Protein AF-A0A6N3I8Y7-F1 (afdb_monomer)

Structure (mmCIF, N/CA/C/O backbone):
data_AF-A0A6N3I8Y7-F1
#
_entry.id   AF-A0A6N3I8Y7-F1
#
loop_
_atom_site.group_PDB
_atom_site.id
_atom_site.type_symbol
_atom_site.label_atom_id
_atom_site.label_alt_id
_atom_site.label_comp_id
_atom_site.label_asym_id
_atom_site.label_entity_id
_atom_site.label_seq_id
_atom_site.pdbx_PDB_ins_code
_atom_site.Cartn_x
_atom_site.Cartn_y
_atom_site.Cartn_z
_atom_site.occupancy
_atom_site.B_iso_or_equiv
_atom_site.auth_seq_id
_atom_site.auth_comp_id
_atom_site.auth_asym_id
_atom_site.auth_atom_id
_atom_site.pdbx_PDB_model_num
ATOM 1 N N . MET A 1 1 ? -11.869 -23.836 -63.959 1.00 28.59 1 MET A N 1
ATOM 2 C CA . MET A 1 1 ? -12.409 -24.899 -63.086 1.00 28.59 1 MET A CA 1
ATOM 3 C C . MET A 1 1 ? -11.323 -25.244 -62.075 1.00 28.59 1 MET A C 1
ATOM 5 O O . MET A 1 1 ? -10.288 -25.709 -62.543 1.00 28.59 1 MET A O 1
ATOM 9 N N . PRO A 1 2 ? -11.507 -25.031 -60.753 1.00 42.56 2 PRO A N 1
ATOM 10 C CA . PRO A 1 2 ? -12.147 -23.853 -60.128 1.00 42.56 2 PRO A CA 1
ATOM 11 C C . PRO A 1 2 ? -11.300 -22.591 -60.469 1.00 42.56 2 PRO A C 1
ATOM 13 O O . PRO A 1 2 ? -10.787 -22.542 -61.593 1.00 42.56 2 PRO A O 1
ATOM 16 N N . THR A 1 3 ? -11.108 -21.516 -59.688 1.00 41.03 3 THR A N 1
ATOM 17 C CA . THR A 1 3 ? -12.099 -20.653 -58.990 1.00 41.03 3 THR A CA 1
ATOM 18 C C . THR A 1 3 ? -12.546 -20.939 -57.542 1.00 41.03 3 THR A C 1
ATOM 20 O O . THR A 1 3 ? -13.748 -20.979 -57.300 1.00 41.03 3 THR A O 1
ATOM 23 N N . ASP A 1 4 ? -11.609 -21.040 -56.589 1.00 34.28 4 ASP A N 1
ATOM 24 C CA . ASP A 1 4 ? -11.855 -20.728 -55.162 1.00 34.28 4 ASP A CA 1
ATOM 25 C C . ASP A 1 4 ? -11.388 -19.274 -54.913 1.00 34.28 4 ASP A C 1
ATOM 27 O O . ASP A 1 4 ? -10.270 -18.926 -55.289 1.00 34.28 4 ASP A O 1
ATOM 31 N N . ALA A 1 5 ? -12.234 -18.302 -54.550 1.00 33.66 5 ALA A N 1
ATOM 32 C CA . ALA A 1 5 ? -13.096 -18.139 -53.364 1.00 33.66 5 ALA A CA 1
ATOM 33 C C . ALA A 1 5 ? -12.365 -17.358 -52.249 1.00 33.66 5 ALA A C 1
ATOM 35 O O . ALA A 1 5 ? -11.378 -17.818 -51.684 1.00 33.66 5 ALA A O 1
ATOM 36 N N . ALA A 1 6 ? -12.830 -16.133 -51.979 1.00 33.12 6 ALA A N 1
ATOM 37 C CA . ALA A 1 6 ? -12.176 -15.178 -51.080 1.00 33.12 6 ALA A CA 1
ATOM 38 C C . ALA A 1 6 ? -12.722 -15.246 -49.643 1.00 33.12 6 ALA A C 1
ATOM 40 O O . ALA A 1 6 ? -13.896 -15.551 -49.433 1.00 33.12 6 ALA A O 1
ATOM 41 N N . CYS A 1 7 ? -11.886 -14.899 -48.660 1.00 31.22 7 CYS A N 1
ATOM 42 C CA . CYS A 1 7 ? -12.303 -14.800 -47.261 1.00 31.22 7 CYS A CA 1
ATOM 43 C C . CYS A 1 7 ? -13.327 -13.663 -47.048 1.00 31.22 7 CYS A C 1
ATOM 45 O O . CYS A 1 7 ? -13.088 -12.548 -47.523 1.00 31.22 7 CYS A O 1
ATOM 47 N N . PRO A 1 8 ? -14.421 -13.893 -46.297 1.00 36.38 8 PRO A N 1
ATOM 48 C CA . PRO A 1 8 ? -15.307 -12.828 -45.833 1.00 36.38 8 PRO A CA 1
ATOM 49 C C . PRO A 1 8 ? -14.680 -12.036 -44.663 1.00 36.38 8 PRO A C 1
ATOM 51 O O . PRO A 1 8 ? -13.779 -12.545 -43.988 1.00 36.38 8 PRO A O 1
ATOM 54 N N . PRO A 1 9 ? -15.142 -10.800 -44.394 1.00 38.75 9 PRO A N 1
ATOM 55 C CA . PRO A 1 9 ? -14.680 -9.996 -43.262 1.00 38.75 9 PRO A CA 1
ATOM 56 C C . PRO A 1 9 ? -15.291 -10.465 -41.924 1.00 38.75 9 PRO A C 1
ATOM 58 O O . PRO A 1 9 ? -16.373 -11.056 -41.915 1.00 38.75 9 PRO A O 1
ATOM 61 N N . PRO A 1 10 ? -14.649 -10.167 -40.778 1.00 39.28 10 PRO A N 1
ATOM 62 C CA . PRO A 1 10 ? -15.200 -10.472 -39.462 1.00 39.28 10 PRO A CA 1
ATOM 63 C C . PRO A 1 10 ? -16.262 -9.441 -39.045 1.00 39.28 10 PRO A C 1
ATOM 65 O O . PRO A 1 10 ? -15.954 -8.255 -38.965 1.00 39.28 10 PRO A O 1
ATOM 68 N N . ASN A 1 11 ? -17.492 -9.903 -38.779 1.00 37.50 11 ASN A N 1
ATOM 69 C CA . ASN A 1 11 ? -18.385 -9.428 -37.704 1.00 37.50 11 ASN A CA 1
ATOM 70 C C . ASN A 1 11 ? -19.788 -10.055 -37.820 1.00 37.50 11 ASN A C 1
ATOM 72 O O . ASN A 1 11 ? -20.605 -9.627 -38.632 1.00 37.50 11 ASN A O 1
ATOM 76 N N . THR A 1 12 ? -20.112 -11.004 -36.941 1.00 32.91 12 THR A N 1
ATOM 77 C CA . THR A 1 12 ? -21.468 -11.165 -36.380 1.00 32.91 12 THR A CA 1
ATOM 78 C C . THR A 1 12 ? -21.336 -11.845 -35.020 1.00 32.91 12 THR A C 1
ATOM 80 O O . THR A 1 12 ? -20.510 -12.741 -34.855 1.00 32.91 12 THR A O 1
ATOM 83 N N . GLU A 1 13 ? -22.132 -11.422 -34.045 1.00 41.62 13 GLU A N 1
ATOM 84 C CA . GLU A 1 13 ? -22.190 -12.050 -32.727 1.00 41.62 13 GLU A CA 1
ATOM 85 C C . GLU A 1 13 ? -22.844 -13.437 -32.816 1.00 41.62 13 GLU A C 1
ATOM 87 O O . GLU A 1 13 ? -23.936 -13.584 -33.364 1.00 41.62 13 GLU A O 1
ATOM 92 N N . GLN A 1 14 ? -22.221 -14.451 -32.213 1.00 32.88 14 GLN A N 1
ATOM 93 C CA . GLN A 1 14 ? -22.918 -15.667 -31.791 1.00 32.88 14 GLN A CA 1
ATOM 94 C C . GLN A 1 14 ? -22.487 -16.024 -30.371 1.00 32.88 14 GLN A C 1
ATOM 96 O O . GLN A 1 14 ? -21.377 -16.496 -30.131 1.00 32.88 14 GLN A O 1
ATOM 101 N N . GLN A 1 15 ? -23.389 -15.774 -29.422 1.00 37.53 15 GLN A N 1
ATOM 102 C CA . GLN A 1 15 ? -23.249 -16.214 -28.038 1.00 37.53 15 GLN A CA 1
ATOM 103 C C . GLN A 1 15 ? -23.284 -17.747 -28.003 1.00 37.53 15 GLN A C 1
ATOM 105 O O . GLN A 1 15 ? -24.267 -18.353 -28.426 1.00 37.53 15 GLN A O 1
ATOM 110 N N . ASN A 1 16 ? -22.222 -18.372 -27.494 1.00 30.22 16 ASN A N 1
ATOM 111 C CA . ASN A 1 16 ? -22.132 -19.823 -27.348 1.00 30.22 16 ASN A CA 1
ATOM 112 C C . ASN A 1 16 ? -22.036 -20.168 -25.848 1.00 30.22 16 ASN A C 1
ATOM 114 O O . ASN A 1 16 ? -21.001 -19.890 -25.237 1.00 30.22 16 ASN A O 1
ATOM 118 N N . PRO A 1 17 ? -23.103 -20.685 -25.213 1.00 43.34 17 PRO A N 1
ATOM 119 C CA . PRO A 1 17 ? -23.155 -20.810 -23.760 1.00 43.34 17 PRO A CA 1
ATOM 120 C C . PRO A 1 17 ? -22.353 -22.009 -23.228 1.00 43.34 17 PRO A C 1
ATOM 122 O O . PRO A 1 17 ? -22.443 -23.121 -23.741 1.00 43.34 17 PRO A O 1
ATOM 125 N N . ALA A 1 18 ? -21.652 -21.783 -22.113 1.00 43.72 18 ALA A N 1
ATOM 126 C CA . ALA A 1 18 ? -21.165 -22.811 -21.185 1.00 43.72 18 ALA A CA 1
ATOM 127 C C . ALA A 1 18 ? -20.199 -23.890 -21.737 1.00 43.72 18 ALA A C 1
ATOM 129 O O . ALA A 1 18 ? -20.256 -25.049 -21.329 1.00 43.72 18 ALA A O 1
ATOM 130 N N . GLY A 1 19 ? -19.226 -23.498 -22.564 1.00 35.72 19 GLY A N 1
ATOM 131 C CA . GLY A 1 19 ? -17.951 -24.220 -22.661 1.00 35.72 19 GLY A CA 1
ATOM 132 C C . GLY A 1 19 ? -16.899 -23.560 -21.765 1.00 35.72 19 GLY A C 1
ATOM 133 O O . GLY A 1 19 ? -16.567 -22.403 -22.000 1.00 35.72 19 GLY A O 1
ATOM 134 N N . HIS A 1 20 ? -16.355 -24.266 -20.764 1.00 42.16 20 HIS A N 1
ATOM 135 C CA . HIS A 1 20 ? -15.212 -23.766 -19.980 1.00 42.16 20 HIS A CA 1
ATOM 136 C C . HIS A 1 20 ? -13.931 -23.827 -20.828 1.00 42.16 20 HIS A C 1
ATOM 138 O O . HIS A 1 20 ? -13.167 -24.790 -20.771 1.00 42.16 20 HIS A O 1
ATOM 144 N N . CYS A 1 21 ? -13.714 -22.798 -21.646 1.00 47.78 21 CYS A N 1
ATOM 145 C CA . CYS A 1 21 ? -12.404 -22.523 -22.219 1.00 47.78 21 CYS A CA 1
ATOM 146 C C . CYS A 1 21 ? -11.476 -22.019 -21.102 1.00 47.78 21 CYS A C 1
ATOM 148 O O . CYS A 1 21 ? -11.911 -21.251 -20.248 1.00 47.78 21 CYS A O 1
ATOM 150 N N . GLY A 1 22 ? -10.213 -22.456 -21.096 1.00 56.00 22 GLY A N 1
ATOM 151 C CA . GLY A 1 22 ? -9.206 -21.914 -20.177 1.00 56.00 22 GLY A CA 1
ATOM 152 C C . GLY A 1 22 ? -8.891 -20.437 -20.467 1.00 56.00 22 GLY A C 1
ATOM 153 O O . GLY A 1 22 ? -9.265 -19.950 -21.539 1.00 56.00 22 GLY A O 1
ATOM 154 N N . PRO A 1 23 ? -8.187 -19.743 -19.552 1.00 68.00 23 PRO A N 1
ATOM 155 C CA . PRO A 1 23 ? -7.903 -18.311 -19.663 1.00 68.00 23 PRO A CA 1
ATOM 156 C C . PRO A 1 23 ? -7.183 -17.984 -20.978 1.00 68.00 23 PRO A C 1
ATOM 158 O O . PRO A 1 23 ? -6.140 -18.561 -21.302 1.00 68.00 23 PRO A O 1
ATOM 161 N N . VAL A 1 24 ? -7.754 -17.063 -21.759 1.00 81.62 24 VAL A N 1
ATOM 162 C CA . VAL A 1 24 ? -7.279 -16.736 -23.112 1.00 81.62 24 VAL A CA 1
ATOM 163 C C . VAL A 1 24 ? -6.401 -15.487 -23.067 1.00 81.62 24 VAL A C 1
ATOM 165 O O . VAL A 1 24 ? -6.900 -14.370 -23.143 1.00 81.62 24 VAL A O 1
ATOM 168 N N . PHE A 1 25 ? -5.085 -15.685 -22.975 1.00 89.25 25 PHE A N 1
ATOM 169 C CA . PHE A 1 25 ? -4.099 -14.599 -22.989 1.00 89.25 25 PHE A CA 1
ATOM 170 C C . PHE A 1 25 ? -3.528 -14.319 -24.384 1.00 89.25 25 PHE A C 1
ATOM 172 O O . PHE A 1 25 ? -2.977 -15.205 -25.045 1.00 89.25 25 PHE A O 1
ATOM 179 N N . THR A 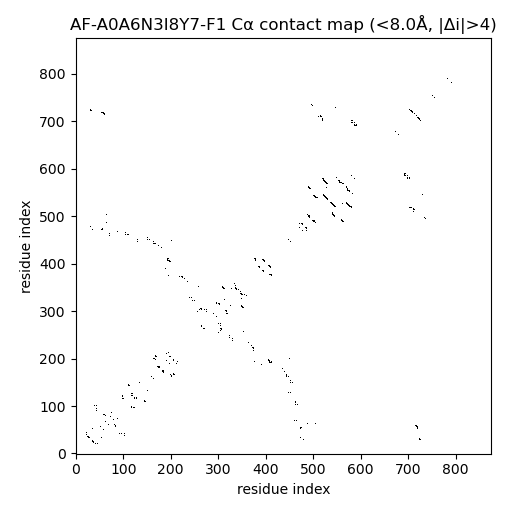1 26 ? -3.570 -13.055 -24.799 1.00 89.69 26 THR A N 1
ATOM 180 C CA . THR A 1 26 ? -2.941 -12.551 -26.022 1.00 89.69 26 THR A CA 1
ATOM 181 C C . THR A 1 26 ? -1.455 -12.292 -25.790 1.00 89.69 26 THR A C 1
ATOM 183 O O . THR A 1 26 ? -1.078 -11.393 -25.038 1.00 89.69 26 THR A O 1
ATOM 186 N N . PHE A 1 27 ? -0.589 -13.016 -26.500 1.00 90.62 27 PHE A N 1
ATOM 187 C CA . PHE A 1 27 ? 0.854 -12.759 -26.504 1.00 90.62 27 PHE A CA 1
ATOM 188 C C . PHE A 1 27 ? 1.298 -12.038 -27.784 1.00 90.62 27 PHE A C 1
ATOM 190 O O . PHE A 1 27 ? 0.934 -12.426 -28.896 1.00 90.62 27 PHE A O 1
ATOM 197 N N . ARG A 1 28 ? 2.148 -11.014 -27.643 1.00 89.88 28 ARG A N 1
ATOM 198 C CA . ARG A 1 28 ? 2.826 -10.320 -28.749 1.00 89.88 28 ARG A CA 1
ATOM 199 C C . ARG A 1 28 ? 4.338 -10.496 -28.631 1.00 89.88 28 ARG A C 1
ATOM 201 O O . ARG A 1 28 ? 4.919 -10.262 -27.575 1.00 89.88 28 ARG A O 1
ATOM 208 N N . ARG A 1 29 ? 5.002 -10.811 -29.746 1.00 89.25 29 ARG A N 1
ATOM 209 C CA . ARG A 1 29 ? 6.467 -10.898 -29.795 1.00 89.25 29 ARG A CA 1
ATOM 210 C C . ARG A 1 29 ? 7.120 -9.511 -29.763 1.00 89.25 29 ARG A C 1
ATOM 212 O O . ARG A 1 29 ? 7.053 -8.775 -30.745 1.00 89.25 29 ARG A O 1
ATOM 219 N N . MET A 1 30 ? 7.796 -9.178 -28.665 1.00 86.25 30 MET A N 1
ATOM 220 C CA . MET A 1 30 ? 8.542 -7.931 -28.457 1.00 86.25 30 MET A CA 1
ATOM 221 C C . MET A 1 30 ? 10.037 -8.224 -28.295 1.00 86.25 30 MET A C 1
ATOM 223 O O . MET A 1 30 ? 10.441 -9.050 -27.482 1.00 86.25 30 MET A O 1
ATOM 227 N N . ALA A 1 31 ? 10.869 -7.599 -29.135 1.00 79.50 31 ALA A N 1
ATOM 228 C CA . ALA A 1 31 ? 12.329 -7.778 -29.232 1.00 79.50 31 ALA A CA 1
ATOM 229 C C . ALA A 1 31 ? 12.887 -9.220 -29.370 1.00 79.50 31 ALA A C 1
ATOM 231 O O . ALA A 1 31 ? 14.096 -9.377 -29.550 1.00 79.50 31 ALA A O 1
ATOM 232 N N . GLY A 1 32 ? 12.037 -10.251 -29.377 1.00 80.44 32 GLY A N 1
ATOM 233 C CA . GLY A 1 32 ? 12.405 -11.670 -29.419 1.00 80.44 32 GLY A CA 1
ATOM 234 C C . GLY A 1 32 ? 11.823 -12.508 -28.273 1.00 80.44 32 GLY A C 1
ATOM 235 O O . GLY A 1 32 ? 11.948 -13.727 -28.323 1.00 80.44 32 GLY A O 1
ATOM 236 N N . LEU A 1 33 ? 11.179 -11.879 -27.284 1.00 84.56 33 LEU A N 1
ATOM 237 C CA . LEU A 1 33 ? 10.366 -12.532 -26.254 1.00 84.56 33 LEU A CA 1
ATOM 238 C C . LEU A 1 33 ? 8.884 -12.461 -26.634 1.00 84.56 33 LEU A C 1
ATOM 240 O O . LEU A 1 33 ? 8.476 -11.511 -27.298 1.00 84.56 33 LEU A O 1
ATOM 244 N N . ASP A 1 34 ? 8.078 -13.416 -26.180 1.00 88.69 34 ASP A N 1
ATOM 245 C CA . ASP A 1 34 ? 6.618 -13.356 -26.293 1.00 88.69 34 ASP A CA 1
ATOM 246 C C . ASP A 1 34 ? 6.040 -12.797 -24.992 1.00 88.69 34 ASP A C 1
ATOM 248 O O . ASP A 1 34 ? 6.274 -13.355 -23.924 1.00 88.69 34 ASP A O 1
ATOM 252 N N . GLN A 1 35 ? 5.340 -11.667 -25.085 1.00 88.00 35 GLN A N 1
ATOM 253 C CA . GLN A 1 35 ? 4.907 -10.858 -23.946 1.00 88.00 35 GLN A CA 1
ATOM 254 C C . GLN A 1 35 ? 3.385 -10.767 -23.878 1.00 88.00 35 GLN A C 1
ATOM 256 O O . GLN A 1 35 ? 2.740 -10.552 -24.906 1.00 88.00 35 GLN A O 1
ATOM 261 N N . ALA A 1 36 ? 2.820 -10.911 -22.679 1.00 89.31 36 ALA A N 1
ATOM 262 C CA . ALA A 1 36 ? 1.379 -10.817 -22.465 1.00 89.31 36 ALA A CA 1
ATOM 263 C C . ALA A 1 36 ? 0.870 -9.378 -22.676 1.00 89.31 36 ALA A C 1
ATOM 265 O O . ALA A 1 36 ? 1.496 -8.405 -22.249 1.00 89.31 36 ALA A O 1
ATOM 266 N N . LEU A 1 37 ? -0.288 -9.245 -23.319 1.00 85.25 37 LEU A N 1
ATOM 267 C CA . LEU A 1 37 ? -1.033 -7.997 -23.454 1.00 85.25 37 LEU A CA 1
ATOM 268 C C . LEU A 1 37 ? -2.372 -8.134 -22.731 1.00 85.25 37 LEU A C 1
ATOM 270 O O . LEU A 1 37 ? -3.081 -9.110 -22.940 1.00 85.25 37 LEU A O 1
ATOM 274 N N . LEU A 1 38 ? -2.749 -7.133 -21.936 1.00 88.81 38 LEU A N 1
ATOM 275 C CA . LEU A 1 38 ? -4.021 -7.120 -21.206 1.00 88.81 38 LEU A CA 1
ATOM 276 C C . LEU A 1 38 ? -5.044 -6.300 -22.006 1.00 88.81 38 LEU A C 1
ATOM 278 O O . LEU A 1 38 ? -5.295 -5.126 -21.726 1.00 88.81 38 LEU A O 1
ATOM 282 N N . SER A 1 39 ? -5.541 -6.903 -23.089 1.00 86.06 39 SER A N 1
ATOM 283 C CA . SER A 1 39 ? -6.266 -6.233 -24.178 1.00 86.06 39 SER A CA 1
ATOM 284 C C . SER A 1 39 ? -7.790 -6.328 -24.084 1.00 86.06 39 SER A C 1
ATOM 286 O O . SER A 1 39 ? -8.480 -5.546 -24.749 1.00 86.06 39 SER A O 1
ATOM 288 N N . THR A 1 40 ? -8.292 -7.275 -23.299 1.00 90.81 40 THR A N 1
ATOM 289 C CA . THR A 1 40 ? -9.699 -7.653 -23.123 1.00 90.81 40 THR A CA 1
ATOM 290 C C . THR A 1 40 ? -10.028 -7.790 -21.636 1.00 90.81 40 THR A C 1
ATOM 292 O O . THR A 1 40 ? -9.129 -7.959 -20.816 1.00 90.81 40 THR A O 1
ATOM 295 N N . ASP A 1 41 ? -11.308 -7.715 -21.265 1.00 91.44 41 ASP A N 1
ATOM 296 C CA . ASP A 1 41 ? -11.711 -7.746 -19.849 1.00 91.44 41 ASP A CA 1
ATOM 297 C C . ASP A 1 41 ? -11.398 -9.092 -19.164 1.00 91.44 41 ASP A C 1
ATOM 299 O O . ASP A 1 41 ? -11.038 -9.114 -17.988 1.00 91.44 41 ASP A O 1
ATOM 303 N N . ALA A 1 42 ? -11.451 -10.202 -19.911 1.00 89.88 42 ALA A N 1
ATOM 304 C CA . ALA A 1 42 ? -11.108 -11.533 -19.408 1.00 89.88 42 ALA A CA 1
ATOM 305 C C . ALA A 1 42 ? -9.626 -11.641 -19.004 1.00 89.88 42 ALA A C 1
ATOM 307 O O . ALA A 1 42 ? -9.320 -12.174 -17.946 1.00 89.88 42 ALA A O 1
ATOM 308 N N . GLU A 1 43 ? -8.704 -11.062 -19.781 1.00 91.62 43 GLU A N 1
ATOM 309 C CA . GLU A 1 43 ? -7.261 -11.072 -19.471 1.00 91.62 43 GLU A CA 1
ATOM 310 C C . GLU A 1 43 ? -6.912 -10.304 -18.184 1.00 91.62 43 GLU A C 1
ATOM 312 O O . GLU A 1 43 ? -5.860 -10.546 -17.595 1.00 91.62 43 GLU A O 1
ATOM 317 N N . TRP A 1 44 ? -7.779 -9.384 -17.744 1.00 92.12 44 TRP A N 1
ATOM 318 C CA . TRP A 1 44 ? -7.658 -8.707 -16.449 1.00 92.12 44 TRP A CA 1
ATOM 319 C C . TRP A 1 44 ? -8.197 -9.578 -15.313 1.00 92.12 44 TRP A C 1
ATOM 321 O O . TRP A 1 44 ? -7.508 -9.763 -14.314 1.00 92.12 44 TRP A O 1
ATOM 331 N N . GLN A 1 45 ? -9.396 -10.141 -15.482 1.00 91.62 45 GLN A N 1
ATOM 332 C CA . GLN A 1 45 ? -10.048 -10.997 -14.481 1.00 91.62 45 GLN A CA 1
ATOM 333 C C . GLN A 1 45 ? -9.260 -12.292 -14.222 1.00 91.62 45 GLN A C 1
ATOM 335 O O . GLN A 1 45 ? -9.139 -12.730 -13.082 1.00 91.62 45 GLN A O 1
ATOM 340 N N . ASP A 1 46 ? -8.666 -12.869 -15.268 1.00 91.81 46 ASP A N 1
ATOM 341 C CA . ASP A 1 46 ? -7.852 -14.079 -15.184 1.00 91.81 46 ASP A CA 1
ATOM 342 C C . ASP A 1 46 ? -6.372 -13.809 -14.869 1.00 91.81 46 ASP A C 1
ATOM 344 O O . ASP A 1 46 ? -5.601 -14.763 -14.805 1.00 91.81 46 ASP A O 1
ATOM 348 N N . LEU A 1 47 ? -5.929 -12.560 -14.651 1.00 92.06 47 LEU A N 1
ATOM 349 C CA . LEU A 1 47 ? -4.499 -12.213 -14.539 1.00 92.06 47 LEU A CA 1
ATOM 350 C C . LEU A 1 47 ? -3.744 -13.047 -13.483 1.00 92.06 47 LEU A C 1
ATOM 352 O O . LEU A 1 47 ? -2.581 -13.393 -13.688 1.00 92.06 47 LEU A O 1
ATOM 356 N N . ARG A 1 48 ? -4.413 -13.444 -12.393 1.00 92.81 48 ARG A N 1
ATOM 357 C CA . ARG A 1 48 ? -3.864 -14.327 -11.344 1.00 92.81 48 ARG A CA 1
ATOM 358 C C . ARG A 1 48 ? -3.535 -15.752 -11.835 1.00 92.81 48 ARG A C 1
ATOM 360 O O . ARG A 1 48 ? -2.773 -16.457 -11.177 1.00 92.81 48 ARG A O 1
ATOM 367 N N . GLN A 1 49 ? -4.062 -16.170 -12.989 1.00 92.06 49 GLN A N 1
ATOM 368 C CA . GLN A 1 49 ? -3.749 -17.435 -13.669 1.00 92.06 49 GLN A CA 1
ATOM 369 C C . GLN A 1 49 ? -2.484 -17.359 -14.556 1.00 92.06 49 GLN A C 1
ATOM 371 O O . GLN A 1 49 ? -1.954 -18.398 -14.954 1.00 92.06 49 GLN A O 1
ATOM 376 N N . LEU A 1 50 ? -1.977 -16.160 -14.877 1.00 91.19 50 LEU A N 1
ATOM 377 C CA . LEU A 1 50 ? -0.753 -15.979 -15.665 1.00 91.19 50 LEU A CA 1
ATOM 378 C C . LEU A 1 50 ? 0.485 -16.220 -14.789 1.00 91.19 50 LEU A C 1
ATOM 380 O O . LEU A 1 50 ? 0.749 -15.437 -13.880 1.00 91.19 50 LEU A O 1
ATOM 384 N N . ASP A 1 51 ? 1.277 -17.260 -15.084 1.00 90.50 51 ASP A N 1
ATOM 385 C CA . ASP A 1 51 ? 2.497 -17.584 -14.322 1.00 90.50 51 ASP A CA 1
ATOM 386 C C . ASP A 1 51 ? 3.426 -16.352 -14.212 1.00 90.50 51 ASP A C 1
ATOM 388 O O . ASP A 1 51 ? 3.940 -15.896 -15.240 1.00 90.50 51 ASP A O 1
ATOM 392 N N . PRO A 1 52 ? 3.708 -15.834 -12.995 1.00 89.56 52 PRO A N 1
ATOM 393 C CA . PRO A 1 52 ? 4.565 -14.665 -12.802 1.00 89.56 52 PRO A CA 1
ATOM 394 C C . PRO A 1 52 ? 5.971 -14.801 -13.401 1.00 89.56 52 PRO A C 1
ATOM 396 O O . PRO A 1 52 ? 6.602 -13.798 -13.711 1.00 89.56 52 PRO A O 1
ATOM 399 N N . LYS A 1 53 ? 6.462 -16.024 -13.654 1.00 88.81 53 LYS A N 1
ATOM 400 C CA . LYS A 1 53 ? 7.740 -16.257 -14.361 1.00 88.81 53 LYS A CA 1
ATOM 401 C C . LYS A 1 53 ? 7.739 -15.757 -15.814 1.00 88.81 53 LYS A C 1
ATOM 403 O O . LYS A 1 53 ? 8.810 -15.603 -16.397 1.00 88.81 53 LYS A O 1
ATOM 408 N N . LEU A 1 54 ? 6.561 -15.539 -16.404 1.00 89.88 54 LEU A N 1
ATOM 409 C CA . LEU A 1 54 ? 6.386 -14.961 -17.740 1.00 89.88 54 LEU A CA 1
ATOM 410 C C . LEU A 1 54 ? 6.378 -13.425 -17.725 1.00 89.88 54 LEU A C 1
ATOM 412 O O . LEU A 1 54 ? 6.482 -12.816 -18.786 1.00 89.88 54 LEU A O 1
ATOM 416 N N . TRP A 1 55 ? 6.256 -12.803 -16.549 1.00 91.75 55 TRP A N 1
ATOM 417 C CA . TRP A 1 55 ? 6.271 -11.350 -16.401 1.00 91.75 55 TRP A CA 1
ATOM 418 C C . TRP A 1 55 ? 7.703 -10.819 -16.523 1.00 91.75 55 TRP A C 1
ATOM 420 O O . TRP A 1 55 ? 8.664 -11.498 -16.155 1.00 91.75 55 TRP A O 1
ATOM 430 N N . MET A 1 56 ? 7.853 -9.581 -16.991 1.00 91.94 56 MET A N 1
ATOM 431 C CA . MET A 1 56 ? 9.146 -8.904 -17.082 1.00 91.94 56 MET A CA 1
ATOM 432 C C . MET A 1 56 ? 9.755 -8.634 -15.704 1.00 91.94 56 MET A C 1
ATOM 434 O O . MET A 1 56 ? 10.926 -8.951 -15.499 1.00 91.94 56 MET A O 1
ATOM 438 N N . ALA A 1 57 ? 8.972 -8.105 -14.761 1.00 93.19 57 ALA A N 1
ATOM 439 C CA . ALA A 1 57 ? 9.396 -7.813 -13.394 1.00 93.19 57 ALA A CA 1
ATOM 440 C C . ALA A 1 57 ? 8.592 -8.597 -12.341 1.00 93.19 57 ALA A C 1
ATOM 442 O O . ALA A 1 57 ? 7.423 -8.920 -12.542 1.00 93.19 57 ALA A O 1
ATOM 443 N N . MET A 1 58 ? 9.231 -8.863 -11.197 1.00 92.75 58 MET A N 1
ATOM 444 C CA . MET A 1 58 ? 8.604 -9.390 -9.974 1.00 92.75 58 MET A CA 1
ATOM 445 C C . MET A 1 58 ? 8.449 -8.326 -8.881 1.00 92.75 58 MET A C 1
ATOM 447 O O . MET A 1 58 ? 7.580 -8.464 -8.017 1.00 92.75 58 MET A O 1
ATOM 451 N N . SER A 1 59 ? 9.272 -7.274 -8.913 1.00 93.56 59 SER A N 1
ATOM 452 C CA . SER A 1 59 ? 9.121 -6.067 -8.095 1.00 93.56 59 SER A CA 1
ATOM 453 C C . SER A 1 59 ? 9.803 -4.852 -8.732 1.00 93.56 59 SER A C 1
ATOM 455 O O . SER A 1 59 ? 10.763 -4.992 -9.500 1.00 93.56 59 SER A O 1
ATOM 457 N N . CYS A 1 60 ? 9.315 -3.659 -8.391 1.00 94.00 60 CYS A N 1
ATOM 458 C CA . CYS A 1 60 ? 9.921 -2.367 -8.717 1.00 94.00 60 CYS A CA 1
ATOM 459 C C . CYS A 1 60 ? 9.955 -1.460 -7.468 1.00 94.00 60 CYS A C 1
ATOM 461 O O . CYS A 1 60 ? 9.122 -1.630 -6.578 1.00 94.00 60 CYS A O 1
ATOM 463 N N . PRO A 1 61 ? 10.909 -0.518 -7.360 1.00 93.88 61 PRO A N 1
ATOM 464 C CA . PRO A 1 61 ? 10.914 0.476 -6.285 1.00 93.88 61 PRO A CA 1
ATOM 465 C C . PRO A 1 61 ? 9.771 1.493 -6.451 1.00 93.88 61 PRO A C 1
ATOM 467 O O . PRO A 1 61 ? 9.355 1.782 -7.572 1.00 93.88 61 PRO A O 1
ATOM 470 N N . THR A 1 62 ? 9.316 2.109 -5.357 1.00 92.00 62 THR A N 1
ATOM 471 C CA . THR A 1 62 ? 8.379 3.255 -5.392 1.00 92.00 62 THR A CA 1
ATOM 472 C C . THR A 1 62 ? 9.045 4.601 -5.692 1.00 92.00 62 THR A C 1
ATOM 474 O O . THR A 1 62 ? 8.369 5.621 -5.815 1.00 92.00 62 THR A O 1
ATOM 477 N N . TYR A 1 63 ? 10.370 4.622 -5.844 1.00 89.00 63 TYR A N 1
ATOM 478 C CA . TYR A 1 63 ? 11.177 5.816 -6.084 1.00 89.00 63 TYR A CA 1
ATOM 479 C C . TYR A 1 63 ? 12.033 5.675 -7.353 1.00 89.00 63 TYR A C 1
ATOM 481 O O . TYR A 1 63 ? 12.227 4.580 -7.878 1.00 89.00 63 TYR A O 1
ATOM 489 N N . GLY A 1 64 ? 12.532 6.799 -7.879 1.00 85.75 64 GLY A N 1
ATOM 490 C CA . GLY A 1 64 ? 13.307 6.821 -9.129 1.00 85.75 64 GLY A CA 1
ATOM 491 C C . GLY A 1 64 ? 12.489 6.511 -10.393 1.00 85.75 64 GLY A C 1
ATOM 492 O O . GLY A 1 64 ? 13.075 6.320 -11.459 1.00 85.75 64 GLY A O 1
ATOM 493 N N . LEU A 1 65 ? 11.155 6.461 -10.276 1.00 91.75 65 LEU A N 1
ATOM 494 C CA . LEU A 1 65 ? 10.214 6.232 -11.371 1.00 91.75 65 LEU A CA 1
ATOM 495 C C . LEU A 1 65 ? 9.526 7.529 -11.809 1.00 91.75 65 LEU A C 1
ATOM 497 O O . LEU A 1 65 ? 9.143 8.372 -11.002 1.00 91.75 65 LEU A O 1
ATOM 501 N N . GLU A 1 66 ? 9.308 7.636 -13.111 1.00 91.75 66 GLU A N 1
ATOM 502 C CA . GLU A 1 66 ? 8.645 8.740 -13.800 1.00 91.75 66 GLU A CA 1
ATOM 503 C C . GLU A 1 66 ? 7.136 8.460 -13.862 1.00 91.75 66 GLU A C 1
ATOM 505 O O . GLU A 1 66 ? 6.574 8.117 -14.905 1.00 91.75 66 GLU A O 1
ATOM 510 N N . PHE A 1 67 ? 6.496 8.503 -12.691 1.00 91.94 67 PHE A N 1
ATOM 511 C CA . PHE A 1 67 ? 5.122 8.049 -12.479 1.00 91.94 67 PHE A CA 1
ATOM 512 C C . PHE A 1 67 ? 4.427 8.829 -11.349 1.00 91.94 67 PHE A C 1
ATOM 514 O O . PHE A 1 67 ? 5.063 9.579 -10.609 1.00 91.94 67 PHE A O 1
ATOM 521 N N . ASP A 1 68 ? 3.112 8.659 -11.197 1.00 90.62 68 ASP A N 1
ATOM 522 C CA . ASP A 1 68 ? 2.354 9.294 -10.116 1.00 90.62 68 ASP A CA 1
ATOM 523 C C . ASP A 1 68 ? 2.698 8.676 -8.750 1.00 90.62 68 ASP A C 1
ATOM 525 O O . ASP A 1 68 ? 2.317 7.545 -8.448 1.00 90.62 68 ASP A O 1
ATOM 529 N N . ALA A 1 69 ? 3.406 9.438 -7.912 1.00 90.69 69 ALA A N 1
ATOM 530 C CA . ALA A 1 69 ? 3.907 8.962 -6.624 1.00 90.69 69 ALA A CA 1
ATOM 531 C C . ALA A 1 69 ? 2.796 8.518 -5.653 1.00 90.69 69 ALA A C 1
ATOM 533 O O . ALA A 1 69 ? 2.981 7.534 -4.946 1.00 90.69 69 ALA A O 1
ATOM 534 N N . GLN A 1 70 ? 1.629 9.177 -5.648 1.00 90.00 70 GLN A N 1
ATOM 535 C CA . GLN A 1 70 ? 0.506 8.761 -4.794 1.00 90.00 70 GLN A CA 1
ATOM 536 C C . GLN A 1 70 ? -0.037 7.388 -5.206 1.00 90.00 70 GLN A C 1
ATOM 538 O O . GLN A 1 70 ? -0.342 6.572 -4.344 1.00 90.00 70 GLN A O 1
ATOM 543 N N . THR A 1 71 ? -0.091 7.095 -6.508 1.00 92.81 71 THR A N 1
ATOM 544 C CA . THR A 1 71 ? -0.450 5.763 -7.015 1.00 92.81 71 THR A CA 1
ATOM 545 C C . THR A 1 71 ? 0.583 4.706 -6.609 1.00 92.81 71 THR A C 1
ATOM 547 O O . THR A 1 71 ? 0.200 3.571 -6.345 1.00 92.81 71 THR A O 1
ATOM 550 N N . LEU A 1 72 ? 1.874 5.057 -6.517 1.00 92.94 72 LEU A N 1
ATOM 551 C CA . LEU A 1 72 ? 2.903 4.132 -6.023 1.00 92.94 72 LEU A CA 1
ATOM 552 C C . LEU A 1 72 ? 2.727 3.849 -4.523 1.00 92.94 72 LEU A C 1
ATOM 554 O O . LEU A 1 72 ? 2.642 2.688 -4.140 1.00 92.94 72 LEU A O 1
ATOM 558 N N . THR A 1 73 ? 2.579 4.887 -3.693 1.00 91.44 73 THR A N 1
ATOM 559 C CA . THR A 1 73 ? 2.303 4.753 -2.247 1.00 91.44 73 THR A CA 1
ATOM 560 C C . THR A 1 73 ? 1.000 3.999 -1.958 1.00 91.44 73 THR A C 1
ATOM 562 O O . THR A 1 73 ? 0.892 3.322 -0.946 1.00 91.44 73 THR A O 1
ATOM 565 N N . LEU A 1 74 ? 0.010 4.082 -2.849 1.00 90.81 74 LEU A N 1
ATOM 566 C CA . LEU A 1 74 ? -1.267 3.371 -2.731 1.00 90.81 74 LEU A CA 1
ATOM 567 C C . LEU A 1 74 ? -1.179 1.870 -3.081 1.00 90.81 74 LEU A C 1
ATOM 569 O O . LEU A 1 74 ? -2.089 1.109 -2.748 1.00 90.81 74 LEU A O 1
ATOM 573 N N . LEU A 1 75 ? -0.113 1.449 -3.767 1.00 92.50 75 LEU A N 1
ATOM 574 C CA . LEU A 1 75 ? 0.149 0.056 -4.149 1.00 92.50 75 LEU A CA 1
ATOM 575 C C . LEU A 1 75 ? 1.214 -0.624 -3.272 1.00 92.50 75 LEU A C 1
ATOM 577 O O . LEU A 1 75 ? 1.256 -1.848 -3.237 1.00 92.50 75 LEU A O 1
ATOM 581 N N . ASP A 1 76 ? 2.047 0.160 -2.588 1.00 92.75 76 ASP A N 1
ATOM 582 C CA . ASP A 1 76 ? 3.056 -0.248 -1.600 1.00 92.75 76 ASP A CA 1
ATOM 583 C C . ASP A 1 76 ? 2.380 -0.481 -0.237 1.00 92.75 76 ASP A C 1
ATOM 585 O O . ASP A 1 76 ? 2.347 0.387 0.639 1.00 92.75 76 ASP A O 1
ATOM 589 N N . ALA A 1 77 ? 1.724 -1.637 -0.107 1.00 85.81 77 ALA A N 1
ATOM 590 C CA . ALA A 1 77 ? 0.738 -1.881 0.945 1.00 85.81 77 ALA A CA 1
ATOM 591 C C . ALA A 1 77 ? 1.364 -2.228 2.307 1.00 85.81 77 ALA A C 1
ATOM 593 O O . ALA A 1 77 ? 0.714 -2.033 3.334 1.00 85.81 77 ALA A O 1
ATOM 594 N N . ASP A 1 78 ? 2.609 -2.719 2.326 1.00 89.50 78 ASP A N 1
ATOM 595 C CA . ASP A 1 78 ? 3.412 -2.869 3.549 1.00 89.50 78 ASP A CA 1
ATOM 596 C C . ASP A 1 78 ? 4.398 -1.708 3.785 1.00 89.50 78 ASP A C 1
ATOM 598 O O . ASP A 1 78 ? 5.067 -1.681 4.819 1.00 89.50 78 ASP A O 1
ATOM 602 N N . SER A 1 79 ? 4.427 -0.711 2.888 1.00 90.25 79 SER A N 1
ATOM 603 C CA . SER A 1 79 ? 5.293 0.475 2.963 1.00 90.25 79 SER A CA 1
ATOM 604 C C . SER A 1 79 ? 6.795 0.145 3.037 1.00 90.25 79 SER A C 1
ATOM 606 O O . SER A 1 79 ? 7.566 0.888 3.652 1.00 90.25 79 SER A O 1
ATOM 608 N N . ASP A 1 80 ? 7.231 -0.954 2.403 1.00 91.38 80 ASP A N 1
ATOM 609 C CA . ASP A 1 80 ? 8.650 -1.345 2.325 1.00 91.38 80 ASP A CA 1
ATOM 610 C C . ASP A 1 80 ? 9.436 -0.592 1.230 1.00 91.38 80 ASP A C 1
ATOM 612 O O . ASP A 1 80 ? 10.669 -0.684 1.166 1.00 91.38 80 ASP A O 1
ATOM 616 N N . GLY A 1 81 ? 8.740 0.179 0.387 1.00 91.94 81 GLY A N 1
ATOM 617 C CA . GLY A 1 81 ? 9.319 0.929 -0.724 1.00 91.94 81 GLY A CA 1
ATOM 618 C C . GLY A 1 81 ? 9.365 0.160 -2.049 1.00 91.94 81 GLY A C 1
ATOM 619 O O . GLY A 1 81 ? 10.037 0.616 -2.985 1.00 91.94 81 GLY A O 1
ATOM 620 N N . ARG A 1 82 ? 8.723 -1.015 -2.156 1.00 93.25 82 ARG A N 1
ATOM 621 C CA . ARG A 1 82 ? 8.781 -1.898 -3.333 1.00 93.25 82 ARG A CA 1
ATOM 622 C C . ARG A 1 82 ? 7.426 -2.523 -3.660 1.00 93.25 82 ARG A C 1
ATOM 624 O O . ARG A 1 82 ? 7.013 -3.503 -3.052 1.00 93.25 82 ARG A O 1
ATOM 631 N N . ILE A 1 83 ? 6.821 -2.091 -4.763 1.00 94.44 83 ILE A N 1
ATOM 632 C CA . ILE A 1 83 ? 5.628 -2.753 -5.305 1.00 94.44 83 ILE A CA 1
ATOM 633 C C . ILE A 1 83 ? 6.029 -4.122 -5.864 1.00 94.44 83 ILE A C 1
ATOM 635 O O . ILE A 1 83 ? 6.879 -4.225 -6.759 1.00 94.44 83 ILE A O 1
ATOM 639 N N . ARG A 1 84 ? 5.404 -5.186 -5.359 1.00 94.25 84 ARG A N 1
ATOM 640 C CA . ARG A 1 84 ? 5.635 -6.576 -5.774 1.00 94.25 84 ARG A CA 1
ATOM 641 C C . ARG A 1 84 ? 4.499 -7.071 -6.671 1.00 94.25 84 ARG A C 1
ATOM 643 O O . ARG A 1 84 ? 3.377 -6.571 -6.638 1.00 94.25 84 ARG A O 1
ATOM 650 N N . ALA A 1 85 ? 4.759 -8.131 -7.439 1.00 93.12 85 ALA A N 1
ATOM 651 C CA . ALA A 1 85 ? 3.766 -8.737 -8.336 1.00 93.12 85 ALA A CA 1
ATOM 652 C C . ALA A 1 85 ? 2.450 -9.129 -7.628 1.00 93.12 85 ALA A C 1
ATOM 654 O O . ALA A 1 85 ? 1.386 -9.083 -8.240 1.00 93.12 85 ALA A O 1
ATOM 655 N N . ARG A 1 86 ? 2.508 -9.475 -6.331 1.00 93.06 86 ARG A N 1
ATOM 656 C CA . ARG A 1 86 ? 1.319 -9.757 -5.515 1.00 93.06 86 ARG A CA 1
ATOM 657 C C . ARG A 1 86 ? 0.417 -8.533 -5.361 1.00 93.06 86 ARG A C 1
ATOM 659 O O . ARG A 1 86 ? -0.778 -8.663 -5.571 1.00 93.06 86 ARG A O 1
ATOM 666 N N . GLU A 1 87 ? 0.959 -7.374 -5.005 1.00 94.25 87 GLU A N 1
ATOM 667 C CA . GLU A 1 87 ? 0.155 -6.170 -4.746 1.00 94.25 87 GLU A CA 1
ATOM 668 C C . GLU A 1 87 ? -0.525 -5.671 -6.024 1.00 94.25 87 GLU A C 1
ATOM 670 O O . GLU A 1 87 ? -1.667 -5.223 -5.994 1.00 94.25 87 GLU A O 1
ATOM 675 N N . ILE A 1 88 ? 0.131 -5.857 -7.172 1.00 94.12 88 ILE A N 1
ATOM 676 C CA . ILE A 1 88 ? -0.454 -5.603 -8.493 1.00 94.12 88 ILE A CA 1
ATOM 677 C C . ILE A 1 88 ? -1.631 -6.552 -8.781 1.00 94.12 88 ILE A C 1
ATOM 679 O O . ILE A 1 88 ? -2.657 -6.097 -9.283 1.00 94.12 88 ILE A O 1
ATOM 683 N N . LEU A 1 89 ? -1.527 -7.843 -8.440 1.00 94.56 89 LEU A N 1
ATOM 684 C CA . LEU A 1 89 ? -2.648 -8.791 -8.549 1.00 94.56 89 LEU A CA 1
ATOM 685 C C . LEU A 1 89 ? -3.787 -8.439 -7.583 1.00 94.56 89 LEU A C 1
ATOM 687 O O . LEU A 1 89 ? -4.941 -8.367 -7.994 1.00 94.56 89 LEU A O 1
ATOM 691 N N . ASP A 1 90 ? -3.463 -8.179 -6.317 1.00 94.81 90 ASP A N 1
ATOM 692 C CA . ASP A 1 90 ? -4.434 -7.850 -5.271 1.00 94.81 90 ASP A CA 1
ATOM 693 C C . ASP A 1 90 ? -5.165 -6.514 -5.607 1.00 94.81 90 ASP A C 1
ATOM 695 O O . ASP A 1 90 ? -6.365 -6.379 -5.358 1.00 94.81 90 ASP A O 1
ATOM 699 N N . ALA A 1 91 ? -4.499 -5.564 -6.285 1.00 94.94 91 ALA A N 1
ATOM 700 C CA . ALA A 1 91 ? -5.103 -4.335 -6.817 1.00 94.94 91 ALA A CA 1
ATOM 701 C C . ALA A 1 91 ? -5.966 -4.542 -8.081 1.00 94.94 91 ALA A C 1
ATOM 703 O O . ALA A 1 91 ? -6.991 -3.872 -8.232 1.00 94.94 91 ALA A O 1
ATOM 704 N N . VAL A 1 92 ? -5.589 -5.457 -8.985 1.00 94.88 92 VAL A N 1
ATOM 705 C CA . VAL A 1 92 ? -6.398 -5.810 -10.171 1.00 94.88 92 VAL A CA 1
ATOM 706 C C . VAL A 1 92 ? -7.671 -6.561 -9.770 1.00 94.88 92 VAL A C 1
ATOM 708 O O . VAL A 1 92 ? -8.742 -6.256 -10.299 1.00 94.88 92 VAL A O 1
ATOM 711 N N . ASP A 1 93 ? -7.599 -7.459 -8.787 1.00 94.25 93 ASP A N 1
ATOM 712 C CA . ASP A 1 93 ? -8.778 -8.149 -8.249 1.00 94.25 93 ASP A CA 1
ATOM 713 C C . ASP A 1 93 ? -9.742 -7.154 -7.573 1.00 94.25 93 ASP A C 1
ATOM 715 O O . ASP A 1 93 ? -10.944 -7.156 -7.858 1.00 94.25 93 ASP A O 1
ATOM 719 N N . TRP A 1 94 ? -9.217 -6.236 -6.745 1.00 95.00 94 TRP A N 1
ATOM 720 C CA . TRP A 1 94 ? -9.991 -5.144 -6.131 1.00 95.00 94 TRP A CA 1
ATOM 721 C C . TRP A 1 94 ? -10.674 -4.253 -7.188 1.00 95.00 94 TRP A C 1
ATOM 723 O O . TRP A 1 94 ? -11.827 -3.849 -6.999 1.00 95.00 94 TRP A O 1
ATOM 733 N N . LEU A 1 95 ? -10.003 -3.990 -8.321 1.00 94.88 95 LEU A N 1
ATOM 734 C CA . LEU A 1 95 ? -10.553 -3.226 -9.446 1.00 94.88 95 LEU A CA 1
ATOM 735 C C . LEU A 1 95 ? -11.710 -3.978 -10.119 1.00 94.88 95 LEU A C 1
ATOM 737 O O . LEU A 1 95 ? -12.776 -3.401 -10.329 1.00 94.88 95 LEU A O 1
ATOM 741 N N . CYS A 1 96 ? -11.533 -5.265 -10.429 1.00 93.31 96 CYS A N 1
ATOM 742 C CA . CYS A 1 96 ? -12.530 -6.071 -11.145 1.00 93.31 96 CYS A CA 1
ATOM 743 C C . CYS A 1 96 ? -13.827 -6.293 -10.339 1.00 93.31 96 CYS A C 1
ATOM 745 O O . CYS A 1 96 ? -14.889 -6.522 -10.921 1.00 93.31 96 CYS A O 1
ATOM 747 N N . GLN A 1 97 ? -13.787 -6.162 -9.009 1.00 93.06 97 GLN A N 1
ATOM 748 C CA . GLN A 1 97 ? -14.987 -6.121 -8.155 1.00 93.06 97 GLN A CA 1
ATOM 749 C C . GLN A 1 97 ? -15.830 -4.847 -8.356 1.00 93.06 97 GLN A C 1
ATOM 751 O O . GLN A 1 97 ? -17.044 -4.878 -8.161 1.00 93.06 97 GLN A O 1
ATOM 756 N N . ARG A 1 98 ? -15.207 -3.729 -8.755 1.00 93.81 98 ARG A N 1
ATOM 757 C CA . ARG A 1 98 ? -15.819 -2.385 -8.838 1.00 93.81 98 ARG A CA 1
ATOM 758 C C . ARG A 1 98 ? -16.079 -1.920 -10.278 1.00 93.81 98 ARG A C 1
ATOM 760 O O . ARG A 1 98 ? -16.981 -1.115 -10.505 1.00 93.81 98 ARG A O 1
ATOM 767 N N . VAL A 1 99 ? -15.316 -2.434 -11.245 1.00 93.88 99 VAL A N 1
ATOM 768 C CA . VAL A 1 99 ? -15.278 -1.986 -12.649 1.00 93.88 99 VAL A CA 1
ATOM 769 C C . VAL A 1 99 ? -15.782 -3.074 -13.601 1.00 93.88 99 VAL A C 1
ATOM 771 O O . VAL A 1 99 ? -15.355 -4.221 -13.512 1.00 93.88 99 VAL A O 1
ATOM 774 N N . SER A 1 100 ? -16.685 -2.718 -14.519 1.00 92.12 100 SER A N 1
ATOM 775 C CA . SER A 1 100 ? -17.320 -3.648 -15.468 1.00 92.12 100 SER A CA 1
ATOM 776 C C . SER A 1 100 ? -16.415 -4.011 -16.649 1.00 92.12 100 SER A C 1
ATOM 778 O O . SER A 1 100 ? -16.351 -5.172 -17.043 1.00 92.12 100 SER A O 1
ATOM 780 N N . HIS A 1 101 ? -15.690 -3.022 -17.179 1.00 91.38 101 HIS A N 1
ATOM 781 C CA . HIS A 1 101 ? -14.839 -3.145 -18.366 1.00 91.38 101 HIS A CA 1
ATOM 782 C C . HIS A 1 101 ? -13.396 -2.685 -18.088 1.00 91.38 101 HIS A C 1
ATOM 784 O O . HIS A 1 101 ? -12.988 -1.618 -18.563 1.00 91.38 101 HIS A O 1
ATOM 790 N N . PRO A 1 102 ? -12.606 -3.442 -17.298 1.00 91.88 102 PRO A N 1
ATOM 791 C CA . PRO A 1 102 ? -11.244 -3.058 -16.918 1.00 91.88 102 PRO A CA 1
ATOM 792 C C . PRO A 1 102 ? -10.300 -2.824 -18.114 1.00 91.88 102 PRO A C 1
ATOM 794 O O . PRO A 1 102 ? -9.383 -2.009 -18.022 1.00 91.88 102 PRO A O 1
ATOM 797 N N . SER A 1 103 ? -10.550 -3.425 -19.283 1.00 91.44 103 SER A N 1
ATOM 798 C CA . SER A 1 103 ? -9.753 -3.171 -20.493 1.00 91.44 103 SER A CA 1
ATOM 799 C C . SER A 1 103 ? -9.855 -1.732 -21.024 1.00 91.44 103 SER A C 1
ATOM 801 O O . SER A 1 103 ? -8.963 -1.288 -21.755 1.00 91.44 103 SER A O 1
ATOM 803 N N . ARG A 1 104 ? -10.878 -0.955 -20.626 1.00 91.31 104 ARG A N 1
ATOM 804 C CA . ARG A 1 104 ? -11.002 0.475 -20.976 1.00 91.31 104 ARG A CA 1
ATOM 805 C C . ARG A 1 104 ? -9.958 1.360 -20.293 1.00 91.31 104 ARG A C 1
ATOM 807 O O . ARG A 1 104 ? -9.669 2.436 -20.810 1.00 91.31 104 ARG A O 1
ATOM 814 N N . LEU A 1 105 ? -9.287 0.898 -19.231 1.00 91.75 105 LEU A N 1
ATOM 815 C CA . LEU A 1 105 ? -8.139 1.616 -18.652 1.00 91.75 105 LEU A CA 1
ATOM 816 C C . LEU A 1 105 ? -6.973 1.764 -19.659 1.00 91.75 105 LEU A C 1
ATOM 818 O O . LEU A 1 105 ? -6.140 2.659 -19.509 1.00 91.75 105 LEU A O 1
ATOM 822 N N . ARG A 1 106 ? -6.952 0.978 -20.752 1.00 90.25 106 ARG A N 1
ATOM 823 C CA . ARG A 1 106 ? -6.059 1.186 -21.913 1.00 90.25 106 ARG A CA 1
ATOM 824 C C . ARG A 1 106 ? -6.173 2.581 -22.528 1.00 90.25 106 ARG A C 1
ATOM 826 O O . ARG A 1 106 ? -5.221 3.051 -23.144 1.00 90.25 106 ARG A O 1
ATOM 833 N N . GLU A 1 107 ? -7.313 3.247 -22.367 1.00 88.75 107 GLU A N 1
ATOM 834 C CA . GLU A 1 107 ? -7.534 4.608 -22.856 1.00 88.75 107 GLU A CA 1
ATOM 835 C C . GLU A 1 107 ? -6.769 5.678 -22.048 1.00 88.75 107 GLU A C 1
ATOM 837 O O . GLU A 1 107 ? -6.722 6.825 -22.488 1.00 88.75 107 GLU A O 1
ATOM 842 N N . ARG A 1 108 ? -6.161 5.328 -20.895 1.00 88.38 108 ARG A N 1
ATOM 843 C CA . ARG A 1 108 ? -5.318 6.215 -20.057 1.00 88.38 108 ARG A CA 1
ATOM 844 C C . ARG A 1 108 ? -5.990 7.565 -19.724 1.00 88.38 108 ARG A C 1
ATOM 846 O O . ARG A 1 108 ? -5.343 8.611 -19.684 1.00 88.38 108 ARG A O 1
ATOM 853 N N . ARG A 1 109 ? -7.314 7.555 -19.520 1.00 88.31 109 ARG A N 1
ATOM 854 C CA . ARG A 1 109 ? -8.121 8.752 -19.224 1.00 88.31 109 ARG A CA 1
ATOM 855 C C . ARG A 1 109 ? -7.947 9.176 -17.762 1.00 88.31 109 ARG A C 1
ATOM 857 O O . ARG A 1 109 ? -8.138 8.370 -16.857 1.00 88.31 109 ARG A O 1
ATOM 864 N N . THR A 1 110 ? -7.680 10.461 -17.530 1.00 85.44 110 THR A N 1
ATOM 865 C CA . THR A 1 110 ? -7.546 11.035 -16.177 1.00 85.44 110 THR A CA 1
ATOM 866 C C . THR A 1 110 ? -8.858 11.052 -15.393 1.00 85.44 110 THR A C 1
ATOM 868 O O . THR A 1 110 ? -8.851 10.810 -14.191 1.00 85.44 110 THR A O 1
ATOM 871 N N . LYS A 1 111 ? -9.987 11.300 -16.070 1.00 90.44 111 LYS A N 1
ATOM 872 C CA . LYS A 1 111 ? -11.326 11.226 -15.474 1.00 90.44 111 LYS A CA 1
ATOM 873 C C . LYS A 1 111 ? -11.886 9.804 -15.516 1.00 90.44 111 LYS A C 1
ATOM 875 O O . LYS A 1 111 ? -11.868 9.175 -16.575 1.00 90.44 111 LYS A O 1
ATOM 880 N N . LEU A 1 112 ? -12.471 9.363 -14.406 1.00 91.75 112 LEU A N 1
ATOM 881 C CA . LEU A 1 112 ? -13.224 8.115 -14.263 1.00 91.75 112 LEU A CA 1
ATOM 882 C C . LEU A 1 112 ? -14.671 8.316 -14.761 1.00 91.75 112 LEU A C 1
ATOM 884 O O . LEU A 1 112 ? -15.401 9.111 -14.163 1.00 91.75 112 LEU A O 1
ATOM 888 N N . PRO A 1 113 ? -15.123 7.642 -15.833 1.00 92.50 113 PRO A N 1
ATOM 889 C CA . PRO A 1 113 ? -16.495 7.767 -16.313 1.00 92.50 113 PRO A CA 1
ATOM 890 C C . PRO A 1 113 ? -17.439 6.837 -15.529 1.00 92.50 113 PRO A C 1
ATOM 892 O O . PRO A 1 113 ? -17.083 5.710 -15.193 1.00 92.50 113 PRO A O 1
ATOM 895 N N . LEU A 1 114 ? -18.660 7.291 -15.230 1.00 91.75 114 LEU A N 1
ATOM 896 C CA . LEU A 1 114 ? -19.601 6.542 -14.378 1.00 91.75 114 LEU A CA 1
ATOM 897 C C . LEU A 1 114 ? -20.204 5.297 -15.059 1.00 91.75 114 LEU A C 1
ATOM 899 O O . LEU A 1 114 ? -20.791 4.459 -14.379 1.00 91.75 114 LEU A O 1
ATOM 903 N N . ASP A 1 115 ? -20.059 5.159 -16.380 1.00 92.12 115 ASP A N 1
ATOM 904 C CA . ASP A 1 115 ? -20.519 3.999 -17.159 1.00 92.12 115 ASP A CA 1
ATOM 905 C C . ASP A 1 115 ? -19.653 2.742 -16.949 1.00 92.12 115 ASP A C 1
ATOM 907 O O . ASP A 1 115 ? -20.087 1.632 -17.256 1.00 92.12 115 ASP A O 1
ATOM 911 N N . ILE A 1 116 ? -18.438 2.904 -16.413 1.00 91.94 116 ILE A N 1
ATOM 912 C CA . ILE A 1 116 ? -17.499 1.809 -16.144 1.00 91.94 116 ILE A CA 1
ATOM 913 C C . ILE A 1 116 ? -17.743 1.124 -14.787 1.00 91.94 116 ILE A C 1
ATOM 915 O O . ILE A 1 116 ? -17.121 0.105 -14.493 1.00 91.94 116 ILE A O 1
ATOM 919 N N . LEU A 1 117 ? -18.612 1.685 -13.940 1.00 93.12 117 LEU A N 1
ATOM 920 C CA . LEU A 1 117 ? -18.867 1.195 -12.585 1.00 93.12 117 LEU A CA 1
ATOM 921 C C . LEU A 1 117 ? -19.897 0.061 -12.587 1.00 93.12 117 LEU A C 1
ATOM 923 O O . LEU A 1 117 ? -20.930 0.134 -13.260 1.00 93.12 117 LEU A O 1
ATOM 927 N N . ARG A 1 118 ? -19.623 -0.994 -11.814 1.00 93.12 118 ARG A N 1
ATOM 928 C CA . ARG A 1 118 ? -20.524 -2.146 -11.679 1.00 93.12 118 ARG A CA 1
ATOM 929 C C . ARG A 1 118 ? -21.805 -1.778 -10.933 1.00 93.12 118 ARG A C 1
ATOM 931 O O . ARG A 1 118 ? -21.809 -0.942 -10.038 1.00 93.12 118 ARG A O 1
ATOM 938 N N . GLN A 1 119 ? -22.898 -2.432 -11.313 1.00 91.19 119 GLN A N 1
ATOM 939 C CA . GLN A 1 119 ? -24.213 -2.335 -10.657 1.00 91.19 119 GLN A CA 1
ATOM 940 C C . GLN A 1 119 ? -24.722 -3.713 -10.194 1.00 91.19 119 GLN A C 1
ATOM 942 O O . GLN A 1 119 ? -25.804 -3.823 -9.627 1.00 91.19 119 GLN A O 1
ATOM 947 N N . ASP A 1 120 ? -23.931 -4.757 -10.441 1.00 91.75 120 ASP A N 1
ATOM 948 C CA . ASP A 1 120 ? -24.171 -6.159 -10.106 1.00 91.75 120 ASP A CA 1
ATOM 949 C C . ASP A 1 120 ? -23.358 -6.637 -8.885 1.00 91.75 120 ASP A C 1
ATOM 951 O O . ASP A 1 120 ? -23.582 -7.741 -8.394 1.00 91.75 120 ASP A O 1
ATOM 955 N N . THR A 1 121 ? -22.451 -5.801 -8.364 1.00 90.25 121 THR A N 1
ATOM 956 C CA . THR A 1 121 ? -21.700 -6.018 -7.116 1.00 90.25 121 THR A CA 1
ATOM 957 C C . THR A 1 121 ? -22.030 -4.940 -6.077 1.00 90.25 121 THR A C 1
ATOM 959 O O . THR A 1 121 ? -22.219 -3.775 -6.450 1.00 90.25 121 THR A O 1
ATOM 962 N N . PRO A 1 122 ? -22.084 -5.270 -4.771 1.00 85.88 122 PRO A N 1
ATOM 963 C CA . PRO A 1 122 ? -22.341 -4.276 -3.727 1.00 85.88 122 PRO A CA 1
ATOM 964 C C . PRO A 1 122 ? -21.230 -3.215 -3.651 1.00 85.88 122 PRO A C 1
ATOM 966 O O . PRO A 1 122 ? -21.522 -2.042 -3.415 1.00 85.88 122 PRO A O 1
ATOM 969 N N . GLU A 1 123 ? -19.977 -3.582 -3.938 1.00 85.94 123 GLU A N 1
ATOM 970 C CA . GLU A 1 123 ? -18.843 -2.655 -4.022 1.00 85.94 123 GLU A CA 1
ATOM 971 C C . GLU A 1 123 ? -19.021 -1.660 -5.178 1.00 85.94 123 GLU A C 1
ATOM 973 O O . GLU A 1 123 ? -18.790 -0.463 -5.008 1.00 85.94 123 GLU A O 1
ATOM 978 N N . GLY A 1 124 ? -19.478 -2.133 -6.345 1.00 87.81 124 GLY A N 1
ATOM 979 C CA . GLY A 1 124 ? -19.763 -1.290 -7.509 1.00 87.81 124 GLY A CA 1
ATOM 980 C C . GLY A 1 124 ? -20.926 -0.324 -7.273 1.00 87.81 124 GLY A C 1
ATOM 981 O O . GLY A 1 124 ? -20.811 0.868 -7.562 1.00 87.81 124 GLY A O 1
ATOM 982 N N . VAL A 1 125 ? -22.019 -0.805 -6.669 1.00 88.12 125 VAL A N 1
ATOM 983 C CA . VAL A 1 125 ? -23.179 0.032 -6.314 1.00 88.12 125 VAL A CA 1
ATOM 984 C C . VAL A 1 125 ? -22.789 1.112 -5.297 1.00 88.12 125 VAL A C 1
ATOM 986 O O . VAL A 1 125 ? -23.160 2.274 -5.477 1.00 88.12 125 VAL A O 1
ATOM 989 N N . SER A 1 126 ? -21.995 0.761 -4.279 1.00 86.12 126 SER A N 1
ATOM 990 C CA . SER A 1 126 ? -21.439 1.712 -3.304 1.00 86.12 126 SER A CA 1
ATOM 991 C C . SER A 1 126 ? -20.560 2.774 -3.983 1.00 86.12 126 SER A C 1
ATOM 993 O O . SER A 1 126 ? -20.778 3.975 -3.812 1.00 86.12 126 SER A O 1
ATOM 995 N N . MET A 1 127 ? -19.636 2.343 -4.847 1.00 88.62 127 MET A N 1
ATOM 996 C CA . MET A 1 127 ? -18.753 3.219 -5.625 1.00 88.62 127 MET A CA 1
ATOM 997 C C . MET A 1 127 ? -19.530 4.209 -6.506 1.00 88.62 127 MET A C 1
ATOM 999 O O . MET A 1 127 ? -19.209 5.395 -6.570 1.00 88.62 127 MET A O 1
ATOM 1003 N N . LEU A 1 128 ? -20.579 3.734 -7.179 1.00 90.06 128 LEU A N 1
ATOM 1004 C CA . LEU A 1 128 ? -21.429 4.540 -8.054 1.00 90.06 128 LEU A CA 1
ATOM 1005 C C . LEU A 1 128 ? -22.303 5.529 -7.268 1.00 90.06 128 LEU A C 1
ATOM 1007 O O . LEU A 1 128 ? -22.537 6.644 -7.744 1.00 90.06 128 LEU A O 1
ATOM 1011 N N . ALA A 1 129 ? -22.742 5.171 -6.058 1.00 86.44 129 ALA A N 1
ATOM 1012 C CA . ALA A 1 129 ? -23.396 6.103 -5.142 1.00 86.44 129 ALA A CA 1
ATOM 1013 C C . ALA A 1 129 ? -22.426 7.201 -4.668 1.00 86.44 129 ALA A C 1
ATOM 1015 O O . ALA A 1 129 ? -22.765 8.385 -4.745 1.00 86.44 129 ALA A O 1
ATOM 1016 N N . ALA A 1 130 ? -21.200 6.834 -4.275 1.00 87.38 130 ALA A N 1
ATOM 1017 C CA . ALA A 1 130 ? -20.159 7.783 -3.881 1.00 87.38 130 ALA A CA 1
ATOM 1018 C C . ALA A 1 130 ? -19.800 8.743 -5.031 1.00 87.38 130 ALA A C 1
ATOM 1020 O O . ALA A 1 130 ? -19.803 9.960 -4.846 1.00 87.38 130 ALA A O 1
ATOM 1021 N N . ALA A 1 131 ? -19.591 8.224 -6.247 1.00 89.19 131 ALA A N 1
ATOM 1022 C CA . ALA A 1 131 ? -19.281 9.024 -7.432 1.00 89.19 131 ALA A CA 1
ATOM 1023 C C . ALA A 1 131 ? -20.377 10.056 -7.753 1.00 89.19 131 ALA A C 1
ATOM 1025 O O . ALA A 1 131 ? -20.074 11.221 -8.018 1.00 89.19 131 ALA A O 1
ATOM 1026 N N . ARG A 1 132 ? -21.658 9.664 -7.679 1.00 89.12 132 ARG A N 1
ATOM 1027 C CA . ARG A 1 132 ? -22.791 10.591 -7.859 1.00 89.12 132 ARG A CA 1
ATOM 1028 C C . ARG A 1 132 ? -22.828 11.665 -6.775 1.00 89.12 132 ARG A C 1
ATOM 1030 O O . ARG A 1 132 ? -22.966 12.841 -7.101 1.00 89.12 132 ARG A O 1
ATOM 1037 N N . LEU A 1 133 ? -22.629 11.285 -5.512 1.00 83.62 133 LEU A N 1
ATOM 1038 C CA . LEU A 1 133 ? -22.598 12.232 -4.399 1.00 83.62 133 LEU A CA 1
ATOM 1039 C C . LEU A 1 133 ? -21.471 13.266 -4.548 1.00 83.62 133 LEU A C 1
ATOM 1041 O O . LEU A 1 133 ? -21.695 14.444 -4.275 1.00 83.62 133 LEU A O 1
ATOM 1045 N N . VAL A 1 134 ? -20.278 12.858 -4.995 1.00 86.19 134 VAL A N 1
ATOM 1046 C CA . VAL A 1 134 ? -19.168 13.787 -5.274 1.00 86.19 134 VAL A CA 1
ATOM 1047 C C . VAL A 1 134 ? -19.559 14.797 -6.354 1.00 86.19 134 VAL A C 1
ATOM 1049 O O . VAL A 1 134 ? -19.317 15.992 -6.186 1.00 86.19 134 VAL A O 1
ATOM 1052 N N . LEU A 1 135 ? -20.209 14.358 -7.434 1.00 87.44 135 LEU A N 1
ATOM 1053 C CA . LEU A 1 135 ? -20.664 15.243 -8.515 1.00 87.44 135 LEU A CA 1
ATOM 1054 C C . LEU A 1 135 ? -21.765 16.214 -8.062 1.00 87.44 135 LEU A C 1
ATOM 1056 O O . LEU A 1 135 ? -21.740 17.385 -8.443 1.00 87.44 135 LEU A O 1
ATOM 1060 N N . ASP A 1 136 ? -22.694 15.758 -7.219 1.00 84.69 136 ASP A N 1
ATOM 1061 C CA . ASP A 1 136 ? -23.747 16.603 -6.650 1.00 84.69 136 ASP A CA 1
ATOM 1062 C C . ASP A 1 136 ? -23.196 17.609 -5.624 1.00 84.69 136 ASP A C 1
ATOM 1064 O O . ASP A 1 136 ? -23.525 18.792 -5.705 1.00 84.69 136 ASP A O 1
ATOM 1068 N N . LYS A 1 137 ? -22.300 17.190 -4.715 1.00 79.94 137 LYS A N 1
ATOM 1069 C CA . LYS A 1 137 ? -21.651 18.087 -3.738 1.00 79.94 137 LYS A CA 1
ATOM 1070 C C . LYS A 1 137 ? -20.690 19.093 -4.382 1.00 79.94 137 LYS A C 1
ATOM 1072 O O . LYS A 1 137 ? -20.590 20.213 -3.891 1.00 79.94 137 LYS A O 1
ATOM 1077 N N . THR A 1 138 ? -19.987 18.719 -5.455 1.00 80.69 138 THR A N 1
ATOM 1078 C CA . THR A 1 138 ? -19.074 19.633 -6.177 1.00 80.69 138 THR A CA 1
ATOM 1079 C C . THR A 1 138 ? -19.778 20.515 -7.213 1.00 80.69 138 THR A C 1
ATOM 1081 O O . THR A 1 138 ? -19.137 21.390 -7.787 1.00 80.69 138 THR A O 1
ATOM 1084 N N . GLY A 1 139 ? -21.085 20.326 -7.445 1.00 77.38 139 GLY A N 1
ATOM 1085 C CA . GLY A 1 139 ? -21.860 21.132 -8.393 1.00 77.38 139 GLY A CA 1
ATOM 1086 C C . GLY A 1 139 ? -21.442 20.942 -9.856 1.00 77.38 139 GLY A C 1
ATOM 1087 O O . GLY A 1 139 ? -21.521 21.884 -10.641 1.00 77.38 139 GLY A O 1
ATOM 1088 N N . ALA A 1 140 ? -20.963 19.750 -10.220 1.00 78.06 140 ALA A N 1
ATOM 1089 C CA . ALA A 1 140 ? -20.356 19.490 -11.523 1.00 78.06 140 ALA A CA 1
ATOM 1090 C C . ALA A 1 140 ? -21.339 19.665 -12.699 1.00 78.06 140 ALA A C 1
ATOM 1092 O O . ALA A 1 140 ? -22.428 19.084 -12.699 1.00 78.06 140 ALA A O 1
ATOM 1093 N N . GLU A 1 141 ? -20.923 20.411 -13.732 1.00 73.31 141 GLU A N 1
ATOM 1094 C CA . GLU A 1 141 ? -21.671 20.554 -14.995 1.00 73.31 141 GLU A CA 1
ATOM 1095 C C . GLU A 1 141 ? -21.726 19.227 -15.775 1.00 73.31 141 GLU A C 1
ATOM 1097 O O . GLU A 1 141 ? -22.778 18.817 -16.263 1.00 73.31 141 GLU A O 1
ATOM 1102 N N . ASP A 1 142 ? -20.591 18.526 -15.850 1.00 76.38 142 ASP A N 1
ATOM 1103 C CA . ASP A 1 142 ? -20.485 17.168 -16.384 1.00 76.38 142 ASP A CA 1
ATOM 1104 C C . ASP A 1 142 ? -20.721 16.149 -15.262 1.00 76.38 142 ASP A C 1
ATOM 1106 O O . ASP A 1 142 ? -19.823 15.862 -14.472 1.00 76.38 142 ASP A O 1
ATOM 1110 N N . LYS A 1 143 ? -21.927 15.572 -15.216 1.00 84.56 143 LYS A N 1
ATOM 1111 C CA . LYS A 1 143 ? -22.281 14.491 -14.279 1.00 84.56 143 LYS A CA 1
ATOM 1112 C C . LYS A 1 143 ? -22.012 13.079 -14.821 1.00 84.56 143 LYS A C 1
ATOM 1114 O O . LYS A 1 143 ? -22.543 12.108 -14.286 1.00 84.56 143 LYS A O 1
ATOM 1119 N N . THR A 1 144 ? -21.216 12.945 -15.885 1.00 88.25 144 THR A N 1
ATOM 1120 C CA . THR A 1 144 ? -20.872 11.645 -16.491 1.00 88.25 144 THR A CA 1
ATOM 1121 C C . THR A 1 144 ? -19.484 11.137 -16.103 1.00 88.25 144 THR A C 1
ATOM 1123 O O . THR A 1 144 ? -19.216 9.945 -16.268 1.00 88.25 144 THR A O 1
ATOM 1126 N N . SER A 1 145 ? -18.611 11.992 -15.553 1.00 90.62 145 SER A N 1
ATOM 1127 C CA . SER A 1 145 ? -17.256 11.603 -15.151 1.00 90.62 145 SER A CA 1
ATOM 1128 C C . SER A 1 145 ? -16.725 12.370 -13.933 1.00 90.62 145 SER A C 1
ATOM 1130 O O . SER A 1 145 ? -16.950 13.571 -13.806 1.00 90.62 145 SER A O 1
ATOM 1132 N N . VAL A 1 146 ? -15.997 11.674 -13.051 1.00 90.81 146 VAL A N 1
ATOM 1133 C CA . VAL A 1 146 ? -15.335 12.226 -11.853 1.00 90.81 146 VAL A CA 1
ATOM 1134 C C . VAL A 1 146 ? -13.841 12.409 -12.117 1.00 90.81 146 VAL A C 1
ATOM 1136 O O . VAL A 1 146 ? -13.176 11.509 -12.631 1.00 90.81 146 VAL A O 1
ATOM 1139 N N . ASP A 1 147 ? -13.305 13.566 -11.734 1.00 90.12 147 ASP A N 1
ATOM 1140 C CA . ASP A 1 147 ? -11.868 13.841 -11.689 1.00 90.12 147 ASP A CA 1
ATOM 1141 C C . ASP A 1 147 ? -11.268 13.650 -10.279 1.00 90.12 147 ASP A C 1
ATOM 1143 O O . ASP A 1 147 ? -11.951 13.791 -9.261 1.00 90.12 147 ASP A O 1
ATOM 1147 N N . ARG A 1 148 ? -9.952 13.401 -10.222 1.00 87.69 148 ARG A N 1
ATOM 1148 C CA . ARG A 1 148 ? -9.161 13.264 -8.985 1.00 87.69 148 ARG A CA 1
ATOM 1149 C C . ARG A 1 148 ? -9.336 14.462 -8.053 1.00 87.69 148 ARG A C 1
ATOM 1151 O O . ARG A 1 148 ? -9.487 14.275 -6.851 1.00 87.69 148 ARG A O 1
ATOM 1158 N N . SER A 1 149 ? -9.364 15.681 -8.599 1.00 87.69 149 SER A N 1
ATOM 1159 C CA . SER A 1 149 ? -9.551 16.902 -7.805 1.00 87.69 149 SER A CA 1
ATOM 1160 C C . SER A 1 149 ? -10.904 16.945 -7.087 1.00 87.69 149 SER A C 1
ATOM 1162 O O . SER A 1 149 ? -10.981 17.430 -5.961 1.00 87.69 149 SER A O 1
ATOM 1164 N N . GLN A 1 150 ? -11.958 16.390 -7.695 1.00 87.50 150 GLN A N 1
ATOM 1165 C CA . GLN A 1 150 ? -13.299 16.336 -7.108 1.00 87.50 150 GLN A CA 1
ATOM 1166 C C . GLN A 1 150 ? -13.384 15.269 -6.012 1.00 87.50 150 GLN A C 1
ATOM 1168 O O . GLN A 1 150 ? -13.947 15.537 -4.951 1.00 87.50 150 GLN A O 1
ATOM 1173 N N . ALA A 1 151 ? -12.798 14.088 -6.243 1.00 85.50 151 ALA A N 1
ATOM 1174 C CA . ALA A 1 151 ? -12.737 13.016 -5.249 1.00 85.50 151 ALA A CA 1
ATOM 1175 C C . ALA A 1 151 ? -11.940 13.448 -4.003 1.00 85.50 151 ALA A C 1
ATOM 1177 O O . ALA A 1 151 ? -12.468 13.394 -2.894 1.00 85.50 151 ALA A O 1
ATOM 1178 N N . ALA A 1 152 ? -10.729 13.985 -4.193 1.00 83.38 152 ALA A N 1
ATOM 1179 C CA . ALA A 1 152 ? -9.878 14.478 -3.110 1.00 83.38 152 ALA A CA 1
ATOM 1180 C C . ALA A 1 152 ? -10.526 15.642 -2.333 1.00 83.38 152 ALA A C 1
ATOM 1182 O O . ALA A 1 152 ? -10.478 15.677 -1.103 1.00 83.38 152 ALA A O 1
ATOM 1183 N N . ALA A 1 153 ? -11.185 16.583 -3.025 1.00 82.69 153 ALA A N 1
ATOM 1184 C CA . ALA A 1 153 ? -11.911 17.674 -2.371 1.00 82.69 153 ALA A CA 1
ATOM 1185 C C . ALA A 1 153 ? -13.107 17.168 -1.549 1.00 82.69 153 ALA A C 1
ATOM 1187 O O . ALA A 1 153 ? -13.350 17.668 -0.451 1.00 82.69 153 ALA A O 1
ATOM 1188 N N . ALA A 1 154 ? -13.837 16.162 -2.041 1.00 80.06 154 ALA A N 1
ATOM 1189 C CA . ALA A 1 154 ? -14.941 15.556 -1.306 1.00 80.06 154 ALA A CA 1
ATOM 1190 C C . ALA A 1 154 ? -14.463 14.756 -0.083 1.00 80.06 154 ALA A C 1
ATOM 1192 O O . ALA A 1 154 ? -15.070 14.885 0.978 1.00 80.06 154 ALA A O 1
ATOM 1193 N N . LEU A 1 155 ? -13.365 13.997 -0.200 1.00 78.19 155 LEU A N 1
ATOM 1194 C CA . LEU A 1 155 ? -12.752 13.283 0.924 1.00 78.19 155 LEU A CA 1
ATOM 1195 C C . LEU A 1 155 ? -12.215 14.263 1.980 1.00 78.19 155 LEU A C 1
ATOM 1197 O O . LEU A 1 155 ? -12.498 14.112 3.165 1.00 78.19 155 LEU A O 1
ATOM 1201 N N . SER A 1 156 ? -11.517 15.322 1.556 1.00 75.69 156 SER A N 1
ATOM 1202 C CA . SER A 1 156 ? -11.010 16.367 2.456 1.00 75.69 156 SER A CA 1
ATOM 1203 C C . SER A 1 156 ? -12.130 17.142 3.157 1.00 75.69 156 SER A C 1
ATOM 1205 O O . SER A 1 156 ? -11.973 17.496 4.323 1.00 75.69 156 SER A O 1
ATOM 1207 N N . ALA A 1 157 ? -13.254 17.398 2.480 1.00 73.00 157 ALA A N 1
ATOM 1208 C CA . ALA A 1 157 ? -14.430 18.011 3.095 1.00 73.00 157 ALA A CA 1
ATOM 1209 C C . ALA A 1 157 ? -15.165 17.055 4.051 1.00 73.00 157 ALA A C 1
ATOM 1211 O O . ALA A 1 157 ? -15.808 17.517 4.992 1.00 73.00 157 ALA A O 1
ATOM 1212 N N . ALA A 1 158 ? -15.082 15.741 3.816 1.00 67.94 158 ALA A N 1
ATOM 1213 C CA . ALA A 1 158 ? -15.754 14.730 4.623 1.00 67.94 158 ALA A CA 1
ATOM 1214 C C . ALA A 1 158 ? -14.953 14.294 5.863 1.00 67.94 158 ALA A C 1
ATOM 1216 O O . ALA A 1 158 ? -15.554 14.043 6.902 1.00 67.94 158 ALA A O 1
ATOM 1217 N N . ALA A 1 159 ? -13.617 14.361 5.820 1.00 62.03 159 ALA A N 1
ATOM 1218 C CA . ALA A 1 159 ? -12.740 14.169 6.982 1.00 62.03 159 ALA A CA 1
ATOM 1219 C C . ALA A 1 159 ? -12.943 15.206 8.115 1.00 62.03 159 ALA A C 1
ATOM 1221 O O . ALA A 1 159 ? -12.346 15.078 9.180 1.00 62.03 159 ALA A O 1
ATOM 1222 N N . GLY A 1 160 ? -13.755 16.246 7.884 1.00 60.62 160 GLY A N 1
ATOM 1223 C CA . GLY A 1 160 ? -14.172 17.233 8.884 1.00 60.62 160 GLY A CA 1
ATOM 1224 C C . GLY A 1 160 ? -15.611 17.071 9.396 1.00 60.62 160 GLY A C 1
ATOM 1225 O O . GLY A 1 160 ? -16.082 17.953 10.114 1.00 60.62 160 GLY A O 1
ATOM 1226 N N . TYR A 1 161 ? -16.338 16.012 9.018 1.00 67.44 161 TYR A N 1
ATOM 1227 C CA . TYR A 1 161 ? -17.673 15.735 9.559 1.00 67.44 161 TYR A CA 1
ATOM 1228 C C . TYR A 1 161 ? -17.607 14.878 10.828 1.00 67.44 161 TYR A C 1
ATOM 1230 O O . TYR A 1 161 ? -16.769 13.996 10.958 1.00 67.44 161 TYR A O 1
ATOM 1238 N N . ALA A 1 162 ? -18.563 15.102 11.734 1.00 68.38 162 ALA A N 1
ATOM 1239 C CA . ALA A 1 162 ? -18.796 14.254 12.905 1.00 68.38 162 ALA A CA 1
ATOM 1240 C C . ALA A 1 162 ? -19.404 12.878 12.556 1.00 68.38 162 ALA A C 1
ATOM 1242 O O . ALA A 1 162 ? -19.420 11.990 13.400 1.00 68.38 162 ALA A O 1
ATOM 1243 N N . PHE A 1 163 ? -19.914 12.711 11.334 1.00 76.94 163 PHE A N 1
ATOM 1244 C CA . PHE A 1 163 ? -20.570 11.493 10.861 1.00 76.94 163 PHE A CA 1
ATOM 1245 C C . PHE A 1 163 ? -19.903 11.033 9.565 1.00 76.94 163 PHE A C 1
ATOM 1247 O O . PHE A 1 163 ? -19.768 11.832 8.630 1.00 76.94 163 PHE A O 1
ATOM 1254 N N . ASN A 1 164 ? -19.460 9.779 9.538 1.00 75.25 164 ASN A N 1
ATOM 1255 C CA . ASN A 1 164 ? -18.562 9.212 8.538 1.00 75.25 164 ASN A CA 1
ATOM 1256 C C . ASN A 1 164 ? -19.129 7.974 7.814 1.00 75.25 164 ASN A C 1
ATOM 1258 O O . ASN A 1 164 ? -18.567 7.611 6.783 1.00 75.25 164 ASN A O 1
ATOM 1262 N N . GLY A 1 165 ? -20.219 7.355 8.290 1.00 74.62 165 GLY A N 1
ATOM 1263 C CA . GLY A 1 165 ? -20.917 6.253 7.614 1.00 74.62 165 GLY A CA 1
ATOM 1264 C C . GLY A 1 165 ? -20.524 4.824 8.014 1.00 74.62 165 GLY A C 1
ATOM 1265 O O . GLY A 1 165 ? -21.052 3.877 7.410 1.00 74.62 165 GLY A O 1
ATOM 1266 N N . ASP A 1 166 ? -19.606 4.626 8.962 1.00 79.88 166 ASP A N 1
ATOM 1267 C CA . ASP A 1 166 ? -19.198 3.296 9.434 1.00 79.88 166 ASP A CA 1
ATOM 1268 C C . ASP A 1 166 ? -20.160 2.680 10.479 1.00 79.88 166 ASP A C 1
ATOM 1270 O O . ASP A 1 166 ? -20.241 1.452 10.575 1.00 79.88 166 ASP A O 1
ATOM 1274 N N . GLY A 1 167 ? -20.979 3.495 11.155 1.00 84.38 167 GLY A N 1
ATOM 1275 C CA . GLY A 1 167 ? -21.920 3.087 12.205 1.00 84.38 167 GLY A CA 1
ATOM 1276 C C . GLY A 1 167 ? -21.348 3.090 13.630 1.00 84.38 167 GLY A C 1
ATOM 1277 O O . GLY A 1 167 ? -22.043 2.668 14.558 1.00 84.38 167 GLY A O 1
ATOM 1278 N N . VAL A 1 168 ? -20.113 3.556 13.817 1.00 89.38 168 VAL A N 1
ATOM 1279 C CA . VAL A 1 168 ? -19.442 3.757 15.104 1.00 89.38 168 VAL A CA 1
ATOM 1280 C C . VAL A 1 168 ? -19.623 5.215 15.526 1.00 89.38 168 VAL A C 1
ATOM 1282 O O . VAL A 1 168 ? -19.324 6.137 14.780 1.00 89.38 168 VAL A O 1
ATOM 1285 N N . VAL A 1 169 ? -20.092 5.456 16.751 1.00 90.81 169 VAL A N 1
ATOM 1286 C CA . VAL A 1 169 ? -20.247 6.817 17.287 1.00 90.81 169 VAL A CA 1
ATOM 1287 C C . VAL A 1 169 ? -19.173 7.070 18.352 1.00 90.81 169 VAL A C 1
ATOM 1289 O O . VAL A 1 169 ? -19.276 6.539 19.467 1.00 90.81 169 VAL A O 1
ATOM 1292 N N . PRO A 1 170 ? -18.127 7.866 18.058 1.00 90.25 170 PRO A N 1
ATOM 1293 C CA . PRO A 1 170 ? -17.160 8.309 19.054 1.00 90.25 170 PRO A CA 1
ATOM 1294 C C . PRO A 1 170 ? -17.713 9.489 19.867 1.00 90.25 170 PRO A C 1
ATOM 1296 O O . PRO A 1 170 ? -18.529 10.288 19.402 1.00 90.25 170 PRO A O 1
ATOM 1299 N N . SER A 1 171 ? -17.229 9.650 21.099 1.00 89.62 171 SER A N 1
ATOM 1300 C CA . SER A 1 171 ? -17.707 10.681 22.042 1.00 89.62 171 SER A CA 1
ATOM 1301 C C . SER A 1 171 ? -17.465 12.127 21.567 1.00 89.62 171 SER A C 1
ATOM 1303 O O . SER A 1 171 ? -18.094 13.064 22.066 1.00 89.62 171 SER A O 1
ATOM 1305 N N . SER A 1 172 ? -16.575 12.316 20.587 1.00 85.81 172 SER A N 1
ATOM 1306 C CA . SER A 1 172 ? -16.292 13.577 19.892 1.00 85.81 172 SER A CA 1
ATOM 1307 C C . SER A 1 172 ? -17.373 14.006 18.894 1.00 85.81 172 SER A C 1
ATOM 1309 O O . SER A 1 172 ? -17.471 15.195 18.604 1.00 85.81 172 SER A O 1
ATOM 1311 N N . SER A 1 173 ? -18.183 13.074 18.386 1.00 85.31 173 SER A N 1
ATOM 1312 C CA . SER A 1 173 ? -19.205 13.339 17.359 1.00 85.31 173 SER A CA 1
ATOM 1313 C C . SER A 1 173 ? -20.560 13.781 17.922 1.00 85.31 173 SER A C 1
ATOM 1315 O O . SER A 1 173 ? -21.483 14.104 17.174 1.00 85.31 173 SER A O 1
ATOM 1317 N N . VAL A 1 174 ? -20.685 13.808 19.249 1.00 84.62 174 VAL A N 1
ATOM 1318 C CA . VAL A 1 174 ? -21.914 14.143 19.972 1.00 84.62 174 VAL A CA 1
ATOM 1319 C C . VAL A 1 174 ? -21.845 15.587 20.476 1.00 84.62 174 VAL A C 1
ATOM 1321 O O . VAL A 1 174 ? -20.991 15.931 21.295 1.00 84.62 174 VAL A O 1
ATOM 1324 N N . ASP A 1 175 ? -22.765 16.438 20.009 1.00 79.88 175 ASP A N 1
ATOM 1325 C CA . ASP A 1 175 ? -22.888 17.839 20.438 1.00 79.88 175 ASP A CA 1
ATOM 1326 C C . ASP A 1 175 ? -23.409 17.902 21.892 1.00 79.88 175 ASP A C 1
ATOM 1328 O O . ASP A 1 175 ? -24.614 17.936 22.151 1.00 79.88 175 ASP A O 1
ATOM 1332 N N . ALA A 1 176 ? -22.496 17.948 22.867 1.00 75.12 176 ALA A N 1
ATOM 1333 C CA . ALA A 1 176 ? -22.793 18.062 24.303 1.00 75.12 176 ALA A CA 1
ATOM 1334 C C . ALA A 1 176 ? -23.266 19.477 24.725 1.00 75.12 176 ALA A C 1
ATOM 1336 O O . ALA A 1 176 ? -22.816 20.034 25.724 1.00 75.12 176 ALA A O 1
ATOM 1337 N N . ARG A 1 177 ? -24.145 20.098 23.926 1.00 74.25 177 ARG A N 1
ATOM 1338 C CA . ARG A 1 177 ? -24.754 21.417 24.202 1.00 74.25 177 ARG A CA 1
ATOM 1339 C C . ARG A 1 177 ? -26.089 21.301 24.928 1.00 74.25 177 ARG A C 1
ATOM 1341 O O . ARG A 1 177 ? -26.421 22.162 25.735 1.00 74.25 177 ARG A O 1
ATOM 1348 N N . ASP A 1 178 ? -26.821 20.232 24.627 1.00 80.81 178 ASP A N 1
ATOM 1349 C CA . ASP A 1 178 ? -28.108 19.891 25.220 1.00 80.81 178 ASP A CA 1
ATOM 1350 C C . ASP A 1 178 ? -27.946 18.663 26.127 1.00 80.81 178 ASP A C 1
ATOM 1352 O O . ASP A 1 178 ? -27.122 17.787 25.853 1.00 80.81 178 ASP A O 1
ATOM 1356 N N . ALA A 1 179 ? -28.770 18.553 27.174 1.00 81.44 179 ALA A N 1
ATOM 1357 C CA . ALA A 1 179 ? -28.676 17.473 28.165 1.00 81.44 179 ALA A CA 1
ATOM 1358 C C . ALA A 1 179 ? -28.753 16.058 27.550 1.00 81.44 179 ALA A C 1
ATOM 1360 O O . ALA A 1 179 ? -28.102 15.137 28.035 1.00 81.44 179 ALA A O 1
ATOM 1361 N N . THR A 1 180 ? -29.493 15.884 26.450 1.00 84.56 180 THR A N 1
ATOM 1362 C CA . THR A 1 180 ? -29.553 14.618 25.701 1.00 84.56 180 THR A CA 1
ATOM 1363 C C . THR A 1 180 ? -28.216 14.272 25.035 1.00 84.56 180 THR A C 1
ATOM 1365 O O . THR A 1 180 ? -27.833 13.107 24.993 1.00 84.56 180 THR A O 1
ATOM 1368 N N . GLY A 1 181 ? -27.486 15.270 24.525 1.00 85.00 181 GLY A N 1
ATOM 1369 C CA . GLY A 1 181 ? -26.152 15.078 23.953 1.00 85.00 181 GLY A CA 1
ATOM 1370 C C . GLY A 1 181 ? -25.119 14.738 25.025 1.00 85.00 181 GLY A C 1
ATOM 1371 O O . GLY A 1 181 ? -24.326 13.820 24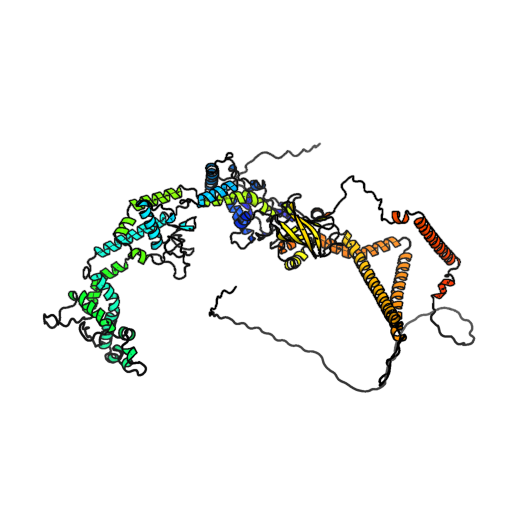.841 1.00 85.00 181 GLY A O 1
ATOM 1372 N N . ASP A 1 182 ? -25.175 15.410 26.175 1.00 88.31 182 ASP A N 1
ATOM 1373 C CA . ASP A 1 182 ? -24.299 15.107 27.312 1.00 88.31 182 ASP A CA 1
ATOM 1374 C C . ASP A 1 182 ? -24.542 13.684 27.859 1.00 88.31 182 ASP A C 1
ATOM 1376 O O . ASP A 1 182 ? -23.599 12.913 28.030 1.00 88.31 182 ASP A O 1
ATOM 1380 N N . ALA A 1 183 ? -25.809 13.268 27.990 1.00 89.88 183 ALA A N 1
ATOM 1381 C CA . ALA A 1 183 ? -26.176 11.903 28.378 1.00 89.88 183 ALA A CA 1
ATOM 1382 C C . ALA A 1 183 ? -25.647 10.834 27.399 1.00 89.88 183 ALA A C 1
ATOM 1384 O O . ALA A 1 183 ? -25.105 9.818 27.837 1.00 89.88 183 ALA A O 1
ATOM 1385 N N . VAL A 1 184 ? -25.738 11.062 26.081 1.00 91.94 184 VAL A N 1
ATOM 1386 C CA . VAL A 1 184 ? -25.182 10.134 25.077 1.00 91.94 184 VAL A CA 1
ATOM 1387 C C . VAL A 1 184 ? -23.646 10.144 25.085 1.00 91.94 184 VAL A C 1
ATOM 1389 O O . VAL A 1 184 ? -23.028 9.084 24.984 1.00 91.94 184 VAL A O 1
ATOM 1392 N N . ARG A 1 185 ? -22.999 11.302 25.273 1.00 92.62 185 ARG A N 1
ATOM 1393 C CA . ARG A 1 185 ? -21.534 11.387 25.412 1.00 92.62 185 ARG A CA 1
ATOM 1394 C C . ARG A 1 185 ? -21.049 10.627 26.653 1.00 92.62 185 ARG A C 1
ATOM 1396 O O . ARG A 1 185 ? -20.077 9.877 26.562 1.00 92.62 185 ARG A O 1
ATOM 1403 N N . HIS A 1 186 ? -21.748 10.760 27.780 1.00 92.12 186 HIS A N 1
ATOM 1404 C CA . HIS A 1 186 ? -21.483 10.007 29.008 1.00 92.12 186 HIS A CA 1
ATOM 1405 C C . HIS A 1 186 ? -21.729 8.497 28.834 1.00 92.12 186 HIS A C 1
ATOM 1407 O O . HIS A 1 186 ? -20.919 7.694 29.301 1.00 92.12 186 HIS A O 1
ATOM 1413 N N . PHE A 1 187 ? -22.772 8.100 28.094 1.00 94.31 187 PHE A N 1
ATOM 1414 C CA . PHE A 1 187 ? -23.025 6.703 27.722 1.00 94.31 187 PHE A CA 1
ATOM 1415 C C . PHE A 1 187 ? -21.872 6.108 26.903 1.00 94.31 187 PHE A C 1
ATOM 1417 O O . PHE A 1 187 ? -21.380 5.035 27.249 1.00 94.31 187 PHE A O 1
ATOM 1424 N N . ILE A 1 188 ? -21.373 6.823 25.888 1.00 93.50 188 ILE A N 1
ATOM 1425 C CA . ILE A 1 188 ? -20.233 6.369 25.073 1.00 93.50 188 ILE A CA 1
ATOM 1426 C C . ILE A 1 188 ? -18.965 6.236 25.926 1.00 93.50 188 ILE A C 1
ATOM 1428 O O . ILE A 1 188 ? -18.335 5.182 25.919 1.00 93.50 188 ILE A O 1
ATOM 1432 N N . VAL A 1 189 ? -18.599 7.263 26.703 1.00 93.75 189 VAL A N 1
ATOM 1433 C CA . VAL A 1 189 ? -17.385 7.235 27.546 1.00 93.75 189 VAL A CA 1
ATOM 1434 C C . VAL A 1 189 ? -17.456 6.136 28.616 1.00 93.75 189 VAL A C 1
ATOM 1436 O O . VAL A 1 189 ? -16.460 5.453 28.874 1.00 93.75 189 VAL A O 1
ATOM 1439 N N . THR A 1 190 ? -18.631 5.905 29.204 1.00 93.50 190 THR A N 1
ATOM 1440 C CA . THR A 1 190 ? -18.825 4.804 30.158 1.00 93.50 190 THR A CA 1
ATOM 1441 C C . THR A 1 190 ? -18.738 3.446 29.456 1.00 93.50 190 THR A C 1
ATOM 1443 O O . THR A 1 190 ? -18.014 2.574 29.924 1.00 93.50 190 THR A O 1
ATOM 1446 N N . GLY A 1 191 ? -19.357 3.271 28.284 1.00 92.88 191 GLY A N 1
ATOM 1447 C CA . GLY A 1 191 ? -19.226 2.038 27.501 1.00 92.88 191 GLY A CA 1
ATOM 1448 C C . GLY A 1 191 ? -17.774 1.721 27.133 1.00 92.88 191 GLY A C 1
ATOM 1449 O O . GLY A 1 191 ? -17.309 0.610 27.391 1.00 92.88 191 GLY A O 1
ATOM 1450 N N . LEU A 1 192 ? -17.012 2.718 26.667 1.00 93.88 192 LEU A N 1
ATOM 1451 C CA . LEU A 1 192 ? -15.578 2.579 26.381 1.00 93.88 192 LEU A CA 1
ATOM 1452 C C . LEU A 1 192 ? -14.773 2.081 27.595 1.00 93.88 192 LEU A C 1
ATOM 1454 O O . LEU A 1 192 ? -13.877 1.254 27.435 1.00 93.88 192 LEU A O 1
ATOM 1458 N N . THR A 1 193 ? -15.102 2.532 28.810 1.00 93.69 193 THR A N 1
ATOM 1459 C CA . THR A 1 193 ? -14.411 2.095 30.041 1.00 93.69 193 THR A CA 1
ATOM 1460 C C . THR A 1 193 ? -14.895 0.760 30.610 1.00 93.69 193 THR A C 1
ATOM 1462 O O . THR A 1 193 ? -14.180 0.177 31.423 1.00 93.69 193 THR A O 1
ATOM 1465 N N . VAL A 1 194 ? -16.052 0.244 30.179 1.00 91.69 194 VAL A N 1
ATOM 1466 C CA . VAL A 1 194 ? -16.668 -0.982 30.725 1.00 91.69 194 VAL A CA 1
ATOM 1467 C C . VAL A 1 194 ? -16.584 -2.175 29.764 1.00 91.69 194 VAL A C 1
ATOM 1469 O O . VAL A 1 194 ? -16.284 -3.286 30.200 1.00 91.69 194 VAL A O 1
ATOM 1472 N N . VAL A 1 195 ? -16.810 -1.969 28.462 1.00 92.31 195 VAL A N 1
ATOM 1473 C CA . VAL A 1 195 ? -16.749 -3.026 27.429 1.00 92.31 195 VAL A CA 1
ATOM 1474 C C . VAL A 1 195 ? -15.647 -2.821 26.385 1.00 92.31 195 VAL A C 1
ATOM 1476 O O . VAL A 1 195 ? -15.349 -3.757 25.642 1.00 92.31 195 VAL A O 1
ATOM 1479 N N . GLY A 1 196 ? -15.003 -1.652 26.345 1.00 92.38 196 GLY A N 1
ATOM 1480 C CA . GLY A 1 196 ? -14.049 -1.286 25.294 1.00 92.38 196 GLY A CA 1
ATOM 1481 C C . GLY A 1 196 ? -14.729 -0.595 24.111 1.00 92.38 196 GLY A C 1
ATOM 1482 O O . GLY A 1 196 ? -15.851 -0.110 24.235 1.00 92.38 196 GLY A O 1
ATOM 1483 N N . GLY A 1 197 ? -14.048 -0.533 22.965 1.00 92.88 197 GLY A N 1
ATOM 1484 C CA . GLY A 1 197 ? -14.504 0.248 21.814 1.00 92.88 197 GLY A CA 1
ATOM 1485 C C . GLY A 1 197 ? -14.124 -0.316 20.448 1.00 92.88 197 GLY A C 1
ATOM 1486 O O . GLY A 1 197 ? -13.120 -1.021 20.280 1.00 92.88 197 GLY A O 1
ATOM 1487 N N . MET A 1 198 ? -14.924 0.071 19.460 1.00 91.25 198 MET A N 1
ATOM 1488 C CA . MET A 1 198 ? -14.597 -0.033 18.041 1.00 91.25 198 MET A CA 1
ATOM 1489 C C . MET A 1 198 ? -13.709 1.147 17.625 1.00 91.25 198 MET A C 1
ATOM 1491 O O . MET A 1 198 ? -13.643 2.165 18.321 1.00 91.25 198 MET A O 1
ATOM 1495 N N . ARG A 1 199 ? -13.008 1.001 16.496 1.00 88.44 199 ARG A N 1
ATOM 1496 C CA . ARG A 1 199 ? -12.228 2.079 15.880 1.00 88.44 199 ARG A CA 1
ATOM 1497 C C . ARG A 1 199 ? -13.027 2.685 14.735 1.00 88.44 199 ARG A C 1
ATOM 1499 O O . ARG A 1 199 ? -13.197 2.032 13.714 1.00 88.44 199 ARG A O 1
ATOM 1506 N N . ASP A 1 200 ? -13.451 3.921 14.952 1.00 85.19 200 ASP A N 1
ATOM 1507 C CA . ASP A 1 200 ? -14.074 4.817 13.979 1.00 85.19 200 ASP A CA 1
ATOM 1508 C C . ASP A 1 200 ? -13.127 5.109 12.792 1.00 85.19 200 ASP A C 1
ATOM 1510 O O . ASP A 1 200 ? -11.899 5.034 12.936 1.00 85.19 200 ASP A O 1
ATOM 1514 N N . ASP A 1 201 ? -13.665 5.471 11.626 1.00 73.81 201 ASP A N 1
ATOM 1515 C CA . ASP A 1 201 ? -12.892 5.755 10.405 1.00 73.81 201 ASP A CA 1
ATOM 1516 C C . ASP A 1 201 ? -11.974 7.005 10.518 1.00 73.81 201 ASP A C 1
ATOM 1518 O O . ASP A 1 201 ? -10.968 7.126 9.810 1.00 73.81 201 ASP A O 1
ATOM 1522 N N . SER A 1 202 ? -12.225 7.910 11.477 1.00 72.62 202 SER A N 1
ATOM 1523 C CA . SER A 1 202 ? -11.276 8.967 11.893 1.00 72.62 202 SER A CA 1
ATOM 1524 C C . SER A 1 202 ? -10.114 8.450 12.759 1.00 72.62 202 SER A C 1
ATOM 1526 O O . SER A 1 202 ? -9.124 9.153 12.971 1.00 72.62 202 SER A O 1
ATOM 1528 N N . GLY A 1 203 ? -10.210 7.213 13.253 1.00 79.56 203 GLY A N 1
ATOM 1529 C CA . GLY A 1 203 ? -9.257 6.556 14.146 1.00 79.56 203 GLY A CA 1
ATOM 1530 C C . GLY A 1 203 ? -9.583 6.659 15.640 1.00 79.56 203 GLY A C 1
ATOM 1531 O O . GLY A 1 203 ? -8.826 6.119 16.448 1.00 79.56 203 GLY A O 1
ATOM 1532 N N . MET A 1 204 ? -10.679 7.324 16.010 1.00 87.00 204 MET A N 1
ATOM 1533 C CA . MET A 1 204 ? -11.106 7.515 17.401 1.00 87.00 204 MET A CA 1
ATOM 1534 C C . MET A 1 204 ? -11.796 6.266 17.996 1.00 87.00 204 MET A C 1
ATOM 1536 O O . MET A 1 204 ? -12.308 5.424 17.254 1.00 87.00 204 MET A O 1
ATOM 1540 N N . PRO A 1 205 ? -11.832 6.115 19.335 1.00 91.19 205 PRO A N 1
ATOM 1541 C CA . PRO A 1 205 ? -12.629 5.083 19.991 1.00 91.19 205 PRO A CA 1
ATOM 1542 C C . PRO A 1 205 ? -14.116 5.469 20.029 1.00 91.19 205 PRO A C 1
ATOM 1544 O O . PRO A 1 205 ? -14.470 6.580 20.432 1.00 91.19 205 PRO A O 1
ATOM 1547 N N . GLY A 1 206 ? -14.994 4.533 19.670 1.00 92.31 206 GLY A N 1
ATOM 1548 C CA . GLY A 1 206 ? -16.447 4.709 19.745 1.00 92.31 206 GLY A CA 1
ATOM 1549 C C . GLY A 1 206 ? -17.208 3.405 19.981 1.00 92.31 206 GLY A C 1
ATOM 1550 O O . GLY A 1 206 ? -16.611 2.335 20.124 1.00 92.31 206 GLY A O 1
ATOM 1551 N N . LEU A 1 207 ? -18.537 3.507 20.035 1.00 94.19 207 LEU A N 1
ATOM 1552 C CA . LEU A 1 207 ? -19.449 2.364 20.150 1.00 94.19 207 LEU A CA 1
ATOM 1553 C C . LEU A 1 207 ? -20.281 2.230 18.874 1.00 94.19 207 LEU A C 1
ATOM 1555 O O . LEU A 1 207 ? -20.796 3.229 18.377 1.00 94.19 207 LEU A O 1
ATOM 1559 N N . ASP A 1 208 ? -20.458 1.006 18.389 1.00 93.62 208 ASP A N 1
ATOM 1560 C CA . ASP A 1 208 ? -21.481 0.671 17.398 1.00 93.62 208 ASP A CA 1
ATOM 1561 C C . ASP A 1 208 ? -22.772 0.190 18.096 1.00 93.62 208 ASP A C 1
ATOM 1563 O O . ASP A 1 208 ? -22.838 0.072 19.326 1.00 93.62 208 ASP A O 1
ATOM 1567 N N . ALA A 1 209 ? -23.806 -0.130 17.316 1.00 92.62 209 ALA A N 1
ATOM 1568 C CA . ALA A 1 209 ? -25.067 -0.644 17.849 1.00 92.62 209 ALA A CA 1
ATOM 1569 C C . ALA A 1 209 ? -24.920 -1.984 18.606 1.00 92.62 209 ALA A C 1
ATOM 1571 O O . ALA A 1 209 ? -25.613 -2.189 19.606 1.00 92.62 209 ALA A O 1
ATOM 1572 N N . ALA A 1 210 ? -24.031 -2.890 18.176 1.00 92.31 210 ALA A N 1
ATOM 1573 C CA . ALA A 1 210 ? -23.863 -4.191 18.827 1.00 92.31 210 ALA A CA 1
ATOM 1574 C C . ALA A 1 210 ? -23.130 -4.068 20.172 1.00 92.31 210 ALA A C 1
ATOM 1576 O O . ALA A 1 210 ? -23.594 -4.607 21.182 1.00 92.31 210 ALA A O 1
ATOM 1577 N N . LEU A 1 211 ? -22.030 -3.310 20.226 1.00 92.75 211 LEU A N 1
ATOM 1578 C CA . LEU A 1 211 ? -21.270 -3.097 21.458 1.00 92.75 211 LEU A CA 1
ATOM 1579 C C . LEU A 1 211 ? -22.047 -2.244 22.476 1.00 92.75 211 LEU A C 1
ATOM 1581 O O . LEU A 1 211 ? -21.971 -2.513 23.675 1.00 92.75 211 LEU A O 1
ATOM 1585 N N . ALA A 1 212 ? -22.862 -1.285 22.020 1.00 93.44 212 ALA A N 1
ATOM 1586 C CA . ALA A 1 212 ? -23.815 -0.569 22.874 1.00 93.44 212 ALA A CA 1
ATOM 1587 C C . ALA A 1 212 ? -24.913 -1.491 23.442 1.00 93.44 212 ALA A C 1
ATOM 1589 O O . ALA A 1 212 ? -25.310 -1.336 24.601 1.00 93.44 212 ALA A O 1
ATOM 1590 N N . GLY A 1 213 ? -25.364 -2.483 22.664 1.00 92.56 213 GLY A N 1
ATOM 1591 C CA . GLY A 1 213 ? -26.245 -3.556 23.131 1.00 92.56 213 GLY A CA 1
ATOM 1592 C C . GLY A 1 213 ? -25.607 -4.365 24.263 1.00 92.56 213 GLY A C 1
ATOM 1593 O O . GLY A 1 213 ? -26.156 -4.418 25.364 1.00 92.56 213 GLY A O 1
ATOM 1594 N N . HIS A 1 214 ? -24.406 -4.906 24.043 1.00 92.38 214 HIS A N 1
ATOM 1595 C CA . HIS A 1 214 ? -23.667 -5.664 25.063 1.00 92.38 214 HIS A CA 1
ATOM 1596 C C . HIS A 1 214 ? -23.322 -4.836 26.313 1.00 92.38 214 HIS A C 1
ATOM 1598 O O . HIS A 1 214 ? -23.355 -5.354 27.431 1.00 92.38 214 HIS A O 1
ATOM 1604 N N . PHE A 1 215 ? -23.039 -3.539 26.160 1.00 94.56 215 PHE A N 1
ATOM 1605 C CA . PHE A 1 215 ? -22.863 -2.627 27.291 1.00 94.56 215 PHE A CA 1
ATOM 1606 C C . PHE A 1 215 ? -24.141 -2.527 28.138 1.00 94.56 215 PHE A C 1
ATOM 1608 O O . PHE A 1 215 ? -24.079 -2.692 29.358 1.00 94.56 215 PHE A O 1
ATOM 1615 N N . ARG A 1 216 ? -25.310 -2.347 27.508 1.00 93.88 216 ARG A N 1
ATOM 1616 C CA . ARG A 1 216 ? -26.613 -2.331 28.198 1.00 93.88 216 ARG A CA 1
ATOM 1617 C C . ARG A 1 216 ? -26.939 -3.665 28.868 1.00 93.88 216 ARG A C 1
ATOM 1619 O O . ARG A 1 216 ? -27.381 -3.655 30.014 1.00 93.88 216 ARG A O 1
ATOM 1626 N N . GLU A 1 217 ? -26.690 -4.799 28.212 1.00 93.44 217 GLU A N 1
ATOM 1627 C CA . GLU A 1 217 ? -26.848 -6.135 28.815 1.00 93.44 217 GLU A CA 1
ATOM 1628 C C . GLU A 1 217 ? -26.016 -6.271 30.100 1.00 93.44 217 GLU A C 1
ATOM 1630 O O . GLU A 1 217 ? -26.520 -6.724 31.132 1.00 93.44 217 GLU A O 1
ATOM 1635 N N . ALA A 1 218 ? -24.762 -5.811 30.073 1.00 92.12 218 ALA A N 1
ATOM 1636 C CA . ALA A 1 218 ? -23.883 -5.847 31.233 1.00 92.12 218 ALA A CA 1
ATOM 1637 C C . ALA A 1 218 ? -24.329 -4.881 32.350 1.00 92.12 218 ALA A C 1
ATOM 1639 O O . ALA A 1 218 ? -24.336 -5.268 33.520 1.00 92.12 218 ALA A O 1
ATOM 1640 N N . LEU A 1 219 ? -24.777 -3.662 32.017 1.00 93.25 219 LEU A N 1
ATOM 1641 C CA . LEU A 1 219 ? -25.373 -2.736 32.990 1.00 93.25 219 LEU A CA 1
ATOM 1642 C C . LEU A 1 219 ? -26.655 -3.309 33.622 1.00 93.25 219 LEU A C 1
ATOM 1644 O O . LEU A 1 219 ? -26.843 -3.196 34.834 1.00 93.25 219 LEU A O 1
ATOM 1648 N N . HIS A 1 220 ? -27.512 -3.980 32.845 1.00 93.75 220 HIS A N 1
ATOM 1649 C CA . HIS A 1 220 ? -28.688 -4.680 33.368 1.00 93.75 220 HIS A CA 1
ATOM 1650 C C . HIS A 1 220 ? -28.301 -5.804 34.338 1.00 93.75 220 HIS A C 1
ATOM 1652 O O . HIS A 1 220 ? -28.889 -5.894 35.418 1.00 93.75 220 HIS A O 1
ATOM 1658 N N . ALA A 1 221 ? -27.290 -6.615 34.008 1.00 91.94 221 ALA A N 1
ATOM 1659 C CA . ALA A 1 221 ? -26.785 -7.662 34.897 1.00 91.94 221 ALA A CA 1
ATOM 1660 C C . ALA A 1 221 ? -26.213 -7.087 36.209 1.00 91.94 221 ALA A C 1
ATOM 1662 O O . ALA A 1 221 ? -26.451 -7.638 37.285 1.00 91.94 221 ALA A O 1
ATOM 1663 N N . VAL A 1 222 ? -25.518 -5.944 36.148 1.00 92.00 222 VAL A N 1
ATOM 1664 C CA . VAL A 1 222 ? -25.042 -5.216 37.339 1.00 92.00 222 VAL A CA 1
ATOM 1665 C C . VAL A 1 222 ? -26.215 -4.701 38.172 1.00 92.00 222 VAL A C 1
ATOM 1667 O O . VAL A 1 222 ? -26.217 -4.893 39.387 1.00 92.00 222 VAL A O 1
ATOM 1670 N N . ARG A 1 223 ? -27.230 -4.090 37.548 1.00 92.94 223 ARG A N 1
ATOM 1671 C CA . ARG A 1 223 ? -28.431 -3.581 38.233 1.00 92.94 223 ARG A CA 1
ATOM 1672 C C . ARG A 1 223 ? -29.182 -4.701 38.953 1.00 92.94 223 ARG A C 1
ATOM 1674 O O . ARG A 1 223 ? -29.519 -4.559 40.127 1.00 92.94 223 ARG A O 1
ATOM 1681 N N . GLU A 1 224 ? -29.389 -5.830 38.276 1.00 91.38 224 GLU A N 1
ATOM 1682 C CA . GLU A 1 224 ? -30.060 -7.004 38.838 1.00 91.38 224 GLU A CA 1
ATOM 1683 C C . GLU A 1 224 ? -29.245 -7.623 39.989 1.00 91.38 224 GLU A C 1
ATOM 1685 O O . GLU A 1 224 ? -29.808 -7.970 41.027 1.00 91.38 224 GLU A O 1
ATOM 1690 N N . TRP A 1 225 ? -27.915 -7.702 39.863 1.00 91.25 225 TRP A N 1
ATOM 1691 C CA . TRP A 1 225 ? -27.027 -8.163 40.936 1.00 91.25 225 TRP A CA 1
ATOM 1692 C C . TRP A 1 225 ? -27.020 -7.214 42.147 1.00 91.25 225 TRP A C 1
ATOM 1694 O O . TRP A 1 225 ? -27.165 -7.669 43.286 1.00 91.25 225 TRP A O 1
ATOM 1704 N N . ARG A 1 226 ? -26.938 -5.892 41.933 1.00 89.50 226 ARG A N 1
ATOM 1705 C CA . ARG A 1 226 ? -27.058 -4.881 43.002 1.00 89.50 226 ARG A CA 1
ATOM 1706 C C . ARG A 1 226 ? -28.405 -4.987 43.715 1.00 89.50 226 ARG A C 1
ATOM 1708 O O . ARG A 1 226 ? -28.446 -4.930 44.943 1.00 89.50 226 ARG A O 1
ATOM 1715 N N . GLN A 1 227 ? -29.497 -5.192 42.975 1.00 87.56 227 GLN A N 1
ATOM 1716 C CA . GLN A 1 227 ? -30.818 -5.408 43.564 1.00 87.56 227 GLN A CA 1
ATOM 1717 C C . GLN A 1 227 ? -30.880 -6.713 44.373 1.00 87.56 227 GLN A C 1
ATOM 1719 O O . GLN A 1 227 ? -31.240 -6.667 45.545 1.00 87.56 227 GLN A O 1
ATOM 1724 N N . LYS A 1 228 ? -30.438 -7.852 43.820 1.00 87.00 228 LYS A N 1
ATOM 1725 C CA . LYS A 1 228 ? -30.343 -9.127 44.559 1.00 87.00 228 LYS A CA 1
ATOM 1726 C C . LYS A 1 228 ? -29.523 -8.984 45.848 1.00 87.00 228 LYS A C 1
ATOM 1728 O O . LYS A 1 228 ? -29.889 -9.562 46.864 1.00 87.00 228 LYS A O 1
ATOM 1733 N N . THR A 1 229 ? -28.460 -8.176 45.832 1.00 85.19 229 THR A N 1
ATOM 1734 C CA . THR A 1 229 ? -27.629 -7.876 47.015 1.00 85.19 229 THR A CA 1
ATOM 1735 C C . THR A 1 229 ? -28.378 -7.068 48.085 1.00 85.19 229 THR A C 1
ATOM 1737 O O . THR A 1 2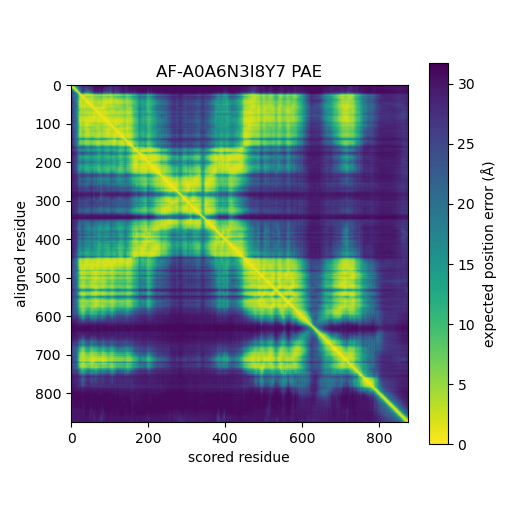29 ? -28.111 -7.247 49.272 1.00 85.19 229 THR A O 1
ATOM 1740 N N . ARG A 1 230 ? -29.313 -6.193 47.688 1.00 81.38 230 ARG A N 1
ATOM 1741 C CA . ARG A 1 230 ? -30.171 -5.408 48.596 1.00 81.38 230 ARG A CA 1
ATOM 1742 C C . ARG A 1 230 ? -31.345 -6.212 49.157 1.00 81.38 230 ARG A C 1
ATOM 1744 O O . ARG A 1 230 ? -31.666 -6.052 50.330 1.00 81.38 230 ARG A O 1
ATOM 1751 N N . ASP A 1 231 ? -31.956 -7.051 48.325 1.00 82.25 231 ASP A N 1
ATOM 1752 C CA . ASP A 1 231 ? -33.175 -7.807 48.646 1.00 82.25 231 ASP A CA 1
ATOM 1753 C C . ASP A 1 231 ? -32.882 -9.134 49.389 1.00 82.25 231 ASP A C 1
ATOM 1755 O O . ASP A 1 231 ? -33.801 -9.807 49.859 1.00 82.25 231 ASP A O 1
ATOM 1759 N N . ALA A 1 232 ? -31.607 -9.527 49.509 1.00 80.25 232 ALA A N 1
ATOM 1760 C CA . ALA A 1 232 ? -31.172 -10.706 50.256 1.00 80.25 232 ALA A CA 1
ATOM 1761 C C . ALA A 1 232 ? -31.289 -10.535 51.785 1.00 80.25 232 ALA A C 1
ATOM 1763 O O . ALA A 1 232 ? -31.064 -9.456 52.330 1.00 80.25 232 ALA A O 1
ATOM 1764 N N . ASP A 1 233 ? -31.549 -11.637 52.498 1.00 78.62 233 ASP A N 1
ATOM 1765 C CA . ASP A 1 233 ? -31.498 -11.670 53.966 1.00 78.62 233 ASP A CA 1
ATOM 1766 C C . ASP A 1 233 ? -30.039 -11.580 54.450 1.00 78.62 233 ASP A C 1
ATOM 1768 O O . ASP A 1 233 ? -29.287 -12.558 54.448 1.00 78.62 233 ASP A O 1
ATOM 1772 N N . LEU A 1 234 ? -29.611 -10.363 54.790 1.00 80.19 234 LEU A N 1
ATOM 1773 C CA . LEU A 1 234 ? -28.238 -10.043 55.174 1.00 80.19 234 LEU A CA 1
ATOM 1774 C C . LEU A 1 234 ? -27.954 -10.498 56.625 1.00 80.19 234 LEU A C 1
ATOM 1776 O O . LEU A 1 234 ? -28.561 -9.948 57.548 1.00 80.19 234 LEU A O 1
ATOM 1780 N N . PRO A 1 235 ? -26.991 -11.416 56.878 1.00 80.56 235 PRO A N 1
ATOM 1781 C CA . PRO A 1 235 ? -26.735 -12.023 58.193 1.00 80.56 235 PRO A CA 1
ATOM 1782 C C . PRO A 1 235 ? -26.651 -11.097 59.416 1.00 80.56 235 PRO A C 1
ATOM 1784 O O . PRO A 1 235 ? -26.995 -11.548 60.515 1.00 80.56 235 PRO A O 1
ATOM 1787 N N . LEU A 1 236 ? -26.191 -9.854 59.226 1.00 82.25 236 LEU A N 1
ATOM 1788 C CA . LEU A 1 236 ? -26.069 -8.778 60.222 1.00 82.25 236 LEU A CA 1
ATOM 1789 C C . LEU A 1 236 ? -26.738 -7.463 59.754 1.00 82.25 236 LEU A C 1
ATOM 1791 O O . LEU A 1 236 ? -26.401 -6.376 60.226 1.00 82.25 236 LEU A O 1
ATOM 1795 N N . GLY A 1 237 ? -27.657 -7.517 58.785 1.00 83.56 237 GLY A N 1
ATOM 1796 C CA . GLY A 1 237 ? -28.236 -6.321 58.171 1.00 83.56 237 GLY A CA 1
ATOM 1797 C C . GLY A 1 237 ? -27.162 -5.441 57.519 1.00 83.56 237 GLY A C 1
ATOM 1798 O O . GLY A 1 237 ? -26.321 -5.938 56.769 1.00 83.56 237 GLY A O 1
ATOM 1799 N N . ARG A 1 238 ? -27.163 -4.137 57.831 1.00 79.31 238 ARG A N 1
ATOM 1800 C CA . ARG A 1 238 ? -26.227 -3.140 57.263 1.00 79.31 238 ARG A CA 1
ATOM 1801 C C . ARG A 1 238 ? -24.750 -3.457 57.527 1.00 79.31 238 ARG A C 1
ATOM 1803 O O . ARG A 1 238 ? -23.915 -3.185 56.671 1.00 79.31 238 ARG A O 1
ATOM 1810 N N . ASP A 1 239 ? -24.443 -4.081 58.660 1.00 84.94 239 ASP A N 1
ATOM 1811 C CA . ASP A 1 239 ? -23.069 -4.368 59.088 1.00 84.94 239 ASP A CA 1
ATOM 1812 C C . ASP A 1 239 ? -22.446 -5.557 58.324 1.00 84.94 239 ASP A C 1
ATOM 1814 O O . ASP A 1 239 ? -21.239 -5.791 58.399 1.00 84.94 239 ASP A O 1
ATOM 1818 N N . THR A 1 240 ? -23.245 -6.295 57.541 1.00 85.31 240 THR A N 1
ATOM 1819 C CA . THR A 1 240 ? -22.837 -7.512 56.814 1.00 85.31 240 THR A CA 1
ATOM 1820 C C . THR A 1 240 ? -21.659 -7.285 55.863 1.00 85.31 240 THR A C 1
ATOM 1822 O O . THR A 1 240 ? -20.786 -8.144 55.779 1.00 85.31 240 THR A O 1
ATOM 1825 N N . ALA A 1 241 ? -21.589 -6.140 55.176 1.00 84.25 241 ALA A N 1
ATOM 1826 C CA . ALA A 1 241 ? -20.497 -5.849 54.242 1.00 84.25 241 ALA A CA 1
ATOM 1827 C C . ALA A 1 241 ? -19.161 -5.565 54.963 1.00 84.25 241 ALA A C 1
ATOM 1829 O O . ALA A 1 241 ? -18.108 -6.039 54.525 1.00 84.25 241 ALA A O 1
ATOM 1830 N N . GLU A 1 242 ? -19.192 -4.856 56.100 1.00 87.25 242 GLU A N 1
ATOM 1831 C CA . GLU A 1 242 ? -18.004 -4.655 56.946 1.00 87.25 242 GLU A CA 1
ATOM 1832 C C . GLU A 1 242 ? -17.565 -5.992 57.563 1.00 87.25 242 GLU A C 1
ATOM 1834 O O . GLU A 1 242 ? -16.393 -6.366 57.491 1.00 87.25 242 GLU A O 1
ATOM 1839 N N . ALA A 1 243 ? -18.525 -6.753 58.094 1.00 88.31 243 ALA A N 1
ATOM 1840 C CA . ALA A 1 243 ? -18.304 -8.063 58.690 1.00 88.31 243 ALA A CA 1
ATOM 1841 C C . ALA A 1 243 ? -17.717 -9.074 57.695 1.00 88.31 243 ALA A C 1
ATOM 1843 O O . ALA A 1 243 ? -16.756 -9.758 58.032 1.00 88.31 243 ALA A O 1
ATOM 1844 N N . TRP A 1 244 ? -18.221 -9.134 56.459 1.00 89.56 244 TRP A N 1
ATOM 1845 C CA . TRP A 1 244 ? -17.673 -9.982 55.396 1.00 89.56 244 TRP A CA 1
ATOM 1846 C C . TRP A 1 244 ? -16.249 -9.574 55.001 1.00 89.56 244 TRP A C 1
ATOM 1848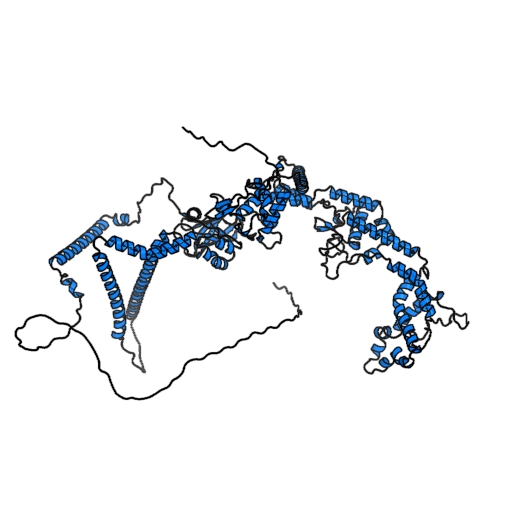 O O . TRP A 1 244 ? -15.369 -10.429 54.905 1.00 89.56 244 TRP A O 1
ATOM 1858 N N . SER A 1 245 ? -15.996 -8.271 54.841 1.00 90.00 245 SER A N 1
ATOM 1859 C CA . SER A 1 245 ? -14.661 -7.739 54.524 1.00 90.00 245 SER A CA 1
ATOM 1860 C C . SER A 1 245 ? -13.637 -8.069 55.616 1.00 90.00 245 SER A C 1
ATOM 1862 O O . SER A 1 245 ? -12.476 -8.366 55.331 1.00 90.00 245 SER A O 1
ATOM 1864 N N . LEU A 1 246 ? -14.074 -8.060 56.877 1.00 91.81 246 LEU A N 1
ATOM 1865 C CA . LEU A 1 246 ? -13.278 -8.498 58.016 1.00 91.81 246 LEU A CA 1
ATOM 1866 C C . LEU A 1 246 ? -13.109 -10.026 58.053 1.00 91.81 246 LEU A C 1
ATOM 1868 O O . LEU A 1 246 ? -12.012 -10.507 58.324 1.00 91.81 246 LEU A O 1
ATOM 1872 N N . MET A 1 247 ? -14.159 -10.791 57.739 1.00 89.56 247 MET A N 1
ATOM 1873 C CA . MET A 1 247 ? -14.133 -12.257 57.716 1.00 89.56 247 MET A CA 1
ATOM 1874 C C . MET A 1 247 ? -13.191 -12.800 56.636 1.00 89.56 247 MET A C 1
ATOM 1876 O O . MET A 1 247 ? -12.486 -13.769 56.889 1.00 89.56 247 MET A O 1
ATOM 1880 N N . GLN A 1 248 ? -13.104 -12.148 55.474 1.00 90.56 248 GLN A N 1
ATOM 1881 C CA . GLN A 1 248 ? -12.125 -12.482 54.431 1.00 90.56 248 GLN A CA 1
ATOM 1882 C C . GLN A 1 248 ? -10.672 -12.268 54.888 1.00 90.56 248 GLN A C 1
ATOM 1884 O O . GLN A 1 248 ? -9.785 -13.027 54.507 1.00 90.56 248 GLN A O 1
ATOM 1889 N N . ARG A 1 249 ? -10.415 -11.264 55.738 1.00 91.00 249 ARG A N 1
ATOM 1890 C CA . ARG A 1 249 ? -9.064 -10.957 56.237 1.00 91.00 249 ARG A CA 1
ATOM 1891 C C . ARG A 1 249 ? -8.660 -11.808 57.444 1.00 91.00 249 ARG A C 1
ATOM 1893 O O . ARG A 1 249 ? -7.525 -12.266 57.519 1.00 91.00 249 ARG A O 1
ATOM 1900 N N . LEU A 1 250 ? -9.576 -11.996 58.394 1.00 92.44 250 LEU A N 1
ATOM 1901 C CA . LEU A 1 250 ? -9.329 -12.690 59.663 1.00 92.44 250 LEU A CA 1
ATOM 1902 C C . LEU A 1 250 ? -9.609 -14.201 59.574 1.00 92.44 250 LEU A C 1
ATOM 1904 O O . LEU A 1 250 ? -9.026 -14.976 60.328 1.00 92.44 250 LEU A O 1
ATOM 1908 N N . GLY A 1 251 ? -10.465 -14.630 58.644 1.00 91.00 251 GLY A N 1
ATOM 1909 C CA . GLY A 1 251 ? -10.902 -16.019 58.483 1.00 91.00 251 GLY A CA 1
ATOM 1910 C C . GLY A 1 251 ? -9.755 -17.020 58.343 1.00 91.00 251 GLY A C 1
ATOM 1911 O O . GLY A 1 251 ? -9.657 -17.900 59.194 1.00 91.00 251 GLY A O 1
ATOM 1912 N N . PRO A 1 252 ? -8.802 -16.831 57.408 1.00 93.12 252 PRO A N 1
ATOM 1913 C CA . PRO A 1 252 ? -7.645 -17.717 57.276 1.00 93.12 252 PRO A CA 1
ATOM 1914 C C . PRO A 1 252 ? -6.806 -17.857 58.558 1.00 93.12 252 PRO A C 1
ATOM 1916 O O . PRO A 1 252 ? -6.165 -18.884 58.762 1.00 93.12 252 PRO A O 1
ATOM 1919 N N . LYS A 1 253 ? -6.822 -16.850 59.447 1.00 92.81 253 LYS A N 1
ATOM 1920 C CA . LYS A 1 253 ? -6.146 -16.888 60.756 1.00 92.81 253 LYS A CA 1
ATOM 1921 C C . LYS A 1 253 ? -6.958 -17.584 61.848 1.00 92.81 253 LYS A C 1
ATOM 1923 O O . LYS A 1 253 ? -6.362 -18.159 62.756 1.00 92.81 253 LYS A O 1
ATOM 1928 N N . LEU A 1 254 ? -8.286 -17.563 61.756 1.00 91.75 254 LEU A N 1
ATOM 1929 C CA . LEU A 1 254 ? -9.177 -18.365 62.597 1.00 91.75 254 LEU A CA 1
ATOM 1930 C C . LEU A 1 254 ? -9.105 -19.845 62.193 1.00 91.75 254 LEU A C 1
ATOM 1932 O O . LEU A 1 254 ? -8.924 -20.706 63.052 1.00 91.75 254 LEU A O 1
ATOM 1936 N N . ASP A 1 255 ? -9.135 -20.133 60.890 1.00 92.75 255 ASP A N 1
ATOM 1937 C CA . ASP A 1 255 ? -8.983 -21.483 60.342 1.00 92.75 255 ASP A CA 1
ATOM 1938 C C . ASP A 1 255 ? -7.605 -22.092 60.691 1.00 92.75 255 ASP A C 1
ATOM 1940 O O . ASP A 1 255 ? -7.544 -23.238 61.141 1.00 92.75 255 ASP A O 1
ATOM 1944 N N . ASP A 1 256 ? -6.511 -21.320 60.575 1.00 92.56 256 ASP A N 1
ATOM 1945 C CA . ASP A 1 256 ? -5.158 -21.698 61.036 1.00 92.56 256 ASP A CA 1
ATOM 1946 C C . ASP A 1 256 ? -5.110 -21.951 62.554 1.00 92.56 256 ASP A C 1
ATOM 1948 O O . ASP A 1 256 ? -4.600 -22.984 62.990 1.00 92.56 256 ASP A O 1
ATOM 1952 N N . TYR A 1 257 ? -5.691 -21.060 63.370 1.00 92.75 257 TYR A N 1
ATOM 1953 C CA . TYR A 1 257 ? -5.743 -21.231 64.827 1.00 92.75 257 TYR A CA 1
ATOM 1954 C C . TYR A 1 257 ? -6.414 -22.553 65.220 1.00 92.75 257 TYR A C 1
ATOM 1956 O O . TYR A 1 257 ? -5.817 -23.365 65.931 1.00 92.75 257 TYR A O 1
ATOM 1964 N N . PHE A 1 258 ? -7.621 -22.815 64.710 1.00 93.38 258 PHE A N 1
ATOM 1965 C CA . PHE A 1 258 ? -8.344 -24.045 65.025 1.00 93.38 258 PHE A CA 1
ATOM 1966 C C . PHE A 1 258 ? -7.651 -25.289 64.442 1.00 93.38 258 PHE A C 1
ATOM 1968 O O . PHE A 1 258 ? -7.516 -26.291 65.145 1.00 93.38 258 PHE A O 1
ATOM 1975 N N . ALA A 1 259 ? -7.087 -25.223 63.229 1.00 92.06 259 ALA A N 1
ATOM 1976 C CA . ALA A 1 259 ? -6.290 -26.318 62.666 1.00 92.06 259 ALA A CA 1
ATOM 1977 C C . ALA A 1 259 ? -5.073 -26.678 63.538 1.00 92.06 259 ALA A C 1
ATOM 1979 O O . ALA A 1 259 ? -4.809 -27.863 63.775 1.00 92.06 259 ALA A O 1
ATOM 1980 N N . ARG A 1 260 ? -4.368 -25.678 64.081 1.00 92.56 260 ARG A N 1
ATOM 1981 C CA . ARG A 1 260 ? -3.272 -25.886 65.039 1.00 92.56 260 ARG A CA 1
ATOM 1982 C C . ARG A 1 260 ? -3.778 -26.437 66.375 1.00 92.56 260 ARG A C 1
ATOM 1984 O O . ARG A 1 260 ? -3.153 -27.350 66.908 1.00 92.56 260 ARG A O 1
ATOM 1991 N N . CYS A 1 261 ? -4.920 -25.979 66.894 1.00 91.19 261 CYS A N 1
ATOM 1992 C CA . CYS A 1 261 ? -5.532 -26.535 68.112 1.00 91.19 261 CYS A CA 1
ATOM 1993 C C . CYS A 1 261 ? -5.968 -28.006 67.944 1.00 91.19 261 CYS A C 1
ATOM 1995 O O . CYS A 1 261 ? -5.782 -28.804 68.869 1.00 91.19 261 CYS A O 1
ATOM 1997 N N . ARG A 1 262 ? -6.461 -28.404 66.759 1.00 92.06 262 ARG A N 1
ATOM 1998 C CA . ARG A 1 262 ? -6.719 -29.815 66.408 1.00 92.06 262 ARG A CA 1
ATOM 1999 C C . ARG A 1 262 ? -5.426 -30.630 66.325 1.00 92.06 262 ARG A C 1
ATOM 2001 O O . ARG A 1 262 ? -5.358 -31.721 66.889 1.00 92.06 262 ARG A O 1
ATOM 2008 N N . MET A 1 263 ? -4.377 -30.098 65.692 1.00 91.25 263 MET A N 1
ATOM 2009 C CA . MET A 1 263 ? -3.069 -30.768 65.622 1.00 91.25 263 MET A CA 1
ATOM 2010 C C . MET A 1 263 ? -2.435 -30.943 67.012 1.00 91.25 263 MET A C 1
ATOM 2012 O O . MET A 1 263 ? -1.911 -32.012 67.313 1.00 91.25 263 MET A O 1
ATOM 2016 N N . ALA A 1 264 ? -2.554 -29.947 67.895 1.00 90.44 264 ALA A N 1
ATOM 2017 C CA . ALA A 1 264 ? -2.093 -30.026 69.281 1.00 90.44 264 ALA A CA 1
ATOM 2018 C C . ALA A 1 264 ? -2.846 -31.088 70.105 1.00 90.44 264 ALA A C 1
ATOM 2020 O O . ALA A 1 264 ? -2.260 -31.683 71.008 1.00 90.44 264 ALA A O 1
ATOM 2021 N N . ALA A 1 265 ? -4.121 -31.350 69.796 1.00 90.00 265 ALA A N 1
ATOM 2022 C CA . ALA A 1 265 ? -4.894 -32.428 70.414 1.00 90.00 265 ALA A CA 1
ATOM 2023 C C . ALA A 1 265 ? -4.521 -33.820 69.867 1.00 90.00 265 ALA A C 1
ATOM 2025 O O . ALA A 1 265 ? -4.486 -34.786 70.627 1.00 90.00 265 ALA A O 1
ATOM 2026 N N . PHE A 1 266 ? -4.215 -33.927 68.570 1.00 92.75 266 PHE A N 1
ATOM 2027 C CA . PHE A 1 266 ? -3.805 -35.181 67.926 1.00 92.75 266 PHE A CA 1
ATOM 2028 C C . PHE A 1 266 ? -2.359 -35.590 68.262 1.00 92.75 266 PHE A C 1
ATOM 2030 O O . PHE A 1 266 ? -2.079 -36.766 68.491 1.00 92.75 266 PHE A O 1
ATOM 2037 N N . ALA A 1 267 ? -1.439 -34.624 68.303 1.00 91.06 267 ALA A N 1
ATOM 2038 C CA . ALA A 1 267 ? -0.010 -34.838 68.509 1.00 91.06 267 ALA A CA 1
ATOM 2039 C C . ALA A 1 267 ? 0.568 -33.814 69.511 1.00 91.06 267 ALA A C 1
ATOM 2041 O O . ALA A 1 267 ? 1.276 -32.889 69.097 1.00 91.06 267 ALA A O 1
ATOM 2042 N N . PRO A 1 268 ? 0.319 -33.963 70.830 1.00 88.06 268 PRO A N 1
ATOM 2043 C CA . PRO A 1 268 ? 0.725 -32.990 71.854 1.00 88.06 268 PRO A CA 1
ATOM 2044 C C . PRO A 1 268 ? 2.219 -32.634 71.856 1.00 88.06 268 PRO A C 1
ATOM 2046 O O . PRO A 1 268 ? 2.586 -31.508 72.183 1.00 88.06 268 PRO A O 1
ATOM 2049 N N . GLN A 1 269 ? 3.087 -33.550 71.417 1.00 88.31 269 GLN A N 1
ATOM 2050 C CA . GLN A 1 269 ? 4.527 -33.324 71.243 1.00 88.31 269 GLN A CA 1
ATOM 2051 C C . GLN A 1 269 ? 4.882 -32.221 70.225 1.00 88.31 269 GLN A C 1
ATOM 2053 O O . GLN A 1 269 ? 6.021 -31.763 70.195 1.00 88.31 269 GLN A O 1
ATOM 2058 N N . THR A 1 270 ? 3.932 -31.779 69.395 1.00 86.00 270 THR A N 1
ATOM 2059 C CA . THR A 1 270 ? 4.130 -30.704 68.407 1.00 86.00 270 THR A CA 1
ATOM 2060 C C . THR A 1 270 ? 3.861 -29.299 68.959 1.00 86.00 270 THR A C 1
ATOM 2062 O O . THR A 1 270 ? 4.173 -28.322 68.283 1.00 86.00 270 THR A O 1
ATOM 2065 N N . LEU A 1 271 ? 3.337 -29.165 70.187 1.00 85.88 271 LEU A N 1
ATOM 2066 C CA . LEU A 1 271 ? 2.840 -27.897 70.752 1.00 85.88 271 LEU A CA 1
ATOM 2067 C C . LEU A 1 271 ? 3.805 -26.708 70.653 1.00 85.88 271 LEU A C 1
ATOM 2069 O O . LEU A 1 271 ? 3.374 -25.599 70.338 1.00 85.88 271 LEU A O 1
ATOM 2073 N N . SER A 1 272 ? 5.094 -26.934 70.905 1.00 84.31 272 SER A N 1
ATOM 2074 C CA . SER A 1 272 ? 6.108 -25.873 70.882 1.00 84.31 272 SER A CA 1
ATOM 2075 C C . SER A 1 272 ? 6.434 -25.412 69.452 1.00 84.31 272 SER A C 1
ATOM 2077 O O . SER A 1 272 ? 6.624 -24.224 69.201 1.00 84.31 272 SER A O 1
ATOM 2079 N N . ALA A 1 273 ? 6.372 -26.327 68.476 1.00 84.69 273 ALA A N 1
ATOM 2080 C CA . ALA A 1 273 ? 6.482 -25.997 67.055 1.00 84.69 273 ALA A CA 1
ATOM 2081 C C . ALA A 1 273 ? 5.209 -25.315 66.517 1.00 84.69 273 ALA A C 1
ATOM 2083 O O . ALA A 1 273 ? 5.310 -24.364 65.752 1.00 84.69 273 ALA A O 1
ATOM 2084 N N . LEU A 1 274 ? 4.016 -25.735 66.961 1.00 85.75 274 LEU A N 1
ATOM 2085 C CA . LEU A 1 274 ? 2.735 -25.115 66.577 1.00 85.75 274 LEU A CA 1
ATOM 2086 C C . LEU A 1 274 ? 2.565 -23.684 67.112 1.00 85.75 274 LEU A C 1
ATOM 2088 O O . LEU A 1 274 ? 1.872 -22.882 66.486 1.00 85.75 274 LEU A O 1
ATOM 2092 N N . ASN A 1 275 ? 3.195 -23.370 68.248 1.00 86.62 275 ASN A N 1
ATOM 2093 C CA . ASN A 1 275 ? 3.319 -22.014 68.791 1.00 86.62 275 ASN A CA 1
ATOM 2094 C C . ASN A 1 275 ? 4.560 -21.259 68.262 1.00 86.62 275 ASN A C 1
ATOM 2096 O O . ASN A 1 275 ? 4.770 -20.110 68.640 1.00 86.62 275 ASN A O 1
ATOM 2100 N N . GLU A 1 276 ? 5.372 -21.887 67.401 1.00 82.88 276 GLU A N 1
ATOM 2101 C CA . GLU A 1 276 ? 6.588 -21.323 66.787 1.00 82.88 276 GLU A CA 1
ATOM 2102 C C . GLU A 1 276 ? 7.653 -20.853 67.814 1.00 82.88 276 GLU A C 1
ATOM 2104 O O . GLU A 1 276 ? 8.512 -20.019 67.526 1.00 82.88 276 GLU A O 1
ATOM 2109 N N . GLU A 1 277 ? 7.644 -21.443 69.017 1.00 75.31 277 GLU A N 1
ATOM 2110 C CA . GLU A 1 277 ? 8.487 -21.060 70.165 1.00 75.31 277 GLU A CA 1
ATOM 2111 C C . GLU A 1 277 ? 9.993 -21.253 69.897 1.00 75.31 277 GLU A C 1
ATOM 2113 O O . GLU A 1 277 ? 10.823 -20.545 70.465 1.00 75.31 277 GLU A O 1
ATOM 2118 N N . ASN A 1 278 ? 10.357 -22.157 68.980 1.00 69.38 278 ASN A N 1
ATOM 2119 C CA . ASN A 1 278 ? 11.748 -22.406 68.584 1.00 69.38 278 ASN A CA 1
ATOM 2120 C C . ASN A 1 278 ? 12.402 -21.210 67.857 1.00 69.38 278 ASN A C 1
ATOM 2122 O O . ASN A 1 278 ? 13.606 -20.990 67.998 1.00 69.38 278 ASN A O 1
ATOM 2126 N N . GLU A 1 279 ? 11.639 -20.407 67.106 1.00 63.62 279 GLU A N 1
ATOM 2127 C CA . GLU A 1 279 ? 12.193 -19.228 66.414 1.00 63.62 279 GLU A CA 1
ATOM 2128 C C . GLU A 1 279 ? 12.460 -18.065 67.380 1.00 63.62 279 GLU A C 1
ATOM 2130 O O . GLU A 1 279 ? 13.408 -17.302 67.192 1.00 63.62 279 GLU A O 1
ATOM 2135 N N . LEU A 1 280 ? 11.677 -17.969 68.461 1.00 60.78 280 LEU A N 1
ATOM 2136 C CA . LEU A 1 280 ? 11.898 -17.020 69.561 1.00 60.78 280 LEU A CA 1
ATOM 2137 C C . LEU A 1 280 ? 13.172 -17.330 70.370 1.00 60.78 280 LEU A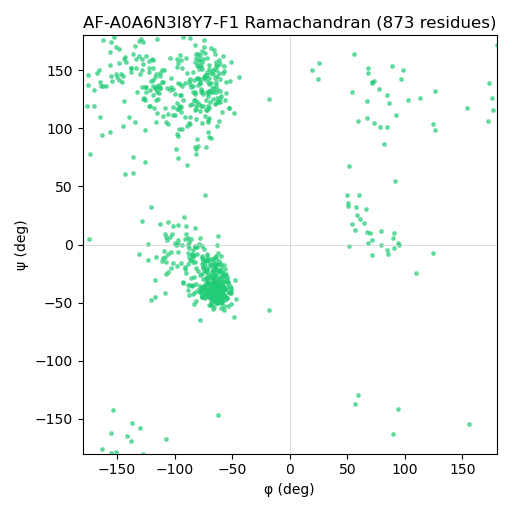 C 1
ATOM 2139 O O . LEU A 1 280 ? 13.671 -16.456 71.075 1.00 60.78 280 LEU A O 1
ATOM 2143 N N . ALA A 1 281 ? 13.707 -18.549 70.256 1.00 56.75 281 ALA A N 1
ATOM 2144 C CA . ALA A 1 281 ? 14.958 -18.983 70.881 1.00 56.75 281 ALA A CA 1
ATOM 2145 C C . ALA A 1 281 ? 16.178 -18.945 69.932 1.00 56.75 281 ALA A C 1
ATOM 2147 O O . ALA A 1 281 ? 17.285 -19.295 70.344 1.00 56.75 281 ALA A O 1
ATOM 2148 N N . SER A 1 282 ? 15.999 -18.551 68.666 1.00 60.38 282 SER A N 1
ATOM 2149 C CA . SER A 1 282 ? 17.067 -18.572 67.656 1.00 60.38 282 SER A CA 1
ATOM 2150 C C . SER A 1 282 ? 17.951 -17.315 67.743 1.00 60.38 282 SER A C 1
ATOM 2152 O O . SER A 1 282 ? 17.427 -16.207 67.628 1.00 60.38 282 SER A O 1
ATOM 2154 N N . PRO A 1 283 ? 19.285 -17.443 67.910 1.00 58.03 283 PRO A N 1
ATOM 2155 C CA . PRO A 1 283 ? 20.169 -16.313 68.230 1.00 58.03 283 PRO A CA 1
ATOM 2156 C C . PRO A 1 283 ? 20.450 -15.359 67.056 1.00 58.03 283 PRO A C 1
ATOM 2158 O O . PRO A 1 283 ? 21.137 -14.359 67.241 1.00 58.03 283 PRO A O 1
ATOM 2161 N N . GLU A 1 284 ? 19.954 -15.672 65.858 1.00 58.09 284 GLU A N 1
ATOM 2162 C CA . GLU A 1 284 ? 20.147 -14.878 64.638 1.00 58.09 284 GLU A CA 1
ATOM 2163 C C . GLU A 1 284 ? 19.072 -13.786 64.465 1.00 58.09 284 GLU A C 1
ATOM 2165 O O . GLU A 1 284 ? 19.285 -12.827 63.728 1.00 58.09 284 GLU A O 1
ATOM 2170 N N . ASN A 1 285 ? 17.943 -13.887 65.179 1.00 60.12 285 ASN A N 1
ATOM 2171 C CA . ASN A 1 285 ? 16.841 -12.926 65.103 1.00 60.12 285 ASN A CA 1
ATOM 2172 C C . ASN A 1 285 ? 17.110 -11.695 65.983 1.00 60.12 285 ASN A C 1
ATOM 2174 O O . ASN A 1 285 ? 17.272 -11.827 67.201 1.00 60.12 285 ASN A O 1
ATOM 2178 N N . THR A 1 286 ? 17.084 -10.480 65.421 1.00 59.88 286 THR A N 1
ATOM 2179 C CA . THR A 1 286 ? 17.190 -9.275 66.258 1.00 59.88 286 THR A CA 1
ATOM 2180 C C . THR A 1 286 ? 15.884 -9.011 67.013 1.00 59.88 286 THR A C 1
ATOM 2182 O O . THR A 1 286 ? 14.779 -9.205 66.499 1.00 59.88 286 THR A O 1
ATOM 2185 N N . ALA A 1 287 ? 15.993 -8.517 68.251 1.00 60.94 287 ALA A N 1
ATOM 2186 C CA . ALA A 1 287 ? 14.826 -8.241 69.094 1.00 60.94 287 ALA A CA 1
ATOM 2187 C C . ALA A 1 287 ? 13.844 -7.231 68.465 1.00 60.94 287 ALA A C 1
ATOM 2189 O O . ALA A 1 287 ? 12.654 -7.271 68.760 1.00 60.94 287 ALA A O 1
ATOM 2190 N N . THR A 1 288 ? 14.322 -6.345 67.587 1.00 60.84 288 THR A N 1
ATOM 2191 C CA . THR A 1 288 ? 13.495 -5.356 66.880 1.00 60.84 288 THR A CA 1
ATOM 2192 C C . THR A 1 288 ? 12.627 -5.997 65.793 1.00 60.84 288 THR A C 1
ATOM 2194 O O . THR A 1 288 ? 11.471 -5.615 65.627 1.00 60.84 288 THR A O 1
ATOM 2197 N N . GLU A 1 289 ? 13.153 -6.987 65.067 1.00 66.75 289 GLU A N 1
ATOM 2198 C CA . GLU A 1 289 ? 12.439 -7.662 63.973 1.00 66.75 289 GLU A CA 1
ATOM 2199 C C . GLU A 1 289 ? 11.352 -8.606 64.502 1.00 66.75 289 GLU A C 1
ATOM 2201 O O . GLU A 1 289 ? 10.252 -8.646 63.947 1.00 66.75 289 GLU A O 1
ATOM 2206 N N . LEU A 1 290 ? 11.603 -9.271 65.638 1.00 65.88 290 LEU A N 1
ATOM 2207 C CA . LEU A 1 290 ? 10.638 -10.145 66.322 1.00 65.88 290 LEU A CA 1
ATOM 2208 C C . LEU A 1 290 ? 9.329 -9.438 66.725 1.00 65.88 290 LEU A C 1
ATOM 2210 O O . LEU A 1 290 ? 8.287 -10.090 66.798 1.00 65.88 290 LEU A O 1
ATOM 2214 N N . PHE A 1 291 ? 9.364 -8.121 66.962 1.00 72.69 291 PHE A N 1
ATOM 2215 C CA . PHE A 1 291 ? 8.184 -7.301 67.278 1.00 72.69 291 PHE A CA 1
ATOM 2216 C C . PHE A 1 291 ? 7.672 -6.468 66.088 1.00 72.69 291 PHE A C 1
ATOM 2218 O O . PHE A 1 291 ? 6.796 -5.619 66.259 1.00 72.69 291 PHE A O 1
ATOM 2225 N N . SER A 1 292 ? 8.194 -6.693 64.879 1.00 81.69 292 SER A N 1
ATOM 2226 C CA . SER A 1 292 ? 7.698 -6.032 63.669 1.00 81.69 292 SER A CA 1
ATOM 2227 C C . SER A 1 292 ? 6.301 -6.534 63.278 1.00 81.69 292 SER A C 1
ATOM 2229 O O . SER A 1 292 ? 5.940 -7.687 63.520 1.00 81.69 292 SER A O 1
ATOM 2231 N N . LEU A 1 293 ? 5.507 -5.672 62.633 1.00 78.75 293 LEU A N 1
ATOM 2232 C CA . LEU A 1 293 ? 4.143 -6.015 62.212 1.00 78.75 293 LEU A CA 1
ATOM 2233 C C . LEU A 1 293 ? 4.094 -7.188 61.222 1.00 78.75 293 LEU A C 1
ATOM 2235 O O . LEU A 1 293 ? 3.153 -7.971 61.289 1.00 78.75 293 LEU A O 1
ATOM 2239 N N . ASP A 1 294 ? 5.097 -7.349 60.353 1.00 81.38 294 ASP A N 1
ATOM 2240 C CA . ASP A 1 294 ? 5.169 -8.484 59.425 1.00 81.38 294 ASP A CA 1
ATOM 2241 C C . ASP A 1 294 ? 5.385 -9.806 60.180 1.00 81.38 294 ASP A C 1
ATOM 2243 O O . ASP A 1 294 ? 4.531 -10.693 60.112 1.00 81.38 294 ASP A O 1
ATOM 2247 N N . HIS A 1 295 ? 6.439 -9.913 61.001 1.00 81.44 295 HIS A N 1
ATOM 2248 C CA . HIS A 1 295 ? 6.685 -11.115 61.810 1.00 81.44 295 HIS A CA 1
ATOM 2249 C C . HIS A 1 295 ? 5.500 -11.443 62.731 1.00 81.44 295 HIS A C 1
ATOM 2251 O O . HIS A 1 295 ? 5.062 -12.595 62.777 1.00 81.44 295 HIS A O 1
ATOM 2257 N N . LEU A 1 296 ? 4.926 -10.443 63.410 1.00 83.31 296 LEU A N 1
ATOM 2258 C CA . LEU A 1 296 ? 3.739 -10.638 64.243 1.00 83.31 296 LEU A CA 1
ATOM 2259 C C . LEU A 1 296 ? 2.518 -11.076 63.419 1.00 83.31 296 LEU A C 1
ATOM 2261 O O . LEU A 1 296 ? 1.791 -11.962 63.862 1.00 83.31 296 LEU A O 1
ATOM 2265 N N . SER A 1 297 ? 2.302 -10.549 62.207 1.00 85.81 297 SER A N 1
ATOM 2266 C CA . SER A 1 297 ? 1.177 -10.973 61.355 1.00 85.81 297 SER A CA 1
ATOM 2267 C C . SER A 1 297 ? 1.247 -12.459 60.980 1.00 85.81 297 SER A C 1
ATOM 2269 O O . SER A 1 297 ? 0.210 -13.126 60.903 1.00 85.81 297 SER A O 1
ATOM 2271 N N . ARG A 1 298 ? 2.464 -13.000 60.812 1.00 84.31 298 ARG A N 1
ATOM 2272 C CA . ARG A 1 298 ? 2.714 -14.398 60.427 1.00 84.31 298 ARG A CA 1
ATOM 2273 C C . ARG A 1 298 ? 2.437 -15.388 61.559 1.00 84.31 298 ARG A C 1
ATOM 2275 O O . ARG A 1 298 ? 1.889 -16.449 61.265 1.00 84.31 298 ARG A O 1
ATOM 2282 N N . ARG A 1 299 ? 2.699 -15.024 62.823 1.00 85.94 299 ARG A N 1
ATOM 2283 C CA . ARG A 1 299 ? 2.429 -15.859 64.018 1.00 85.94 299 ARG A CA 1
ATOM 2284 C C . ARG A 1 299 ? 0.947 -16.275 64.161 1.00 85.94 299 ARG A C 1
ATOM 2286 O O . ARG A 1 299 ? 0.071 -15.634 63.566 1.00 85.94 299 ARG A O 1
ATOM 2293 N N . PRO A 1 300 ? 0.633 -17.310 64.970 1.00 88.69 300 PRO A N 1
ATOM 2294 C CA . PRO A 1 300 ? -0.738 -17.655 65.360 1.00 88.69 300 PRO A CA 1
ATOM 2295 C C . PRO A 1 300 ? -1.554 -16.475 65.912 1.00 88.69 300 PRO A C 1
ATOM 2297 O O . PRO A 1 300 ? -1.003 -15.493 66.413 1.00 88.69 300 PRO A O 1
ATOM 2300 N N . LEU A 1 301 ? -2.885 -16.581 65.843 1.00 90.00 301 LEU A N 1
ATOM 2301 C CA . LEU A 1 301 ? -3.809 -15.526 66.285 1.00 90.00 301 LEU A CA 1
ATOM 2302 C C . LEU A 1 301 ? -3.851 -15.348 67.817 1.00 90.00 301 LEU A C 1
ATOM 2304 O O . LEU A 1 301 ? -4.024 -14.235 68.310 1.00 90.00 301 LEU A O 1
ATOM 2308 N N . ALA A 1 302 ? -3.658 -16.441 68.553 1.00 90.88 302 ALA A N 1
ATOM 2309 C CA . ALA A 1 302 ? -3.456 -16.516 69.999 1.00 90.88 302 ALA A CA 1
ATOM 2310 C C . ALA A 1 302 ? -2.626 -17.779 70.308 1.00 90.88 302 ALA A C 1
ATOM 2312 O O . ALA A 1 302 ? -2.307 -18.545 69.393 1.00 90.88 302 ALA A O 1
ATOM 2313 N N . ARG A 1 303 ? -2.285 -18.034 71.580 1.00 88.94 303 ARG A N 1
ATOM 2314 C CA . ARG A 1 303 ? -1.546 -19.255 71.956 1.00 88.94 303 ARG A CA 1
ATOM 2315 C C . ARG A 1 303 ? -2.367 -20.519 71.652 1.00 88.94 303 ARG A C 1
ATOM 2317 O O . ARG A 1 303 ? -3.552 -20.593 71.982 1.00 88.94 303 ARG A O 1
ATOM 2324 N N . ILE A 1 304 ? -1.721 -21.506 71.036 1.00 90.31 304 ILE A N 1
ATOM 2325 C CA . ILE A 1 304 ? -2.296 -22.805 70.673 1.00 90.31 304 ILE A CA 1
ATOM 2326 C C . ILE A 1 304 ? -2.266 -23.747 71.879 1.00 90.31 304 ILE A C 1
ATOM 2328 O O . ILE A 1 304 ? -1.205 -23.950 72.478 1.00 90.31 304 ILE A O 1
ATOM 2332 N N . ALA A 1 305 ? -3.400 -24.392 72.165 1.00 88.56 305 ALA A N 1
ATOM 2333 C CA . ALA A 1 305 ? -3.494 -25.555 73.044 1.00 88.56 305 ALA A CA 1
ATOM 2334 C C . ALA A 1 305 ? -4.558 -26.546 72.538 1.00 88.56 305 ALA A C 1
ATOM 2336 O O . ALA A 1 305 ? -5.445 -26.190 71.763 1.00 88.56 305 ALA A O 1
ATOM 2337 N N . ALA A 1 306 ? -4.465 -27.805 72.971 1.00 86.94 306 ALA A N 1
ATOM 2338 C CA . ALA A 1 306 ? -5.373 -28.872 72.554 1.00 86.94 306 ALA A CA 1
ATOM 2339 C C . ALA A 1 306 ? -6.840 -28.543 72.894 1.00 86.94 306 ALA A C 1
ATOM 2341 O O . ALA A 1 306 ? -7.201 -28.462 74.067 1.00 86.94 306 ALA A O 1
ATOM 2342 N N . GLY A 1 307 ? -7.680 -28.364 71.869 1.00 77.75 307 GLY A N 1
ATOM 2343 C CA . GLY A 1 307 ? -9.117 -28.092 72.030 1.00 77.75 307 GLY A CA 1
ATOM 2344 C C . GLY A 1 307 ? -9.469 -26.763 72.718 1.00 77.75 307 GLY A C 1
ATOM 2345 O O . GLY A 1 307 ? -10.582 -26.625 73.223 1.00 77.75 307 GLY A O 1
ATOM 2346 N N . GLN A 1 308 ? -8.545 -25.798 72.781 1.00 84.94 308 GLN A N 1
ATOM 2347 C CA . GLN A 1 308 ? -8.800 -24.506 73.424 1.00 84.94 308 GLN A CA 1
ATOM 2348 C C . GLN A 1 308 ? -9.683 -23.595 72.540 1.00 84.94 308 GLN A C 1
ATOM 2350 O O . GLN A 1 308 ? -9.342 -23.379 71.375 1.00 84.94 308 GLN A O 1
ATOM 2355 N N . PRO A 1 309 ? -10.775 -23.009 73.076 1.00 85.38 309 PRO A N 1
ATOM 2356 C CA . PRO A 1 309 ? -11.513 -21.946 72.399 1.00 85.38 309 PRO A CA 1
ATOM 2357 C C . PRO A 1 309 ? -10.735 -20.622 72.446 1.00 85.38 309 PRO A C 1
ATOM 2359 O O . PRO A 1 309 ? -10.052 -20.314 73.427 1.00 85.38 309 PRO A O 1
ATOM 2362 N N . LEU A 1 310 ? -10.865 -19.822 71.391 1.00 87.19 310 LEU A N 1
ATOM 236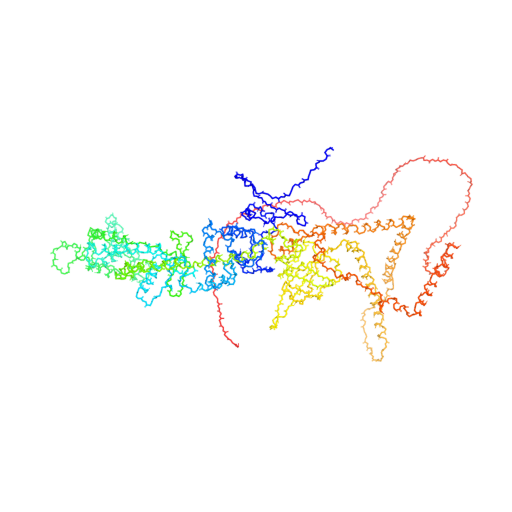3 C CA . LEU A 1 310 ? -10.177 -18.543 71.232 1.00 87.19 310 LEU A CA 1
ATOM 2364 C C . LEU A 1 310 ? -10.822 -17.466 72.113 1.00 87.19 310 LEU A C 1
ATOM 2366 O O . LEU A 1 310 ? -11.981 -17.117 71.902 1.00 87.19 310 LEU A O 1
ATOM 2370 N N . ASP A 1 311 ? -10.071 -16.889 73.050 1.00 86.69 311 ASP A N 1
ATOM 2371 C CA . ASP A 1 311 ? -10.504 -15.692 73.777 1.00 86.69 311 ASP A CA 1
ATOM 2372 C C . ASP A 1 311 ? -10.439 -14.455 72.858 1.00 86.69 311 ASP A C 1
ATOM 2374 O O . ASP A 1 311 ? -9.396 -14.145 72.284 1.00 86.69 311 ASP A O 1
ATOM 2378 N N . LEU A 1 312 ? -11.560 -13.740 72.717 1.00 85.38 312 LEU A N 1
ATOM 2379 C CA . LEU A 1 312 ? -11.658 -12.500 71.937 1.00 85.38 312 LEU A CA 1
ATOM 2380 C C . LEU A 1 312 ? -11.373 -11.241 72.785 1.00 85.38 312 LEU A C 1
ATOM 2382 O O . LEU A 1 312 ? -11.638 -10.120 72.336 1.00 85.38 312 LEU A O 1
ATOM 2386 N N . GLN A 1 313 ? -10.897 -11.394 74.026 1.00 83.00 313 GLN A N 1
ATOM 2387 C CA . GLN A 1 313 ? -10.560 -10.304 74.949 1.00 83.00 313 GLN A CA 1
ATOM 2388 C C . GLN A 1 313 ? -9.075 -10.257 75.326 1.00 83.00 313 GLN A C 1
ATOM 2390 O O . GLN A 1 313 ? -8.503 -9.167 75.320 1.00 83.00 313 GLN A O 1
ATOM 2395 N N . THR A 1 314 ? -8.446 -11.392 75.645 1.00 82.81 314 THR A N 1
ATOM 2396 C CA . THR A 1 314 ? -7.049 -11.463 76.109 1.00 82.81 314 THR A CA 1
ATOM 2397 C C . THR A 1 314 ? -6.233 -12.517 75.350 1.00 82.81 314 THR A C 1
ATOM 2399 O O . THR A 1 314 ? -6.775 -13.379 74.668 1.00 82.81 314 THR A O 1
ATOM 2402 N N . GLY A 1 315 ? -4.898 -12.431 75.413 1.00 83.69 315 GLY A N 1
ATOM 2403 C CA . GLY A 1 315 ? -3.998 -13.408 74.775 1.00 83.69 315 GLY A CA 1
ATOM 2404 C C . GLY A 1 315 ? -3.927 -13.360 73.239 1.00 83.69 315 GLY A C 1
ATOM 2405 O O . GLY A 1 315 ? -3.236 -14.187 72.642 1.00 83.69 315 GLY A O 1
ATOM 2406 N N . VAL A 1 316 ? -4.607 -12.398 72.608 1.00 89.12 316 VAL A N 1
ATOM 2407 C CA . VAL A 1 316 ? -4.608 -12.161 71.157 1.00 89.12 316 VAL A CA 1
ATOM 2408 C C . VAL A 1 316 ? -3.286 -11.533 70.697 1.00 89.12 316 VAL A C 1
ATOM 2410 O O . VAL A 1 316 ? -2.712 -10.674 71.366 1.00 89.12 316 VAL A O 1
ATOM 2413 N N . ASN A 1 317 ? -2.822 -11.942 69.520 1.00 90.62 317 ASN A N 1
ATOM 2414 C CA . ASN A 1 317 ? -1.650 -11.409 68.834 1.00 90.62 317 ASN A CA 1
ATOM 2415 C C . ASN A 1 317 ? -1.806 -9.898 68.509 1.00 90.62 317 ASN A C 1
ATOM 2417 O O . ASN A 1 317 ? -2.767 -9.531 67.823 1.00 90.62 317 ASN A O 1
ATOM 2421 N N . PRO A 1 318 ? -0.862 -9.017 68.917 1.00 88.56 318 PRO A N 1
ATOM 2422 C CA . PRO A 1 318 ? -0.965 -7.567 68.719 1.00 88.56 318 PRO A CA 1
ATOM 2423 C C . PRO A 1 318 ? -1.186 -7.101 67.273 1.00 88.56 318 PRO A C 1
ATOM 2425 O O . PRO A 1 318 ? -1.865 -6.098 67.066 1.00 88.56 318 PRO A O 1
ATOM 2428 N N . ALA A 1 319 ? -0.672 -7.822 66.267 1.00 89.38 319 ALA A N 1
ATOM 2429 C CA . ALA A 1 319 ? -0.890 -7.466 64.858 1.00 89.38 319 ALA A CA 1
ATOM 2430 C C . ALA A 1 319 ? -2.363 -7.601 64.424 1.00 89.38 319 ALA A C 1
ATOM 2432 O O . ALA A 1 319 ? -2.808 -6.903 63.516 1.00 89.38 319 ALA A O 1
ATOM 2433 N N . TRP A 1 320 ? -3.125 -8.466 65.099 1.00 91.19 320 TRP A N 1
ATOM 2434 C CA . TRP A 1 320 ? -4.517 -8.790 64.779 1.00 91.19 320 TRP A CA 1
ATOM 2435 C C . TRP A 1 320 ? -5.519 -8.235 65.802 1.00 91.19 320 TRP A C 1
ATOM 2437 O O . TRP A 1 320 ? -6.726 -8.306 65.579 1.00 91.19 320 TRP A O 1
ATOM 2447 N N . GLU A 1 321 ? -5.053 -7.640 66.905 1.00 89.56 321 GLU A N 1
ATOM 2448 C CA . GLU A 1 321 ? -5.893 -7.213 68.034 1.00 89.56 321 GLU A CA 1
ATOM 2449 C C . GLU A 1 321 ? -7.007 -6.235 67.615 1.00 89.56 321 GLU A C 1
ATOM 2451 O O . GLU A 1 321 ? -8.148 -6.359 68.058 1.00 89.56 321 GLU A O 1
ATOM 2456 N N . LYS A 1 322 ? -6.712 -5.304 66.695 1.00 90.88 322 LYS A N 1
ATOM 2457 C CA . LYS A 1 322 ? -7.701 -4.367 66.128 1.00 90.88 322 LYS A CA 1
ATOM 2458 C C . LYS A 1 322 ? -8.822 -5.092 65.375 1.00 90.88 322 LYS A C 1
ATOM 2460 O O . LYS A 1 322 ? -9.990 -4.737 65.536 1.00 90.88 322 LYS A O 1
ATOM 2465 N N . ASP A 1 323 ? -8.469 -6.095 64.580 1.00 90.31 323 ASP A N 1
ATOM 2466 C CA . ASP A 1 323 ? -9.404 -6.833 63.731 1.00 90.31 323 ASP A CA 1
ATOM 2467 C C . ASP A 1 323 ? -10.211 -7.856 64.544 1.00 90.31 323 ASP A C 1
ATOM 2469 O O . ASP A 1 323 ? -11.418 -7.965 64.350 1.00 90.31 323 ASP A O 1
ATOM 2473 N N . VAL A 1 324 ? -9.617 -8.500 65.554 1.00 89.50 324 VAL A N 1
ATOM 2474 C CA . VAL A 1 324 ? -10.353 -9.332 66.528 1.00 89.50 324 VAL A CA 1
ATOM 2475 C C . VAL A 1 324 ? -11.305 -8.480 67.380 1.00 89.50 324 VAL A C 1
ATOM 2477 O O . VAL A 1 324 ? -12.445 -8.878 67.632 1.00 89.50 324 VAL A O 1
ATOM 2480 N N . ARG A 1 325 ? -10.904 -7.261 67.768 1.00 89.94 325 ARG A N 1
ATOM 2481 C CA . ARG A 1 325 ? -11.778 -6.305 68.473 1.00 89.94 325 ARG A CA 1
ATOM 2482 C C . ARG A 1 325 ? -12.944 -5.837 67.589 1.00 89.94 325 ARG A C 1
ATOM 2484 O O . ARG A 1 325 ? -14.062 -5.701 68.087 1.00 89.94 325 ARG A O 1
ATOM 2491 N N . ALA A 1 326 ? -12.713 -5.632 66.290 1.00 88.69 326 ALA A N 1
ATOM 2492 C CA . ALA A 1 326 ? -13.771 -5.354 65.316 1.00 88.69 326 ALA A CA 1
ATOM 2493 C C . ALA A 1 326 ? -14.692 -6.571 65.104 1.00 88.69 326 ALA A C 1
ATOM 2495 O O . ALA A 1 326 ? -15.910 -6.410 65.049 1.00 88.69 326 ALA A O 1
ATOM 2496 N N . PHE A 1 327 ? -14.138 -7.787 65.086 1.00 89.69 327 PHE A N 1
ATOM 2497 C CA . PHE A 1 327 ? -14.895 -9.034 64.961 1.00 89.69 327 PHE A CA 1
ATOM 2498 C C . PHE A 1 327 ? -15.836 -9.209 66.156 1.00 89.69 327 PHE A C 1
ATOM 2500 O O . PHE A 1 327 ? -17.036 -9.401 65.978 1.00 89.69 327 PHE A O 1
ATOM 2507 N N . ARG A 1 328 ? -15.334 -9.002 67.380 1.00 87.25 328 ARG A N 1
ATOM 2508 C CA . ARG A 1 328 ? -16.141 -9.019 68.609 1.00 87.25 328 ARG A CA 1
ATOM 2509 C C . ARG A 1 328 ? -17.272 -7.978 68.607 1.00 87.25 328 ARG A C 1
ATOM 2511 O O . ARG A 1 328 ? -18.324 -8.242 69.181 1.00 87.25 328 ARG A O 1
ATOM 2518 N N . ARG A 1 329 ? -17.078 -6.813 67.967 1.00 88.50 329 ARG A N 1
ATOM 2519 C CA . ARG A 1 329 ? -18.132 -5.794 67.787 1.00 88.50 329 ARG A CA 1
ATOM 2520 C C . ARG A 1 329 ? -19.209 -6.260 66.805 1.00 88.50 329 ARG A C 1
ATOM 2522 O O . ARG A 1 329 ? -20.386 -6.180 67.132 1.00 88.50 329 ARG A O 1
ATOM 2529 N N . LEU A 1 330 ? -18.806 -6.703 65.615 1.00 86.19 330 LEU A N 1
ATOM 2530 C CA . LEU A 1 330 ? -19.711 -7.000 64.498 1.00 86.19 330 LEU A CA 1
ATOM 2531 C C . LEU A 1 330 ? -20.462 -8.325 64.691 1.00 86.19 330 LEU A C 1
ATOM 2533 O O . LEU A 1 330 ? -21.673 -8.391 64.516 1.00 86.19 330 LEU A O 1
ATOM 2537 N N . PHE A 1 331 ? -19.757 -9.374 65.111 1.00 86.50 331 PHE A N 1
ATOM 2538 C CA . PHE A 1 331 ? -20.302 -10.725 65.271 1.00 86.50 331 PHE A CA 1
ATOM 2539 C C . PHE A 1 331 ? -20.858 -10.985 66.682 1.00 86.50 331 PHE A C 1
ATOM 2541 O O . PHE A 1 331 ? -21.286 -12.098 66.974 1.00 86.50 331 PHE A O 1
ATOM 2548 N N . GLY A 1 332 ? -20.893 -9.979 67.567 1.00 79.62 332 GLY A N 1
ATOM 2549 C CA . GLY A 1 332 ? -21.293 -10.131 68.974 1.00 79.62 332 GLY A CA 1
ATOM 2550 C C . GLY A 1 332 ? -22.713 -10.674 69.198 1.00 79.62 332 GLY A C 1
ATOM 2551 O O . GLY A 1 332 ? -22.974 -11.280 70.232 1.00 79.62 332 GLY A O 1
ATOM 2552 N N . SER A 1 333 ? -23.613 -10.517 68.223 1.00 77.62 333 SER A N 1
ATOM 2553 C CA . SER A 1 333 ? -24.971 -11.088 68.214 1.00 77.62 333 SER A CA 1
ATOM 2554 C C . SER A 1 333 ? -25.046 -12.546 67.729 1.00 77.62 333 SER A C 1
ATOM 2556 O O . SER A 1 333 ? -26.106 -13.163 67.823 1.00 77.62 333 SER A O 1
ATOM 2558 N N . LEU A 1 334 ? -23.945 -13.087 67.196 1.00 77.25 334 LEU A N 1
ATOM 2559 C CA . LEU A 1 334 ? -23.822 -14.447 66.655 1.00 77.25 334 LEU A CA 1
ATOM 2560 C C . LEU A 1 334 ? -22.943 -15.362 67.525 1.00 77.25 334 LEU A C 1
ATOM 2562 O O . LEU A 1 334 ? -22.924 -16.571 67.305 1.00 77.25 334 LEU A O 1
ATOM 2566 N N . LEU A 1 335 ? -22.215 -14.801 68.495 1.00 77.44 335 LEU A N 1
ATOM 2567 C CA . LEU A 1 335 ? -21.390 -15.563 69.432 1.00 77.44 335 LEU A CA 1
ATOM 2568 C C . LEU A 1 335 ? -22.260 -16.298 70.472 1.00 77.44 335 LEU A C 1
ATOM 2570 O O . LEU A 1 335 ? -23.278 -15.757 70.915 1.00 77.44 335 LEU A O 1
ATOM 2574 N N . PRO A 1 336 ? -21.873 -17.515 70.899 1.00 66.56 336 PRO A N 1
ATOM 2575 C CA . PRO A 1 336 ? -22.616 -18.258 71.909 1.00 66.56 336 PRO A CA 1
ATOM 2576 C C . PRO A 1 336 ? -22.563 -17.554 73.280 1.00 66.56 336 PRO A C 1
ATOM 2578 O O . PRO A 1 336 ? -21.543 -16.955 73.630 1.00 66.56 336 PRO A O 1
ATOM 2581 N N . PRO A 1 337 ? -23.627 -17.648 74.101 1.00 62.22 337 PRO A N 1
ATOM 2582 C CA . PRO A 1 337 ? -23.606 -17.114 75.458 1.00 62.22 337 PRO A CA 1
ATOM 2583 C C . PRO A 1 337 ? -22.563 -17.846 76.325 1.00 62.22 337 PRO A C 1
ATOM 2585 O O . PRO A 1 337 ? -22.311 -19.039 76.122 1.00 62.22 337 PRO A O 1
ATOM 2588 N N . PRO A 1 338 ? -21.975 -17.172 77.331 1.00 59.66 338 PRO A N 1
ATOM 2589 C CA . PRO A 1 338 ? -20.946 -17.761 78.182 1.00 59.66 338 PRO A CA 1
ATOM 2590 C C . PRO A 1 338 ? -21.490 -18.986 78.927 1.00 59.66 338 PRO A C 1
ATOM 2592 O O . PRO A 1 338 ? -22.425 -18.885 79.725 1.00 59.66 338 PRO A O 1
ATOM 2595 N N . LYS A 1 339 ? -20.836 -20.141 78.744 1.00 54.59 339 LYS A N 1
ATOM 2596 C CA . LYS A 1 339 ? -21.212 -21.435 79.358 1.00 54.59 339 LYS A CA 1
ATOM 2597 C C . LYS A 1 339 ? -21.213 -21.412 80.908 1.00 54.59 339 LYS A C 1
ATOM 2599 O O . LYS A 1 339 ? -21.737 -22.329 81.529 1.00 54.59 339 LYS A O 1
ATOM 2604 N N . ASN A 1 340 ? -20.703 -20.336 81.523 1.00 51.03 340 ASN A N 1
ATOM 2605 C CA . ASN A 1 340 ? -20.541 -20.147 82.971 1.00 51.03 340 ASN A CA 1
ATOM 2606 C C . ASN A 1 340 ? -21.557 -19.171 83.619 1.00 51.03 340 ASN A C 1
ATOM 2608 O O . ASN A 1 340 ? -21.293 -18.648 84.701 1.00 51.03 340 ASN A O 1
ATOM 2612 N N . GLY A 1 341 ? -22.702 -18.889 82.985 1.00 46.16 341 GLY A N 1
ATOM 2613 C CA . GLY A 1 341 ? -23.903 -18.339 83.651 1.00 46.16 341 GLY A CA 1
ATOM 2614 C C . GLY A 1 341 ? -23.850 -16.903 84.209 1.00 46.16 341 GLY A C 1
ATOM 2615 O O . GLY A 1 341 ? -24.840 -16.444 84.772 1.00 46.16 341 GLY A O 1
ATOM 2616 N N . HIS A 1 342 ? -22.740 -16.178 84.060 1.00 45.69 342 HIS A N 1
ATOM 2617 C CA . HIS A 1 342 ? -22.603 -14.800 84.542 1.00 45.69 342 HIS A CA 1
ATOM 2618 C C . HIS A 1 342 ? -23.116 -13.797 83.498 1.00 45.69 342 HIS A C 1
ATOM 2620 O O . HIS A 1 342 ? -22.439 -13.506 82.513 1.00 45.69 342 HIS A O 1
ATOM 2626 N N . THR A 1 343 ? -24.306 -13.239 83.724 1.00 45.22 343 THR A N 1
ATOM 2627 C CA . THR A 1 343 ? -24.863 -12.146 82.913 1.00 45.22 343 THR A CA 1
ATOM 2628 C C . THR A 1 343 ? -24.274 -10.800 83.347 1.00 45.22 343 THR A C 1
ATOM 2630 O O . THR A 1 343 ? -24.809 -10.138 84.237 1.00 45.22 343 THR A O 1
ATOM 2633 N N . GLY A 1 344 ? -23.167 -10.396 82.724 1.00 47.25 344 GLY A N 1
ATOM 2634 C CA . GLY A 1 344 ? -22.491 -9.116 82.955 1.00 47.25 344 GLY A CA 1
ATOM 2635 C C . GLY A 1 344 ? -21.644 -8.698 81.750 1.00 47.25 344 GLY A C 1
ATOM 2636 O O . GLY A 1 344 ? -21.392 -9.509 80.861 1.00 47.25 344 GLY A O 1
ATOM 2637 N N . ALA A 1 345 ? -21.217 -7.432 81.708 1.00 46.59 345 ALA A N 1
ATOM 2638 C CA . ALA A 1 345 ? -20.485 -6.870 80.565 1.00 46.59 345 ALA A CA 1
ATOM 2639 C C . ALA A 1 345 ? -19.101 -7.515 80.335 1.00 46.59 345 ALA A C 1
ATOM 2641 O O . ALA A 1 345 ? -18.656 -7.604 79.195 1.00 46.59 345 ALA A O 1
ATOM 2642 N N . ASP A 1 346 ? -18.472 -8.024 81.399 1.00 46.50 346 ASP A N 1
ATOM 2643 C CA . ASP A 1 346 ? -17.157 -8.683 81.374 1.00 46.50 346 ASP A CA 1
ATOM 2644 C C . ASP A 1 346 ? -17.247 -10.211 81.177 1.00 46.50 346 ASP A C 1
ATOM 2646 O O . ASP A 1 346 ? -16.359 -10.968 81.568 1.00 46.50 346 ASP A O 1
ATOM 2650 N N . ALA A 1 347 ? -18.340 -10.706 80.586 1.00 52.06 347 ALA A N 1
ATOM 2651 C CA . ALA A 1 347 ? -18.443 -12.107 80.198 1.00 52.06 347 ALA A CA 1
ATOM 2652 C C . ALA A 1 347 ? -17.380 -12.455 79.140 1.00 52.06 347 ALA A C 1
ATOM 2654 O O . ALA A 1 347 ? -17.343 -11.846 78.070 1.00 52.06 347 ALA A O 1
ATOM 2655 N N . ALA A 1 348 ? -16.540 -13.456 79.422 1.00 53.78 348 ALA A N 1
ATOM 2656 C CA . ALA A 1 348 ? -15.502 -13.921 78.504 1.00 53.78 348 ALA A CA 1
ATOM 2657 C C . ALA A 1 348 ? -16.119 -14.486 77.210 1.00 53.78 348 ALA A C 1
ATOM 2659 O O . ALA A 1 348 ? -16.626 -15.611 77.174 1.00 53.78 348 ALA A O 1
ATOM 2660 N N . LEU A 1 349 ? -16.082 -13.679 76.148 1.00 67.75 349 LEU A N 1
ATOM 2661 C CA . LEU A 1 349 ? -16.543 -14.031 74.805 1.00 67.75 349 LEU A CA 1
ATOM 2662 C C . LEU A 1 349 ? -15.474 -14.877 74.109 1.00 67.75 349 LEU A C 1
ATOM 2664 O O . LEU A 1 349 ? -14.634 -14.351 73.380 1.00 67.75 349 LEU A O 1
ATOM 2668 N N . ALA A 1 350 ? -15.509 -16.183 74.366 1.00 76.25 350 ALA A N 1
ATOM 2669 C CA . ALA A 1 350 ? -14.663 -17.161 73.699 1.00 76.25 350 ALA A CA 1
ATOM 2670 C C . ALA A 1 350 ? -15.374 -17.771 72.477 1.00 76.25 350 ALA A C 1
ATOM 2672 O O . ALA A 1 350 ? -16.550 -18.129 72.551 1.00 76.25 350 ALA A O 1
ATOM 2673 N N . LEU A 1 351 ? -14.649 -17.908 71.368 1.00 86.44 351 LEU A N 1
ATOM 2674 C CA . LEU A 1 351 ? -15.100 -18.537 70.128 1.00 86.44 351 LEU A CA 1
ATOM 2675 C C . LEU A 1 351 ? -14.598 -19.988 70.077 1.00 86.44 351 LEU A C 1
ATOM 2677 O O . LEU A 1 351 ? -13.390 -20.223 70.136 1.00 86.44 351 LEU A O 1
ATOM 2681 N N . ASP A 1 352 ? -15.505 -20.957 69.956 1.00 87.19 352 ASP A N 1
ATOM 2682 C CA . ASP A 1 352 ? -15.162 -22.343 69.621 1.00 87.19 352 ASP A CA 1
ATOM 2683 C C . ASP A 1 352 ? -15.288 -22.614 68.109 1.00 87.19 352 ASP A C 1
ATOM 2685 O O . ASP A 1 352 ? -15.858 -21.824 67.352 1.00 87.19 352 ASP A O 1
ATOM 2689 N N . GLU A 1 353 ? -14.679 -23.716 67.661 1.00 87.12 353 GLU A N 1
ATOM 2690 C CA . GLU A 1 353 ? -14.579 -24.094 66.244 1.00 87.12 353 GLU A CA 1
ATOM 2691 C C . GLU A 1 353 ? -15.966 -24.287 65.601 1.00 87.12 353 GLU A C 1
ATOM 2693 O O . GLU A 1 353 ? -16.206 -23.827 64.485 1.00 87.12 353 GLU A O 1
ATOM 2698 N N . ASP A 1 354 ? -16.912 -24.868 66.347 1.00 85.50 354 ASP A N 1
ATOM 2699 C CA . ASP A 1 354 ? -18.301 -25.047 65.914 1.00 85.50 354 ASP A CA 1
ATOM 2700 C C . ASP A 1 354 ? -19.016 -23.700 65.701 1.00 85.50 354 ASP A C 1
ATOM 2702 O O . ASP A 1 354 ? -19.699 -23.515 64.691 1.00 85.50 354 ASP A O 1
ATOM 2706 N N . ALA A 1 355 ? -18.840 -22.725 66.605 1.00 85.50 355 ALA A N 1
ATOM 2707 C CA . ALA A 1 355 ? -19.395 -21.382 66.430 1.00 85.50 355 ALA A CA 1
ATOM 2708 C C . ALA A 1 355 ? -18.744 -20.629 65.257 1.00 85.50 355 ALA A C 1
ATOM 2710 O O . ALA A 1 355 ? -19.430 -19.892 64.545 1.00 85.50 355 ALA A O 1
ATOM 2711 N N . TRP A 1 356 ? -17.447 -20.832 65.009 1.00 89.81 356 TRP A N 1
ATOM 2712 C CA . TRP A 1 356 ? -16.768 -20.267 63.842 1.00 89.81 356 TRP A CA 1
ATOM 2713 C C . TRP A 1 356 ? -17.318 -20.844 62.528 1.00 89.81 356 TRP A C 1
ATOM 2715 O O . TRP A 1 356 ? -17.716 -20.082 61.642 1.00 89.81 356 TRP A O 1
ATOM 2725 N N . HIS A 1 357 ? -17.460 -22.168 62.428 1.00 89.31 357 HIS A N 1
ATOM 2726 C CA . HIS A 1 357 ? -18.085 -22.812 61.270 1.00 89.31 357 HIS A CA 1
ATOM 2727 C C . HIS A 1 357 ? -19.575 -22.451 61.114 1.00 89.31 357 HIS A C 1
ATOM 2729 O O . HIS A 1 357 ? -20.058 -22.312 59.986 1.00 89.31 357 HIS A O 1
ATOM 2735 N N . ALA A 1 358 ? -20.310 -22.214 62.206 1.00 86.88 358 ALA A N 1
ATOM 2736 C CA . ALA A 1 358 ? -21.678 -21.693 62.152 1.00 86.88 358 ALA A CA 1
ATOM 2737 C C . ALA A 1 358 ? -21.741 -20.255 61.596 1.00 86.88 358 ALA A C 1
ATOM 2739 O O . ALA A 1 358 ? -22.627 -19.947 60.794 1.00 86.88 358 ALA A O 1
ATOM 2740 N N . ILE A 1 359 ? -20.784 -19.390 61.955 1.00 88.00 359 ILE A N 1
ATOM 2741 C CA . ILE A 1 359 ? -20.644 -18.042 61.380 1.00 88.00 359 ILE A CA 1
ATOM 2742 C C . ILE A 1 359 ? -20.327 -18.132 59.879 1.00 88.00 359 ILE A C 1
ATOM 2744 O O . ILE A 1 359 ? -21.051 -17.537 59.079 1.00 88.00 359 ILE A O 1
ATOM 2748 N N . GLN A 1 360 ? -19.325 -18.925 59.478 1.00 88.75 360 GLN A N 1
ATOM 2749 C CA . GLN A 1 360 ? -19.001 -19.163 58.062 1.00 88.75 360 GLN A CA 1
ATOM 2750 C C . GLN A 1 360 ? -20.229 -19.663 57.275 1.00 88.75 360 GLN A C 1
ATOM 2752 O O . GLN A 1 360 ? -20.553 -19.121 56.217 1.00 88.75 360 GLN A O 1
ATOM 2757 N N . SER A 1 361 ? -20.968 -20.636 57.822 1.00 88.12 361 SER A N 1
ATOM 2758 C CA . SER A 1 361 ? -22.184 -21.197 57.209 1.00 88.12 361 SER A CA 1
ATOM 2759 C C . SER A 1 361 ? -23.287 -20.153 57.025 1.00 88.12 361 SER A C 1
ATOM 2761 O O . SER A 1 361 ? -23.952 -20.132 55.991 1.00 88.12 361 SER A O 1
ATOM 2763 N N . ARG A 1 362 ? -23.463 -19.246 57.995 1.00 86.38 362 ARG A N 1
ATOM 2764 C CA . ARG A 1 362 ? -24.458 -18.165 57.923 1.00 86.38 362 ARG A CA 1
ATOM 2765 C C . ARG A 1 362 ? -24.104 -17.106 56.872 1.00 86.38 362 ARG A C 1
ATOM 2767 O O . ARG A 1 362 ? -25.008 -16.509 56.299 1.00 86.38 362 ARG A O 1
ATOM 2774 N N . PHE A 1 363 ? -22.819 -16.897 56.581 1.00 88.69 363 PHE A N 1
ATOM 2775 C CA . PHE A 1 363 ? -22.361 -16.009 55.505 1.00 88.69 363 PHE A CA 1
ATOM 2776 C C . PHE A 1 363 ? -22.248 -16.696 54.131 1.00 88.69 363 PHE A C 1
ATOM 2778 O O . PHE A 1 363 ? -22.123 -16.000 53.124 1.00 88.69 363 PHE A O 1
ATOM 2785 N N . ALA A 1 364 ? -22.348 -18.026 54.039 1.00 86.06 364 ALA A N 1
ATOM 2786 C CA . ALA A 1 364 ? -22.237 -18.755 52.772 1.00 86.06 364 ALA A CA 1
ATOM 2787 C C . ALA A 1 364 ? -23.250 -18.326 51.677 1.00 86.06 364 ALA A C 1
ATOM 2789 O O . ALA A 1 364 ? -22.834 -18.218 50.521 1.00 86.06 364 ALA A O 1
ATOM 2790 N N . PRO A 1 365 ? -24.530 -17.999 51.968 1.00 86.31 365 PRO A N 1
ATOM 2791 C CA . PRO A 1 365 ? -25.445 -17.469 50.950 1.00 86.31 365 PRO A CA 1
ATOM 2792 C C . PRO A 1 365 ? -24.985 -16.117 50.385 1.00 86.31 365 PRO A C 1
ATOM 2794 O O . PRO A 1 365 ? -25.039 -15.895 49.177 1.00 86.31 365 PRO A O 1
ATOM 2797 N N . TYR A 1 366 ? -24.463 -15.239 51.248 1.00 85.81 366 TYR A N 1
ATOM 2798 C CA . TYR A 1 366 ? -23.906 -13.940 50.859 1.00 85.81 366 TYR A CA 1
ATOM 2799 C C . TYR A 1 366 ? -22.611 -14.103 50.043 1.00 85.81 366 TYR A C 1
ATOM 2801 O O . TYR A 1 366 ? -22.419 -13.411 49.046 1.00 85.81 366 TYR A O 1
ATOM 2809 N N . ALA A 1 367 ? -21.771 -15.085 50.388 1.00 85.94 367 ALA A N 1
ATOM 2810 C CA . ALA A 1 367 ? -20.585 -15.461 49.616 1.00 85.94 367 ALA A CA 1
ATOM 2811 C C . ALA A 1 367 ? -20.932 -15.882 48.177 1.00 85.94 367 ALA A C 1
ATOM 2813 O O . ALA A 1 367 ? -20.328 -15.395 47.221 1.00 85.94 367 ALA A O 1
ATOM 2814 N N . VAL A 1 368 ? -21.928 -16.762 48.023 1.00 87.50 368 VAL A N 1
ATOM 2815 C CA . VAL A 1 368 ? -22.416 -17.234 46.715 1.00 87.50 368 VAL A CA 1
ATOM 2816 C C . VAL A 1 368 ? -23.001 -16.083 45.894 1.00 87.50 368 VAL A C 1
ATOM 2818 O O . VAL A 1 368 ? -22.788 -16.030 44.686 1.00 87.50 368 VAL A O 1
ATOM 2821 N N . LEU A 1 369 ? -23.697 -15.145 46.538 1.00 86.25 369 LEU A N 1
ATOM 2822 C CA . LEU A 1 369 ? -24.282 -13.974 45.889 1.00 86.25 369 LEU A CA 1
ATOM 2823 C C . LEU A 1 369 ? -23.213 -12.967 45.426 1.00 86.25 369 LEU A C 1
ATOM 2825 O O . LEU A 1 369 ? -23.275 -12.480 44.298 1.00 86.25 369 LEU A O 1
ATOM 2829 N N . LEU A 1 370 ? -22.185 -12.693 46.235 1.00 86.31 370 LEU A N 1
ATOM 2830 C CA . LEU A 1 370 ? -21.055 -11.860 45.804 1.00 86.31 370 LEU A CA 1
ATOM 2831 C C . LEU A 1 370 ? -20.253 -12.517 44.668 1.00 86.31 370 LEU A C 1
ATOM 2833 O O . LEU A 1 370 ? -19.812 -11.827 43.752 1.00 86.31 370 LEU A O 1
ATOM 2837 N N . ALA A 1 371 ? -20.130 -13.848 44.663 1.00 87.00 371 ALA A N 1
ATOM 2838 C CA . ALA A 1 371 ? -19.501 -14.592 43.570 1.00 87.00 371 ALA A CA 1
ATOM 2839 C C . ALA A 1 371 ? -20.283 -14.534 42.236 1.00 87.00 371 ALA A C 1
ATOM 2841 O O . ALA A 1 371 ? -19.727 -14.898 41.200 1.00 87.00 371 ALA A O 1
ATOM 2842 N N . GLN A 1 372 ? -21.535 -14.055 42.245 1.00 88.88 372 GLN A N 1
ATOM 2843 C CA . GLN A 1 372 ? -22.350 -13.793 41.048 1.00 88.88 372 GLN A CA 1
ATOM 2844 C C . GLN A 1 372 ? -22.160 -12.377 40.468 1.00 88.88 372 GLN A C 1
ATOM 2846 O O . GLN A 1 372 ? -22.871 -12.027 39.526 1.00 88.88 372 GLN A O 1
ATOM 2851 N N . LYS A 1 373 ? -21.226 -11.558 40.986 1.00 88.81 373 LYS A N 1
ATOM 2852 C CA . LYS A 1 373 ? -20.903 -10.251 40.384 1.00 88.81 373 LYS A CA 1
ATOM 2853 C C . LYS A 1 373 ? -20.526 -10.441 38.898 1.00 88.81 373 LYS A C 1
ATOM 2855 O O . LYS A 1 373 ? -19.674 -11.290 38.612 1.00 88.81 373 LYS A O 1
ATOM 2860 N N . PRO A 1 374 ? -21.114 -9.674 37.957 1.00 89.94 374 PRO A N 1
ATOM 2861 C CA . PRO A 1 374 ? -20.723 -9.713 36.549 1.00 89.94 374 PRO A CA 1
ATOM 2862 C C . PRO A 1 374 ? -19.224 -9.452 36.361 1.00 89.94 374 PRO A C 1
ATOM 2864 O O . PRO A 1 374 ? -18.651 -8.591 37.029 1.00 89.94 374 PRO A O 1
ATOM 2867 N N . LYS A 1 375 ? -18.599 -10.198 35.444 1.00 88.50 375 LYS A N 1
ATOM 2868 C CA . LYS A 1 375 ? -17.171 -10.096 35.108 1.00 88.50 375 LYS A CA 1
ATOM 2869 C C . LYS A 1 375 ? -16.997 -9.562 33.694 1.00 88.50 375 LYS A C 1
ATOM 2871 O O . LYS A 1 375 ? -17.777 -9.902 32.807 1.00 88.50 375 LYS A O 1
ATOM 2876 N N . PHE A 1 376 ? -15.947 -8.777 33.487 1.00 86.94 376 PHE A N 1
ATOM 2877 C CA . PHE A 1 376 ? -15.730 -7.999 32.268 1.00 86.94 376 PHE A CA 1
ATOM 2878 C C . PHE A 1 376 ? -14.390 -8.360 31.610 1.00 86.94 376 PHE A C 1
ATOM 2880 O O . PHE A 1 376 ? -13.444 -8.763 32.288 1.00 86.94 376 PHE A O 1
ATOM 2887 N N . SER A 1 377 ? -14.282 -8.208 30.285 1.00 85.31 377 SER A N 1
ATOM 2888 C CA . SER A 1 377 ? -12.994 -8.343 29.589 1.00 85.31 377 SER A CA 1
ATOM 2889 C C . SER A 1 377 ? -12.088 -7.162 29.939 1.00 85.31 377 SER A C 1
ATOM 2891 O O . SER A 1 377 ? -12.412 -6.033 29.582 1.00 85.31 377 SER A O 1
ATOM 2893 N N . ARG A 1 378 ? -10.944 -7.413 30.584 1.00 85.50 378 ARG A N 1
ATOM 2894 C CA . ARG A 1 378 ? -9.869 -6.418 30.751 1.00 85.50 378 ARG A CA 1
ATOM 2895 C C . ARG A 1 378 ? -8.813 -6.549 29.650 1.00 85.50 378 ARG A C 1
ATOM 2897 O O . ARG A 1 378 ? -8.669 -7.622 29.064 1.00 85.50 378 ARG A O 1
ATOM 2904 N N . ALA A 1 379 ? -8.050 -5.486 29.421 1.00 85.50 379 ALA A N 1
ATOM 2905 C CA . ALA A 1 379 ? -6.825 -5.543 28.627 1.00 85.50 379 ALA A CA 1
ATOM 2906 C C . ALA A 1 379 ? -5.796 -6.552 29.203 1.00 85.50 379 ALA A C 1
ATOM 2908 O O . ALA A 1 379 ? -5.725 -6.720 30.427 1.00 85.50 379 ALA A O 1
ATOM 2909 N N . PRO A 1 380 ? -4.983 -7.211 28.353 1.00 84.62 380 PRO A N 1
ATOM 2910 C CA . PRO A 1 380 ? -3.745 -7.870 28.773 1.00 84.62 380 PRO A CA 1
ATOM 2911 C C . PRO A 1 380 ? -2.776 -6.893 29.459 1.00 84.62 380 PRO A C 1
ATOM 2913 O O . PRO A 1 380 ? -2.803 -5.694 29.190 1.00 84.62 380 PRO A O 1
ATOM 2916 N N . GLU A 1 381 ? -1.909 -7.398 30.340 1.00 81.25 381 GLU A N 1
ATOM 2917 C CA . GLU A 1 381 ? -0.944 -6.571 31.097 1.00 81.25 381 GLU A CA 1
ATOM 2918 C C . GLU A 1 381 ? 0.257 -6.115 30.240 1.00 81.25 381 GLU A C 1
ATOM 2920 O O . GLU A 1 381 ? 1.009 -5.231 30.642 1.00 81.25 381 GLU A O 1
ATOM 2925 N N . ASP A 1 382 ? 0.400 -6.698 29.050 1.00 82.06 382 ASP A N 1
ATOM 2926 C CA . ASP A 1 382 ? 1.404 -6.443 28.016 1.00 82.06 382 ASP A CA 1
ATOM 2927 C C . ASP A 1 382 ? 0.856 -5.682 26.787 1.00 82.06 382 ASP A C 1
ATOM 2929 O O . ASP A 1 382 ? 1.585 -5.478 25.819 1.00 82.06 382 ASP A O 1
ATOM 2933 N N . ALA A 1 383 ? -0.414 -5.256 26.802 1.00 82.44 383 ALA A N 1
ATOM 2934 C CA . ALA A 1 383 ? -1.048 -4.586 25.664 1.00 82.44 383 ALA A CA 1
ATOM 2935 C C . ALA A 1 383 ? -0.654 -3.101 25.526 1.00 82.44 383 ALA A C 1
ATOM 2937 O O . ALA A 1 383 ? -0.625 -2.355 26.507 1.00 82.44 383 ALA A O 1
ATOM 2938 N N . ASP A 1 384 ? -0.426 -2.654 24.285 1.00 86.94 384 ASP A N 1
ATOM 2939 C CA . ASP A 1 384 ? -0.037 -1.274 23.973 1.00 86.94 384 ASP A CA 1
ATOM 2940 C C . ASP A 1 384 ? -1.089 -0.244 24.444 1.00 86.94 384 ASP A C 1
ATOM 2942 O O . ASP A 1 384 ? -2.269 -0.357 24.085 1.00 86.94 384 ASP A O 1
ATOM 2946 N N . PRO A 1 385 ? -0.697 0.791 25.214 1.00 87.12 385 PRO A N 1
ATOM 2947 C CA . PRO A 1 385 ? -1.628 1.777 25.749 1.00 87.12 385 PRO A CA 1
ATOM 2948 C C . PRO A 1 385 ? -2.077 2.788 24.685 1.00 87.12 385 PRO A C 1
ATOM 2950 O O . PRO A 1 385 ? -1.266 3.425 24.012 1.00 87.12 385 PRO A O 1
ATOM 2953 N N . PHE A 1 386 ? -3.387 3.016 24.603 1.00 86.62 386 PHE A N 1
ATOM 2954 C CA . PHE A 1 386 ? -3.995 4.066 23.792 1.00 86.62 386 PHE A CA 1
ATOM 2955 C C . PHE A 1 386 ? -4.445 5.241 24.669 1.00 86.62 386 PHE A C 1
ATOM 2957 O O . PHE A 1 386 ? -5.115 5.071 25.691 1.00 86.62 386 PHE A O 1
ATOM 2964 N N . SER A 1 387 ? -4.113 6.460 24.241 1.00 82.94 387 SER A N 1
ATOM 2965 C CA . SER A 1 387 ? -4.608 7.693 24.856 1.00 82.94 387 SER A CA 1
ATOM 2966 C C . SER A 1 387 ? -4.796 8.783 23.803 1.00 82.94 387 SER A C 1
ATOM 2968 O O . SER A 1 387 ? -3.982 8.938 22.894 1.00 82.94 387 SER A O 1
ATOM 2970 N N . ALA A 1 388 ? -5.884 9.539 23.933 1.00 81.25 388 ALA A N 1
ATOM 2971 C CA . ALA A 1 388 ? -6.225 10.675 23.087 1.00 81.25 388 ALA A CA 1
ATOM 2972 C C . ALA A 1 388 ? -6.872 11.773 23.946 1.00 81.25 388 ALA A C 1
ATOM 2974 O O . ALA A 1 388 ? -7.319 11.515 25.065 1.00 81.25 388 ALA A O 1
ATOM 2975 N N . HIS A 1 389 ? -6.911 13.009 23.443 1.00 76.56 389 HIS A N 1
ATOM 2976 C CA . HIS A 1 389 ? -7.547 14.112 24.166 1.00 76.56 389 HIS A CA 1
ATOM 2977 C C . HIS A 1 389 ? -9.058 13.860 24.315 1.00 76.56 389 HIS A C 1
ATOM 2979 O O . HIS A 1 389 ? -9.689 13.341 23.395 1.00 76.56 389 HIS A O 1
ATOM 2985 N N . ASP A 1 390 ? -9.614 14.191 25.483 1.00 78.25 390 ASP A N 1
ATOM 2986 C CA . ASP A 1 390 ? -11.002 13.917 25.889 1.00 78.25 390 ASP A CA 1
ATOM 2987 C C . ASP A 1 390 ? -11.473 12.446 25.795 1.00 78.25 390 ASP A C 1
ATOM 2989 O O . ASP A 1 390 ? -12.675 12.184 25.842 1.00 78.25 390 ASP A O 1
ATOM 2993 N N . GLN A 1 391 ? -10.555 11.474 25.713 1.00 83.12 391 GLN A N 1
ATOM 2994 C CA . GLN A 1 391 ? -10.878 10.041 25.741 1.00 83.12 391 GLN A CA 1
ATOM 2995 C C . GLN A 1 391 ? -10.392 9.361 27.029 1.00 83.12 391 GLN A C 1
ATOM 2997 O O . GLN A 1 391 ? -9.377 9.774 27.599 1.00 83.12 391 GLN A O 1
ATOM 3002 N N . PRO A 1 392 ? -11.076 8.298 27.497 1.00 86.31 392 PRO A N 1
ATOM 3003 C CA . PRO A 1 392 ? -10.562 7.469 28.581 1.00 86.31 392 PRO A CA 1
ATOM 3004 C C . PRO A 1 392 ? -9.264 6.748 28.163 1.00 86.31 392 PRO A C 1
ATOM 3006 O O . PRO A 1 392 ? -9.060 6.488 26.975 1.00 86.31 392 PRO A O 1
ATOM 3009 N N . PRO A 1 393 ? -8.388 6.386 29.119 1.00 88.19 393 PRO A N 1
ATOM 3010 C CA . PRO A 1 393 ? -7.224 5.553 28.837 1.00 88.19 393 PRO A CA 1
ATOM 3011 C C . PRO A 1 393 ? -7.668 4.115 28.531 1.00 88.19 393 PRO A C 1
ATOM 3013 O O . PRO A 1 393 ? -8.412 3.501 29.301 1.00 88.19 393 PRO A O 1
ATOM 3016 N N . LEU A 1 394 ? -7.205 3.585 27.402 1.00 91.56 394 LEU A N 1
ATOM 3017 C CA . LEU A 1 394 ? -7.552 2.264 26.872 1.00 91.56 394 LEU A CA 1
ATOM 3018 C C . LEU A 1 394 ? -6.263 1.510 26.502 1.00 91.56 394 LEU A C 1
ATOM 3020 O O . LEU A 1 394 ? -5.171 2.072 26.559 1.00 91.56 394 LEU A O 1
ATOM 3024 N N . ALA A 1 395 ? -6.377 0.250 26.094 1.00 90.75 395 ALA A N 1
ATOM 3025 C CA . ALA A 1 395 ? -5.297 -0.484 25.428 1.00 90.75 395 ALA A CA 1
ATOM 3026 C C . ALA A 1 395 ? -5.755 -0.982 24.053 1.00 90.75 395 ALA A C 1
ATOM 3028 O O . ALA A 1 395 ? -6.957 -1.135 23.820 1.00 90.75 395 ALA A O 1
ATOM 3029 N N . LEU A 1 396 ? -4.819 -1.251 23.145 1.00 89.75 396 LEU A N 1
ATOM 3030 C CA . LEU A 1 396 ? -5.127 -1.878 21.861 1.00 89.75 396 LEU A CA 1
ATOM 3031 C C . LEU A 1 396 ? -5.539 -3.345 22.056 1.00 89.75 396 LEU A C 1
ATOM 3033 O O . LEU A 1 396 ? -4.957 -4.078 22.856 1.00 89.75 396 LEU A O 1
ATOM 3037 N N . ALA A 1 397 ? -6.567 -3.774 21.325 1.00 87.00 397 ALA A N 1
ATOM 3038 C CA . ALA A 1 397 ? -7.023 -5.161 21.342 1.00 87.00 397 ALA A CA 1
ATOM 3039 C C . ALA A 1 397 ? -6.135 -6.054 20.449 1.00 87.00 397 ALA A C 1
ATOM 3041 O O . ALA A 1 397 ? -5.766 -5.626 19.350 1.00 87.00 397 ALA A O 1
ATOM 3042 N N . PRO A 1 398 ? -5.842 -7.308 20.848 1.00 81.81 398 PRO A N 1
ATOM 3043 C CA . PRO A 1 398 ? -5.214 -8.280 19.957 1.00 81.81 398 PRO A CA 1
ATOM 3044 C C . PRO A 1 398 ? -6.161 -8.645 18.801 1.00 81.81 398 PRO A C 1
ATOM 3046 O O . PRO A 1 398 ? -7.379 -8.660 18.969 1.00 81.81 398 PRO A O 1
ATOM 3049 N N . ASP A 1 399 ? -5.615 -9.015 17.638 1.00 75.62 399 ASP A N 1
ATOM 3050 C CA . ASP A 1 399 ? -6.380 -9.230 16.390 1.00 75.62 399 ASP A CA 1
ATOM 3051 C C . ASP A 1 399 ? -7.419 -10.372 16.404 1.00 75.62 399 ASP A C 1
ATOM 3053 O O . ASP A 1 399 ? -8.107 -10.587 15.410 1.00 75.62 399 ASP A O 1
ATOM 3057 N N . ASN A 1 400 ? -7.556 -11.096 17.516 1.00 75.56 400 ASN A N 1
ATOM 3058 C CA . ASN A 1 400 ? -8.477 -12.220 17.687 1.00 75.56 400 ASN A CA 1
ATOM 3059 C C . ASN A 1 400 ? -9.489 -11.981 18.832 1.00 75.56 400 ASN A C 1
ATOM 3061 O O . ASN A 1 400 ? -9.870 -12.919 19.533 1.00 75.56 400 ASN A O 1
ATOM 3065 N N . ASP A 1 401 ? -9.885 -10.723 19.069 1.00 82.19 401 ASP A N 1
ATOM 3066 C CA . ASP A 1 401 ? -10.944 -10.383 20.028 1.00 82.19 401 ASP A CA 1
ATOM 3067 C C . ASP A 1 401 ? -12.318 -10.902 19.572 1.00 82.19 401 ASP A C 1
ATOM 3069 O O . ASP A 1 401 ? -12.757 -10.663 18.447 1.00 82.19 401 ASP A O 1
ATOM 3073 N N . SER A 1 402 ? -13.039 -11.571 20.473 1.00 79.06 402 SER A N 1
ATOM 3074 C CA . SER A 1 402 ? -14.314 -12.230 20.161 1.00 79.06 402 SER A CA 1
ATOM 3075 C C . SER A 1 402 ? -15.485 -11.277 19.895 1.00 79.06 402 SER A C 1
ATOM 3077 O O . SER A 1 402 ? -16.528 -11.734 19.436 1.00 79.06 402 SER A O 1
ATOM 3079 N N . LEU A 1 403 ? -15.338 -9.986 20.207 1.00 79.25 403 LEU A N 1
ATOM 3080 C CA . LEU A 1 403 ? -16.314 -8.933 19.907 1.00 79.25 403 LEU A CA 1
ATOM 3081 C C . LEU A 1 403 ? -15.816 -7.994 18.791 1.00 79.25 403 LEU A C 1
ATOM 3083 O O . LEU A 1 403 ? -16.427 -6.958 18.550 1.00 79.25 403 LEU A O 1
ATOM 3087 N N . GLY A 1 404 ? -14.707 -8.329 18.116 1.00 81.75 404 GLY A N 1
ATOM 3088 C CA . GLY A 1 404 ? -14.138 -7.531 17.024 1.00 81.75 404 GLY A CA 1
ATOM 3089 C C . GLY A 1 404 ? -13.577 -6.166 17.444 1.00 81.75 404 GLY A C 1
ATOM 3090 O O . GLY A 1 404 ? -13.265 -5.348 16.577 1.00 81.75 404 GLY A O 1
ATOM 3091 N N . ARG A 1 405 ? -13.446 -5.908 18.753 1.00 88.88 405 ARG A N 1
ATOM 3092 C CA . ARG A 1 405 ? -13.023 -4.611 19.298 1.00 88.88 405 ARG A CA 1
ATOM 3093 C C . ARG A 1 405 ? -11.608 -4.265 18.851 1.00 88.88 405 ARG A C 1
ATOM 3095 O O . ARG A 1 405 ? -10.775 -5.145 18.633 1.00 88.88 405 ARG A O 1
ATOM 3102 N N . LYS A 1 406 ? -11.307 -2.966 18.795 1.00 91.00 406 LYS A N 1
ATOM 3103 C CA . LYS A 1 406 ? -9.931 -2.462 18.625 1.00 91.00 406 LYS A CA 1
ATOM 3104 C C . LYS A 1 406 ? -9.372 -1.771 19.865 1.00 91.00 406 LYS A C 1
ATOM 3106 O O . LYS A 1 406 ? -8.154 -1.652 19.971 1.00 91.00 406 LYS A O 1
ATOM 3111 N N . PHE A 1 407 ? -10.223 -1.437 20.835 1.00 92.06 407 PHE A N 1
ATOM 3112 C CA . PHE A 1 407 ? -9.814 -0.910 22.134 1.00 92.06 407 PHE A CA 1
ATOM 3113 C C . PHE A 1 407 ? -10.404 -1.735 23.285 1.00 92.06 407 PHE A C 1
ATOM 3115 O O . PHE A 1 407 ? -11.594 -2.055 23.276 1.00 92.06 407 PHE A O 1
ATOM 3122 N N . LEU A 1 408 ? -9.587 -2.049 24.292 1.00 92.06 408 LEU A N 1
ATOM 3123 C CA . LEU A 1 408 ? -9.974 -2.755 25.518 1.00 92.06 408 LEU A CA 1
ATOM 3124 C C . LEU A 1 408 ? -9.880 -1.836 26.750 1.00 92.06 408 LEU A C 1
ATOM 3126 O O . LEU A 1 408 ? -8.996 -0.975 26.806 1.00 92.06 408 LEU A O 1
ATOM 3130 N N . PRO A 1 409 ? -10.751 -2.026 27.760 1.00 92.00 409 PRO A N 1
ATOM 3131 C CA . PRO A 1 409 ? -10.722 -1.241 28.985 1.00 92.00 409 PRO A CA 1
ATOM 3132 C C . PRO A 1 409 ? -9.641 -1.746 29.952 1.00 92.00 409 PRO A C 1
ATOM 3134 O O . PRO A 1 409 ? -9.425 -2.952 30.108 1.00 92.00 409 PRO A O 1
ATOM 3137 N N . LEU A 1 410 ? -8.992 -0.815 30.654 1.00 88.88 410 LEU A N 1
ATOM 3138 C CA . LEU A 1 410 ? -7.941 -1.127 31.632 1.00 88.88 410 LEU A CA 1
ATOM 3139 C C . LEU A 1 410 ? -8.506 -1.652 32.967 1.00 88.88 410 LEU A C 1
ATOM 3141 O O . LEU A 1 410 ? -7.947 -2.573 33.557 1.00 88.88 410 LEU A O 1
ATOM 3145 N N . GLY A 1 411 ? -9.622 -1.083 33.439 1.00 88.62 411 GLY A N 1
ATOM 3146 C CA . GLY A 1 411 ? -10.211 -1.376 34.754 1.00 88.62 411 GLY A CA 1
ATOM 3147 C C . GLY A 1 411 ? -11.745 -1.382 34.755 1.00 88.62 411 GLY A C 1
ATOM 3148 O O . GLY A 1 411 ? -12.343 -0.581 35.474 1.00 88.62 411 GLY A O 1
ATOM 3149 N N . PRO A 1 412 ? -12.402 -2.258 33.970 1.00 90.38 412 PRO A N 1
ATOM 3150 C CA . PRO A 1 412 ? -13.852 -2.210 33.767 1.00 90.38 412 PRO A CA 1
ATOM 3151 C C . PRO A 1 412 ? -14.666 -2.458 35.043 1.00 90.38 412 PRO A C 1
ATOM 3153 O O . PRO A 1 412 ? -15.678 -1.797 35.258 1.00 90.38 412 PRO A O 1
ATOM 3156 N N . GLU A 1 413 ? -14.214 -3.347 35.934 1.00 88.75 413 GLU A N 1
ATOM 3157 C CA . GLU A 1 413 ? -14.897 -3.573 37.216 1.00 88.75 413 GLU A CA 1
ATOM 3158 C C . GLU A 1 413 ? -14.848 -2.343 38.134 1.00 88.75 413 GLU A C 1
ATOM 3160 O O . GLU A 1 413 ? -15.823 -2.074 38.831 1.00 88.75 413 GLU A O 1
ATOM 3165 N N . GLU A 1 414 ? -13.761 -1.562 38.107 1.00 87.88 414 GLU A N 1
ATOM 3166 C CA . GLU A 1 414 ? -13.664 -0.329 38.895 1.00 87.88 414 GLU A CA 1
ATOM 3167 C C . GLU A 1 414 ? -14.521 0.793 38.289 1.00 87.88 414 GLU A C 1
ATOM 3169 O O . GLU A 1 414 ? -15.154 1.550 39.023 1.00 87.88 414 GLU A O 1
ATOM 3174 N N . ALA A 1 415 ? -14.602 0.879 36.956 1.00 88.06 415 ALA A N 1
ATOM 3175 C CA . ALA A 1 415 ? -15.518 1.796 36.280 1.00 88.06 415 ALA A CA 1
ATOM 3176 C C . ALA A 1 415 ? -16.982 1.507 36.668 1.00 88.06 415 ALA A C 1
ATOM 3178 O O . ALA A 1 415 ? -17.706 2.422 37.054 1.00 88.06 415 ALA A O 1
ATOM 3179 N N . VAL A 1 416 ? -17.389 0.233 36.661 1.00 89.50 416 VAL A N 1
ATOM 3180 C CA . VAL A 1 416 ? -18.733 -0.215 37.069 1.00 89.50 416 VAL A CA 1
ATOM 3181 C C . VAL A 1 416 ? -19.015 0.010 38.558 1.00 89.50 416 VAL A C 1
ATOM 3183 O O . VAL A 1 416 ? -20.128 0.401 38.914 1.00 89.50 416 VAL A O 1
ATOM 3186 N N . ASP A 1 417 ? -18.040 -0.224 39.438 1.00 87.88 417 ASP A N 1
ATOM 3187 C CA . ASP A 1 417 ? -18.221 -0.047 40.886 1.00 87.88 417 ASP A CA 1
ATOM 3188 C C . ASP A 1 417 ? -18.296 1.437 41.296 1.00 87.88 417 ASP A C 1
ATOM 3190 O O . ASP A 1 417 ? -18.892 1.754 42.326 1.00 87.88 417 ASP A O 1
ATOM 3194 N N . ARG A 1 418 ? -17.744 2.355 40.486 1.00 90.19 418 ARG A N 1
ATOM 3195 C CA . ARG A 1 418 ? -17.836 3.812 40.699 1.00 90.19 418 ARG A CA 1
ATOM 3196 C C . ARG A 1 418 ? -19.198 4.413 40.324 1.00 90.19 418 ARG A C 1
ATOM 3198 O O . ARG A 1 418 ? -19.538 5.453 40.879 1.00 90.19 418 ARG A O 1
ATOM 3205 N N . LEU A 1 419 ? -19.967 3.790 39.423 1.00 91.06 419 LEU A N 1
ATOM 3206 C CA . LEU A 1 419 ? -21.289 4.286 39.008 1.00 91.06 419 LEU A CA 1
ATOM 3207 C C . LEU A 1 419 ? -22.296 4.223 40.165 1.00 91.06 419 LEU A C 1
ATOM 3209 O O . LEU A 1 419 ? -22.559 3.146 40.711 1.00 91.06 419 LEU A O 1
ATOM 3213 N N . SER A 1 420 ? -22.934 5.341 40.500 1.00 91.56 420 SER A N 1
ATOM 3214 C CA . SER A 1 420 ? -24.098 5.350 41.392 1.00 91.56 420 SER A CA 1
ATOM 3215 C C . SER A 1 420 ? -25.292 4.613 40.767 1.00 91.56 420 SER A C 1
ATOM 3217 O O . SER A 1 420 ? -25.327 4.338 39.568 1.00 91.56 420 SER A O 1
ATOM 3219 N N . ASP A 1 421 ? -26.293 4.261 41.579 1.00 88.00 421 ASP A N 1
ATOM 3220 C CA . ASP A 1 421 ? -27.534 3.678 41.047 1.00 88.00 421 ASP A CA 1
ATOM 3221 C C . ASP A 1 421 ? -28.354 4.698 40.227 1.00 88.00 421 ASP A C 1
ATOM 3223 O O . ASP A 1 421 ? -29.085 4.301 39.326 1.00 88.00 421 ASP A O 1
ATOM 3227 N N . GLU A 1 422 ? -28.201 6.003 40.489 1.00 89.88 422 GLU A N 1
ATOM 3228 C CA . GLU A 1 422 ? -28.862 7.074 39.728 1.00 89.88 422 GLU A CA 1
ATOM 3229 C C . GLU A 1 422 ? -28.244 7.229 38.325 1.00 89.88 422 GLU A C 1
ATOM 3231 O O . GLU A 1 422 ? -28.972 7.306 37.336 1.00 89.88 422 GLU A O 1
ATOM 3236 N N . GLU A 1 423 ? -26.911 7.184 38.215 1.00 90.50 423 GLU A N 1
ATOM 3237 C CA . GLU A 1 423 ? -26.202 7.152 36.924 1.00 90.50 423 GLU A CA 1
ATOM 3238 C C . GLU A 1 423 ? -26.496 5.858 36.150 1.00 90.50 423 GLU A C 1
ATOM 3240 O O . GLU A 1 423 ? -26.733 5.901 34.944 1.00 90.50 423 GLU A O 1
ATOM 3245 N N . LEU A 1 424 ? -26.545 4.710 36.836 1.00 91.75 424 LEU A N 1
ATOM 3246 C CA . LEU A 1 424 ? -26.877 3.415 36.233 1.00 91.75 424 LEU A CA 1
ATOM 3247 C C . LEU A 1 424 ? -28.290 3.408 35.624 1.00 91.75 424 LEU A C 1
ATOM 3249 O O . LEU A 1 424 ? -28.476 2.933 34.503 1.00 91.75 424 LEU A O 1
ATOM 3253 N N . ASP A 1 425 ? -29.274 3.972 36.328 1.00 91.06 425 ASP A N 1
ATOM 3254 C CA . ASP A 1 425 ? -30.650 4.096 35.839 1.00 91.06 425 ASP A CA 1
ATOM 3255 C C . ASP A 1 425 ? -30.786 5.145 34.715 1.00 91.06 425 ASP A C 1
ATOM 3257 O O . ASP A 1 425 ? -31.603 4.965 33.809 1.00 91.06 425 ASP A O 1
ATOM 3261 N N . ALA A 1 426 ? -29.962 6.201 34.711 1.00 90.88 426 ALA A N 1
ATOM 3262 C CA . ALA A 1 426 ? -29.902 7.181 33.622 1.00 90.88 426 ALA A CA 1
ATOM 3263 C C . ALA A 1 426 ? -29.262 6.606 32.340 1.00 90.88 426 ALA A C 1
ATOM 3265 O O . ALA A 1 426 ? -29.776 6.812 31.236 1.00 90.88 426 ALA A O 1
ATOM 3266 N N . LEU A 1 427 ? -28.181 5.831 32.471 1.00 91.88 427 LEU A N 1
ATOM 3267 C CA . LEU A 1 427 ? -27.531 5.112 31.366 1.00 91.88 427 LEU A CA 1
ATOM 3268 C C . LEU A 1 427 ? -28.448 4.045 30.747 1.00 91.88 427 LEU A C 1
ATOM 3270 O O . LEU A 1 427 ? -28.428 3.837 29.535 1.00 91.88 427 LEU A O 1
ATOM 3274 N N . LEU A 1 428 ? -29.280 3.401 31.569 1.00 93.06 428 LEU A N 1
ATOM 3275 C CA . LEU A 1 428 ? -30.285 2.423 31.143 1.00 93.06 428 LEU A CA 1
ATOM 3276 C C . LEU A 1 428 ? -31.627 3.049 30.714 1.00 93.06 428 LEU A C 1
ATOM 3278 O O . LEU A 1 428 ? -32.572 2.312 30.422 1.00 93.06 428 LEU A O 1
ATOM 3282 N N . SER A 1 429 ? -31.745 4.381 30.662 1.00 93.19 429 SER A N 1
ATOM 3283 C CA . SER A 1 429 ? -33.005 5.029 30.286 1.00 93.19 429 SER A CA 1
ATOM 3284 C C . SER A 1 429 ? -33.335 4.824 28.794 1.00 93.19 429 SER A C 1
ATOM 3286 O O . SER A 1 429 ? -32.433 4.880 27.951 1.00 93.19 429 SER A O 1
ATOM 3288 N N . PRO A 1 430 ? -34.621 4.646 28.424 1.00 91.81 430 PRO A N 1
ATOM 3289 C CA . PRO A 1 430 ? -35.016 4.505 27.021 1.00 91.81 430 PRO A CA 1
ATOM 3290 C C . PRO A 1 430 ? -34.753 5.784 26.212 1.00 91.81 430 PRO A C 1
ATOM 3292 O O . PRO A 1 430 ? -34.492 5.709 25.019 1.00 91.81 430 PRO A O 1
ATOM 3295 N N . ALA A 1 431 ? -34.735 6.959 26.853 1.00 91.25 431 ALA A N 1
ATOM 3296 C CA . ALA A 1 431 ? -34.385 8.213 26.188 1.00 91.25 431 ALA A CA 1
ATOM 3297 C C . ALA A 1 431 ? -32.899 8.261 25.782 1.00 91.25 431 ALA A C 1
ATOM 3299 O O . ALA A 1 431 ? -32.571 8.801 24.728 1.00 91.25 431 ALA A O 1
ATOM 3300 N N . THR A 1 432 ? -32.006 7.672 26.586 1.00 91.06 432 THR A N 1
ATOM 3301 C CA . THR A 1 432 ? -30.573 7.533 26.263 1.00 91.06 432 THR A CA 1
ATOM 3302 C C . THR A 1 432 ? -30.372 6.560 25.097 1.00 91.06 432 THR A C 1
ATOM 3304 O O . THR A 1 432 ? -29.566 6.819 24.206 1.00 91.06 432 THR A O 1
ATOM 3307 N N . GLU A 1 433 ? -31.144 5.470 25.074 1.00 91.44 433 GL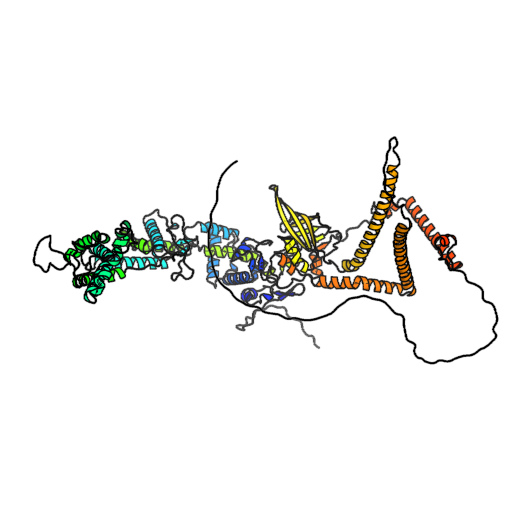U A N 1
ATOM 3308 C CA . GLU A 1 433 ? -31.151 4.464 24.005 1.00 91.44 433 GLU A CA 1
ATOM 3309 C C . GLU A 1 433 ? -31.665 5.023 22.672 1.00 91.44 433 GLU A C 1
ATOM 3311 O O . GLU A 1 433 ? -30.953 4.947 21.673 1.00 91.44 433 GLU A O 1
ATOM 3316 N N . GLU A 1 434 ? -32.853 5.636 22.653 1.00 92.75 434 GLU A N 1
ATOM 3317 C CA . GLU A 1 434 ? -33.427 6.264 21.454 1.00 92.75 434 GLU A CA 1
ATOM 3318 C C . GLU A 1 434 ? -32.525 7.389 20.920 1.00 92.75 434 GLU A C 1
ATOM 3320 O O . GLU A 1 434 ? -32.352 7.525 19.708 1.00 92.75 434 GLU A O 1
ATOM 3325 N N . ALA A 1 435 ? -31.893 8.166 21.807 1.00 91.88 435 ALA A N 1
ATOM 3326 C CA . ALA A 1 435 ? -30.946 9.201 21.410 1.00 91.88 435 ALA A CA 1
ATOM 3327 C C . ALA A 1 435 ? -29.657 8.623 20.802 1.00 91.88 435 ALA A C 1
ATOM 3329 O O . ALA A 1 435 ? -29.223 9.108 19.758 1.00 91.88 435 ALA A O 1
ATOM 3330 N N . PHE A 1 436 ? -29.053 7.591 21.405 1.00 92.88 436 PHE A N 1
ATOM 3331 C CA . PHE A 1 436 ? -27.871 6.930 20.837 1.00 92.88 436 PHE A CA 1
ATOM 3332 C C . PHE A 1 436 ? -28.195 6.251 19.497 1.00 92.88 436 PHE A C 1
ATOM 3334 O O . PHE A 1 436 ? -27.457 6.436 18.531 1.00 92.88 436 PHE A O 1
ATOM 3341 N N . ALA A 1 437 ? -29.333 5.558 19.393 1.00 92.19 437 ALA A N 1
ATOM 3342 C CA . ALA A 1 437 ? -29.805 4.977 18.137 1.00 92.19 437 ALA A CA 1
ATOM 3343 C C . ALA A 1 437 ? -29.976 6.048 17.044 1.00 92.19 437 ALA A C 1
ATOM 3345 O O . ALA A 1 437 ? -29.489 5.867 15.934 1.00 92.19 437 ALA A O 1
ATOM 3346 N N . ALA A 1 438 ? -30.546 7.214 17.370 1.00 90.44 438 ALA A N 1
ATOM 3347 C CA . ALA A 1 438 ? -30.660 8.334 16.434 1.00 90.44 438 ALA A CA 1
ATOM 3348 C C . ALA A 1 438 ? -29.306 8.965 16.031 1.00 90.44 438 ALA A C 1
ATOM 3350 O O . ALA A 1 438 ? -29.224 9.607 14.980 1.00 90.44 438 ALA A O 1
ATOM 3351 N N . TYR A 1 439 ? -28.244 8.796 16.830 1.00 89.56 439 TYR A N 1
ATOM 3352 C CA . TYR A 1 439 ? -26.872 9.133 16.430 1.00 89.56 439 TYR A CA 1
ATOM 3353 C C . TYR A 1 439 ? -26.271 8.073 15.493 1.00 89.56 439 TYR A C 1
ATOM 3355 O O . TYR A 1 439 ? -25.663 8.453 14.495 1.00 89.56 439 TYR A O 1
ATOM 3363 N N . VAL A 1 440 ? -26.498 6.777 15.742 1.00 89.25 440 VAL A N 1
ATOM 3364 C CA . VAL A 1 440 ? -26.075 5.686 14.839 1.00 89.25 440 VAL A CA 1
ATOM 3365 C C . VAL A 1 440 ? -26.806 5.766 13.490 1.00 89.25 440 VAL A C 1
ATOM 3367 O O . VAL A 1 440 ? -26.165 5.689 12.448 1.00 89.25 440 VAL A O 1
ATOM 3370 N N . ASP A 1 441 ? -28.119 6.008 13.478 1.00 86.88 441 ASP A N 1
ATOM 3371 C CA . ASP A 1 441 ? -28.905 6.202 12.248 1.00 86.88 441 ASP A CA 1
ATOM 3372 C C . ASP A 1 441 ? -28.447 7.440 11.459 1.00 86.88 441 ASP A C 1
ATOM 3374 O O . ASP A 1 441 ? -28.440 7.436 10.226 1.00 86.88 441 ASP A O 1
ATOM 3378 N N . ARG A 1 442 ? -28.039 8.512 12.157 1.00 82.44 442 ARG A N 1
ATOM 3379 C CA . ARG A 1 442 ? -27.423 9.693 11.530 1.00 82.44 442 ARG A CA 1
ATOM 3380 C C . ARG A 1 442 ? -26.070 9.383 10.914 1.00 82.44 442 ARG A C 1
ATOM 3382 O O . ARG A 1 442 ? -25.788 9.921 9.844 1.00 82.44 442 ARG A O 1
ATOM 3389 N N . ASP A 1 443 ? -25.264 8.551 11.568 1.00 84.50 443 ASP A N 1
ATOM 3390 C CA . ASP A 1 443 ? -23.989 8.127 11.010 1.00 84.50 443 ASP A CA 1
ATOM 3391 C C . ASP A 1 443 ? -24.182 7.228 9.789 1.00 84.50 443 ASP A C 1
ATOM 3393 O O . ASP A 1 443 ? -23.707 7.562 8.712 1.00 84.50 443 ASP A O 1
ATOM 3397 N N . LEU A 1 444 ? -24.990 6.171 9.892 1.00 80.31 444 LEU A N 1
ATOM 3398 C CA . LEU A 1 444 ? -25.281 5.254 8.784 1.00 80.31 444 LEU A CA 1
ATOM 3399 C C . LEU A 1 444 ? -25.945 5.937 7.570 1.00 80.31 444 LEU A C 1
ATOM 3401 O O . LEU A 1 444 ? -25.857 5.425 6.453 1.00 80.31 444 LEU A O 1
ATOM 3405 N N . ALA A 1 445 ? -26.596 7.089 7.767 1.00 72.88 445 ALA A N 1
ATOM 3406 C CA . ALA A 1 445 ? -27.121 7.941 6.698 1.00 72.88 445 ALA A CA 1
ATOM 3407 C C . ALA A 1 445 ? -26.079 8.910 6.092 1.00 72.88 445 ALA A C 1
ATOM 3409 O O . ALA A 1 445 ? -26.350 9.543 5.065 1.00 72.88 445 ALA A O 1
ATOM 3410 N N . ALA A 1 446 ? -24.905 9.057 6.709 1.00 69.81 446 ALA A N 1
ATOM 3411 C CA . ALA A 1 446 ? -23.804 9.866 6.210 1.00 69.81 446 ALA A CA 1
ATOM 3412 C C . ALA A 1 446 ? -23.012 9.141 5.098 1.00 69.81 446 ALA A C 1
ATOM 3414 O O . ALA A 1 446 ? -23.075 7.918 4.947 1.00 69.81 446 ALA A O 1
ATOM 3415 N N . PRO A 1 447 ? -22.256 9.879 4.265 1.00 63.94 447 PRO A N 1
ATOM 3416 C CA . PRO A 1 447 ? -21.458 9.271 3.210 1.00 63.94 447 PRO A CA 1
ATOM 3417 C C . PRO A 1 447 ? -20.262 8.524 3.787 1.00 63.94 447 PRO A C 1
ATOM 3419 O O . PRO A 1 447 ? -19.384 9.169 4.356 1.00 63.94 447 PRO A O 1
ATOM 3422 N N . ARG A 1 448 ? -20.190 7.209 3.546 1.00 70.44 448 ARG A N 1
ATOM 3423 C CA . ARG A 1 448 ? -19.037 6.376 3.917 1.00 70.44 448 ARG A CA 1
ATOM 3424 C C . ARG A 1 448 ? -17.717 7.008 3.487 1.00 70.44 448 ARG A C 1
ATOM 3426 O O . ARG A 1 448 ? -17.432 7.087 2.290 1.00 70.44 448 ARG A O 1
ATOM 3433 N N . MET A 1 449 ? -16.910 7.408 4.465 1.00 73.12 449 MET A N 1
ATOM 3434 C CA . MET A 1 449 ? -15.551 7.912 4.267 1.00 73.12 449 MET A CA 1
ATOM 3435 C C . MET A 1 449 ? -14.700 6.885 3.520 1.00 73.12 449 MET A C 1
ATOM 3437 O O . MET A 1 449 ? -14.098 7.221 2.500 1.00 73.12 449 MET A O 1
ATOM 3441 N N . ASP A 1 450 ? -14.790 5.615 3.913 1.00 75.44 450 ASP A N 1
ATOM 3442 C CA . ASP A 1 450 ? -14.252 4.483 3.160 1.00 75.44 450 ASP A CA 1
ATOM 3443 C C . ASP A 1 450 ? -14.693 4.450 1.686 1.00 75.44 450 ASP A C 1
ATOM 3445 O O . ASP A 1 450 ? -13.864 4.213 0.817 1.00 75.44 450 ASP A O 1
ATOM 3449 N N . ALA A 1 451 ? -15.954 4.754 1.349 1.00 81.62 451 ALA A N 1
ATOM 3450 C CA . ALA A 1 451 ? -16.421 4.761 -0.045 1.00 81.62 451 ALA A CA 1
ATOM 3451 C C . ALA A 1 451 ? -15.885 5.960 -0.855 1.00 81.62 451 ALA A C 1
ATOM 3453 O O . ALA A 1 451 ? -15.694 5.850 -2.067 1.00 81.62 451 ALA A O 1
ATOM 3454 N N . LEU A 1 452 ? -15.602 7.095 -0.204 1.00 83.88 452 LEU A N 1
ATOM 3455 C CA . LEU A 1 452 ? -14.906 8.233 -0.819 1.00 83.88 452 LEU A CA 1
ATOM 3456 C C . LEU A 1 452 ? -13.404 7.948 -1.001 1.00 83.88 452 LEU A C 1
ATOM 3458 O O . LEU A 1 452 ? -12.827 8.317 -2.025 1.00 83.88 452 LEU A O 1
ATOM 3462 N N . ARG A 1 453 ? -12.788 7.243 -0.046 1.00 85.94 453 ARG A N 1
ATOM 3463 C CA . ARG A 1 453 ? -11.394 6.773 -0.081 1.00 85.94 453 ARG A CA 1
ATOM 3464 C C . ARG A 1 453 ? -11.191 5.725 -1.184 1.00 85.94 453 ARG A C 1
ATOM 3466 O O . ARG A 1 453 ? -10.263 5.842 -1.984 1.00 85.94 453 ARG A O 1
ATOM 3473 N N . ASP A 1 454 ? -12.108 4.763 -1.293 1.00 89.38 454 ASP A N 1
ATOM 3474 C CA . ASP A 1 454 ? -12.181 3.781 -2.381 1.00 89.38 454 ASP A CA 1
ATOM 3475 C C . ASP A 1 454 ? -12.396 4.469 -3.746 1.00 89.38 454 ASP A C 1
ATOM 3477 O O . ASP A 1 454 ? -11.826 4.029 -4.746 1.00 89.38 454 ASP A O 1
ATOM 3481 N N . LEU A 1 455 ? -13.159 5.570 -3.807 1.00 91.69 455 LEU A N 1
ATOM 3482 C CA . LEU A 1 455 ? -13.358 6.352 -5.034 1.00 91.69 455 LEU A CA 1
ATOM 3483 C C . LEU A 1 455 ? -12.097 7.111 -5.466 1.00 91.69 455 LEU A C 1
ATOM 3485 O O . LEU A 1 455 ? -11.744 7.054 -6.644 1.00 91.69 455 LEU A O 1
ATOM 3489 N N . GLU A 1 456 ? -11.387 7.785 -4.557 1.00 90.88 456 GLU A N 1
ATOM 3490 C CA . GLU A 1 456 ? -10.102 8.418 -4.893 1.00 90.88 456 GLU A CA 1
ATOM 3491 C C . GLU A 1 456 ? -9.082 7.368 -5.363 1.00 90.88 456 GLU A C 1
ATOM 3493 O O . GLU A 1 456 ? -8.463 7.531 -6.421 1.00 90.88 456 GLU A O 1
ATOM 3498 N N . LYS A 1 457 ? -8.996 6.234 -4.654 1.00 92.75 457 LYS A N 1
ATOM 3499 C CA . LYS A 1 457 ? -8.221 5.057 -5.067 1.00 92.75 457 LYS A CA 1
ATOM 3500 C C . LYS A 1 457 ? -8.604 4.578 -6.469 1.00 92.75 457 LYS A C 1
ATOM 3502 O O . LYS A 1 457 ? -7.720 4.325 -7.288 1.00 92.75 457 LYS A O 1
ATOM 3507 N N . LEU A 1 458 ? -9.899 4.482 -6.777 1.00 93.75 458 LEU A N 1
ATOM 3508 C CA . LEU A 1 458 ? -10.364 4.047 -8.092 1.00 93.75 458 LEU A CA 1
ATOM 3509 C C . LEU A 1 458 ? -9.983 5.039 -9.197 1.00 93.75 458 LEU A C 1
ATOM 3511 O O . LEU A 1 458 ? -9.567 4.606 -10.268 1.00 93.75 458 LEU A O 1
ATOM 3515 N N . VAL A 1 459 ? -10.080 6.349 -8.953 1.00 93.75 459 VAL A N 1
ATOM 3516 C CA . VAL A 1 459 ? -9.677 7.376 -9.930 1.00 93.75 459 VAL A CA 1
ATOM 3517 C C . VAL A 1 459 ? -8.167 7.321 -10.201 1.00 93.75 459 VAL A C 1
ATOM 3519 O O . VAL A 1 459 ? -7.755 7.353 -11.363 1.00 93.75 459 VAL A O 1
ATOM 3522 N N . LEU A 1 460 ? -7.340 7.165 -9.158 1.00 92.75 460 LEU A N 1
ATOM 3523 C CA . LEU A 1 460 ? -5.887 6.985 -9.289 1.00 92.75 460 LEU A CA 1
ATOM 3524 C C . LEU A 1 460 ? -5.543 5.740 -10.119 1.00 92.75 460 LEU A C 1
ATOM 3526 O O . LEU A 1 460 ? -4.795 5.825 -11.096 1.00 92.75 460 LEU A O 1
ATOM 3530 N N . LEU A 1 461 ? -6.130 4.588 -9.779 1.00 94.12 461 LEU A N 1
ATOM 3531 C CA . LEU A 1 461 ? -5.897 3.338 -10.504 1.00 94.12 461 LEU A CA 1
ATOM 3532 C C . LEU A 1 461 ? -6.435 3.402 -11.943 1.00 94.12 461 LEU A C 1
ATOM 3534 O O . LEU A 1 461 ? -5.762 2.931 -12.856 1.00 94.12 461 LEU A O 1
ATOM 3538 N N . HIS A 1 462 ? -7.580 4.040 -12.184 1.00 93.19 462 HIS A N 1
ATOM 3539 C CA . HIS A 1 462 ? -8.141 4.212 -13.527 1.00 93.19 462 HIS A CA 1
ATOM 3540 C C . HIS A 1 462 ? -7.212 4.999 -14.465 1.00 93.19 462 HIS A C 1
ATOM 3542 O O . HIS A 1 462 ? -7.017 4.603 -15.614 1.00 93.19 462 HIS A O 1
ATOM 3548 N N . ALA A 1 463 ? -6.602 6.082 -13.974 1.00 92.12 463 ALA A N 1
ATOM 3549 C CA . ALA A 1 463 ? -5.660 6.876 -14.759 1.00 92.12 463 ALA A CA 1
ATOM 3550 C C . ALA A 1 463 ? -4.335 6.132 -15.030 1.00 92.12 463 ALA A C 1
ATOM 3552 O O . ALA A 1 463 ? -3.777 6.230 -16.126 1.00 92.12 463 ALA A O 1
ATOM 3553 N N . ASN A 1 464 ? -3.831 5.387 -14.038 1.00 93.94 464 ASN A N 1
ATOM 3554 C CA . ASN A 1 464 ? -2.417 5.005 -13.978 1.00 93.94 464 ASN A CA 1
ATOM 3555 C C . ASN A 1 464 ? -2.139 3.487 -14.054 1.00 93.94 464 ASN A C 1
ATOM 3557 O O . ASN A 1 464 ? -1.104 3.089 -14.596 1.00 93.94 464 ASN A O 1
ATOM 3561 N N . LEU A 1 465 ? -3.032 2.616 -13.562 1.00 94.38 465 LEU A N 1
ATOM 3562 C CA . LEU A 1 465 ? -2.751 1.181 -13.364 1.00 94.38 465 LEU A CA 1
ATOM 3563 C C . LEU A 1 465 ? -2.447 0.435 -14.672 1.00 94.38 465 LEU A C 1
ATOM 3565 O O . LEU A 1 465 ? -1.538 -0.393 -14.693 1.00 94.38 465 LEU A O 1
ATOM 3569 N N . TYR A 1 466 ? -3.129 0.756 -15.781 1.00 93.81 466 TYR A N 1
ATOM 3570 C CA . TYR A 1 466 ? -2.811 0.173 -17.096 1.00 93.81 466 TYR A CA 1
ATOM 3571 C C . TYR A 1 466 ? -1.357 0.452 -17.500 1.00 93.81 466 TYR A C 1
ATOM 3573 O O . TYR A 1 466 ? -0.659 -0.425 -18.011 1.00 93.81 466 TYR A O 1
ATOM 3581 N N . THR A 1 467 ? -0.884 1.677 -17.265 1.00 92.75 467 THR A N 1
ATOM 3582 C CA . THR A 1 467 ? 0.491 2.077 -17.574 1.00 92.75 467 THR A CA 1
ATOM 3583 C C . THR A 1 467 ? 1.476 1.327 -16.683 1.00 92.75 467 THR A C 1
ATOM 3585 O O . THR A 1 467 ? 2.442 0.780 -17.209 1.00 92.75 467 THR A O 1
ATOM 3588 N N . LEU A 1 468 ? 1.216 1.191 -15.378 1.00 94.06 468 LEU A N 1
ATOM 3589 C CA . LEU A 1 468 ? 2.068 0.378 -14.501 1.00 94.06 468 LEU A CA 1
ATOM 3590 C C . LEU A 1 468 ? 2.117 -1.092 -14.951 1.00 94.06 468 LEU A C 1
ATOM 3592 O O . LEU A 1 468 ? 3.205 -1.626 -15.144 1.00 94.06 468 LEU A O 1
ATOM 3596 N N . LEU A 1 469 ? 0.965 -1.723 -15.206 1.00 93.44 469 LEU A N 1
ATOM 3597 C CA . LEU A 1 469 ? 0.875 -3.111 -15.677 1.00 93.44 469 LEU A CA 1
ATOM 3598 C C . LEU A 1 469 ? 1.672 -3.338 -16.966 1.00 93.44 469 LEU A C 1
ATOM 3600 O O . LEU A 1 469 ? 2.475 -4.266 -17.040 1.00 93.44 469 LEU A O 1
ATOM 3604 N N . MET A 1 470 ? 1.525 -2.463 -17.964 1.00 92.31 470 MET A N 1
ATOM 3605 C CA . MET A 1 470 ? 2.300 -2.551 -19.208 1.00 92.31 470 MET A CA 1
ATOM 3606 C C . MET A 1 470 ? 3.803 -2.313 -19.004 1.00 92.31 470 MET A C 1
ATOM 3608 O O . MET A 1 470 ? 4.608 -2.814 -19.786 1.00 92.31 470 MET A O 1
ATOM 3612 N N . ASN A 1 471 ? 4.207 -1.614 -17.941 1.00 92.31 471 ASN A N 1
ATOM 3613 C CA . ASN A 1 471 ? 5.608 -1.398 -17.571 1.00 92.31 471 ASN A CA 1
ATOM 3614 C C . ASN A 1 471 ? 6.165 -2.412 -16.559 1.00 92.31 471 ASN A C 1
ATOM 3616 O O . ASN A 1 471 ? 7.345 -2.339 -16.231 1.00 92.31 471 ASN A O 1
ATOM 3620 N N . PHE A 1 472 ? 5.357 -3.369 -16.100 1.00 92.88 472 PHE A N 1
ATOM 3621 C CA . PHE A 1 472 ? 5.747 -4.366 -15.098 1.00 92.88 472 PHE A CA 1
ATOM 3622 C C . PHE A 1 472 ? 5.608 -5.797 -15.635 1.00 92.88 472 PHE A C 1
ATOM 3624 O O . PHE A 1 472 ? 6.543 -6.592 -15.547 1.00 92.88 472 PHE A O 1
ATOM 3631 N N . VAL A 1 473 ? 4.470 -6.111 -16.263 1.00 91.94 473 VAL A N 1
ATOM 3632 C CA . VAL A 1 473 ? 4.178 -7.434 -16.834 1.00 91.94 473 VAL A CA 1
ATOM 3633 C C . VAL A 1 473 ? 4.932 -7.647 -18.148 1.00 91.94 473 VAL A C 1
ATOM 3635 O O . VAL A 1 473 ? 5.510 -8.710 -18.329 1.00 91.94 473 VAL A O 1
ATOM 3638 N N . SER A 1 474 ? 4.961 -6.656 -19.050 1.00 90.81 474 SER A N 1
ATOM 3639 C CA . SER A 1 474 ? 5.404 -6.855 -20.447 1.00 90.81 474 SER A CA 1
ATOM 3640 C C . SER A 1 474 ? 6.433 -5.857 -20.995 1.00 90.81 474 SER A C 1
ATOM 3642 O O . SER A 1 474 ? 6.967 -6.068 -22.085 1.00 90.81 474 SER A O 1
ATOM 3644 N N . PHE A 1 475 ? 6.738 -4.783 -20.256 1.00 92.88 475 PHE A N 1
ATOM 3645 C CA . PHE A 1 475 ? 7.573 -3.652 -20.706 1.00 92.88 475 PHE A CA 1
ATOM 3646 C C . PHE A 1 475 ? 7.112 -3.074 -22.068 1.00 92.88 475 PHE A C 1
ATOM 3648 O O . PHE A 1 475 ? 7.923 -2.609 -22.873 1.00 92.88 475 PHE A O 1
ATOM 3655 N N . ALA A 1 476 ? 5.805 -3.090 -22.349 1.00 90.69 476 ALA A N 1
ATOM 3656 C CA . ALA A 1 476 ? 5.260 -2.710 -23.651 1.00 90.69 476 ALA A CA 1
ATOM 3657 C C . ALA A 1 476 ? 5.609 -1.260 -24.037 1.00 90.69 476 ALA A C 1
ATOM 3659 O O . ALA A 1 476 ? 6.081 -1.033 -25.147 1.00 90.69 476 ALA A O 1
ATOM 3660 N N . ASP A 1 477 ? 5.506 -0.296 -23.111 1.00 90.75 477 ASP A N 1
ATOM 3661 C CA . ASP A 1 477 ? 5.870 1.111 -23.368 1.00 90.75 477 ASP A CA 1
ATOM 3662 C C . ASP A 1 477 ? 7.383 1.348 -23.573 1.00 90.75 477 ASP A C 1
ATOM 3664 O O . ASP A 1 477 ? 7.773 2.421 -24.028 1.00 90.75 477 ASP A O 1
ATOM 3668 N N . PHE A 1 478 ? 8.248 0.370 -23.267 1.00 92.06 478 PHE A N 1
ATOM 3669 C CA . PHE A 1 478 ? 9.669 0.406 -23.643 1.00 92.06 478 PHE A CA 1
ATOM 3670 C C . PHE A 1 478 ? 9.885 -0.104 -25.074 1.00 92.06 478 PHE A C 1
ATOM 3672 O O . PHE A 1 478 ? 10.767 0.382 -25.783 1.00 92.06 478 PHE A O 1
ATOM 3679 N N . TYR A 1 479 ? 9.093 -1.092 -25.500 1.00 90.06 479 TYR A N 1
ATOM 3680 C CA . TYR A 1 479 ? 9.218 -1.745 -26.802 1.00 90.06 479 TYR A CA 1
ATOM 3681 C C . TYR A 1 479 ? 8.379 -1.099 -27.920 1.00 90.06 479 TYR A C 1
ATOM 3683 O O . TYR A 1 479 ? 8.711 -1.286 -29.094 1.00 90.06 479 TYR A O 1
ATOM 3691 N N . GLU A 1 480 ? 7.332 -0.335 -27.597 1.00 87.69 480 GLU A N 1
ATOM 3692 C CA . GLU A 1 480 ? 6.516 0.405 -28.567 1.00 87.69 480 GLU A CA 1
ATOM 3693 C C . GLU A 1 480 ? 7.128 1.781 -28.920 1.00 87.69 480 GLU A C 1
ATOM 3695 O O . GLU A 1 480 ? 7.310 2.626 -28.040 1.00 87.69 480 GLU A O 1
ATOM 3700 N N . PRO A 1 481 ? 7.445 2.059 -30.205 1.00 81.00 481 PRO A N 1
ATOM 3701 C CA . PRO A 1 481 ? 8.059 3.326 -30.599 1.00 81.00 481 PRO A CA 1
ATOM 3702 C C . PRO A 1 481 ? 7.159 4.541 -30.340 1.00 81.00 481 PRO A C 1
ATOM 3704 O O . PRO A 1 481 ? 6.081 4.654 -30.916 1.00 81.00 481 PRO A O 1
ATOM 3707 N N . GLY A 1 482 ? 7.655 5.490 -29.544 1.00 79.44 482 GLY A N 1
ATOM 3708 C CA . GLY A 1 482 ? 6.984 6.761 -29.243 1.00 79.44 482 GLY A CA 1
ATOM 3709 C C . GLY A 1 482 ? 6.474 6.864 -27.806 1.00 79.44 482 GLY A C 1
ATOM 3710 O O . GLY A 1 482 ? 6.397 7.975 -27.281 1.00 79.44 482 GLY A O 1
ATOM 3711 N N . ASN A 1 483 ? 6.221 5.731 -27.147 1.00 85.31 483 ASN A N 1
ATOM 3712 C CA . ASN A 1 483 ? 5.921 5.702 -25.718 1.00 85.31 483 ASN A CA 1
ATOM 3713 C C . ASN A 1 483 ? 7.215 5.894 -24.899 1.00 85.31 483 ASN A C 1
ATOM 3715 O O . ASN A 1 483 ? 8.332 5.825 -25.425 1.00 85.31 483 ASN A O 1
ATOM 3719 N N . ARG A 1 484 ? 7.066 6.175 -23.601 1.00 87.19 484 ARG A N 1
ATOM 3720 C CA . ARG A 1 484 ? 8.166 6.187 -22.626 1.00 87.19 484 ARG A CA 1
ATOM 3721 C C . ARG A 1 484 ? 7.797 5.255 -21.482 1.00 87.19 484 ARG A C 1
ATOM 3723 O O . ARG A 1 484 ? 6.691 5.347 -20.956 1.00 87.19 484 ARG A O 1
ATOM 3730 N N . ALA A 1 485 ? 8.721 4.379 -21.110 1.00 92.50 485 ALA A N 1
ATOM 3731 C CA . ALA A 1 485 ? 8.560 3.507 -19.958 1.00 92.50 485 ALA A CA 1
ATOM 3732 C C . ALA A 1 485 ? 8.838 4.246 -18.642 1.00 92.50 485 ALA A C 1
ATOM 3734 O O . ALA A 1 485 ? 9.671 5.152 -18.605 1.00 92.50 485 ALA A O 1
ATOM 3735 N N . ILE A 1 486 ? 8.194 3.820 -17.552 1.00 93.94 486 ILE A N 1
ATOM 3736 C CA . ILE A 1 486 ? 8.211 4.526 -16.251 1.00 93.94 486 ILE A CA 1
ATOM 3737 C C . ILE A 1 486 ? 9.592 4.585 -15.572 1.00 93.94 486 ILE A C 1
ATOM 3739 O O . ILE A 1 486 ? 9.768 5.314 -14.606 1.00 93.94 486 ILE A O 1
ATOM 3743 N N . PHE A 1 487 ? 10.581 3.835 -16.061 1.00 93.00 487 PHE A N 1
ATOM 3744 C CA . PHE A 1 487 ? 11.973 3.868 -15.589 1.00 93.00 487 PHE A CA 1
ATOM 3745 C C . PHE A 1 487 ? 12.897 4.766 -16.444 1.00 93.00 487 PHE A C 1
ATOM 3747 O O . PHE A 1 487 ? 14.108 4.788 -16.223 1.00 93.00 487 PHE A O 1
ATOM 3754 N N . LEU A 1 488 ? 12.367 5.474 -17.453 1.00 93.88 488 LEU A N 1
ATOM 3755 C CA . LEU A 1 488 ? 13.144 6.333 -18.357 1.00 93.88 488 LEU A CA 1
ATOM 3756 C C . LEU A 1 488 ? 13.109 7.801 -17.917 1.00 93.88 488 LEU A C 1
ATOM 3758 O O . LEU A 1 488 ? 12.233 8.552 -18.338 1.00 93.88 488 LEU A O 1
ATOM 3762 N N . ALA A 1 489 ? 14.105 8.229 -17.140 1.00 92.06 489 ALA A N 1
ATOM 3763 C CA . ALA A 1 489 ? 14.195 9.573 -16.549 1.00 92.06 489 ALA A CA 1
ATOM 3764 C C . ALA A 1 489 ? 14.255 10.735 -17.569 1.00 92.06 489 ALA A C 1
ATOM 3766 O O . ALA A 1 489 ? 13.973 11.885 -17.235 1.00 92.06 489 ALA A O 1
ATOM 3767 N N . GLY A 1 490 ? 14.673 10.477 -18.813 1.00 92.94 490 GLY A N 1
ATOM 3768 C CA . GLY A 1 490 ? 14.804 11.520 -19.833 1.00 92.94 490 GLY A CA 1
ATOM 3769 C C . GLY A 1 490 ? 15.808 11.193 -20.937 1.00 92.94 490 GLY A C 1
ATOM 3770 O O . GLY A 1 490 ? 16.084 10.033 -21.237 1.00 92.94 490 GLY A O 1
ATOM 3771 N N . THR A 1 491 ? 16.360 12.231 -21.567 1.00 95.06 491 THR A N 1
ATOM 3772 C CA . THR A 1 491 ? 17.296 12.123 -22.698 1.00 95.06 491 THR A CA 1
ATOM 3773 C C . THR A 1 491 ? 18.599 12.876 -22.431 1.00 95.06 491 THR A C 1
ATOM 3775 O O . THR A 1 491 ? 18.592 14.084 -22.204 1.00 95.06 491 THR A O 1
ATOM 3778 N N . LEU A 1 492 ? 19.737 12.180 -22.524 1.00 95.94 492 LEU A N 1
ATOM 3779 C CA . LEU A 1 492 ? 21.074 12.772 -22.412 1.00 95.94 492 LEU A CA 1
ATOM 3780 C C . LEU A 1 492 ? 21.628 13.160 -23.790 1.00 95.94 492 LEU A C 1
ATOM 3782 O O . LEU A 1 492 ? 21.791 12.303 -24.661 1.00 95.94 492 LEU A O 1
ATOM 3786 N N . TYR A 1 493 ? 21.999 14.428 -23.960 1.00 94.31 493 TYR A N 1
ATOM 3787 C CA . TYR A 1 493 ? 22.683 14.966 -25.135 1.00 94.31 493 TYR A CA 1
ATOM 3788 C C . TYR A 1 493 ? 24.181 15.128 -24.856 1.00 94.31 493 TYR A C 1
ATOM 3790 O O . TYR A 1 493 ? 24.601 15.980 -24.071 1.00 94.31 493 TYR A O 1
ATOM 3798 N N . ILE A 1 494 ? 25.006 14.317 -25.521 1.00 91.75 494 ILE A N 1
ATOM 3799 C CA . ILE A 1 494 ? 26.467 14.326 -25.373 1.00 91.75 494 ILE A CA 1
ATOM 3800 C C . ILE A 1 494 ? 27.138 13.896 -26.683 1.00 91.75 494 ILE A C 1
ATOM 3802 O O . ILE A 1 494 ? 26.629 13.043 -27.403 1.00 91.75 494 ILE A O 1
ATOM 3806 N N . ASP A 1 495 ? 28.284 14.497 -27.015 1.00 88.38 495 ASP A N 1
ATOM 3807 C CA . ASP A 1 495 ? 29.124 14.132 -28.173 1.00 88.38 495 ASP A CA 1
ATOM 3808 C C . ASP A 1 495 ? 28.387 14.012 -29.529 1.00 88.38 495 ASP A C 1
ATOM 3810 O O . ASP A 1 495 ? 28.613 13.084 -30.304 1.00 88.38 495 ASP A O 1
ATOM 3814 N N . SER A 1 496 ? 27.481 14.945 -29.838 1.00 86.50 496 SER A N 1
ATOM 3815 C CA . SER A 1 496 ? 26.619 14.916 -31.040 1.00 86.50 496 SER A CA 1
ATOM 3816 C C . SER A 1 496 ? 25.671 13.705 -31.148 1.00 86.50 496 SER A C 1
ATOM 3818 O O . SER A 1 496 ? 25.190 13.391 -32.238 1.00 86.50 496 SER A O 1
ATOM 3820 N N . ARG A 1 497 ? 25.353 13.042 -30.027 1.00 90.25 497 ARG A N 1
ATOM 3821 C CA . ARG A 1 497 ? 24.262 12.059 -29.922 1.00 90.25 497 ARG A CA 1
ATOM 3822 C C . ARG A 1 497 ? 23.225 12.501 -28.893 1.00 90.25 497 ARG A C 1
ATOM 3824 O O . ARG A 1 497 ? 23.543 13.261 -27.979 1.00 90.25 497 ARG A O 1
ATOM 3831 N N . SER A 1 498 ? 22.024 11.946 -29.004 1.00 92.69 498 SER A N 1
ATOM 3832 C CA . SER A 1 498 ? 21.078 11.832 -27.896 1.00 92.69 498 SER A CA 1
ATOM 3833 C C . SER A 1 498 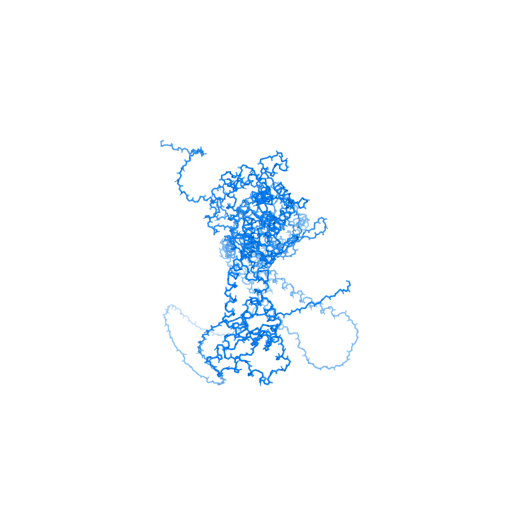? 20.932 10.365 -27.486 1.00 92.69 498 SER A C 1
ATOM 3835 O O . SER A 1 498 ? 20.915 9.477 -28.339 1.00 92.69 498 SER A O 1
ATOM 3837 N N . CYS A 1 499 ? 20.853 10.100 -26.183 1.00 93.62 499 CYS A N 1
ATOM 3838 C CA . CYS A 1 499 ? 20.607 8.777 -25.608 1.00 93.62 499 CYS A CA 1
ATOM 3839 C C . CYS A 1 499 ? 19.288 8.835 -24.830 1.00 93.62 499 CYS A C 1
ATOM 3841 O O . CYS A 1 499 ? 19.196 9.605 -23.876 1.00 93.62 499 CYS A O 1
ATOM 3843 N N . SER A 1 500 ? 18.277 8.060 -25.231 1.00 92.38 500 SER A N 1
ATOM 3844 C CA . SER A 1 500 ? 16.951 8.064 -24.584 1.00 92.38 500 SER A CA 1
ATOM 3845 C C . SER A 1 500 ? 16.779 6.981 -23.515 1.00 92.38 500 SER A C 1
ATOM 3847 O O . SER A 1 500 ? 15.875 7.070 -22.691 1.00 92.38 500 SER A O 1
ATOM 3849 N N . LEU A 1 501 ? 17.658 5.973 -23.483 1.00 93.81 501 LEU A N 1
ATOM 3850 C CA . LEU A 1 501 ? 17.738 5.027 -22.370 1.00 93.81 501 LEU A CA 1
ATOM 3851 C C . LEU A 1 501 ? 18.577 5.642 -21.239 1.00 93.81 501 LEU A C 1
ATOM 3853 O O . LEU A 1 501 ? 19.781 5.397 -21.163 1.00 93.81 501 LEU A O 1
ATOM 3857 N N . CYS A 1 502 ? 17.936 6.457 -20.398 1.00 94.44 502 CYS A N 1
ATOM 3858 C CA . CYS A 1 502 ? 18.502 7.023 -19.169 1.00 94.44 502 CYS A CA 1
ATOM 3859 C C . CYS A 1 502 ? 17.694 6.550 -17.953 1.00 94.44 502 CYS A C 1
ATOM 3861 O O . CYS A 1 502 ? 16.479 6.716 -17.944 1.00 94.44 502 CYS A O 1
ATOM 3863 N N . VAL A 1 503 ? 18.361 6.005 -16.933 1.00 94.25 503 VAL A N 1
ATOM 3864 C CA . VAL A 1 503 ? 17.744 5.499 -15.688 1.00 94.25 503 VAL A CA 1
ATOM 3865 C C . VAL A 1 503 ? 18.343 6.235 -14.481 1.00 94.25 503 VAL A C 1
ATOM 3867 O O . VAL A 1 503 ? 19.512 6.630 -14.536 1.00 94.25 503 VAL A O 1
ATOM 3870 N N . HIS A 1 504 ? 17.565 6.437 -13.412 1.00 93.19 504 HIS A N 1
ATOM 3871 C CA . HIS A 1 504 ? 18.046 7.021 -12.151 1.00 93.19 504 HIS A CA 1
ATOM 3872 C C . HIS A 1 504 ? 19.028 6.082 -11.425 1.00 93.19 504 HIS A C 1
ATOM 3874 O O . HIS A 1 504 ? 18.927 4.862 -11.554 1.00 93.19 504 HIS A O 1
ATOM 3880 N N . VAL A 1 505 ? 19.991 6.635 -10.676 1.00 93.00 505 VAL A N 1
ATOM 3881 C CA . VAL A 1 505 ? 21.017 5.860 -9.954 1.00 93.00 505 VAL A CA 1
ATOM 3882 C C . VAL A 1 505 ? 21.367 6.498 -8.612 1.00 93.00 505 VAL A C 1
ATOM 3884 O O . VAL A 1 505 ? 21.878 7.614 -8.591 1.00 93.00 505 VAL A O 1
ATOM 3887 N N . ASP A 1 506 ? 21.223 5.743 -7.520 1.00 86.19 506 ASP A N 1
ATOM 3888 C CA . ASP A 1 506 ? 21.617 6.188 -6.174 1.00 86.19 506 ASP A CA 1
ATOM 3889 C C . ASP A 1 506 ? 23.147 6.088 -5.964 1.00 86.19 506 ASP A C 1
ATOM 3891 O O . ASP A 1 506 ? 23.839 7.099 -5.843 1.00 86.19 506 ASP A O 1
ATOM 3895 N N . ASP A 1 507 ? 23.714 4.869 -5.988 1.00 89.81 507 ASP A N 1
ATOM 3896 C CA . ASP A 1 507 ? 25.169 4.629 -5.934 1.00 89.81 507 ASP A CA 1
ATOM 3897 C C . ASP A 1 507 ? 25.712 4.106 -7.271 1.00 89.81 507 ASP A C 1
ATOM 3899 O O . ASP A 1 507 ? 25.529 2.944 -7.647 1.00 89.81 507 ASP A O 1
ATOM 3903 N N . VAL A 1 508 ? 26.499 4.949 -7.943 1.00 91.81 508 VAL A N 1
ATOM 3904 C CA . VAL A 1 508 ? 27.257 4.619 -9.160 1.00 91.81 508 VAL A CA 1
ATOM 3905 C C . VAL A 1 508 ? 28.105 3.350 -8.996 1.00 91.81 508 VAL A C 1
ATOM 3907 O O . VAL A 1 508 ? 28.231 2.569 -9.940 1.00 91.81 508 VAL A O 1
ATOM 3910 N N . ASN A 1 509 ? 28.707 3.110 -7.829 1.00 92.44 509 ASN A N 1
ATOM 3911 C CA . ASN A 1 509 ? 29.621 1.986 -7.628 1.00 92.44 509 ASN A CA 1
ATOM 3912 C C . ASN A 1 509 ? 28.891 0.653 -7.451 1.00 92.44 509 ASN A C 1
ATOM 3914 O O . ASN A 1 509 ? 29.318 -0.340 -8.044 1.00 92.44 509 ASN A O 1
ATOM 3918 N N . ALA A 1 510 ? 27.784 0.614 -6.708 1.00 90.00 510 ALA A N 1
ATOM 3919 C CA . ALA A 1 510 ? 26.858 -0.511 -6.707 1.00 90.00 510 ALA A CA 1
ATOM 3920 C C . ALA A 1 510 ? 26.308 -0.771 -8.108 1.00 90.00 510 ALA A C 1
ATOM 3922 O O . ALA A 1 510 ? 26.425 -1.895 -8.605 1.00 90.00 510 ALA A O 1
ATOM 3923 N N . HIS A 1 511 ? 25.821 0.274 -8.779 1.00 92.69 511 HIS A N 1
ATOM 3924 C CA . HIS A 1 511 ? 25.176 0.138 -10.077 1.00 92.69 511 HIS A CA 1
ATOM 3925 C C . HIS A 1 511 ? 26.122 -0.440 -11.137 1.00 92.69 511 HIS A C 1
ATOM 3927 O O . HIS A 1 511 ? 25.745 -1.347 -11.874 1.00 92.69 511 HIS A O 1
ATOM 3933 N N . VAL A 1 512 ? 27.381 0.020 -11.193 1.00 93.12 512 VAL A N 1
ATOM 3934 C CA . VAL A 1 512 ? 28.392 -0.492 -12.141 1.00 93.12 512 VAL A CA 1
ATOM 3935 C C . VAL A 1 512 ? 28.667 -1.990 -11.950 1.00 93.12 512 VAL A C 1
ATOM 3937 O O . VAL A 1 512 ? 28.886 -2.688 -12.946 1.00 93.12 512 VAL A O 1
ATOM 3940 N N . ARG A 1 513 ? 28.656 -2.510 -10.710 1.00 90.50 513 ARG A N 1
ATOM 3941 C CA . ARG A 1 513 ? 28.951 -3.932 -10.427 1.00 90.50 513 ARG A CA 1
ATOM 3942 C C . ARG A 1 513 ? 27.941 -4.871 -11.094 1.00 90.50 513 ARG A C 1
ATOM 3944 O O . ARG A 1 513 ? 28.347 -5.868 -11.687 1.00 90.50 513 ARG A O 1
ATOM 3951 N N . LEU A 1 514 ? 26.654 -4.531 -11.034 1.00 88.06 514 LEU A N 1
ATOM 3952 C CA . LEU A 1 514 ? 25.572 -5.306 -11.649 1.00 88.06 514 LEU A CA 1
ATOM 3953 C C . LEU A 1 514 ? 25.417 -4.961 -13.139 1.00 88.06 514 LEU A C 1
ATOM 3955 O O . LEU A 1 514 ? 25.528 -5.839 -13.999 1.00 88.06 514 LEU A O 1
ATOM 3959 N N . ALA A 1 515 ? 25.308 -3.672 -13.472 1.00 89.44 515 ALA A N 1
ATOM 3960 C CA . ALA A 1 515 ? 25.020 -3.204 -14.827 1.00 89.44 515 ALA A CA 1
ATOM 3961 C C . ALA A 1 515 ? 26.110 -3.520 -15.864 1.00 89.44 515 ALA A C 1
ATOM 3963 O O . ALA A 1 515 ? 25.826 -3.534 -17.062 1.00 89.44 515 ALA A O 1
ATOM 3964 N N . THR A 1 516 ? 27.335 -3.868 -15.455 1.00 88.06 516 THR A N 1
ATOM 3965 C CA . THR A 1 516 ? 28.366 -4.401 -16.372 1.00 88.06 516 THR A CA 1
ATOM 3966 C C . THR A 1 516 ? 27.901 -5.677 -17.105 1.00 88.06 516 THR A C 1
ATOM 3968 O O . THR A 1 516 ? 28.328 -5.936 -18.238 1.00 88.06 516 THR A O 1
ATOM 3971 N N . GLN A 1 517 ? 26.983 -6.451 -16.511 1.00 89.31 517 GLN A N 1
ATOM 3972 C CA . GLN A 1 517 ? 26.428 -7.671 -17.108 1.00 89.31 517 GLN A CA 1
ATOM 3973 C C . GLN A 1 517 ? 25.461 -7.398 -18.278 1.00 89.31 517 GLN A C 1
ATOM 3975 O O . GLN A 1 517 ? 25.331 -8.256 -19.145 1.00 89.31 517 GLN A O 1
ATOM 3980 N N . SER A 1 518 ? 24.885 -6.190 -18.380 1.00 89.25 518 SER A N 1
ATOM 3981 C CA . SER A 1 518 ? 23.977 -5.766 -19.472 1.00 89.25 518 SER A CA 1
ATOM 3982 C C . SER A 1 518 ? 24.590 -5.819 -20.882 1.00 89.25 518 SER A C 1
ATOM 3984 O O . SER A 1 518 ? 23.885 -5.757 -21.889 1.00 89.25 518 SER A O 1
ATOM 3986 N N . HIS A 1 519 ? 25.927 -5.830 -20.962 1.00 90.19 519 HIS A N 1
ATOM 3987 C CA . HIS A 1 519 ? 26.722 -5.636 -22.184 1.00 90.19 519 HIS A CA 1
ATOM 3988 C C . HIS A 1 519 ? 26.452 -4.315 -22.942 1.00 90.19 519 HIS A C 1
ATOM 3990 O O . HIS A 1 519 ? 26.933 -4.137 -24.067 1.00 90.19 519 HIS A O 1
ATOM 3996 N N . LEU A 1 520 ? 25.750 -3.364 -22.322 1.00 91.06 520 LEU A N 1
ATOM 3997 C CA . LEU A 1 520 ? 25.579 -1.997 -22.810 1.00 91.06 520 LEU A CA 1
ATOM 3998 C C . LEU A 1 520 ? 26.840 -1.165 -22.528 1.00 91.06 520 LEU A C 1
ATOM 4000 O O . LEU A 1 520 ? 27.606 -1.464 -21.607 1.00 91.06 520 LEU A O 1
ATOM 4004 N N . CYS A 1 521 ? 27.076 -0.124 -23.332 1.00 91.50 521 CYS A N 1
ATOM 4005 C CA . CYS A 1 521 ? 28.054 0.910 -23.001 1.00 91.50 521 CYS A CA 1
ATOM 4006 C C . CYS A 1 521 ? 27.338 1.961 -22.146 1.00 91.50 521 CYS A C 1
ATOM 4008 O O . CYS A 1 521 ? 26.348 2.526 -22.606 1.00 91.50 521 CYS A O 1
ATOM 4010 N N . LEU A 1 522 ? 27.795 2.196 -20.915 1.00 94.38 522 LEU A N 1
ATOM 4011 C CA . LEU A 1 522 ? 27.075 3.028 -19.942 1.00 94.38 522 LEU A CA 1
ATOM 4012 C C . LEU A 1 522 ? 27.865 4.289 -19.594 1.00 94.38 522 LEU A C 1
ATOM 4014 O O . LEU A 1 522 ? 29.077 4.230 -19.370 1.00 94.38 522 LEU A O 1
ATOM 4018 N N . LEU A 1 523 ? 27.154 5.410 -19.544 1.00 94.44 523 LEU A N 1
ATOM 4019 C CA . LEU A 1 523 ? 27.641 6.738 -19.197 1.00 94.44 523 LEU A CA 1
ATOM 4020 C C . LEU A 1 523 ? 26.960 7.162 -17.897 1.00 94.44 523 LEU A C 1
ATOM 4022 O O . LEU A 1 523 ? 25.745 7.342 -17.873 1.00 94.44 523 LEU A O 1
ATOM 4026 N N . TYR A 1 524 ? 27.731 7.293 -16.822 1.00 95.88 524 TYR A N 1
ATOM 4027 C CA . TYR A 1 524 ? 27.222 7.761 -15.535 1.00 95.88 524 TYR A CA 1
ATOM 4028 C C . TYR A 1 524 ? 27.450 9.261 -15.430 1.00 95.88 524 TYR A C 1
ATOM 4030 O O . TYR A 1 524 ? 28.601 9.699 -15.454 1.00 95.88 524 TYR A O 1
ATOM 4038 N N . CYS A 1 525 ? 26.378 10.040 -15.316 1.00 95.12 525 CYS A N 1
ATOM 4039 C CA . CYS A 1 525 ? 26.437 11.499 -15.294 1.00 95.12 525 CYS A CA 1
ATOM 4040 C C . CYS A 1 525 ? 25.830 12.053 -14.005 1.00 95.12 525 CYS A C 1
ATOM 4042 O O . CYS A 1 525 ? 24.712 11.686 -13.643 1.00 95.12 525 CYS A O 1
ATOM 4044 N N . LEU A 1 526 ? 26.539 12.986 -13.366 1.00 95.62 526 LEU A N 1
ATOM 4045 C CA . LEU A 1 526 ? 25.950 13.882 -12.375 1.00 95.62 526 LEU A CA 1
ATOM 4046 C C . LEU A 1 526 ? 25.236 15.001 -13.129 1.00 95.62 526 LEU A C 1
ATOM 4048 O O . LEU A 1 526 ? 25.871 15.697 -13.920 1.00 95.62 526 LEU A O 1
ATOM 4052 N N . CYS A 1 527 ? 23.943 15.164 -12.887 1.00 94.31 527 CYS A N 1
ATOM 4053 C CA . CYS A 1 527 ? 23.113 16.228 -13.434 1.00 94.31 527 CYS A CA 1
ATOM 4054 C C . CYS A 1 527 ? 22.810 17.246 -12.333 1.00 94.31 527 CYS A C 1
ATOM 4056 O O . CYS A 1 527 ? 22.460 16.869 -11.213 1.00 94.31 527 CYS A O 1
ATOM 4058 N N . VAL A 1 528 ? 22.945 18.531 -12.651 1.00 94.31 528 VAL A N 1
ATOM 4059 C CA . VAL A 1 528 ? 22.703 19.647 -11.732 1.00 94.31 528 VAL A CA 1
ATOM 4060 C C . VAL A 1 528 ? 21.747 20.637 -12.390 1.00 94.31 528 VAL A C 1
ATOM 4062 O O . VAL A 1 528 ? 21.910 20.989 -13.558 1.00 94.31 528 VAL A O 1
ATOM 4065 N N . ARG A 1 529 ? 20.757 21.105 -11.633 1.00 92.88 529 ARG A N 1
ATOM 4066 C CA . ARG A 1 529 ? 19.848 22.188 -12.022 1.00 92.88 529 ARG A CA 1
ATOM 4067 C C . ARG A 1 529 ? 19.779 23.213 -10.897 1.00 92.88 529 ARG A C 1
ATOM 4069 O O . ARG A 1 529 ? 19.868 22.861 -9.722 1.00 92.88 529 ARG A O 1
ATOM 4076 N N . LYS A 1 530 ? 19.623 24.485 -11.255 1.00 90.12 530 LYS A N 1
ATOM 4077 C CA . LYS A 1 530 ? 19.313 25.570 -10.318 1.00 90.12 530 LYS A CA 1
ATOM 4078 C C . LYS A 1 530 ? 17.872 25.990 -10.568 1.00 90.12 530 LYS A C 1
ATOM 4080 O O . LYS A 1 530 ? 17.553 26.439 -11.667 1.00 90.12 530 LYS A O 1
ATOM 4085 N N . ASP A 1 531 ? 17.017 25.825 -9.570 1.00 86.12 531 ASP A N 1
ATOM 4086 C CA . ASP A 1 531 ? 15.623 26.259 -9.653 1.00 86.12 531 ASP A CA 1
ATOM 4087 C C . ASP A 1 531 ? 15.533 27.793 -9.562 1.00 86.12 531 ASP A C 1
ATOM 4089 O O . ASP A 1 531 ? 16.473 28.464 -9.129 1.00 86.12 531 ASP A O 1
ATOM 4093 N N . ALA A 1 532 ? 14.388 28.375 -9.935 1.00 78.88 532 ALA A N 1
ATOM 4094 C CA . ALA A 1 532 ? 14.183 29.833 -9.927 1.00 78.88 532 ALA A CA 1
ATOM 4095 C C . ALA A 1 532 ? 14.347 30.488 -8.534 1.00 78.88 532 ALA A C 1
ATOM 4097 O O . ALA A 1 532 ? 14.537 31.697 -8.433 1.00 78.88 532 ALA A O 1
ATOM 4098 N N . SER A 1 533 ? 14.307 29.689 -7.464 1.00 77.00 533 SER A N 1
ATOM 4099 C CA . SER A 1 533 ? 14.599 30.072 -6.075 1.00 77.00 533 SER A CA 1
ATOM 4100 C C . SER A 1 533 ? 16.097 30.096 -5.726 1.00 77.00 533 SER A C 1
ATOM 4102 O O . SER A 1 533 ? 16.455 30.390 -4.589 1.00 77.00 533 SER A O 1
ATOM 4104 N N . GLY A 1 534 ? 16.981 29.746 -6.667 1.00 82.94 534 GLY A N 1
ATOM 4105 C CA . GLY A 1 534 ? 18.423 29.599 -6.452 1.00 82.94 534 GLY A CA 1
ATOM 4106 C C . GLY A 1 534 ? 18.841 28.279 -5.793 1.00 82.94 534 GLY A C 1
ATOM 4107 O O . GLY A 1 534 ? 20.036 28.054 -5.602 1.00 82.94 534 GLY A O 1
ATOM 4108 N N . LYS A 1 535 ? 17.891 27.394 -5.459 1.00 86.31 535 LYS A N 1
ATOM 4109 C CA . LYS A 1 535 ? 18.180 26.077 -4.880 1.00 86.31 535 LYS A CA 1
ATOM 4110 C C . LYS A 1 535 ? 18.806 25.152 -5.927 1.00 86.31 535 LYS A C 1
ATOM 4112 O O . LYS A 1 535 ? 18.274 25.002 -7.025 1.00 86.31 535 LYS A O 1
ATOM 4117 N N . GLU A 1 536 ? 19.914 24.511 -5.569 1.00 88.69 536 GLU A N 1
ATOM 4118 C CA . GLU A 1 536 ? 20.532 23.465 -6.386 1.00 88.69 536 GLU A CA 1
ATOM 4119 C C . GLU A 1 536 ? 19.841 22.119 -6.162 1.00 88.69 536 GLU A C 1
ATOM 4121 O O . GLU A 1 536 ? 19.647 21.676 -5.029 1.00 88.69 536 GLU A O 1
ATOM 4126 N N . HIS A 1 537 ? 19.474 21.480 -7.267 1.00 89.38 537 HIS A N 1
ATOM 4127 C CA . HIS A 1 537 ? 18.954 20.125 -7.332 1.00 89.38 537 HIS A CA 1
ATOM 4128 C C . HIS A 1 537 ? 19.974 19.261 -8.073 1.00 89.38 537 HIS A C 1
ATOM 4130 O O . HIS A 1 537 ? 20.451 19.630 -9.148 1.00 89.38 537 HIS A O 1
ATOM 4136 N N . THR A 1 538 ? 20.317 18.114 -7.493 1.00 92.44 538 THR A N 1
ATOM 4137 C CA . THR A 1 538 ? 21.277 17.159 -8.050 1.00 92.44 538 THR A CA 1
ATOM 4138 C C . THR A 1 538 ? 20.606 15.806 -8.262 1.00 92.44 538 THR A C 1
ATOM 4140 O O . THR A 1 538 ? 19.794 15.368 -7.452 1.00 92.44 538 THR A O 1
ATOM 4143 N N . ALA A 1 539 ? 20.939 15.147 -9.368 1.00 92.00 539 ALA A N 1
ATOM 4144 C CA . ALA A 1 539 ? 20.466 13.809 -9.705 1.00 92.00 539 ALA A CA 1
ATOM 4145 C C . ALA A 1 539 ? 21.579 13.046 -10.429 1.00 92.00 539 ALA A C 1
ATOM 4147 O O . ALA A 1 539 ? 22.328 13.640 -11.206 1.00 92.00 539 ALA A O 1
ATOM 4148 N N . THR A 1 540 ? 21.692 11.738 -10.210 1.00 95.00 540 THR A N 1
ATOM 4149 C CA . THR A 1 540 ? 22.663 10.900 -10.928 1.00 95.00 540 THR A CA 1
ATOM 4150 C C . THR A 1 540 ? 21.928 9.933 -11.845 1.00 95.00 540 THR A C 1
ATOM 4152 O O . THR A 1 540 ? 20.932 9.327 -11.456 1.00 95.00 540 THR A O 1
ATOM 4155 N N . ILE A 1 541 ? 22.408 9.806 -13.083 1.00 95.38 541 ILE A N 1
ATOM 4156 C CA . ILE A 1 541 ? 21.788 8.962 -14.112 1.00 95.38 541 ILE A CA 1
ATOM 4157 C C . ILE A 1 541 ? 22.800 8.009 -14.749 1.00 95.38 541 ILE A C 1
ATOM 4159 O O . ILE A 1 541 ? 23.978 8.347 -14.903 1.00 95.38 541 ILE A O 1
ATOM 4163 N N . ALA A 1 542 ? 22.320 6.848 -15.191 1.00 95.69 542 ALA A N 1
ATOM 4164 C CA . ALA A 1 542 ? 23.012 5.968 -16.127 1.00 95.69 542 ALA A CA 1
ATOM 4165 C C . ALA A 1 542 ? 22.345 6.056 -17.505 1.00 95.69 542 ALA A C 1
ATOM 4167 O O . ALA A 1 542 ? 21.217 5.600 -17.688 1.00 95.69 542 ALA A O 1
ATOM 4168 N N . ALA A 1 543 ? 23.058 6.612 -18.485 1.00 95.19 543 ALA A N 1
ATOM 4169 C CA . ALA A 1 543 ? 22.636 6.660 -19.881 1.00 95.19 543 ALA A CA 1
ATOM 4170 C C . ALA A 1 543 ? 23.316 5.550 -20.700 1.00 95.19 543 ALA A C 1
ATOM 4172 O O . ALA A 1 543 ? 24.542 5.398 -20.667 1.00 95.19 543 ALA A O 1
ATOM 4173 N N . ALA A 1 544 ? 22.541 4.777 -21.462 1.00 93.56 544 ALA A N 1
ATOM 4174 C CA . ALA A 1 544 ? 23.053 3.688 -22.289 1.00 93.56 544 ALA A CA 1
ATOM 4175 C C . ALA A 1 544 ? 23.317 4.139 -23.734 1.00 93.56 544 ALA A C 1
ATOM 4177 O O . ALA A 1 544 ? 22.401 4.423 -24.507 1.00 93.56 544 ALA A O 1
ATOM 4178 N N . LEU A 1 545 ? 24.590 4.132 -24.127 1.00 91.81 545 LEU A N 1
ATOM 4179 C CA . LEU A 1 545 ? 25.035 4.457 -25.476 1.00 91.81 545 LEU A CA 1
ATOM 4180 C C . LEU A 1 545 ? 25.009 3.194 -26.350 1.00 91.81 545 LEU A C 1
ATOM 4182 O O . LEU A 1 545 ? 25.860 2.308 -26.235 1.00 91.81 545 LEU A O 1
ATOM 4186 N N . THR A 1 546 ? 24.009 3.095 -27.226 1.00 88.56 546 THR A N 1
ATOM 4187 C CA . THR A 1 546 ? 23.704 1.862 -27.977 1.00 88.56 546 THR A CA 1
ATOM 4188 C C . THR A 1 546 ? 24.057 1.917 -29.466 1.00 88.56 546 THR A C 1
ATOM 4190 O O . THR A 1 546 ? 24.210 0.852 -30.078 1.00 88.56 546 THR A O 1
ATOM 4193 N N . ALA A 1 547 ? 24.309 3.114 -30.010 1.00 84.06 547 ALA A N 1
ATOM 4194 C CA . ALA A 1 547 ? 24.791 3.362 -31.372 1.00 84.06 547 ALA A CA 1
ATOM 4195 C C . ALA A 1 547 ? 25.922 4.421 -31.423 1.00 84.06 547 ALA A C 1
ATOM 4197 O O . ALA A 1 547 ? 26.157 5.166 -30.471 1.00 84.06 547 ALA A O 1
ATOM 4198 N N . GLY A 1 548 ? 26.650 4.483 -32.545 1.00 81.56 548 GLY A N 1
ATOM 4199 C CA . GLY A 1 548 ? 27.790 5.394 -32.744 1.00 81.56 548 GLY A CA 1
ATOM 4200 C C . GLY A 1 548 ? 29.159 4.779 -32.405 1.00 81.56 548 GLY A C 1
ATOM 4201 O O . GLY A 1 548 ? 29.413 3.617 -32.728 1.00 81.56 548 GLY A O 1
ATOM 4202 N N . LYS A 1 549 ? 30.046 5.590 -31.809 1.00 79.94 549 LYS A N 1
ATOM 4203 C CA . LYS A 1 549 ? 31.421 5.247 -31.372 1.00 79.94 549 LYS A CA 1
ATOM 4204 C C . LYS A 1 549 ? 31.666 5.621 -29.904 1.00 79.94 549 LYS A C 1
ATOM 4206 O O . LYS A 1 549 ? 31.048 6.579 -29.441 1.00 79.94 549 LYS A O 1
ATOM 4211 N N . ALA A 1 550 ? 32.602 4.973 -29.213 1.00 74.38 550 ALA A N 1
ATOM 4212 C CA . ALA A 1 550 ? 32.955 5.283 -27.817 1.00 74.38 550 ALA A CA 1
ATOM 4213 C C . ALA A 1 550 ? 34.186 6.199 -27.623 1.00 74.38 550 ALA A C 1
ATOM 4215 O O . ALA A 1 550 ? 34.512 6.532 -26.483 1.00 74.38 550 ALA A O 1
ATOM 4216 N N . ASP A 1 551 ? 34.910 6.543 -28.694 1.00 69.94 551 ASP A N 1
ATOM 4217 C CA . ASP A 1 551 ? 36.300 7.024 -28.615 1.00 69.94 551 ASP A CA 1
ATOM 4218 C C . ASP A 1 551 ? 36.481 8.276 -27.727 1.00 69.94 551 ASP A C 1
ATOM 4220 O O . ASP A 1 551 ? 37.207 8.214 -26.728 1.00 69.94 551 ASP A O 1
ATOM 4224 N N . ASP A 1 552 ? 35.752 9.356 -28.029 1.00 75.56 552 ASP A N 1
ATOM 4225 C CA . ASP A 1 552 ? 35.904 10.703 -27.444 1.00 75.56 552 ASP A CA 1
ATOM 4226 C C . ASP A 1 552 ? 35.202 10.909 -26.078 1.00 75.56 552 ASP A C 1
ATOM 4228 O O . ASP A 1 552 ? 34.997 12.039 -25.621 1.00 75.56 552 ASP A O 1
ATOM 4232 N N . LEU A 1 553 ? 34.789 9.827 -25.410 1.00 82.88 553 LEU A N 1
ATOM 4233 C CA . LEU A 1 553 ? 34.054 9.880 -24.140 1.00 82.88 553 LEU A CA 1
ATOM 4234 C C . LEU A 1 553 ? 35.009 9.726 -22.950 1.00 82.88 553 LEU A C 1
ATOM 4236 O O . LEU A 1 553 ? 35.438 8.620 -22.607 1.00 82.88 553 LEU A O 1
ATOM 4240 N N . ILE A 1 554 ? 35.348 10.868 -22.351 1.00 86.00 554 ILE A N 1
ATOM 4241 C CA . ILE A 1 554 ? 36.319 11.032 -21.262 1.00 86.00 554 ILE A CA 1
ATOM 4242 C C . ILE A 1 554 ? 35.594 11.595 -20.034 1.00 86.00 554 ILE A C 1
ATOM 4244 O O . ILE A 1 554 ? 34.706 12.437 -20.163 1.00 86.00 554 ILE A O 1
ATOM 4248 N N . GLU A 1 555 ? 35.969 11.122 -18.851 1.00 90.44 555 GLU A N 1
ATOM 4249 C CA . GLU A 1 555 ? 35.431 11.575 -17.564 1.00 90.44 555 GLU A CA 1
ATOM 4250 C C . GLU A 1 555 ? 35.716 13.080 -17.358 1.00 90.44 555 GLU A C 1
ATOM 4252 O O . GLU A 1 555 ? 36.738 13.602 -17.805 1.00 90.44 555 GLU A O 1
ATOM 4257 N N . GLY A 1 556 ? 34.766 13.802 -16.760 1.00 88.88 556 GLY A N 1
ATOM 4258 C CA . GLY A 1 556 ? 34.743 15.268 -16.692 1.00 88.88 556 GLY A CA 1
ATOM 4259 C C . GLY A 1 556 ? 34.134 15.972 -17.915 1.00 88.88 556 GLY A C 1
ATOM 4260 O O . GLY A 1 556 ? 33.969 17.189 -17.888 1.00 88.88 556 GLY A O 1
ATOM 4261 N N . ARG A 1 557 ? 33.760 15.256 -18.987 1.00 91.75 557 ARG A N 1
ATOM 4262 C CA . ARG A 1 557 ? 33.099 15.868 -20.155 1.00 91.75 557 ARG A CA 1
ATOM 4263 C C . ARG A 1 557 ? 31.659 16.289 -19.837 1.00 91.75 557 ARG A C 1
ATOM 4265 O O . ARG A 1 557 ? 30.873 15.483 -19.343 1.00 91.75 557 ARG A O 1
ATOM 4272 N N . HIS A 1 558 ? 31.303 17.524 -20.186 1.00 92.81 558 HIS A N 1
ATOM 4273 C CA . HIS A 1 558 ? 29.938 18.038 -20.041 1.00 92.81 558 HIS A CA 1
ATOM 4274 C C . HIS A 1 558 ? 29.001 17.600 -21.184 1.00 92.81 558 HIS A C 1
ATOM 4276 O O . HIS A 1 558 ? 29.433 17.354 -22.316 1.00 92.81 558 HIS A O 1
ATOM 4282 N N . GLY A 1 559 ? 27.706 17.565 -20.879 1.00 92.50 559 GLY A N 1
ATOM 4283 C CA . GLY A 1 559 ? 26.581 17.406 -21.803 1.00 92.50 559 GLY A CA 1
ATOM 4284 C C . GLY A 1 559 ? 25.311 18.012 -21.195 1.00 92.50 559 GLY A C 1
ATOM 4285 O O . GLY A 1 559 ? 25.343 18.492 -20.062 1.00 92.50 559 GLY A O 1
ATOM 4286 N N . VAL A 1 560 ? 24.180 17.946 -21.892 1.00 95.44 560 VAL A N 1
ATOM 4287 C CA . VAL A 1 560 ? 22.887 18.431 -21.369 1.00 95.44 560 VAL A CA 1
ATOM 4288 C C . VAL A 1 560 ? 21.946 17.251 -21.186 1.00 95.44 560 VAL A C 1
ATOM 4290 O O . VAL A 1 560 ? 21.703 16.508 -22.136 1.00 95.44 560 VAL A O 1
ATOM 4293 N N . PHE A 1 561 ? 21.400 17.074 -19.988 1.00 96.50 561 PHE A N 1
ATOM 4294 C CA . PHE A 1 561 ? 20.303 16.138 -19.752 1.00 96.50 561 PHE A CA 1
ATOM 4295 C C . PHE A 1 561 ? 18.972 16.892 -19.813 1.00 96.50 561 PHE A C 1
ATOM 4297 O O . PHE A 1 561 ? 18.875 18.015 -19.326 1.00 96.50 561 PHE A O 1
ATOM 4304 N N . VAL A 1 562 ? 17.960 16.297 -20.443 1.00 95.12 562 VAL A N 1
ATOM 4305 C CA . VAL A 1 562 ? 16.602 16.847 -20.513 1.00 95.12 562 VAL A CA 1
ATOM 4306 C C . VAL A 1 562 ? 15.644 15.824 -19.921 1.00 95.12 562 VAL A C 1
ATOM 4308 O O . VAL A 1 562 ? 15.561 14.704 -20.432 1.00 95.12 562 VAL A O 1
ATOM 4311 N N . ASP A 1 563 ? 14.949 16.204 -18.852 1.00 93.25 563 ASP A N 1
ATOM 4312 C CA . ASP A 1 563 ? 13.986 15.342 -18.158 1.00 93.25 563 ASP A CA 1
ATOM 4313 C C . ASP A 1 563 ? 12.664 15.181 -18.938 1.00 93.25 563 ASP A C 1
ATOM 4315 O O . ASP A 1 563 ? 12.455 15.771 -20.006 1.00 93.25 563 ASP A O 1
ATOM 4319 N N . ASN A 1 564 ? 11.746 14.354 -18.429 1.00 90.06 564 ASN A N 1
ATOM 4320 C CA . ASN A 1 564 ? 10.440 14.162 -19.067 1.00 90.06 564 ASN A CA 1
ATOM 4321 C C . ASN A 1 564 ? 9.532 15.401 -19.018 1.00 90.06 564 ASN A C 1
ATOM 4323 O O . ASN A 1 564 ? 8.679 15.543 -19.895 1.00 90.06 564 ASN A O 1
ATOM 4327 N N . ALA A 1 565 ? 9.750 16.322 -18.074 1.00 88.69 565 ALA A N 1
ATOM 4328 C CA . ALA A 1 565 ? 9.078 17.620 -18.030 1.00 88.69 565 ALA A CA 1
ATOM 4329 C C . ALA A 1 565 ? 9.680 18.643 -19.022 1.00 88.69 565 ALA A C 1
ATOM 4331 O O . ALA A 1 565 ? 9.204 19.775 -19.108 1.00 88.69 565 ALA A O 1
ATOM 4332 N N . GLY A 1 566 ? 10.707 18.255 -19.789 1.00 89.94 566 GLY A N 1
ATOM 4333 C CA . GLY A 1 566 ? 11.359 19.087 -20.800 1.00 89.94 566 GLY A CA 1
ATOM 4334 C C . GLY A 1 566 ? 12.360 20.095 -20.233 1.00 89.94 566 GLY A C 1
ATOM 4335 O O . GLY A 1 566 ? 12.798 20.985 -20.963 1.00 89.94 566 GLY A O 1
ATOM 4336 N N . GLN A 1 567 ? 12.727 19.982 -18.954 1.00 91.44 567 GLN A N 1
ATOM 4337 C CA . GLN A 1 567 ? 13.638 20.910 -18.289 1.00 91.44 567 GLN A CA 1
ATOM 4338 C C . GLN A 1 567 ? 15.088 20.459 -18.500 1.00 91.44 567 GLN A C 1
ATOM 4340 O O . GLN A 1 567 ? 15.396 19.266 -18.486 1.00 91.44 567 GLN A O 1
ATOM 4345 N N . ALA A 1 568 ? 15.986 21.420 -18.722 1.00 93.62 568 ALA A N 1
ATOM 4346 C CA . ALA A 1 568 ? 17.396 21.154 -18.983 1.00 93.62 568 ALA A CA 1
ATOM 4347 C C . ALA A 1 568 ? 18.225 21.154 -17.688 1.00 93.62 568 ALA A C 1
ATOM 4349 O O . ALA A 1 568 ? 18.056 22.017 -16.825 1.00 93.62 568 ALA A O 1
ATOM 4350 N N . TRP A 1 569 ? 19.150 20.202 -17.598 1.00 94.88 569 TRP A N 1
ATOM 4351 C CA . TRP A 1 569 ? 20.097 20.011 -16.505 1.00 94.88 569 TRP A CA 1
ATOM 4352 C C . TRP A 1 569 ? 21.522 19.995 -17.069 1.00 94.88 569 TRP A C 1
ATOM 4354 O O . TRP A 1 569 ? 21.801 19.307 -18.060 1.00 94.88 569 TRP A O 1
ATOM 4364 N N . ASP A 1 570 ? 22.440 20.694 -16.406 1.00 95.12 570 ASP A N 1
ATOM 4365 C CA . ASP A 1 570 ? 23.864 20.629 -16.723 1.00 95.12 570 ASP A CA 1
ATOM 4366 C C . ASP A 1 570 ? 24.409 19.279 -16.249 1.00 95.12 570 ASP A C 1
ATOM 4368 O O . ASP A 1 570 ? 24.403 18.976 -15.055 1.00 95.12 570 ASP A O 1
ATOM 4372 N N . SER A 1 571 ? 24.870 18.443 -17.180 1.00 95.62 571 SER A N 1
ATOM 4373 C CA . SER A 1 571 ? 25.361 17.097 -16.868 1.00 95.62 571 SER A CA 1
ATOM 4374 C C . SER A 1 571 ? 26.874 16.991 -17.047 1.00 95.62 571 SER A C 1
ATOM 4376 O O . SER A 1 571 ? 27.445 17.522 -18.000 1.00 95.62 571 SER A O 1
ATOM 4378 N N . THR A 1 572 ? 27.540 16.284 -16.135 1.00 95.25 572 THR A N 1
ATOM 4379 C CA . THR A 1 572 ? 28.985 16.026 -16.181 1.00 95.25 572 THR A CA 1
ATOM 4380 C C . THR A 1 572 ? 29.252 14.531 -16.050 1.00 95.25 572 THR A C 1
ATOM 4382 O O . THR A 1 572 ? 28.798 13.882 -15.106 1.00 95.25 572 THR A O 1
ATOM 4385 N N . LEU A 1 573 ? 29.988 13.980 -17.017 1.00 94.56 573 LEU A N 1
ATOM 4386 C CA . LEU A 1 573 ? 30.283 12.555 -17.135 1.00 94.56 573 LEU A CA 1
ATOM 4387 C C . LEU A 1 573 ? 31.254 12.102 -16.033 1.00 94.56 573 LEU A C 1
ATOM 4389 O O . LEU A 1 573 ? 32.447 12.385 -16.102 1.00 94.56 573 LEU A O 1
ATOM 4393 N N . LEU A 1 574 ? 30.748 11.382 -15.032 1.00 93.31 574 LEU A N 1
ATOM 4394 C CA . LEU A 1 574 ? 31.531 10.839 -13.919 1.00 93.31 574 LEU A CA 1
ATOM 4395 C C . LEU A 1 574 ? 32.349 9.612 -14.329 1.00 93.31 574 LEU A C 1
ATOM 4397 O O . LEU A 1 574 ? 33.497 9.483 -13.917 1.00 93.31 574 LEU A O 1
ATOM 4401 N N . ARG A 1 575 ? 31.740 8.678 -15.077 1.00 92.38 575 ARG A N 1
ATOM 4402 C CA . ARG A 1 575 ? 32.330 7.356 -15.347 1.00 92.38 575 ARG A CA 1
ATOM 4403 C C . ARG A 1 575 ? 31.812 6.715 -16.631 1.00 92.38 575 ARG A C 1
ATOM 4405 O O . ARG A 1 575 ? 30.626 6.821 -16.944 1.00 92.38 575 ARG A O 1
ATOM 4412 N N . VAL A 1 576 ? 32.679 5.982 -17.338 1.00 92.00 576 VAL A N 1
ATOM 4413 C CA . VAL A 1 576 ? 32.332 5.267 -18.586 1.00 92.00 576 VAL A CA 1
ATOM 4414 C C . VAL A 1 576 ? 32.582 3.758 -18.480 1.00 92.00 576 VAL A C 1
ATOM 4416 O O . VAL A 1 576 ? 33.722 3.310 -18.365 1.00 92.00 576 VAL A O 1
ATOM 4419 N N . VAL A 1 577 ? 31.533 2.942 -18.627 1.00 91.50 577 VAL A N 1
ATOM 4420 C CA . VAL A 1 577 ? 31.645 1.477 -18.768 1.00 91.50 577 VAL A CA 1
ATOM 4421 C C . VAL A 1 577 ? 31.680 1.121 -20.256 1.00 91.50 577 VAL A C 1
ATOM 4423 O O . VAL A 1 577 ? 30.648 1.080 -20.922 1.00 91.50 577 VAL A O 1
ATOM 4426 N N . ARG A 1 578 ? 32.882 0.878 -20.797 1.00 87.31 578 ARG A N 1
ATOM 4427 C CA . ARG A 1 578 ? 33.103 0.652 -22.239 1.00 87.31 578 ARG A CA 1
ATOM 4428 C C . ARG A 1 578 ? 32.789 -0.796 -22.666 1.00 87.31 578 ARG A C 1
ATOM 4430 O O . ARG A 1 578 ? 33.574 -1.712 -22.420 1.00 87.31 578 ARG A O 1
ATOM 4437 N N . ASN A 1 579 ? 31.683 -0.985 -23.386 1.00 87.88 579 ASN A N 1
ATOM 4438 C CA . ASN A 1 579 ? 31.324 -2.211 -24.124 1.00 87.88 579 ASN A CA 1
ATOM 4439 C C . ASN A 1 579 ? 31.193 -1.905 -25.633 1.00 87.88 579 ASN A C 1
ATOM 4441 O O . ASN A 1 579 ? 31.004 -0.743 -25.986 1.00 87.88 579 ASN A O 1
ATOM 4445 N N . PRO A 1 580 ? 31.291 -2.904 -26.537 1.00 84.94 580 PRO A N 1
ATOM 4446 C CA . PRO A 1 580 ? 31.233 -2.662 -27.980 1.00 84.94 580 PRO A CA 1
ATOM 4447 C C . PRO A 1 580 ? 29.879 -2.083 -28.413 1.00 84.94 580 PRO A C 1
ATOM 4449 O O . PRO A 1 580 ? 28.816 -2.665 -28.165 1.00 84.94 580 PRO A O 1
ATOM 4452 N N . ILE A 1 581 ? 29.922 -0.947 -29.107 1.00 85.06 581 ILE A N 1
ATOM 4453 C CA . ILE A 1 581 ? 28.734 -0.229 -29.566 1.00 85.06 581 ILE A CA 1
ATOM 4454 C C . ILE A 1 581 ? 28.301 -0.741 -30.941 1.00 85.06 581 ILE A C 1
ATOM 4456 O O . ILE A 1 581 ? 27.107 -0.931 -31.177 1.00 85.06 581 ILE A O 1
ATOM 4460 N N . SER A 1 582 ? 29.255 -1.034 -31.833 1.00 84.44 582 SER A N 1
ATOM 4461 C CA . SER A 1 582 ? 28.970 -1.551 -33.178 1.00 84.44 582 SER A CA 1
ATOM 4462 C C . SER A 1 582 ? 29.968 -2.608 -33.668 1.00 84.44 582 SER A C 1
ATOM 4464 O O . SER A 1 582 ? 31.133 -2.637 -33.274 1.00 84.44 582 SER A O 1
ATOM 4466 N N . LEU A 1 583 ? 29.537 -3.450 -34.617 1.00 83.94 583 LEU A N 1
ATOM 4467 C CA . LEU A 1 583 ? 30.427 -4.396 -35.312 1.00 83.94 583 LEU A CA 1
ATOM 4468 C C . LEU A 1 583 ? 31.552 -3.684 -36.087 1.00 83.94 583 LEU A C 1
ATOM 4470 O O . LEU A 1 583 ? 32.634 -4.241 -36.250 1.00 83.94 583 LEU A O 1
ATOM 4474 N N . ARG A 1 584 ? 31.315 -2.447 -36.551 1.00 83.00 584 ARG A N 1
ATOM 4475 C CA . ARG A 1 584 ? 32.322 -1.642 -37.260 1.00 83.00 584 ARG A CA 1
ATOM 4476 C C . ARG A 1 584 ? 33.443 -1.201 -36.323 1.00 83.00 584 ARG A C 1
ATOM 4478 O O . ARG A 1 584 ? 34.605 -1.370 -36.663 1.00 83.00 584 ARG A O 1
ATOM 4485 N N . GLU A 1 585 ? 33.101 -0.712 -35.138 1.00 81.75 585 GLU A N 1
ATOM 4486 C CA . GLU A 1 585 ? 34.061 -0.387 -34.075 1.00 81.75 585 GLU A CA 1
ATOM 4487 C C . GLU A 1 585 ? 34.905 -1.621 -33.694 1.00 81.75 585 GLU A C 1
ATOM 4489 O O . GLU A 1 585 ? 36.134 -1.553 -33.661 1.00 81.75 585 GLU A O 1
ATOM 4494 N N . ALA A 1 586 ? 34.266 -2.787 -33.541 1.00 83.25 586 ALA A N 1
ATOM 4495 C CA . ALA A 1 586 ? 34.944 -4.046 -33.225 1.00 83.25 586 ALA A CA 1
ATOM 4496 C C . ALA A 1 586 ? 35.906 -4.559 -34.319 1.00 83.25 586 ALA A C 1
ATOM 4498 O O . ALA A 1 586 ? 36.925 -5.158 -33.978 1.00 83.25 586 ALA A O 1
ATOM 4499 N N . MET A 1 587 ? 35.630 -4.309 -35.609 1.00 86.50 587 MET A N 1
ATOM 4500 C CA . MET A 1 587 ? 36.557 -4.642 -36.708 1.00 86.50 587 MET A CA 1
ATOM 4501 C C . MET A 1 587 ? 37.879 -3.868 -36.613 1.00 86.50 587 MET A C 1
ATOM 4503 O O . MET A 1 587 ? 38.942 -4.434 -36.859 1.00 86.50 587 MET A O 1
ATOM 4507 N N . TRP A 1 588 ? 37.821 -2.582 -36.255 1.00 83.44 588 TRP A N 1
ATOM 4508 C CA . TRP A 1 588 ? 38.996 -1.703 -36.227 1.00 83.44 588 TRP A CA 1
ATOM 4509 C C . TRP A 1 588 ? 39.716 -1.677 -34.869 1.00 83.44 588 TRP A C 1
ATOM 4511 O O . TRP A 1 588 ? 40.897 -1.335 -34.815 1.00 83.44 588 TRP A O 1
ATOM 4521 N N . ALA A 1 589 ? 39.058 -2.093 -33.782 1.00 81.88 589 ALA A N 1
ATOM 4522 C CA . ALA A 1 589 ? 39.615 -2.078 -32.427 1.00 81.88 589 ALA A CA 1
ATOM 4523 C C . ALA A 1 589 ? 41.008 -2.742 -32.263 1.00 81.88 589 ALA A C 1
ATOM 4525 O O . ALA A 1 589 ? 41.828 -2.167 -31.540 1.00 81.88 589 ALA A O 1
ATOM 4526 N N . PRO A 1 590 ? 41.351 -3.879 -32.912 1.00 82.38 590 PRO A N 1
ATOM 4527 C CA . PRO A 1 590 ? 42.706 -4.442 -32.843 1.00 82.38 590 PRO A CA 1
ATOM 4528 C C . PRO A 1 590 ? 43.771 -3.499 -33.420 1.00 82.38 590 PRO A C 1
ATOM 4530 O O . PRO A 1 590 ? 44.827 -3.307 -32.818 1.00 82.38 590 PRO A O 1
ATOM 4533 N N . TYR A 1 591 ? 43.465 -2.856 -34.549 1.00 83.56 591 TYR A N 1
ATOM 4534 C CA . TYR A 1 591 ? 44.360 -1.925 -35.236 1.00 83.56 591 TYR A CA 1
ATOM 4535 C C . TYR A 1 591 ? 44.529 -0.617 -34.461 1.00 83.56 591 TYR A C 1
ATOM 4537 O O . TYR A 1 591 ? 45.646 -0.122 -34.347 1.00 83.56 591 TYR A O 1
ATOM 4545 N N . ILE A 1 592 ? 43.453 -0.100 -33.856 1.00 82.25 592 ILE A N 1
ATOM 4546 C CA . ILE A 1 592 ? 43.503 1.085 -32.982 1.00 82.25 592 ILE A CA 1
ATOM 4547 C C . ILE A 1 592 ? 44.362 0.797 -31.741 1.00 82.25 592 ILE A C 1
ATOM 4549 O O . ILE A 1 592 ? 45.229 1.592 -31.386 1.00 82.25 592 ILE A O 1
ATOM 4553 N N . ARG A 1 593 ? 44.202 -0.378 -31.111 1.00 82.81 593 ARG A N 1
ATOM 4554 C CA . ARG A 1 593 ? 45.058 -0.804 -29.988 1.00 82.81 593 ARG A CA 1
ATOM 4555 C C . ARG A 1 593 ? 46.526 -0.922 -30.397 1.00 82.81 593 ARG A C 1
ATOM 4557 O O . ARG A 1 593 ? 47.389 -0.449 -29.663 1.00 82.81 593 ARG A O 1
ATOM 4564 N N . PHE A 1 594 ? 46.814 -1.504 -31.562 1.00 80.56 594 PHE A N 1
ATOM 4565 C CA . PHE A 1 594 ? 48.178 -1.595 -32.085 1.00 80.56 594 PHE A CA 1
ATOM 4566 C C . PHE A 1 594 ? 48.780 -0.209 -32.366 1.00 80.56 594 PHE A C 1
ATOM 4568 O O . PHE A 1 594 ? 49.895 0.066 -31.929 1.00 80.56 594 PHE A O 1
ATOM 4575 N N . ALA A 1 595 ? 48.030 0.693 -33.006 1.00 79.62 595 ALA A N 1
ATOM 4576 C CA . ALA A 1 595 ? 48.456 2.069 -33.255 1.00 79.62 595 ALA A CA 1
ATOM 4577 C C . ALA A 1 595 ? 48.754 2.828 -31.950 1.00 79.62 595 ALA A C 1
ATOM 4579 O O . ALA A 1 595 ? 49.792 3.479 -31.849 1.00 79.62 595 ALA A O 1
ATOM 4580 N N . ASN A 1 596 ? 47.912 2.677 -30.923 1.00 83.12 596 ASN A N 1
ATOM 4581 C CA . ASN A 1 596 ? 48.126 3.294 -29.611 1.00 83.12 596 ASN A CA 1
ATOM 4582 C C . ASN A 1 596 ? 49.352 2.713 -28.883 1.00 83.12 596 ASN A C 1
ATOM 4584 O O . ASN A 1 596 ? 50.094 3.456 -28.242 1.00 83.12 596 ASN A O 1
ATOM 4588 N N . LEU A 1 597 ? 49.616 1.406 -29.011 1.00 84.56 597 LEU A N 1
ATOM 4589 C CA . LEU A 1 597 ? 50.833 0.779 -28.479 1.00 84.56 597 LEU A CA 1
ATOM 4590 C C . LEU A 1 597 ? 52.093 1.282 -29.200 1.00 84.56 597 LEU A C 1
ATOM 4592 O O . LEU A 1 597 ? 53.066 1.636 -28.537 1.00 84.56 597 LEU A O 1
ATOM 4596 N N . VAL A 1 598 ? 52.073 1.368 -30.534 1.00 78.44 598 VAL A N 1
ATOM 4597 C CA . VAL A 1 598 ? 53.182 1.923 -31.331 1.00 78.44 598 VAL A CA 1
ATOM 4598 C C . VAL A 1 598 ? 53.409 3.398 -30.996 1.00 78.44 598 VAL A C 1
ATOM 4600 O O . VAL A 1 598 ? 54.548 3.789 -30.756 1.00 78.44 598 VAL A O 1
ATOM 4603 N N . GLY A 1 599 ? 52.344 4.198 -30.895 1.00 79.25 599 GLY A N 1
ATOM 4604 C CA . GLY A 1 599 ? 52.406 5.598 -30.474 1.00 79.25 599 GLY A CA 1
ATOM 4605 C C . GLY A 1 599 ? 53.003 5.758 -29.075 1.00 79.25 599 GLY A C 1
ATOM 4606 O O . GLY A 1 599 ? 53.924 6.548 -28.894 1.00 79.25 599 GLY A O 1
ATOM 4607 N N . GLY A 1 600 ? 52.569 4.946 -28.107 1.00 81.44 600 GLY A N 1
ATOM 4608 C CA . GLY A 1 600 ? 53.115 4.947 -26.748 1.00 81.44 600 GLY A CA 1
ATOM 4609 C C . GLY A 1 600 ? 54.587 4.524 -26.671 1.00 81.44 600 GLY A C 1
ATOM 4610 O O . GLY A 1 600 ? 55.341 5.082 -25.875 1.00 81.44 600 GLY A O 1
ATOM 4611 N N . GLN A 1 601 ? 55.037 3.583 -27.509 1.00 78.94 601 GLN A N 1
ATOM 4612 C CA . GLN A 1 601 ? 56.462 3.238 -27.611 1.00 78.94 601 GLN A CA 1
ATOM 4613 C C . GLN A 1 601 ? 57.267 4.348 -28.300 1.00 78.94 601 GLN A C 1
ATOM 4615 O O . GLN A 1 601 ? 58.346 4.701 -27.828 1.00 78.94 601 GLN A O 1
ATOM 4620 N N . LEU A 1 602 ? 56.736 4.960 -29.362 1.00 75.06 602 LEU A N 1
ATOM 4621 C CA . LEU A 1 602 ? 57.377 6.086 -30.040 1.00 75.06 602 LEU A CA 1
ATOM 4622 C C . LEU A 1 602 ? 57.506 7.297 -29.103 1.00 75.06 602 LEU A C 1
ATOM 4624 O O . LEU A 1 602 ? 58.572 7.899 -29.030 1.00 75.06 602 LEU A O 1
ATOM 4628 N N . GLN A 1 603 ? 56.468 7.602 -28.321 1.00 76.69 603 GLN A N 1
ATOM 4629 C CA . GLN A 1 603 ? 56.477 8.674 -27.327 1.00 76.69 603 GLN A CA 1
ATOM 4630 C C . GLN A 1 603 ? 57.465 8.389 -26.186 1.00 76.69 603 GLN A C 1
ATOM 4632 O O . GLN A 1 603 ? 58.160 9.303 -25.754 1.00 76.69 603 GLN A O 1
ATOM 4637 N N . LYS A 1 604 ? 57.614 7.128 -25.750 1.00 77.50 604 LYS A N 1
ATOM 4638 C CA . LYS A 1 604 ? 58.683 6.721 -24.817 1.00 77.50 604 LYS A CA 1
ATOM 4639 C C . LYS A 1 604 ? 60.081 6.888 -25.420 1.00 77.50 604 LYS A C 1
ATOM 4641 O O . LYS A 1 604 ? 60.981 7.333 -24.718 1.00 77.50 604 LYS A O 1
ATOM 4646 N N . LEU A 1 605 ? 60.270 6.581 -26.705 1.00 70.88 605 LEU A N 1
ATOM 4647 C CA . LEU A 1 605 ? 61.546 6.774 -27.406 1.00 70.88 605 LEU A CA 1
ATOM 4648 C C . LEU A 1 605 ? 61.879 8.258 -27.636 1.00 70.88 605 LEU A C 1
ATOM 4650 O O . LEU A 1 605 ? 63.048 8.630 -27.560 1.00 70.88 605 LEU A O 1
ATOM 4654 N N . VAL A 1 606 ? 60.876 9.107 -27.883 1.00 70.88 606 VAL A N 1
ATOM 4655 C CA . VAL A 1 606 ? 61.036 10.570 -27.949 1.00 70.88 606 VAL A CA 1
ATOM 4656 C C . VAL A 1 606 ? 61.365 11.124 -26.564 1.00 70.88 606 VAL A C 1
ATOM 4658 O O . VAL A 1 606 ? 62.418 11.728 -26.407 1.00 70.88 606 VAL A O 1
ATOM 4661 N N . ALA A 1 607 ? 60.579 10.800 -25.533 1.00 73.00 607 ALA A N 1
ATOM 4662 C CA . ALA A 1 607 ? 60.846 11.231 -24.159 1.00 73.00 607 ALA A CA 1
ATOM 4663 C C . ALA A 1 607 ? 62.215 10.752 -23.636 1.00 73.00 607 ALA A C 1
ATOM 4665 O O . ALA A 1 607 ? 62.892 11.489 -22.927 1.00 73.00 607 ALA A O 1
ATOM 4666 N N . ALA A 1 608 ? 62.672 9.553 -24.020 1.00 70.62 608 ALA A N 1
ATOM 4667 C CA . ALA A 1 608 ? 64.019 9.076 -23.707 1.00 70.62 608 ALA A CA 1
ATOM 4668 C C . ALA A 1 608 ? 65.116 9.876 -24.437 1.00 70.62 608 ALA A C 1
ATOM 4670 O O . ALA A 1 608 ? 66.162 10.149 -23.849 1.00 70.62 608 ALA A O 1
ATOM 4671 N N . LYS A 1 609 ? 64.890 10.291 -25.691 1.00 60.31 609 LYS A N 1
ATOM 4672 C CA . LYS A 1 609 ? 65.807 11.189 -26.413 1.00 60.31 609 LYS A CA 1
ATOM 4673 C C . LYS A 1 609 ? 65.825 12.588 -25.801 1.00 60.31 609 LYS A C 1
ATOM 4675 O O . LYS A 1 609 ? 66.909 13.107 -25.562 1.00 60.31 609 LYS A O 1
ATOM 4680 N N . ASP A 1 610 ? 64.671 13.154 -25.467 1.00 63.59 610 ASP A N 1
ATOM 4681 C CA . ASP A 1 610 ? 64.566 14.466 -24.820 1.00 63.59 610 ASP A CA 1
ATOM 4682 C C . ASP A 1 610 ? 65.170 14.450 -23.405 1.00 63.59 610 ASP A C 1
ATOM 4684 O O . ASP A 1 610 ? 65.829 15.407 -23.000 1.00 63.59 610 ASP A O 1
ATOM 4688 N N . ALA A 1 611 ? 65.056 13.337 -22.673 1.00 63.12 611 ALA A N 1
ATOM 4689 C CA . ALA A 1 611 ? 65.766 13.116 -21.413 1.00 63.12 611 ALA A CA 1
ATOM 4690 C C . ALA A 1 611 ? 67.296 13.047 -21.597 1.00 63.12 611 ALA A C 1
ATOM 4692 O O . ALA A 1 611 ? 68.037 13.552 -20.755 1.00 63.12 611 ALA A O 1
ATOM 4693 N N . VAL A 1 612 ? 67.801 12.473 -22.694 1.00 61.75 612 VAL A N 1
ATOM 4694 C CA . VAL A 1 612 ? 69.244 12.483 -23.011 1.00 61.75 612 VAL A CA 1
ATOM 4695 C C . VAL A 1 612 ? 69.711 13.881 -23.440 1.00 61.75 612 VAL A C 1
ATOM 4697 O O . VAL A 1 612 ? 70.766 14.331 -22.996 1.00 61.75 612 VAL A O 1
ATOM 4700 N N . ILE A 1 613 ? 68.919 14.597 -24.242 1.00 55.12 613 ILE A N 1
ATOM 4701 C CA . ILE A 1 613 ? 69.229 15.952 -24.727 1.00 55.12 613 ILE A CA 1
ATOM 4702 C C . ILE A 1 613 ? 69.195 16.970 -23.577 1.00 55.12 613 ILE A C 1
ATOM 4704 O O . ILE A 1 613 ? 70.114 17.777 -23.457 1.00 55.12 613 ILE A O 1
ATOM 4708 N N . SER A 1 614 ? 68.209 16.900 -22.678 1.00 50.72 614 SER A N 1
ATOM 4709 C CA . SER A 1 614 ? 68.141 17.766 -21.488 1.00 50.72 614 SER A CA 1
ATOM 4710 C C . SER A 1 614 ? 69.268 17.495 -20.483 1.00 50.72 614 SER A C 1
ATOM 4712 O O . SER A 1 614 ? 69.790 18.433 -19.885 1.00 50.72 614 SER A O 1
ATOM 4714 N N . ASN A 1 615 ? 69.727 16.244 -20.351 1.00 54.72 615 ASN A N 1
ATOM 4715 C CA . ASN A 1 615 ? 70.926 15.907 -19.571 1.00 54.72 615 ASN A CA 1
ATOM 4716 C C . ASN A 1 615 ? 72.252 16.309 -20.249 1.00 54.72 615 ASN A C 1
ATOM 4718 O O . ASN A 1 615 ? 73.297 16.323 -19.592 1.00 54.72 615 ASN A O 1
ATOM 4722 N N . ALA A 1 616 ? 72.234 16.637 -21.545 1.00 53.28 616 ALA A N 1
ATOM 4723 C CA . ALA A 1 616 ? 73.366 17.236 -22.247 1.00 53.28 616 ALA A CA 1
ATOM 4724 C C . ALA A 1 616 ? 73.353 18.771 -22.130 1.00 53.28 616 ALA A C 1
ATOM 4726 O O . ALA A 1 616 ? 74.388 19.370 -21.837 1.00 53.28 616 ALA A O 1
ATOM 4727 N N . SER A 1 617 ? 72.191 19.417 -22.284 1.00 50.56 617 SER A N 1
ATOM 4728 C CA . SER A 1 617 ? 72.070 20.875 -22.159 1.00 50.56 617 SER A CA 1
ATOM 4729 C C . SER A 1 617 ? 72.242 21.370 -20.720 1.00 50.56 617 SER A C 1
ATOM 4731 O O . SER A 1 617 ? 72.867 22.411 -20.527 1.00 50.56 617 SER A O 1
ATOM 4733 N N . SER A 1 618 ? 71.811 20.613 -19.703 1.00 47.44 618 SER A N 1
ATOM 4734 C CA . SER A 1 618 ? 72.073 20.952 -18.294 1.00 47.44 618 SER A CA 1
ATOM 4735 C C . SER A 1 618 ? 73.571 20.971 -17.959 1.00 47.44 618 SER A C 1
ATOM 4737 O O . SER A 1 618 ? 74.025 21.849 -17.229 1.00 47.44 618 SER A O 1
ATOM 4739 N N . LYS A 1 619 ? 74.361 20.068 -18.558 1.00 49.38 619 LYS A N 1
ATOM 4740 C CA . LYS A 1 619 ? 75.831 20.046 -18.436 1.00 49.38 619 LYS A CA 1
ATOM 4741 C C . LYS A 1 619 ? 76.526 21.163 -19.216 1.00 49.38 619 LYS A C 1
ATOM 4743 O O . LYS A 1 619 ? 77.593 21.615 -18.806 1.00 49.38 619 LYS A O 1
ATOM 4748 N N . LEU A 1 620 ? 75.934 21.623 -20.319 1.00 43.78 620 LEU A N 1
ATOM 4749 C CA . LEU A 1 620 ? 76.462 22.744 -21.099 1.00 43.78 620 LEU A CA 1
ATOM 4750 C C . LEU A 1 620 ? 76.169 24.093 -20.417 1.00 43.78 620 LEU A C 1
ATOM 4752 O O . LEU A 1 620 ? 77.045 24.955 -20.365 1.00 43.78 620 LEU A O 1
ATOM 4756 N N . ALA A 1 621 ? 74.994 24.237 -19.795 1.00 43.91 621 ALA A N 1
ATOM 4757 C CA . ALA A 1 621 ? 74.622 25.414 -19.005 1.00 43.91 621 ALA A CA 1
ATOM 4758 C C . ALA A 1 621 ? 75.546 25.643 -17.791 1.00 43.91 621 ALA A C 1
ATOM 4760 O O . ALA A 1 621 ? 75.775 26.782 -17.396 1.00 43.91 621 ALA A O 1
ATOM 4761 N N . SER A 1 622 ? 76.131 24.580 -17.225 1.00 43.25 622 SER A N 1
ATOM 4762 C CA . SER A 1 622 ? 77.054 24.667 -16.082 1.00 43.25 622 SER A CA 1
ATOM 4763 C C . SER A 1 622 ? 78.491 25.114 -16.410 1.00 43.25 622 SER A C 1
ATOM 4765 O O . SER A 1 622 ? 79.334 25.089 -15.518 1.00 43.25 622 SER A O 1
ATOM 4767 N N . SER A 1 623 ? 78.805 25.506 -17.653 1.00 43.53 623 SER A N 1
ATOM 4768 C CA . SER A 1 623 ? 80.185 25.849 -18.068 1.00 43.53 623 SER A CA 1
ATOM 4769 C C . SER A 1 623 ? 80.487 27.341 -18.301 1.00 43.53 623 SER A C 1
ATOM 4771 O O . SER A 1 623 ? 81.594 27.663 -18.729 1.00 43.53 623 SER A O 1
ATOM 4773 N N . THR A 1 624 ? 79.563 28.267 -18.002 1.00 37.00 624 THR A N 1
ATOM 4774 C CA . THR A 1 624 ? 79.740 29.707 -18.312 1.00 37.00 624 THR A CA 1
ATOM 4775 C C . THR A 1 624 ? 79.327 30.681 -17.196 1.00 37.00 624 THR A C 1
ATOM 4777 O O . THR A 1 624 ? 78.490 31.557 -17.405 1.00 37.00 624 THR A O 1
ATOM 4780 N N . THR A 1 625 ? 79.984 30.591 -16.039 1.00 32.50 625 THR A N 1
ATOM 4781 C CA . THR A 1 625 ? 80.197 31.707 -15.088 1.00 32.50 625 THR A CA 1
ATOM 4782 C C . THR A 1 625 ? 81.505 31.457 -14.327 1.00 32.50 625 THR A C 1
ATOM 4784 O O . THR A 1 625 ? 81.878 30.305 -14.118 1.00 32.50 625 THR A O 1
ATOM 4787 N N . ALA A 1 626 ? 82.251 32.509 -13.966 1.00 33.75 626 ALA A N 1
ATOM 4788 C CA . ALA A 1 626 ? 83.654 32.376 -13.552 1.00 33.75 626 ALA A CA 1
ATOM 4789 C C . ALA A 1 626 ? 84.034 33.233 -12.333 1.00 33.75 626 ALA A C 1
ATOM 4791 O O . ALA A 1 626 ? 83.562 34.359 -12.203 1.00 33.75 626 ALA A O 1
ATOM 4792 N N . GLY A 1 627 ? 84.979 32.723 -11.528 1.00 28.72 627 GLY A N 1
ATOM 4793 C CA . GLY A 1 627 ? 85.800 33.517 -10.602 1.00 28.72 627 GLY A CA 1
ATOM 4794 C C . GLY A 1 627 ? 85.805 33.061 -9.136 1.00 28.72 627 GLY A C 1
ATOM 4795 O O . GLY A 1 627 ? 84.919 33.465 -8.404 1.00 28.72 627 GLY A O 1
ATOM 4796 N N . GLN A 1 628 ? 86.859 32.316 -8.745 1.00 29.75 628 GLN A N 1
ATOM 4797 C CA . GLN A 1 628 ? 87.525 32.263 -7.413 1.00 29.75 628 GLN A CA 1
ATOM 4798 C C . GLN A 1 628 ? 86.652 31.983 -6.153 1.00 29.75 628 GLN A C 1
ATOM 4800 O O . GLN A 1 628 ? 85.663 32.653 -5.907 1.00 29.75 628 GLN A O 1
ATOM 4805 N N . ALA A 1 629 ? 86.977 31.060 -5.236 1.00 26.95 629 ALA A N 1
ATOM 4806 C CA . ALA A 1 629 ? 88.102 30.118 -5.057 1.00 26.95 629 ALA A CA 1
ATOM 4807 C C . ALA A 1 629 ? 87.599 28.910 -4.186 1.00 26.95 629 ALA A C 1
ATOM 4809 O O . ALA A 1 629 ? 86.390 28.716 -4.115 1.00 26.95 629 ALA A O 1
ATOM 4810 N N . GLU A 1 630 ? 88.352 28.015 -3.520 1.00 24.34 630 GLU A N 1
ATOM 4811 C CA . GLU A 1 630 ? 89.800 27.831 -3.277 1.00 24.34 630 GLU A CA 1
ATOM 4812 C C . GLU A 1 630 ? 90.123 26.322 -3.021 1.00 24.34 630 GLU A C 1
ATOM 4814 O O . GLU A 1 630 ? 89.529 25.451 -3.656 1.00 24.34 630 GLU A O 1
ATOM 4819 N N . ALA A 1 631 ? 91.052 25.988 -2.111 1.00 25.42 631 ALA A N 1
ATOM 4820 C CA . ALA A 1 631 ? 91.424 24.633 -1.658 1.00 25.42 631 ALA A CA 1
ATOM 4821 C C . ALA A 1 631 ? 91.411 24.569 -0.097 1.00 25.42 631 ALA A C 1
ATOM 4823 O O . ALA A 1 631 ? 91.148 25.588 0.530 1.00 25.42 631 ALA A O 1
ATOM 4824 N N . ALA A 1 632 ? 91.649 23.471 0.645 1.00 27.28 632 ALA A N 1
ATOM 4825 C CA . ALA A 1 632 ? 92.181 22.120 0.378 1.00 27.28 632 ALA A CA 1
ATOM 4826 C C . ALA A 1 632 ? 91.806 21.151 1.551 1.00 27.28 632 ALA A C 1
ATOM 4828 O O . ALA A 1 632 ? 91.363 21.622 2.592 1.00 27.28 632 ALA A O 1
ATOM 4829 N N . ALA A 1 633 ? 92.076 19.833 1.590 1.00 28.83 633 ALA A N 1
ATOM 4830 C CA . ALA A 1 633 ? 92.003 18.736 0.602 1.00 28.83 633 ALA A CA 1
ATOM 4831 C C . ALA A 1 633 ? 92.359 17.375 1.283 1.00 28.83 633 ALA A C 1
ATOM 4833 O O . ALA A 1 633 ? 93.485 17.217 1.748 1.00 28.83 633 ALA A O 1
ATOM 4834 N N . LYS A 1 634 ? 91.447 16.381 1.316 1.00 29.27 634 LYS A N 1
ATOM 4835 C CA . LYS A 1 634 ? 91.684 14.939 1.643 1.00 29.27 634 LYS A CA 1
ATOM 4836 C C . LYS A 1 634 ? 90.452 14.127 1.176 1.00 29.27 634 LYS A C 1
ATOM 4838 O O . LYS A 1 634 ? 89.350 14.440 1.601 1.00 29.27 634 LYS A O 1
ATOM 4843 N N . ALA A 1 635 ? 90.521 13.300 0.124 1.00 31.06 635 ALA A N 1
ATOM 4844 C CA . ALA A 1 635 ? 91.064 11.925 0.052 1.00 31.06 635 ALA A CA 1
ATOM 4845 C C . ALA A 1 635 ? 90.226 10.910 0.870 1.00 31.06 635 ALA A C 1
ATOM 4847 O O . ALA A 1 635 ? 90.063 11.116 2.065 1.00 31.06 635 ALA A O 1
ATOM 4848 N N . ALA A 1 636 ? 89.680 9.806 0.334 1.00 27.28 636 ALA A N 1
ATOM 4849 C CA . ALA A 1 636 ? 89.779 9.122 -0.983 1.00 27.28 636 ALA A CA 1
ATOM 4850 C C . ALA A 1 636 ? 88.365 8.568 -1.387 1.00 27.28 636 ALA A C 1
ATOM 4852 O O . ALA A 1 636 ? 87.413 8.994 -0.730 1.00 27.28 636 ALA A O 1
ATOM 4853 N N . PRO A 1 637 ? 88.117 7.652 -2.369 1.00 37.59 637 PRO A N 1
ATOM 4854 C CA . PRO A 1 637 ? 88.949 6.993 -3.401 1.00 37.59 637 PRO A CA 1
ATOM 4855 C C . PRO A 1 637 ? 88.543 7.373 -4.860 1.00 37.59 637 PRO A C 1
ATOM 4857 O O . PRO A 1 637 ? 87.575 8.114 -5.052 1.00 37.59 637 PRO A O 1
ATOM 4860 N N . PRO A 1 638 ? 89.250 6.909 -5.919 1.00 37.50 638 PRO A N 1
ATOM 4861 C CA . PRO A 1 638 ? 88.914 7.265 -7.305 1.00 37.50 638 PRO A CA 1
ATOM 4862 C C . PRO A 1 638 ? 87.574 6.685 -7.790 1.00 37.50 638 PRO A C 1
ATOM 4864 O O . PRO A 1 638 ? 87.295 5.496 -7.645 1.00 37.50 638 PRO A O 1
ATOM 4867 N N . LYS A 1 639 ? 86.769 7.530 -8.448 1.00 38.38 639 LYS A N 1
ATOM 4868 C CA . LYS A 1 639 ? 85.581 7.113 -9.213 1.00 38.38 639 LYS A CA 1
ATOM 4869 C C . LYS A 1 639 ? 86.007 6.590 -10.588 1.00 38.38 639 LYS A C 1
ATOM 4871 O O . LYS A 1 639 ? 86.931 7.131 -11.191 1.00 38.38 639 LYS A O 1
ATOM 4876 N N . GLN A 1 640 ? 85.322 5.562 -11.088 1.00 39.72 640 GLN A N 1
ATOM 4877 C CA . GLN A 1 640 ? 85.580 5.007 -12.421 1.00 39.72 640 GLN A CA 1
ATOM 4878 C C . GLN A 1 640 ? 85.304 6.048 -13.526 1.00 39.72 640 GLN A C 1
ATOM 4880 O O . GLN A 1 640 ? 84.353 6.827 -13.393 1.00 39.72 640 GLN A O 1
ATOM 4885 N N . PRO A 1 641 ? 86.082 6.059 -14.626 1.00 35.50 641 PRO A N 1
ATOM 4886 C CA . PRO A 1 641 ? 85.720 6.812 -15.821 1.00 35.50 641 PRO A CA 1
ATOM 4887 C C . PRO A 1 641 ? 84.423 6.260 -16.434 1.00 35.50 641 PRO A C 1
ATOM 4889 O O . PRO A 1 641 ? 84.051 5.107 -16.217 1.00 35.50 641 PRO A O 1
ATOM 4892 N N . PHE A 1 642 ? 83.735 7.094 -17.214 1.00 43.69 642 PHE A N 1
ATOM 4893 C CA . PHE A 1 642 ? 82.514 6.723 -17.930 1.00 43.69 642 PHE A CA 1
ATOM 4894 C C . PHE A 1 642 ? 82.797 5.589 -18.930 1.00 43.69 642 PHE A C 1
ATOM 4896 O O . PHE A 1 642 ? 83.426 5.807 -19.964 1.00 43.69 642 PHE A O 1
ATOM 4903 N N . ASP A 1 643 ? 82.343 4.376 -18.608 1.00 45.44 643 ASP A N 1
ATOM 4904 C CA . ASP A 1 643 ? 82.588 3.192 -19.429 1.00 45.44 643 ASP A CA 1
ATOM 4905 C C . ASP A 1 643 ? 81.682 3.168 -20.673 1.00 45.44 643 ASP A C 1
ATOM 4907 O O . ASP A 1 643 ? 80.480 2.869 -20.627 1.00 45.44 643 ASP A O 1
ATOM 4911 N N . ILE A 1 644 ? 82.298 3.476 -21.814 1.00 47.91 644 ILE A N 1
ATOM 4912 C CA . ILE A 1 644 ? 81.660 3.462 -23.129 1.00 47.91 644 ILE A CA 1
ATOM 4913 C C . ILE A 1 644 ? 81.253 2.034 -23.531 1.00 47.91 644 ILE A C 1
ATOM 4915 O O . ILE A 1 644 ? 80.243 1.883 -24.210 1.00 47.91 644 ILE A O 1
ATOM 4919 N N . ALA A 1 645 ? 81.926 0.972 -23.066 1.00 49.28 645 ALA A N 1
ATOM 4920 C CA . ALA A 1 645 ? 81.526 -0.403 -23.381 1.00 49.28 645 ALA A CA 1
ATOM 4921 C C . ALA A 1 645 ? 80.174 -0.764 -22.738 1.00 49.28 645 ALA A C 1
ATOM 4923 O O . ALA A 1 645 ? 79.303 -1.361 -23.380 1.00 49.28 645 ALA A O 1
ATOM 4924 N N . LYS A 1 646 ? 79.949 -0.333 -21.490 1.00 49.75 646 LYS A N 1
ATOM 4925 C CA . LYS A 1 646 ? 78.708 -0.612 -20.749 1.00 49.75 646 LYS A CA 1
ATOM 4926 C C . LYS A 1 646 ? 77.491 0.150 -21.282 1.00 49.75 646 LYS A C 1
ATOM 4928 O O . LYS A 1 646 ? 76.368 -0.332 -21.154 1.00 49.75 646 LYS A O 1
ATOM 4933 N N . SER A 1 647 ? 77.703 1.305 -21.918 1.00 52.94 647 SER A N 1
ATOM 4934 C CA . SER A 1 647 ? 76.650 2.030 -22.647 1.00 52.94 647 SER A CA 1
ATOM 4935 C C . SER A 1 647 ? 76.494 1.546 -24.096 1.00 52.94 647 SER A C 1
ATOM 4937 O O . SER A 1 647 ? 75.364 1.429 -24.571 1.00 52.94 647 SER A O 1
ATOM 4939 N N . ALA A 1 648 ? 77.580 1.153 -24.770 1.00 51.78 648 ALA A N 1
ATOM 4940 C CA . ALA A 1 648 ? 77.538 0.527 -26.092 1.00 51.78 648 ALA A CA 1
ATOM 4941 C C . ALA A 1 648 ? 76.700 -0.761 -26.099 1.00 51.78 648 ALA A C 1
ATOM 4943 O O . ALA A 1 648 ? 75.939 -0.965 -27.039 1.00 51.78 648 ALA A O 1
ATOM 4944 N N . GLY A 1 649 ? 76.743 -1.576 -25.038 1.00 49.66 649 GLY A N 1
ATOM 4945 C CA . GLY A 1 649 ? 75.863 -2.746 -24.897 1.00 49.66 649 GLY A CA 1
ATOM 4946 C C . GLY A 1 649 ? 74.364 -2.407 -24.938 1.00 49.66 649 GLY A C 1
ATOM 4947 O O . GLY A 1 649 ? 73.582 -3.147 -25.533 1.00 49.66 649 GLY A O 1
ATOM 4948 N N . ILE A 1 650 ? 73.958 -1.259 -24.384 1.00 52.53 650 ILE A N 1
ATOM 4949 C CA . ILE A 1 650 ? 72.561 -0.790 -24.408 1.00 52.53 650 ILE A CA 1
ATOM 4950 C C . ILE A 1 650 ? 72.194 -0.281 -25.809 1.00 52.53 650 ILE A C 1
ATOM 4952 O O . ILE A 1 650 ? 71.151 -0.654 -26.346 1.00 52.53 650 ILE A O 1
ATOM 4956 N N . PHE A 1 651 ? 73.061 0.518 -26.440 1.00 45.38 651 PHE A N 1
ATOM 4957 C CA . PHE A 1 651 ? 72.831 0.989 -27.810 1.00 45.38 651 PHE A CA 1
ATOM 4958 C C . PHE A 1 651 ? 72.830 -0.154 -28.838 1.00 45.38 651 PHE A C 1
ATOM 4960 O O . PHE A 1 651 ? 72.012 -0.130 -29.755 1.00 45.38 651 PHE A O 1
ATOM 4967 N N . ALA A 1 652 ? 73.672 -1.175 -28.654 1.00 52.72 652 ALA A N 1
ATOM 4968 C CA . ALA A 1 652 ? 73.698 -2.386 -29.469 1.00 52.72 652 ALA A CA 1
ATOM 4969 C C . ALA A 1 652 ? 72.434 -3.237 -29.277 1.00 52.72 652 ALA A C 1
ATOM 4971 O O . ALA A 1 652 ? 71.834 -3.658 -30.260 1.00 52.72 652 ALA A O 1
ATOM 4972 N N . ALA A 1 653 ? 71.967 -3.445 -28.040 1.00 46.75 653 ALA A N 1
ATOM 4973 C CA . ALA A 1 653 ? 70.717 -4.169 -27.794 1.00 46.75 653 ALA A CA 1
ATOM 4974 C C . ALA A 1 653 ? 69.508 -3.479 -28.458 1.00 46.75 653 ALA A C 1
ATOM 4976 O O . ALA A 1 653 ? 68.667 -4.142 -29.070 1.00 46.75 653 ALA A O 1
ATOM 4977 N N . VAL A 1 654 ? 69.444 -2.143 -28.403 1.00 46.72 654 VAL A N 1
ATOM 4978 C CA . VAL A 1 654 ? 68.377 -1.358 -29.045 1.00 46.72 654 VAL A CA 1
ATOM 4979 C C . VAL A 1 654 ? 68.494 -1.374 -30.574 1.00 46.72 654 VAL A C 1
ATOM 4981 O O . VAL A 1 654 ? 67.480 -1.548 -31.253 1.00 46.72 654 VAL A O 1
ATOM 4984 N N . SER A 1 655 ? 69.697 -1.240 -31.144 1.00 52.69 655 SER A N 1
ATOM 4985 C CA . SER A 1 655 ? 69.878 -1.258 -32.602 1.00 52.69 655 SER A CA 1
ATOM 4986 C C . SER A 1 655 ? 69.652 -2.652 -33.199 1.00 52.69 655 SER A C 1
ATOM 4988 O O . SER A 1 655 ? 68.979 -2.765 -34.226 1.00 52.69 655 SER A O 1
ATOM 4990 N N . VAL A 1 656 ? 70.101 -3.721 -32.532 1.00 55.22 656 VAL A N 1
ATOM 4991 C CA . VAL A 1 656 ? 69.830 -5.116 -32.923 1.00 55.22 656 VAL A CA 1
ATOM 4992 C C . VAL A 1 656 ? 68.337 -5.432 -32.820 1.00 55.22 656 VAL A C 1
ATOM 4994 O O . VAL A 1 656 ? 67.789 -6.025 -33.746 1.00 55.22 656 VAL A O 1
ATOM 4997 N N . GLY A 1 657 ? 67.647 -4.971 -31.769 1.00 54.09 657 GLY A N 1
ATOM 4998 C CA . GLY A 1 657 ? 66.193 -5.119 -31.642 1.00 54.09 657 GLY A CA 1
ATOM 4999 C C . GLY A 1 657 ? 65.424 -4.477 -32.803 1.00 54.09 657 GLY A C 1
ATOM 5000 O O . GLY A 1 657 ? 64.576 -5.122 -33.420 1.00 54.09 657 GLY A O 1
ATOM 5001 N N . ILE A 1 658 ? 65.774 -3.239 -33.170 1.00 53.44 658 ILE A N 1
ATOM 5002 C CA . ILE A 1 658 ? 65.200 -2.555 -34.343 1.00 53.44 658 ILE A CA 1
ATOM 5003 C C . ILE A 1 658 ? 65.546 -3.309 -35.639 1.00 53.44 658 ILE A C 1
ATOM 5005 O O . ILE A 1 658 ? 64.693 -3.458 -36.510 1.00 53.44 658 ILE A O 1
ATOM 5009 N N . SER A 1 659 ? 66.760 -3.852 -35.752 1.00 54.38 659 SER A N 1
ATOM 5010 C CA . SER A 1 659 ? 67.216 -4.597 -36.935 1.00 54.38 659 SER A CA 1
ATOM 5011 C C . SER A 1 659 ? 66.483 -5.932 -37.116 1.00 54.38 659 SER A C 1
ATOM 5013 O O . SER A 1 659 ? 66.089 -6.260 -38.234 1.00 54.38 659 SER A O 1
ATOM 5015 N N . MET A 1 660 ? 66.219 -6.672 -36.034 1.00 57.56 660 MET A N 1
ATOM 5016 C CA . MET A 1 660 ? 65.410 -7.899 -36.057 1.00 57.56 660 MET A CA 1
ATOM 5017 C C . MET A 1 660 ? 63.956 -7.634 -36.466 1.00 57.56 660 MET A C 1
ATOM 5019 O O . MET A 1 660 ? 63.388 -8.386 -37.265 1.00 57.56 660 MET A O 1
ATOM 5023 N N . VAL A 1 661 ? 63.357 -6.547 -35.969 1.00 57.41 661 VAL A N 1
ATOM 5024 C CA . VAL A 1 661 ? 62.005 -6.128 -36.371 1.00 57.41 661 VAL A CA 1
ATOM 5025 C C . VAL A 1 661 ? 61.983 -5.758 -37.859 1.00 57.41 661 VAL A C 1
ATOM 5027 O O . VAL A 1 661 ? 61.118 -6.234 -38.593 1.00 57.41 661 VAL A O 1
ATOM 5030 N N . SER A 1 662 ? 62.974 -5.002 -38.341 1.00 57.78 662 SER A N 1
ATOM 5031 C CA . SER A 1 662 ? 63.115 -4.658 -39.763 1.00 57.78 662 SER A CA 1
ATOM 5032 C C . SER A 1 662 ? 63.297 -5.891 -40.658 1.00 57.78 662 SER A C 1
ATOM 5034 O O . SER A 1 662 ? 62.630 -6.005 -41.684 1.00 57.78 662 SER A O 1
ATOM 5036 N N . ALA A 1 663 ? 64.138 -6.854 -40.266 1.00 64.19 663 ALA A N 1
ATOM 5037 C CA . ALA A 1 663 ? 64.307 -8.114 -40.993 1.00 64.19 663 ALA A CA 1
ATOM 5038 C C . ALA A 1 663 ? 62.998 -8.924 -41.061 1.00 64.19 663 ALA A C 1
ATOM 5040 O O . ALA A 1 663 ? 62.662 -9.471 -42.113 1.00 64.19 663 ALA A O 1
ATOM 5041 N N . SER A 1 664 ? 62.219 -8.927 -39.974 1.00 68.12 664 SER A N 1
ATOM 5042 C CA . SER A 1 664 ? 60.893 -9.557 -39.925 1.00 68.12 664 SER A CA 1
ATOM 5043 C C . SER A 1 664 ? 59.912 -8.896 -40.901 1.00 68.12 664 SER A C 1
ATOM 5045 O O . SER A 1 664 ? 59.238 -9.599 -41.653 1.00 68.12 664 SER A O 1
ATOM 5047 N N . PHE A 1 665 ? 59.876 -7.559 -40.971 1.00 72.12 665 PHE A N 1
ATOM 5048 C CA . PHE A 1 665 ? 59.070 -6.844 -41.969 1.00 72.12 665 PHE A CA 1
ATOM 5049 C C . PHE A 1 665 ? 59.507 -7.149 -43.408 1.00 72.12 665 PHE A C 1
ATOM 5051 O O . PHE A 1 665 ? 58.650 -7.386 -44.257 1.00 72.12 665 PHE A O 1
ATOM 5058 N N . THR A 1 666 ? 60.812 -7.215 -43.688 1.00 73.44 666 THR A N 1
ATOM 5059 C CA . THR A 1 666 ? 61.331 -7.571 -45.021 1.00 73.44 666 THR A CA 1
ATOM 5060 C C . THR A 1 666 ? 60.952 -9.001 -45.420 1.00 73.44 666 THR A C 1
ATOM 5062 O O . THR A 1 666 ? 60.570 -9.236 -46.567 1.00 73.44 666 THR A O 1
ATOM 5065 N N . TYR A 1 667 ? 60.994 -9.955 -44.482 1.00 81.12 667 TYR A N 1
ATOM 5066 C CA . TYR A 1 667 ? 60.540 -11.329 -44.716 1.00 81.12 667 TYR A CA 1
ATOM 5067 C C . TYR A 1 667 ? 59.029 -11.395 -44.980 1.00 81.12 667 TYR A C 1
ATOM 5069 O O . TYR A 1 667 ? 58.605 -12.008 -45.958 1.00 81.12 667 TYR A O 1
ATOM 5077 N N . ILE A 1 668 ? 58.216 -10.708 -44.168 1.00 77.25 668 ILE A N 1
ATOM 5078 C CA . ILE A 1 668 ? 56.756 -10.628 -44.345 1.00 77.25 668 ILE A CA 1
ATOM 5079 C C . ILE A 1 668 ? 56.406 -9.991 -45.697 1.00 77.25 668 ILE A C 1
ATOM 5081 O O . ILE A 1 668 ? 55.592 -10.544 -46.432 1.00 77.25 668 ILE A O 1
ATOM 5085 N N . ALA A 1 669 ? 57.055 -8.887 -46.075 1.00 73.88 669 ALA A N 1
ATOM 5086 C CA . ALA A 1 669 ? 56.852 -8.243 -47.370 1.00 73.88 669 ALA A CA 1
ATOM 5087 C C . ALA A 1 669 ? 57.218 -9.180 -48.534 1.00 73.88 669 ALA A C 1
ATOM 5089 O O . ALA A 1 669 ? 56.409 -9.383 -49.438 1.00 73.88 669 ALA A O 1
ATOM 5090 N N . ARG A 1 670 ? 58.396 -9.819 -48.490 1.00 77.50 670 ARG A N 1
ATOM 5091 C CA . ARG A 1 670 ? 58.835 -10.780 -49.518 1.00 77.50 670 ARG A CA 1
ATOM 5092 C C . ARG A 1 670 ? 57.912 -12.001 -49.616 1.00 77.50 670 ARG A C 1
ATOM 5094 O O . ARG A 1 670 ? 57.720 -12.513 -50.714 1.00 77.50 670 ARG A O 1
ATOM 5101 N N . SER A 1 671 ? 57.329 -12.433 -48.498 1.00 75.44 671 SER A N 1
ATOM 5102 C CA . SER A 1 671 ? 56.348 -13.522 -48.433 1.00 75.44 671 SER A CA 1
ATOM 5103 C C . SER A 1 671 ? 54.976 -13.115 -48.992 1.00 75.44 671 SER A C 1
ATOM 5105 O O . SER A 1 671 ? 54.358 -13.879 -49.719 1.00 75.44 671 SER A O 1
ATOM 5107 N N . ILE A 1 672 ? 54.508 -11.886 -48.746 1.00 76.25 672 ILE A N 1
ATOM 5108 C CA . ILE A 1 672 ? 53.248 -11.385 -49.326 1.00 76.25 672 ILE A CA 1
ATOM 5109 C C . ILE A 1 672 ? 53.390 -11.161 -50.841 1.00 76.25 672 ILE A C 1
ATOM 5111 O O . ILE A 1 672 ? 52.481 -11.500 -51.598 1.00 76.25 672 ILE A O 1
ATOM 5115 N N . PHE A 1 673 ? 54.531 -10.641 -51.306 1.00 76.81 673 PHE A N 1
ATOM 5116 C CA . PHE A 1 673 ? 54.768 -10.406 -52.735 1.00 76.81 673 PHE A CA 1
ATOM 5117 C C . PHE A 1 673 ? 55.070 -11.681 -53.544 1.00 76.81 673 PHE A C 1
ATOM 5119 O O . PHE A 1 673 ? 54.869 -11.675 -54.758 1.00 76.81 673 PHE A O 1
ATOM 5126 N N . SER A 1 674 ? 55.491 -12.789 -52.919 1.00 79.75 674 SER A N 1
ATOM 5127 C CA . SER A 1 674 ? 55.714 -14.058 -53.637 1.00 79.75 674 SER A CA 1
ATOM 5128 C C . SER A 1 674 ? 54.420 -14.770 -54.060 1.00 79.75 674 SER A C 1
ATOM 5130 O O . SER A 1 674 ? 54.470 -15.643 -54.923 1.00 79.75 674 SER A O 1
ATOM 5132 N N . LEU A 1 675 ? 53.256 -14.368 -53.531 1.00 78.56 675 LEU A N 1
ATOM 5133 C CA . LEU A 1 675 ? 51.940 -14.908 -53.910 1.00 78.56 675 LEU A CA 1
ATOM 5134 C C . LEU A 1 675 ? 51.413 -14.392 -55.267 1.00 78.56 675 LEU A C 1
ATOM 5136 O O . LEU A 1 675 ? 50.326 -14.790 -55.701 1.00 78.56 675 LEU A O 1
ATOM 5140 N N . GLY A 1 676 ? 52.149 -13.507 -55.949 1.00 83.12 676 GLY A N 1
ATOM 5141 C CA . GLY A 1 676 ? 51.723 -12.928 -57.225 1.00 83.12 676 GLY A CA 1
ATOM 5142 C C . GLY A 1 676 ? 50.361 -12.238 -57.102 1.00 83.12 676 GLY A C 1
ATOM 5143 O O . GLY A 1 676 ? 50.094 -11.563 -56.112 1.00 83.12 676 GLY A O 1
ATOM 5144 N N . TRP A 1 677 ? 49.466 -12.434 -58.076 1.00 83.19 677 TRP A N 1
ATOM 5145 C CA . TRP A 1 677 ? 48.131 -11.808 -58.104 1.00 83.19 677 TRP A CA 1
ATOM 5146 C C . TRP A 1 677 ? 47.248 -12.107 -56.871 1.00 83.19 677 TRP A C 1
ATOM 5148 O O . TRP A 1 677 ? 46.301 -11.371 -56.607 1.00 83.19 677 TRP A O 1
ATOM 5158 N N . TRP A 1 678 ? 47.562 -13.135 -56.074 1.00 79.19 678 TRP A N 1
ATOM 5159 C CA . TRP A 1 678 ? 46.802 -13.495 -54.870 1.00 79.19 678 TRP A CA 1
ATOM 5160 C C . TRP A 1 678 ? 47.168 -12.678 -53.616 1.00 79.19 678 TRP A C 1
ATOM 5162 O O . TRP A 1 678 ? 46.514 -12.839 -52.582 1.00 79.19 678 TRP A O 1
ATOM 5172 N N . TRP A 1 679 ? 48.145 -11.761 -53.685 1.00 81.75 679 TRP A N 1
ATOM 5173 C CA . TRP A 1 679 ? 48.523 -10.896 -52.553 1.00 81.75 679 TRP A CA 1
ATOM 5174 C C . TRP A 1 679 ? 47.349 -10.132 -51.886 1.00 81.75 679 TRP A C 1
ATOM 5176 O O . TRP A 1 679 ? 47.351 -10.045 -50.654 1.00 81.75 679 TRP A O 1
ATOM 5186 N N . PRO A 1 680 ? 46.297 -9.651 -52.595 1.00 84.38 680 PRO A N 1
ATOM 5187 C CA . PRO A 1 680 ? 45.166 -8.983 -51.946 1.00 84.38 680 PRO A CA 1
ATOM 5188 C C . PRO A 1 680 ? 44.295 -9.961 -51.148 1.00 84.38 680 PRO A C 1
ATOM 5190 O O . PRO A 1 680 ? 43.773 -9.601 -50.095 1.00 84.38 680 PRO A O 1
ATOM 5193 N N . MET A 1 681 ? 44.173 -11.212 -51.609 1.00 86.12 681 MET A N 1
ATOM 5194 C CA . MET A 1 681 ? 43.447 -12.267 -50.895 1.00 86.12 681 MET A CA 1
ATOM 5195 C C . MET A 1 681 ? 44.183 -12.652 -49.607 1.00 86.12 681 MET A C 1
ATOM 5197 O O . MET A 1 681 ? 43.554 -12.816 -48.566 1.00 86.12 681 MET A O 1
ATOM 5201 N N . ALA A 1 682 ? 45.518 -12.717 -49.643 1.00 83.62 682 ALA A N 1
ATOM 5202 C CA . ALA A 1 682 ? 46.331 -12.944 -48.450 1.00 83.62 682 ALA A CA 1
ATOM 5203 C C . ALA A 1 682 ? 46.149 -11.830 -47.404 1.00 83.62 682 ALA A C 1
ATOM 5205 O O . ALA A 1 682 ? 45.966 -12.125 -46.224 1.00 83.62 682 ALA A O 1
ATOM 5206 N N . LEU A 1 683 ? 46.112 -10.560 -47.826 1.00 84.19 683 LEU A N 1
ATOM 5207 C CA . LEU A 1 683 ? 45.803 -9.444 -46.923 1.00 84.19 683 LEU A CA 1
ATOM 5208 C C . LEU A 1 683 ? 44.372 -9.502 -46.372 1.00 84.19 683 LEU A C 1
ATOM 5210 O O . LEU A 1 683 ? 44.173 -9.195 -45.199 1.00 84.19 683 LEU A O 1
ATOM 5214 N N . LEU A 1 684 ? 43.390 -9.933 -47.171 1.00 85.56 684 LEU A N 1
ATOM 5215 C CA . LEU A 1 684 ? 42.009 -10.136 -46.719 1.00 85.56 684 LEU A CA 1
ATOM 5216 C C . LEU A 1 684 ? 41.940 -11.245 -45.654 1.00 85.56 684 LEU A C 1
ATOM 5218 O O . LEU A 1 684 ? 41.341 -11.044 -44.601 1.00 85.56 684 LEU A O 1
ATOM 5222 N N . VAL A 1 685 ? 42.624 -12.374 -45.866 1.00 86.94 685 VAL A N 1
ATOM 5223 C CA . VAL A 1 685 ? 42.728 -13.464 -44.878 1.00 86.94 685 VAL A CA 1
ATOM 5224 C C . VAL A 1 685 ? 43.424 -12.993 -43.597 1.00 86.94 685 VAL A C 1
ATOM 5226 O O . VAL A 1 685 ? 42.911 -13.238 -42.509 1.00 86.94 685 VAL A O 1
ATOM 5229 N N . ILE A 1 686 ? 44.533 -12.252 -43.694 1.00 86.19 686 ILE A N 1
ATOM 5230 C CA . ILE A 1 686 ? 45.221 -11.668 -42.527 1.00 86.19 686 ILE A CA 1
ATOM 5231 C C . ILE A 1 686 ? 44.293 -10.699 -41.774 1.00 86.19 686 ILE A C 1
ATOM 5233 O O . ILE A 1 686 ? 44.199 -10.763 -40.547 1.00 86.19 686 ILE A O 1
ATOM 5237 N N . PHE A 1 687 ? 43.553 -9.845 -42.488 1.00 87.19 687 PHE A N 1
ATOM 5238 C CA . PHE A 1 687 ? 42.560 -8.950 -41.891 1.00 87.19 687 PHE A CA 1
ATOM 5239 C C . PHE A 1 687 ? 41.432 -9.724 -41.196 1.00 87.19 687 PHE A C 1
ATOM 5241 O O . PHE A 1 687 ? 41.051 -9.382 -40.076 1.00 87.19 687 PHE A O 1
ATOM 5248 N N . ALA A 1 688 ? 40.928 -10.795 -41.811 1.00 87.25 688 ALA A N 1
ATOM 5249 C CA . ALA A 1 688 ? 39.891 -11.652 -41.242 1.00 87.25 688 ALA A CA 1
ATOM 5250 C C . ALA A 1 688 ? 40.375 -12.425 -40.001 1.00 87.25 688 ALA A C 1
ATOM 5252 O O . ALA A 1 688 ? 39.619 -12.558 -39.044 1.00 87.25 688 ALA A O 1
ATOM 5253 N N . VAL A 1 689 ? 41.634 -12.876 -39.964 1.00 89.06 689 VAL A N 1
ATOM 5254 C CA . VAL A 1 689 ? 42.224 -13.550 -38.792 1.00 89.06 689 VAL A CA 1
ATOM 5255 C C . VAL A 1 689 ? 42.443 -12.577 -37.626 1.00 89.06 689 VAL A C 1
ATOM 5257 O O . VAL A 1 689 ? 42.179 -12.933 -36.481 1.00 89.06 689 VAL A O 1
ATOM 5260 N N . ILE A 1 690 ? 42.872 -11.338 -37.895 1.00 88.19 690 ILE A N 1
ATOM 5261 C CA . ILE A 1 690 ? 43.108 -10.321 -36.852 1.00 88.19 690 ILE A CA 1
ATOM 5262 C C . ILE A 1 690 ? 41.790 -9.728 -36.322 1.00 88.19 690 ILE A C 1
ATOM 5264 O O . ILE A 1 690 ? 41.619 -9.572 -35.111 1.00 88.19 690 ILE A O 1
ATOM 5268 N N . SER A 1 691 ? 40.849 -9.387 -37.208 1.00 88.00 691 SER A N 1
ATOM 5269 C CA . SER A 1 691 ? 39.577 -8.757 -36.822 1.00 88.00 691 SER A CA 1
ATOM 5270 C C . SER A 1 691 ? 38.503 -9.767 -36.406 1.00 88.00 691 SER A C 1
ATOM 5272 O O . SER A 1 691 ? 37.751 -9.500 -35.469 1.00 88.00 691 SER A O 1
ATOM 5274 N N . GLY A 1 692 ? 38.448 -10.942 -37.042 1.00 88.19 692 GLY A N 1
ATOM 5275 C CA . GLY A 1 692 ? 37.383 -11.941 -36.898 1.00 88.19 692 GLY A CA 1
ATOM 5276 C C . GLY A 1 692 ? 37.046 -12.318 -35.453 1.00 88.19 692 GLY A C 1
ATOM 5277 O O . GLY A 1 692 ? 35.880 -12.193 -35.078 1.00 88.19 692 GLY A O 1
ATOM 5278 N N . PRO A 1 693 ? 38.020 -12.684 -34.596 1.00 89.19 693 PRO A N 1
ATOM 5279 C CA . PRO A 1 693 ? 37.757 -12.983 -33.187 1.00 89.19 693 PRO A CA 1
ATOM 5280 C C . PRO A 1 693 ? 37.111 -11.810 -32.432 1.00 89.19 693 PRO A C 1
ATOM 5282 O O . PRO A 1 693 ? 36.209 -12.014 -31.621 1.00 89.19 693 PRO A O 1
ATOM 5285 N N . SER A 1 694 ? 37.510 -10.571 -32.743 1.00 86.50 694 SER A N 1
ATOM 5286 C CA . SER A 1 694 ? 36.932 -9.359 -32.142 1.00 86.50 694 SER A CA 1
ATOM 5287 C C . SER A 1 694 ? 35.510 -9.094 -32.644 1.00 86.50 694 SER A C 1
ATOM 5289 O O . SER A 1 694 ? 34.640 -8.729 -31.854 1.00 86.50 694 SER A O 1
ATOM 5291 N N . VAL A 1 695 ? 35.246 -9.333 -33.933 1.00 88.56 695 VAL A N 1
ATOM 5292 C CA . VAL A 1 695 ? 33.909 -9.218 -34.539 1.00 88.56 695 VAL A CA 1
ATOM 5293 C C . VAL A 1 695 ? 32.953 -10.264 -33.974 1.00 88.56 695 VAL A C 1
ATOM 5295 O O . VAL A 1 695 ? 31.832 -9.916 -33.615 1.00 88.56 695 VAL A O 1
ATOM 5298 N N . VAL A 1 696 ? 33.387 -11.520 -33.840 1.00 89.12 696 VAL A N 1
ATOM 5299 C CA . VAL A 1 696 ? 32.587 -12.610 -33.260 1.00 89.12 696 VAL A CA 1
ATOM 5300 C C . VAL A 1 696 ? 32.278 -12.328 -31.787 1.00 89.12 696 VAL A C 1
ATOM 5302 O O . VAL A 1 696 ? 31.119 -12.400 -31.380 1.00 89.12 696 VAL A O 1
ATOM 5305 N N . MET A 1 697 ? 33.277 -11.919 -30.997 1.00 87.25 697 MET A N 1
ATOM 5306 C CA . MET A 1 697 ? 33.078 -11.556 -29.588 1.00 87.25 697 MET A CA 1
ATOM 5307 C C . MET A 1 697 ? 32.125 -10.359 -29.429 1.00 87.25 697 MET A C 1
ATOM 5309 O O . MET A 1 697 ? 31.258 -10.360 -28.552 1.00 87.25 697 MET A O 1
ATOM 5313 N N . ALA A 1 698 ? 32.237 -9.352 -30.301 1.00 86.75 698 ALA A N 1
ATOM 5314 C CA . ALA A 1 698 ? 31.306 -8.230 -30.333 1.00 86.75 698 ALA A CA 1
ATOM 5315 C C . ALA A 1 698 ? 29.899 -8.665 -30.760 1.00 86.75 698 ALA A C 1
ATOM 5317 O O . ALA A 1 698 ? 28.939 -8.278 -30.110 1.00 86.75 698 ALA A O 1
ATOM 5318 N N . TRP A 1 699 ? 29.749 -9.506 -31.785 1.00 88.50 699 TRP A N 1
ATOM 5319 C CA . TRP A 1 699 ? 28.457 -10.032 -32.239 1.00 88.50 699 TRP A CA 1
ATOM 5320 C C . TRP A 1 699 ? 27.718 -10.792 -31.130 1.00 88.50 699 TRP A C 1
ATOM 5322 O O . TRP A 1 699 ? 26.528 -10.554 -30.921 1.00 88.50 699 TRP A O 1
ATOM 5332 N N . PHE A 1 700 ? 28.425 -11.624 -30.355 1.00 88.19 700 PHE A N 1
ATOM 5333 C CA . PHE A 1 700 ? 27.856 -12.276 -29.173 1.00 88.19 700 PHE A CA 1
ATOM 5334 C C . PHE A 1 700 ? 27.437 -11.269 -28.094 1.00 88.19 700 PHE A C 1
ATOM 5336 O O . PHE A 1 700 ? 26.317 -11.366 -27.597 1.00 88.19 700 PHE A O 1
ATOM 5343 N N . LYS A 1 701 ? 28.279 -10.277 -27.759 1.00 86.31 701 LYS A N 1
ATOM 5344 C CA . LYS A 1 701 ? 27.917 -9.222 -26.791 1.00 86.31 701 LYS A CA 1
ATOM 5345 C C . LYS A 1 701 ? 26.719 -8.384 -27.248 1.00 86.31 701 LYS A C 1
ATOM 5347 O O . LYS A 1 701 ? 25.816 -8.144 -26.458 1.00 86.31 701 LYS A O 1
ATOM 5352 N N . LEU A 1 702 ? 26.681 -7.989 -28.521 1.00 86.69 702 LEU A N 1
ATOM 5353 C CA . LEU A 1 702 ? 25.603 -7.199 -29.124 1.00 86.69 702 LEU A CA 1
ATOM 5354 C C . LEU A 1 702 ? 24.267 -7.956 -29.131 1.00 86.69 702 LEU A C 1
ATOM 5356 O O . LEU A 1 702 ? 23.233 -7.346 -28.886 1.00 86.69 702 LEU A O 1
ATOM 5360 N N . ARG A 1 703 ? 24.281 -9.276 -29.371 1.00 85.50 703 ARG A N 1
ATOM 5361 C CA . ARG A 1 703 ? 23.086 -10.139 -29.285 1.00 85.50 703 ARG A CA 1
ATOM 5362 C C . ARG A 1 703 ? 22.640 -10.453 -27.855 1.00 85.50 703 ARG A C 1
ATOM 5364 O O . ARG A 1 703 ? 21.503 -10.863 -27.668 1.00 85.50 703 ARG A O 1
ATOM 5371 N N . ARG A 1 704 ? 23.523 -10.283 -26.870 1.00 86.69 704 ARG A N 1
ATOM 5372 C CA . ARG A 1 704 ? 23.258 -10.484 -25.437 1.00 86.69 704 ARG A CA 1
ATOM 5373 C C . ARG A 1 704 ? 23.033 -9.165 -24.682 1.00 86.69 704 ARG A C 1
ATOM 5375 O O . ARG A 1 704 ? 23.108 -9.164 -23.460 1.00 86.69 704 ARG A O 1
ATOM 5382 N N . ARG A 1 705 ? 22.775 -8.053 -25.386 1.00 91.19 705 ARG A N 1
ATOM 5383 C CA . ARG A 1 705 ? 22.393 -6.781 -24.757 1.00 91.19 705 ARG A CA 1
ATOM 5384 C C . ARG A 1 705 ? 21.070 -6.940 -24.016 1.00 91.19 705 ARG A C 1
ATOM 5386 O O . ARG A 1 705 ? 20.068 -7.293 -24.635 1.00 91.19 705 ARG A O 1
ATOM 5393 N N . SER A 1 706 ? 21.084 -6.642 -22.727 1.00 91.19 706 SER A N 1
ATOM 5394 C CA . SER A 1 706 ? 19.984 -6.872 -21.793 1.00 91.19 706 SER A CA 1
ATOM 5395 C C . SER A 1 706 ? 19.723 -5.625 -20.951 1.00 91.19 706 SER A C 1
ATOM 5397 O O . SER A 1 706 ? 20.653 -5.051 -20.388 1.00 91.19 706 SER A O 1
ATOM 5399 N N . LEU A 1 707 ? 18.462 -5.203 -20.854 1.00 91.12 707 LEU A N 1
ATOM 5400 C CA . LEU A 1 707 ? 18.044 -4.139 -19.939 1.00 91.12 707 LEU A CA 1
ATOM 5401 C C . LEU A 1 707 ? 17.920 -4.652 -18.491 1.00 91.12 707 LEU A C 1
ATOM 5403 O O . LEU A 1 707 ? 18.146 -3.869 -17.576 1.00 91.12 707 LEU A O 1
ATOM 5407 N N . GLY A 1 708 ? 17.658 -5.950 -18.273 1.00 90.88 708 GLY A N 1
ATOM 5408 C CA . GLY A 1 708 ? 17.474 -6.539 -16.932 1.00 90.88 708 GLY A CA 1
ATOM 5409 C C . GLY A 1 708 ? 18.568 -6.138 -15.931 1.00 90.88 708 GLY A C 1
ATOM 5410 O O . GLY A 1 708 ? 18.278 -5.349 -15.036 1.00 90.88 708 GLY A O 1
ATOM 5411 N N . PRO A 1 709 ? 19.852 -6.493 -16.160 1.00 91.94 709 PRO A N 1
ATOM 5412 C CA . PRO A 1 709 ? 20.940 -6.144 -15.241 1.00 91.94 709 PRO A CA 1
ATOM 5413 C C . PRO A 1 709 ? 21.218 -4.641 -15.087 1.00 91.94 709 PRO A C 1
ATOM 5415 O O . PRO A 1 709 ? 22.027 -4.267 -14.241 1.00 91.94 709 PRO A O 1
ATOM 5418 N N . LEU A 1 710 ? 20.619 -3.780 -15.923 1.00 92.44 710 LEU A N 1
ATOM 5419 C CA . LEU A 1 710 ? 20.651 -2.329 -15.739 1.00 92.44 710 LEU A CA 1
ATOM 5420 C C . LEU A 1 710 ? 19.576 -1.878 -14.739 1.00 92.44 710 LEU A C 1
ATOM 5422 O O . LEU A 1 710 ? 19.890 -1.036 -13.913 1.00 92.44 710 LEU A O 1
ATOM 5426 N N . LEU A 1 711 ? 18.365 -2.448 -14.785 1.00 92.44 711 LEU A N 1
ATOM 5427 C CA . LEU A 1 711 ? 17.265 -2.132 -13.861 1.00 92.44 711 LEU A CA 1
ATOM 5428 C C . LEU A 1 711 ? 17.374 -2.867 -12.519 1.00 92.44 711 LEU A C 1
ATOM 5430 O O . LEU A 1 711 ? 17.047 -2.284 -11.488 1.00 92.44 711 LEU A O 1
ATOM 5434 N N . ASP A 1 712 ? 17.899 -4.097 -12.500 1.00 91.44 712 ASP A N 1
ATOM 5435 C CA . ASP A 1 712 ? 18.232 -4.819 -11.258 1.00 91.44 712 ASP A CA 1
ATOM 5436 C C . ASP A 1 712 ? 19.227 -4.001 -10.410 1.00 91.44 712 ASP A C 1
ATOM 5438 O O . ASP A 1 712 ? 19.179 -3.968 -9.182 1.00 91.44 712 ASP A O 1
ATOM 5442 N N . ALA A 1 713 ? 20.125 -3.281 -11.091 1.00 90.69 713 ALA A N 1
ATOM 5443 C CA . ALA A 1 713 ? 21.072 -2.354 -10.485 1.00 90.69 713 ALA A CA 1
ATOM 5444 C C . ALA A 1 713 ? 20.413 -1.065 -9.949 1.00 90.69 713 ALA A C 1
ATOM 5446 O O . ALA A 1 713 ? 20.988 -0.419 -9.073 1.00 90.69 713 ALA A O 1
ATOM 5447 N N . SER A 1 714 ? 19.217 -0.728 -10.445 1.00 89.19 714 SER A N 1
ATOM 5448 C CA . SER A 1 714 ? 18.332 0.358 -9.994 1.00 89.19 714 SER A CA 1
ATOM 5449 C C . SER A 1 714 ? 17.233 -0.134 -9.029 1.00 89.19 714 SER A C 1
ATOM 5451 O O . SER A 1 714 ? 16.227 0.542 -8.842 1.00 89.19 714 SER A O 1
ATOM 5453 N N . GLY A 1 715 ? 17.380 -1.329 -8.443 1.00 88.94 715 GLY A N 1
ATOM 5454 C CA . GLY A 1 715 ? 16.496 -1.847 -7.392 1.00 88.94 715 GLY A CA 1
ATOM 5455 C C . GLY A 1 715 ? 15.284 -2.669 -7.850 1.00 88.94 715 GLY A C 1
ATOM 5456 O O . GLY A 1 715 ? 14.580 -3.201 -6.985 1.00 88.94 715 GLY A O 1
ATOM 5457 N N . TRP A 1 716 ? 15.055 -2.821 -9.159 1.00 92.69 716 TRP A N 1
ATOM 5458 C CA . TRP A 1 716 ? 14.044 -3.739 -9.707 1.00 92.69 716 TRP A CA 1
ATOM 5459 C C . TRP A 1 716 ? 14.433 -5.213 -9.481 1.00 92.69 716 TRP A C 1
ATOM 5461 O O . TRP A 1 716 ? 15.567 -5.524 -9.118 1.00 92.69 716 TRP A O 1
ATOM 5471 N N . ALA A 1 717 ? 13.499 -6.130 -9.737 1.00 92.31 717 ALA A N 1
ATOM 5472 C CA . ALA A 1 717 ? 13.782 -7.557 -9.894 1.00 92.31 717 ALA A CA 1
ATOM 5473 C C . ALA A 1 717 ? 13.229 -8.052 -11.239 1.00 92.31 717 ALA A C 1
ATOM 5475 O O . ALA A 1 717 ? 12.028 -8.312 -11.358 1.00 92.31 717 ALA A O 1
ATOM 5476 N N . VAL A 1 718 ? 14.084 -8.151 -12.261 1.00 91.69 718 VAL A N 1
ATOM 5477 C CA . VAL A 1 718 ? 13.686 -8.470 -13.641 1.00 91.69 718 VAL A CA 1
ATOM 5478 C C . VAL A 1 718 ? 13.899 -9.963 -13.949 1.00 91.69 718 VAL A C 1
ATOM 5480 O O . VAL A 1 718 ? 15.025 -10.456 -13.972 1.00 91.69 718 VAL A O 1
ATOM 5483 N N . ASN A 1 719 ? 12.818 -10.699 -14.235 1.00 83.94 719 ASN A N 1
ATOM 5484 C CA . ASN A 1 719 ? 12.848 -12.148 -14.507 1.00 83.94 719 ASN A CA 1
ATOM 5485 C C . ASN A 1 719 ? 13.560 -12.498 -15.817 1.00 83.94 719 ASN A C 1
ATOM 5487 O O . ASN A 1 719 ? 14.364 -13.430 -15.886 1.00 83.94 719 ASN A O 1
ATOM 5491 N N . THR A 1 720 ? 13.206 -11.793 -16.894 1.00 68.44 720 THR A N 1
ATOM 5492 C CA . THR A 1 720 ? 13.746 -12.048 -18.231 1.00 68.44 720 THR A CA 1
ATOM 5493 C C . THR A 1 720 ? 14.595 -10.861 -18.648 1.00 68.44 720 THR A C 1
ATOM 5495 O O . THR A 1 720 ? 14.198 -9.715 -18.478 1.00 68.44 720 THR A O 1
ATOM 5498 N N . GLY A 1 721 ? 15.783 -11.109 -19.205 1.00 73.31 721 GLY A N 1
ATOM 5499 C CA . GLY A 1 721 ? 16.818 -10.079 -19.368 1.00 73.31 721 GLY A CA 1
ATOM 5500 C C . GLY A 1 721 ? 16.485 -8.879 -20.270 1.00 73.31 721 GLY A C 1
ATOM 5501 O O . GLY A 1 721 ? 17.388 -8.088 -20.527 1.00 73.31 721 GLY A O 1
ATOM 5502 N N . ALA A 1 722 ? 15.249 -8.726 -20.758 1.00 85.81 722 ALA A N 1
ATOM 5503 C CA . ALA A 1 722 ? 14.776 -7.572 -21.519 1.00 85.81 722 ALA A CA 1
ATOM 5504 C C . ALA A 1 722 ? 15.714 -7.231 -22.698 1.00 85.81 722 ALA A C 1
ATOM 5506 O O . ALA A 1 722 ? 16.434 -6.228 -22.669 1.00 85.81 722 ALA A O 1
ATOM 5507 N N . PRO A 1 723 ? 15.789 -8.111 -23.717 1.00 89.25 723 PRO A N 1
ATOM 5508 C CA . PRO A 1 723 ? 16.785 -8.006 -24.771 1.00 89.25 723 PRO A CA 1
ATOM 5509 C C . PRO A 1 723 ? 16.594 -6.731 -25.598 1.00 89.25 723 PRO A C 1
ATOM 5511 O O . PRO A 1 723 ? 15.478 -6.390 -25.992 1.00 89.25 723 PRO A O 1
ATOM 5514 N N . ILE A 1 724 ? 17.703 -6.060 -25.911 1.00 89.44 724 ILE A N 1
ATOM 5515 C CA . ILE A 1 724 ? 17.738 -4.896 -26.805 1.00 89.44 724 ILE A CA 1
ATOM 5516 C C . ILE A 1 724 ? 18.349 -5.343 -28.133 1.00 89.44 724 ILE A C 1
ATOM 5518 O O . ILE A 1 724 ? 19.562 -5.530 -28.257 1.00 89.44 724 ILE A O 1
ATOM 5522 N N . ASN A 1 725 ? 17.499 -5.524 -29.145 1.00 86.25 725 ASN A N 1
ATOM 5523 C CA . ASN A 1 725 ? 17.944 -5.911 -30.482 1.00 86.25 725 ASN A CA 1
ATOM 5524 C C . ASN A 1 725 ? 18.619 -4.736 -31.231 1.00 86.25 725 ASN A C 1
ATOM 5526 O O . ASN A 1 725 ? 18.597 -3.584 -30.795 1.00 86.25 725 ASN A O 1
ATOM 5530 N N . PHE A 1 726 ? 19.254 -5.023 -32.373 1.00 81.38 726 PHE A N 1
ATOM 5531 C CA . PHE A 1 726 ? 20.054 -4.023 -33.093 1.00 81.38 726 PHE A CA 1
ATOM 5532 C C . PHE A 1 726 ? 19.224 -2.852 -33.650 1.00 81.38 726 PHE A C 1
ATOM 5534 O O . PHE A 1 726 ? 19.708 -1.724 -33.660 1.00 81.38 726 PHE A O 1
ATOM 5541 N N . THR A 1 727 ? 17.985 -3.092 -34.091 1.00 84.69 727 THR A N 1
ATOM 5542 C CA . THR A 1 727 ? 17.105 -2.029 -34.605 1.00 84.69 727 THR A CA 1
ATOM 5543 C C . THR A 1 727 ? 16.605 -1.122 -33.483 1.00 84.69 727 THR A C 1
ATOM 5545 O O . THR A 1 727 ? 16.644 0.094 -33.635 1.00 84.69 727 THR A O 1
ATOM 5548 N N . MET A 1 728 ? 16.245 -1.688 -32.329 1.00 86.38 728 MET A N 1
ATOM 5549 C CA . MET A 1 728 ? 15.879 -0.933 -31.129 1.00 86.38 728 MET A CA 1
ATOM 5550 C C . MET A 1 728 ? 17.059 -0.116 -30.587 1.00 86.38 728 MET A C 1
ATOM 5552 O O . MET A 1 728 ? 16.914 1.073 -30.323 1.00 86.38 728 MET A O 1
ATOM 5556 N N . GLY A 1 729 ? 18.259 -0.701 -30.512 1.00 84.00 729 GLY A N 1
ATOM 5557 C CA . GLY A 1 729 ? 19.481 0.037 -30.164 1.00 84.00 729 GLY A CA 1
ATOM 5558 C C . GLY A 1 729 ? 19.837 1.153 -31.160 1.00 84.00 729 GLY A C 1
ATOM 5559 O O . GLY A 1 729 ? 20.509 2.110 -30.799 1.00 84.00 729 GLY A O 1
ATOM 5560 N N . GLY A 1 730 ? 19.361 1.072 -32.406 1.00 84.56 730 GLY A N 1
ATOM 5561 C CA . GLY A 1 730 ? 19.444 2.175 -33.368 1.00 84.56 730 GLY A CA 1
ATOM 5562 C C . GLY A 1 730 ? 18.496 3.343 -33.063 1.00 84.56 730 GLY A C 1
ATOM 5563 O O . GLY A 1 730 ? 18.780 4.463 -33.473 1.00 84.56 730 GLY A O 1
ATOM 5564 N N . ALA A 1 731 ? 17.400 3.098 -32.335 1.00 86.44 731 ALA A N 1
ATOM 5565 C CA . ALA A 1 731 ? 16.433 4.114 -31.913 1.00 86.44 731 ALA A CA 1
ATOM 5566 C C . ALA A 1 731 ? 16.747 4.702 -30.522 1.00 86.44 731 ALA A C 1
ATOM 5568 O O . ALA A 1 731 ? 16.525 5.888 -30.297 1.00 86.44 731 ALA A O 1
ATOM 5569 N N . LEU A 1 732 ? 17.320 3.906 -29.607 1.00 88.88 732 LEU A N 1
ATOM 5570 C CA . LEU A 1 732 ? 17.709 4.341 -28.252 1.00 88.88 732 LEU A CA 1
ATOM 5571 C C . LEU A 1 732 ? 18.941 5.270 -28.219 1.00 88.88 732 LEU A C 1
ATOM 5573 O O . LEU A 1 732 ? 19.299 5.819 -27.172 1.00 88.88 732 LEU A O 1
ATOM 5577 N N . THR A 1 733 ? 19.627 5.452 -29.350 1.00 90.81 733 THR A N 1
ATOM 5578 C CA . THR A 1 733 ? 20.723 6.416 -29.494 1.00 90.81 733 THR A CA 1
ATOM 5579 C C . THR A 1 733 ? 20.726 7.024 -30.895 1.00 90.81 733 THR A C 1
ATOM 5581 O O . THR A 1 733 ? 21.228 6.416 -31.843 1.00 90.81 733 THR A O 1
ATOM 5584 N N . ALA A 1 734 ? 20.224 8.252 -31.032 1.00 88.00 734 ALA A N 1
ATOM 5585 C CA . ALA A 1 734 ? 20.296 8.984 -32.291 1.00 88.00 734 ALA A CA 1
ATOM 5586 C C . ALA A 1 734 ? 21.650 9.697 -32.416 1.00 88.00 734 ALA A C 1
ATOM 5588 O O . ALA A 1 734 ? 22.088 10.399 -31.507 1.00 88.00 734 ALA A O 1
ATOM 5589 N N . VAL A 1 735 ? 22.315 9.539 -33.562 1.00 86.75 735 VAL A N 1
ATOM 5590 C CA . VAL A 1 735 ? 23.537 10.281 -33.917 1.00 86.75 735 VAL A CA 1
ATOM 5591 C C . VAL A 1 735 ? 23.152 11.464 -34.802 1.00 86.75 735 VAL A C 1
ATOM 5593 O O . VAL A 1 735 ? 22.327 11.302 -35.704 1.00 86.75 735 VAL A O 1
ATOM 5596 N N . GLY A 1 736 ? 23.765 12.628 -34.573 1.00 82.56 736 GLY A N 1
ATOM 5597 C CA . GLY A 1 736 ? 23.545 13.840 -35.357 1.00 82.56 736 GLY A CA 1
ATOM 5598 C C . GLY A 1 736 ? 23.736 13.605 -36.856 1.00 82.56 736 GLY A C 1
ATOM 5599 O O . GLY A 1 736 ? 24.825 13.260 -37.316 1.00 82.56 736 GLY A O 1
ATOM 5600 N N . GLN A 1 737 ? 22.661 13.796 -37.618 1.00 82.88 737 GLN A N 1
ATOM 5601 C CA . GLN A 1 737 ? 22.634 13.670 -39.072 1.00 82.88 737 GLN A CA 1
ATOM 5602 C C . GLN A 1 737 ? 22.305 15.018 -39.710 1.00 82.88 737 GLN A C 1
ATOM 5604 O O . GLN A 1 737 ? 21.553 15.822 -39.163 1.00 82.88 737 GLN A O 1
ATOM 5609 N N . ILE A 1 738 ? 22.881 15.255 -40.886 1.00 84.62 738 ILE A N 1
ATOM 5610 C CA . ILE A 1 738 ? 22.563 16.416 -41.718 1.00 84.62 738 ILE A CA 1
ATOM 5611 C C . ILE A 1 738 ? 21.139 16.214 -42.275 1.00 84.62 738 ILE A C 1
ATOM 5613 O O . ILE A 1 738 ? 20.858 15.119 -42.770 1.00 84.62 738 ILE A O 1
ATOM 5617 N N . PRO A 1 739 ? 20.237 17.215 -42.207 1.00 88.31 739 PRO A N 1
ATOM 5618 C CA . PRO A 1 739 ? 18.865 17.060 -42.685 1.00 88.31 739 PRO A CA 1
ATOM 5619 C C . PRO A 1 739 ? 18.807 16.750 -44.194 1.00 88.31 739 PRO A C 1
ATOM 5621 O O . PRO A 1 739 ? 19.663 17.212 -44.958 1.00 88.31 739 PRO A O 1
ATOM 5624 N N . PRO A 1 740 ? 17.809 15.966 -44.647 1.00 86.25 740 PRO A N 1
ATOM 5625 C CA . PRO A 1 740 ? 17.725 15.512 -46.031 1.00 86.25 740 PRO A CA 1
ATOM 5626 C C . PRO A 1 740 ? 17.628 16.694 -47.004 1.00 86.25 740 PRO A C 1
ATOM 5628 O O . PRO A 1 740 ? 16.841 17.616 -46.810 1.00 86.25 740 PRO A O 1
ATOM 5631 N N . GLY A 1 741 ? 18.444 16.660 -48.060 1.00 81.94 741 GLY A N 1
ATOM 5632 C CA . GLY A 1 741 ? 18.512 17.711 -49.082 1.00 81.94 741 GLY A CA 1
ATOM 5633 C C . GLY A 1 741 ? 19.443 18.889 -48.764 1.00 81.94 741 GLY A C 1
ATOM 5634 O O . GLY A 1 741 ? 19.695 19.700 -49.655 1.00 81.94 741 GLY A O 1
ATOM 5635 N N . ALA A 1 742 ? 20.006 18.991 -47.554 1.00 85.00 742 ALA A N 1
ATOM 5636 C CA . ALA A 1 742 ? 20.944 20.067 -47.235 1.00 85.00 742 ALA A CA 1
ATOM 5637 C C . ALA A 1 742 ? 22.276 19.921 -47.997 1.00 85.00 742 ALA A C 1
ATOM 5639 O O . ALA A 1 742 ? 22.910 18.863 -48.009 1.00 85.00 742 ALA A O 1
ATOM 5640 N N . GLN A 1 743 ? 22.720 21.014 -48.620 1.00 83.44 743 GLN A N 1
ATOM 5641 C CA . GLN A 1 743 ? 23.957 21.053 -49.395 1.00 83.44 743 GLN A CA 1
ATOM 5642 C C . GLN A 1 743 ? 25.164 21.229 -48.468 1.00 83.44 743 GLN A C 1
ATOM 5644 O O . GLN A 1 743 ? 25.291 22.238 -47.777 1.00 83.44 743 GLN A O 1
ATOM 5649 N N . ARG A 1 744 ? 26.079 20.254 -48.470 1.00 79.38 744 ARG A N 1
ATOM 5650 C CA . ARG A 1 744 ? 27.344 20.337 -47.732 1.00 79.38 744 ARG A CA 1
ATOM 5651 C C . ARG A 1 744 ? 28.433 20.940 -48.617 1.00 79.38 744 ARG A C 1
ATOM 5653 O O . ARG A 1 744 ? 28.936 20.266 -49.515 1.00 79.38 744 ARG A O 1
ATOM 5660 N N . SER A 1 745 ? 28.854 22.166 -48.318 1.00 81.12 745 SER A N 1
ATOM 5661 C CA . SER A 1 745 ? 30.120 22.692 -48.830 1.00 81.12 745 SER A CA 1
ATOM 5662 C C . SER A 1 745 ? 31.302 21.886 -48.267 1.00 81.12 745 SER A C 1
ATOM 5664 O O . SER A 1 745 ? 31.293 21.434 -47.120 1.00 81.12 745 SER A O 1
ATOM 5666 N N . LEU A 1 746 ? 32.325 21.685 -49.099 1.00 76.75 746 LEU A N 1
ATOM 5667 C CA . LEU A 1 746 ? 33.613 21.083 -48.719 1.00 76.75 746 LEU A CA 1
ATOM 5668 C C . LEU A 1 746 ? 34.760 22.108 -48.800 1.00 76.75 746 LEU A C 1
ATOM 5670 O O . LEU A 1 746 ? 35.931 21.737 -48.844 1.00 76.75 746 LEU A O 1
ATOM 5674 N N . ASP A 1 747 ? 34.407 23.394 -48.834 1.00 75.31 747 ASP A N 1
ATOM 5675 C CA . ASP A 1 747 ? 35.334 24.522 -48.845 1.00 75.31 747 ASP A CA 1
ATOM 5676 C C . ASP A 1 747 ? 35.801 24.816 -47.410 1.00 75.31 747 ASP A C 1
ATOM 5678 O O . ASP A 1 747 ? 35.221 25.623 -46.686 1.00 75.31 747 ASP A O 1
ATOM 5682 N N . ASP A 1 748 ? 36.794 24.047 -46.961 1.00 75.75 748 ASP A N 1
ATOM 5683 C CA . ASP A 1 748 ? 37.424 24.183 -45.647 1.00 75.75 748 ASP A CA 1
ATOM 5684 C C . ASP A 1 748 ? 38.565 25.222 -45.712 1.00 75.75 748 ASP A C 1
ATOM 5686 O O . ASP A 1 748 ? 39.620 24.921 -46.287 1.00 75.75 748 ASP A O 1
ATOM 5690 N N . PRO A 1 749 ? 38.422 26.413 -45.090 1.00 77.12 749 PRO A N 1
ATOM 5691 C CA . PRO A 1 749 ? 39.428 27.475 -45.147 1.00 77.12 749 PRO A CA 1
ATOM 5692 C C . PRO A 1 749 ? 40.745 27.124 -44.432 1.00 77.12 749 PRO A C 1
ATOM 5694 O O . PRO A 1 749 ? 41.760 27.790 -44.654 1.00 77.12 749 PRO A O 1
ATOM 5697 N N . TYR A 1 750 ? 40.764 26.082 -43.593 1.00 72.38 750 TYR A N 1
ATOM 5698 C CA . TYR A 1 750 ? 41.964 25.596 -42.905 1.00 72.38 750 TYR A CA 1
ATOM 5699 C C . TYR A 1 750 ? 42.514 24.291 -43.485 1.00 72.38 750 TYR A C 1
ATOM 5701 O O . TYR A 1 750 ? 43.628 23.886 -43.124 1.00 72.38 750 TYR A O 1
ATOM 5709 N N . GLY A 1 751 ? 41.773 23.674 -44.405 1.00 69.31 751 GLY A N 1
ATOM 5710 C CA . GLY A 1 751 ? 42.076 22.381 -44.988 1.00 69.31 751 GLY A CA 1
ATOM 5711 C C . GLY A 1 751 ? 43.403 22.350 -45.741 1.00 69.31 751 GLY A C 1
ATOM 5712 O O . GLY A 1 751 ? 43.922 23.364 -46.221 1.00 69.31 751 GLY A O 1
ATOM 5713 N N . LEU A 1 752 ? 43.945 21.141 -45.909 1.00 63.41 752 LEU A N 1
ATOM 5714 C CA . LEU A 1 752 ? 45.107 20.891 -46.766 1.00 63.41 752 LEU A CA 1
ATOM 5715 C C . LEU A 1 752 ? 45.010 21.568 -48.151 1.00 63.41 752 LEU A C 1
ATOM 5717 O O . LEU A 1 752 ? 45.980 22.240 -48.510 1.00 63.41 752 LEU A O 1
ATOM 5721 N N . PRO A 1 753 ? 43.894 21.489 -48.913 1.00 60.22 753 PRO A N 1
ATOM 5722 C CA . PRO A 1 753 ? 43.785 22.191 -50.194 1.00 60.22 753 PRO A CA 1
ATOM 5723 C C . PRO A 1 753 ? 43.782 23.723 -50.070 1.00 60.22 753 PRO A C 1
ATOM 5725 O O . PRO A 1 753 ? 44.311 24.372 -50.966 1.00 60.22 753 PRO A O 1
ATOM 5728 N N . ALA A 1 754 ? 43.286 24.316 -48.976 1.00 62.69 754 ALA A N 1
ATOM 5729 C CA . ALA A 1 754 ? 43.353 25.765 -48.755 1.00 62.69 754 ALA A CA 1
ATOM 5730 C C . ALA A 1 754 ? 44.783 26.224 -48.413 1.00 62.69 754 ALA A C 1
ATOM 5732 O O . ALA A 1 754 ? 45.291 27.187 -48.993 1.00 62.69 754 ALA A O 1
ATOM 5733 N N . ARG A 1 755 ? 45.501 25.476 -47.559 1.00 57.44 755 ARG A N 1
ATOM 5734 C CA . ARG A 1 755 ? 46.925 25.733 -47.256 1.00 57.44 755 ARG A CA 1
ATOM 5735 C C . ARG A 1 755 ? 47.831 25.532 -48.479 1.00 57.44 755 ARG A C 1
ATOM 5737 O O . ARG A 1 755 ? 48.735 26.336 -48.708 1.00 57.44 755 ARG A O 1
ATOM 5744 N N . LEU A 1 756 ? 47.565 24.507 -49.292 1.00 56.72 756 LEU A N 1
ATOM 5745 C CA . LEU A 1 756 ? 48.217 24.282 -50.591 1.00 56.72 756 LEU A CA 1
ATOM 5746 C C . LEU A 1 756 ? 47.707 25.238 -51.687 1.00 56.72 756 LEU A C 1
ATOM 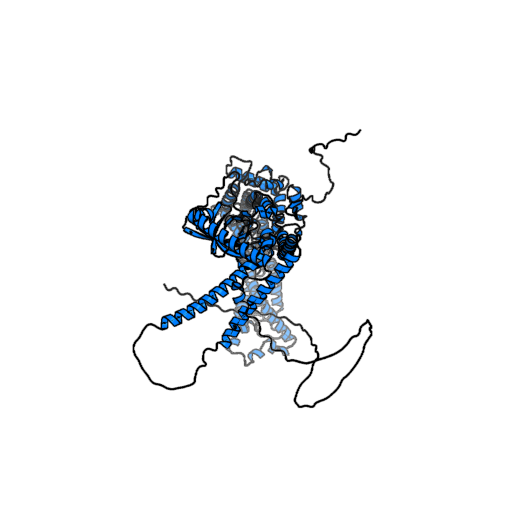5748 O O . LEU A 1 756 ? 48.372 25.398 -52.709 1.00 56.72 756 LEU A O 1
ATOM 5752 N N . GLY A 1 757 ? 46.576 25.918 -51.478 1.00 55.41 757 GLY A N 1
ATOM 5753 C CA . GLY A 1 757 ? 45.941 26.832 -52.435 1.00 55.41 757 GLY A CA 1
ATOM 5754 C C . GLY A 1 757 ? 46.808 28.036 -52.807 1.00 55.41 757 GLY A C 1
ATOM 5755 O O . GLY A 1 757 ? 46.691 28.582 -53.905 1.00 55.41 757 GLY A O 1
ATOM 5756 N N . ARG A 1 758 ? 47.779 28.397 -51.956 1.00 58.97 758 ARG A N 1
ATOM 5757 C CA . ARG A 1 758 ? 48.884 29.283 -52.345 1.00 58.97 758 ARG A CA 1
ATOM 5758 C C . ARG A 1 758 ? 49.786 28.565 -53.351 1.00 58.97 758 ARG A C 1
ATOM 5760 O O . ARG A 1 758 ? 50.752 27.919 -52.953 1.00 58.97 758 ARG A O 1
ATOM 5767 N N . SER A 1 759 ? 49.491 28.749 -54.643 1.00 59.69 759 SER A N 1
ATOM 5768 C CA . SER A 1 759 ? 50.216 28.267 -55.839 1.00 59.69 759 SER A CA 1
ATOM 5769 C C . SER A 1 759 ? 51.675 27.835 -55.597 1.00 59.69 759 SER A C 1
ATOM 5771 O O . SER A 1 759 ? 52.009 26.678 -55.848 1.00 59.69 759 SER A O 1
ATOM 5773 N N . ARG A 1 760 ? 52.529 28.718 -55.050 1.00 64.31 760 ARG A N 1
ATOM 5774 C CA . ARG A 1 760 ? 53.950 28.442 -54.753 1.00 64.31 760 ARG A CA 1
ATOM 5775 C C . ARG A 1 760 ? 54.178 27.162 -53.933 1.00 64.31 760 ARG A C 1
ATOM 5777 O O . ARG A 1 760 ? 55.086 26.407 -54.259 1.00 64.31 760 ARG A O 1
ATOM 5784 N N . VAL A 1 761 ? 53.357 26.893 -52.914 1.00 67.25 761 VAL A N 1
ATOM 5785 C CA . VAL A 1 761 ? 53.473 25.695 -52.060 1.00 67.25 761 VAL A CA 1
ATOM 5786 C C . VAL A 1 761 ? 53.057 24.440 -52.825 1.00 67.25 761 VAL A C 1
ATOM 5788 O O . VAL A 1 761 ? 53.750 23.429 -52.754 1.00 67.25 761 VAL A O 1
ATOM 5791 N N . ARG A 1 762 ? 51.983 24.506 -53.626 1.00 64.88 762 ARG A N 1
ATOM 5792 C CA . ARG A 1 762 ? 51.564 23.383 -54.481 1.00 64.88 762 ARG A CA 1
ATOM 5793 C C . ARG A 1 762 ? 52.607 23.063 -55.549 1.00 64.88 762 ARG A C 1
ATOM 5795 O O . ARG A 1 762 ? 52.893 21.892 -55.767 1.00 64.88 762 ARG A O 1
ATOM 5802 N N . HIS A 1 763 ? 53.206 24.075 -56.180 1.00 69.50 763 HIS A N 1
ATOM 5803 C CA . HIS A 1 763 ? 54.297 23.857 -57.131 1.00 69.50 763 HIS A CA 1
ATOM 5804 C C . HIS A 1 763 ? 55.538 23.283 -56.442 1.00 69.50 763 HIS A C 1
ATOM 5806 O O . HIS A 1 763 ? 56.061 22.298 -56.940 1.00 69.50 763 HIS A O 1
ATOM 5812 N N . ALA A 1 764 ? 55.955 23.810 -55.284 1.00 75.94 764 ALA A N 1
ATOM 5813 C CA . ALA A 1 764 ? 57.088 23.268 -54.528 1.00 75.94 764 ALA A CA 1
ATOM 5814 C C . ALA A 1 764 ? 56.865 21.810 -54.082 1.00 75.94 764 ALA A C 1
ATOM 5816 O O . ALA A 1 764 ? 57.768 20.986 -54.193 1.00 75.94 764 ALA A O 1
ATOM 5817 N N . PHE A 1 765 ? 55.658 21.459 -53.628 1.00 76.56 765 PHE A N 1
ATOM 5818 C CA . PHE A 1 765 ? 55.327 20.078 -53.274 1.00 76.56 765 PHE A CA 1
ATOM 5819 C C . PHE A 1 765 ? 55.335 19.159 -54.504 1.00 76.56 765 PHE A C 1
ATOM 5821 O O . PHE A 1 765 ? 55.916 18.078 -54.458 1.00 76.56 765 PHE A O 1
ATOM 5828 N N . MET A 1 766 ? 54.756 19.600 -55.626 1.00 77.88 766 MET A N 1
ATOM 5829 C CA . MET A 1 766 ? 54.740 18.822 -56.870 1.00 77.88 766 MET A CA 1
ATOM 5830 C C . MET A 1 766 ? 56.130 18.684 -57.507 1.00 77.88 766 MET A C 1
ATOM 5832 O O . MET A 1 766 ? 56.418 17.628 -58.060 1.00 77.88 766 MET A O 1
ATOM 5836 N N . THR A 1 767 ? 57.016 19.685 -57.416 1.00 78.56 767 THR A N 1
ATOM 5837 C CA . THR A 1 767 ? 58.400 19.557 -57.906 1.00 78.56 767 THR A CA 1
ATOM 5838 C C . THR A 1 767 ? 59.245 18.671 -57.000 1.00 78.56 767 THR A C 1
ATOM 5840 O O . THR A 1 767 ? 59.988 17.847 -57.519 1.00 78.56 767 THR A O 1
ATOM 5843 N N . VAL A 1 768 ? 59.099 18.754 -55.672 1.00 83.50 768 VAL A N 1
ATOM 5844 C CA . VAL A 1 768 ? 59.756 17.819 -54.739 1.00 83.50 768 VAL A CA 1
ATOM 5845 C C . VAL A 1 768 ? 59.262 16.386 -54.959 1.00 83.50 768 VAL A C 1
ATOM 5847 O O . VAL A 1 768 ? 60.078 15.470 -55.018 1.00 83.50 768 VAL A O 1
ATOM 5850 N N . LEU A 1 769 ? 57.957 16.180 -55.159 1.00 83.69 769 LEU A N 1
ATOM 5851 C CA . LEU A 1 769 ? 57.393 14.864 -55.466 1.00 83.69 769 LEU A CA 1
ATOM 5852 C C . LEU A 1 769 ? 57.873 14.336 -56.828 1.00 83.69 769 LEU A C 1
ATOM 5854 O O . LEU A 1 769 ? 58.247 13.172 -56.927 1.00 83.69 769 LEU A O 1
ATOM 5858 N N . ALA A 1 770 ? 57.926 15.182 -57.861 1.00 83.12 770 ALA A N 1
ATOM 5859 C CA . ALA A 1 770 ? 58.456 14.810 -59.173 1.00 83.12 770 ALA A CA 1
ATOM 5860 C C . ALA A 1 770 ? 59.961 14.493 -59.130 1.00 83.12 770 ALA A C 1
ATOM 5862 O O . ALA A 1 770 ? 60.394 13.537 -59.767 1.00 83.12 770 ALA A O 1
ATOM 5863 N N . LEU A 1 771 ? 60.752 15.238 -58.349 1.00 86.12 771 LEU A N 1
ATOM 5864 C CA . LEU A 1 771 ? 62.174 14.961 -58.121 1.00 86.12 771 LEU A CA 1
ATOM 5865 C C . LEU A 1 771 ? 62.384 13.655 -57.345 1.00 86.12 771 LEU A C 1
ATOM 5867 O O . LEU A 1 771 ? 63.260 12.879 -57.710 1.00 86.12 771 LEU A O 1
ATOM 5871 N N . LEU A 1 772 ? 61.564 13.370 -56.328 1.00 85.69 772 LEU A N 1
ATOM 5872 C CA . LEU A 1 772 ? 61.594 12.093 -55.606 1.00 85.69 772 LEU A CA 1
ATOM 5873 C C . LEU A 1 772 ? 61.189 10.916 -56.503 1.00 85.69 772 LEU A C 1
ATOM 5875 O O . LEU A 1 772 ? 61.829 9.870 -56.446 1.00 85.69 772 LEU A O 1
ATOM 5879 N N . LEU A 1 773 ? 60.180 11.083 -57.362 1.00 84.75 773 LEU A N 1
ATOM 5880 C CA . LEU A 1 773 ? 59.783 10.064 -58.337 1.00 84.75 773 LEU A CA 1
ATOM 5881 C C . LEU A 1 773 ? 60.849 9.859 -59.422 1.00 84.75 773 LEU A C 1
ATOM 5883 O O . LEU A 1 773 ? 61.124 8.717 -59.772 1.00 84.75 773 LEU A O 1
ATOM 5887 N N . LEU A 1 774 ? 61.506 10.920 -59.902 1.00 82.62 774 LEU A N 1
ATOM 5888 C CA . LEU A 1 774 ? 62.647 10.818 -60.820 1.00 82.62 774 LEU A CA 1
ATOM 5889 C C . LEU A 1 774 ? 63.867 10.162 -60.161 1.00 82.62 774 LEU A C 1
ATOM 5891 O O . LEU A 1 774 ? 64.532 9.359 -60.806 1.00 82.62 774 LEU A O 1
ATOM 5895 N N . ALA A 1 775 ? 64.143 10.452 -58.887 1.00 79.38 775 ALA A N 1
ATOM 5896 C CA . ALA A 1 775 ? 65.212 9.810 -58.125 1.00 79.38 775 ALA A CA 1
ATOM 5897 C C . ALA A 1 775 ? 64.912 8.327 -57.844 1.00 79.38 775 ALA A C 1
ATOM 5899 O O . ALA A 1 775 ? 65.800 7.488 -57.955 1.00 79.38 775 ALA A O 1
ATOM 5900 N N . ALA A 1 776 ? 63.660 7.980 -57.533 1.00 77.62 776 ALA A N 1
ATOM 5901 C CA . ALA A 1 776 ? 63.230 6.594 -57.359 1.00 77.62 776 ALA A CA 1
ATOM 5902 C C . ALA A 1 776 ? 63.237 5.820 -58.689 1.00 77.62 776 ALA A C 1
ATOM 5904 O O . ALA A 1 776 ? 63.668 4.669 -58.724 1.00 77.62 776 ALA A O 1
ATOM 5905 N N . ALA A 1 777 ? 62.815 6.451 -59.789 1.00 77.56 777 ALA A N 1
ATOM 5906 C CA . ALA A 1 777 ? 62.851 5.862 -61.124 1.00 77.56 777 ALA A CA 1
ATOM 5907 C C . ALA A 1 777 ? 64.285 5.694 -61.647 1.00 77.56 777 ALA A C 1
ATOM 5909 O O . ALA A 1 777 ? 64.578 4.673 -62.262 1.00 77.56 777 ALA A O 1
ATOM 5910 N N . SER A 1 778 ? 65.196 6.637 -61.377 1.00 73.81 778 SER A N 1
ATOM 5911 C CA . SER A 1 778 ? 66.604 6.509 -61.768 1.00 73.81 778 SER A CA 1
ATOM 5912 C C . SER A 1 778 ? 67.353 5.484 -60.915 1.00 73.81 778 SER A C 1
ATOM 5914 O O . SER A 1 778 ? 68.100 4.688 -61.480 1.00 73.81 778 SER A O 1
ATOM 5916 N N . LEU A 1 779 ? 67.090 5.400 -59.601 1.00 71.50 779 LEU A N 1
ATOM 5917 C CA . LEU A 1 779 ? 67.565 4.280 -58.775 1.00 71.50 779 LEU A CA 1
ATOM 5918 C C . LEU A 1 779 ? 67.012 2.945 -59.284 1.00 71.50 779 LEU A C 1
ATOM 5920 O O . LEU A 1 779 ? 67.782 2.008 -59.451 1.00 71.50 779 LEU A O 1
ATOM 5924 N N . GLY A 1 780 ? 65.707 2.858 -59.557 1.00 71.88 780 GLY A N 1
ATOM 5925 C CA . GLY A 1 780 ? 65.061 1.639 -60.045 1.00 71.88 780 GLY A CA 1
ATOM 5926 C C . GLY A 1 780 ? 65.599 1.180 -61.401 1.00 71.88 780 GLY A C 1
ATOM 5927 O O . GLY A 1 780 ? 65.911 0.003 -61.565 1.00 71.88 780 GLY A O 1
ATOM 5928 N N . ALA A 1 781 ? 65.783 2.106 -62.346 1.00 71.19 781 ALA A N 1
ATOM 5929 C CA . ALA A 1 781 ? 66.383 1.825 -63.647 1.00 71.19 781 ALA A CA 1
ATOM 5930 C C . ALA A 1 781 ? 67.856 1.406 -63.520 1.00 71.19 781 ALA A C 1
ATOM 5932 O O . ALA A 1 781 ? 68.259 0.426 -64.138 1.00 71.19 781 ALA A O 1
ATOM 5933 N N . TYR A 1 782 ? 68.646 2.086 -62.681 1.00 67.56 782 TYR A N 1
ATOM 5934 C CA . TYR A 1 782 ? 70.036 1.707 -62.410 1.00 67.56 782 TYR A CA 1
ATOM 5935 C C . TYR A 1 782 ? 70.130 0.302 -61.797 1.00 67.56 782 TYR A C 1
ATOM 5937 O O . TYR A 1 782 ? 70.936 -0.513 -62.239 1.00 67.56 782 TYR A O 1
ATOM 5945 N N . TRP A 1 783 ? 69.267 -0.009 -60.823 1.00 63.19 783 TRP A N 1
ATOM 5946 C CA . TRP A 1 783 ? 69.217 -1.316 -60.162 1.00 63.19 783 TRP A CA 1
ATOM 5947 C C . TRP A 1 783 ? 68.798 -2.431 -61.127 1.00 63.19 783 TRP A C 1
ATOM 5949 O O . TRP A 1 783 ? 69.409 -3.496 -61.142 1.00 63.19 783 TRP A O 1
ATOM 5959 N N . ALA A 1 784 ? 67.809 -2.168 -61.987 1.00 68.12 784 ALA A N 1
ATOM 5960 C CA . ALA A 1 784 ? 67.368 -3.100 -63.023 1.00 68.12 784 ALA A CA 1
ATOM 5961 C C . ALA A 1 784 ? 68.413 -3.321 -64.135 1.00 68.12 784 ALA A C 1
ATOM 5963 O O . ALA A 1 784 ? 68.425 -4.387 -64.744 1.00 68.12 784 ALA A O 1
ATOM 5964 N N . TRP A 1 785 ? 69.285 -2.340 -64.399 1.00 64.81 785 TRP A N 1
ATOM 5965 C CA . TRP A 1 785 ? 70.313 -2.422 -65.445 1.00 64.81 785 TRP A CA 1
ATOM 5966 C C . TRP A 1 785 ? 71.631 -3.043 -64.955 1.00 64.81 785 TRP A C 1
ATOM 5968 O O . TRP A 1 785 ? 72.294 -3.748 -65.712 1.00 64.81 785 TRP A O 1
ATOM 5978 N N . HIS A 1 786 ? 72.021 -2.795 -63.699 1.00 58.28 786 HIS A N 1
ATOM 5979 C CA . HIS A 1 786 ? 73.302 -3.252 -63.139 1.00 58.28 786 HIS A CA 1
ATOM 5980 C C . HIS A 1 786 ? 73.196 -4.391 -62.115 1.00 58.28 786 HIS A C 1
ATOM 5982 O O . HIS A 1 786 ? 74.224 -4.950 -61.745 1.00 58.28 786 HIS A O 1
ATOM 5988 N N . GLY A 1 787 ? 71.999 -4.742 -61.633 1.00 58.91 787 GLY A N 1
ATOM 5989 C CA . GLY A 1 787 ? 71.784 -5.827 -60.662 1.00 58.91 787 GLY A CA 1
ATOM 5990 C C . GLY A 1 787 ? 72.264 -5.542 -59.230 1.00 58.91 787 GLY A C 1
ATOM 5991 O O . GLY A 1 787 ? 71.935 -6.295 -58.317 1.00 58.91 787 GLY A O 1
ATOM 5992 N N . GLU A 1 788 ? 72.996 -4.447 -59.008 1.00 57.09 788 GLU A N 1
ATOM 5993 C CA . GLU A 1 788 ? 73.531 -4.039 -57.708 1.00 57.09 788 GLU A CA 1
ATOM 5994 C C . GLU A 1 788 ? 73.186 -2.577 -57.367 1.00 57.09 788 GLU A C 1
ATOM 5996 O O . GLU A 1 788 ? 72.877 -1.753 -58.229 1.00 57.09 788 GLU A O 1
ATOM 6001 N N . ALA A 1 789 ? 73.250 -2.229 -56.076 1.00 53.69 789 ALA A N 1
ATOM 6002 C CA . ALA A 1 789 ? 72.975 -0.870 -55.605 1.00 53.69 789 ALA A CA 1
ATOM 6003 C C . ALA A 1 789 ? 74.096 0.132 -55.973 1.00 53.69 789 ALA A C 1
ATOM 6005 O O . ALA A 1 789 ? 75.276 -0.247 -55.934 1.00 53.69 789 ALA A O 1
ATOM 6006 N N . PRO A 1 790 ? 73.755 1.414 -56.256 1.00 57.12 790 PRO A N 1
ATOM 6007 C CA . PRO A 1 790 ? 74.733 2.472 -56.512 1.00 57.12 790 PRO A CA 1
ATOM 6008 C C . PRO A 1 790 ? 75.789 2.567 -55.408 1.00 57.12 790 PRO A C 1
ATOM 6010 O O . PRO A 1 790 ? 75.470 2.478 -54.220 1.00 57.12 790 PRO A O 1
ATOM 6013 N N . SER A 1 791 ? 77.045 2.804 -55.789 1.00 56.28 791 SER A N 1
ATOM 6014 C CA . SER A 1 791 ? 78.208 2.763 -54.887 1.00 56.28 791 SER A CA 1
ATOM 6015 C C . SER A 1 791 ? 78.078 3.644 -53.636 1.00 56.28 791 SER A C 1
ATOM 6017 O O . SER A 1 791 ? 78.522 3.237 -52.565 1.00 56.28 791 SER A O 1
ATOM 6019 N N . GLY A 1 792 ? 77.400 4.794 -53.725 1.00 59.69 792 GLY A N 1
ATOM 6020 C CA . GLY A 1 792 ? 77.151 5.684 -52.582 1.00 59.69 792 GLY A CA 1
ATOM 6021 C C . GLY A 1 792 ? 76.301 5.081 -51.451 1.00 59.69 792 GLY A C 1
ATOM 6022 O O . GLY A 1 792 ? 76.407 5.531 -50.314 1.00 59.69 792 GLY A O 1
ATOM 6023 N N . LEU A 1 793 ? 75.496 4.045 -51.720 1.00 49.31 793 LEU A N 1
ATOM 6024 C CA . LEU A 1 793 ? 74.703 3.345 -50.696 1.00 49.31 793 LEU A CA 1
ATOM 6025 C C . LEU A 1 793 ? 75.476 2.220 -49.986 1.00 49.31 793 LEU A C 1
ATOM 6027 O O . LEU A 1 793 ? 75.045 1.773 -48.924 1.00 49.31 793 LEU A O 1
ATOM 6031 N N . ARG A 1 794 ? 76.641 1.800 -50.504 1.00 48.88 794 ARG A N 1
ATOM 6032 C CA . ARG A 1 794 ? 77.460 0.734 -49.889 1.00 48.88 794 ARG A CA 1
ATOM 6033 C C . ARG A 1 794 ? 78.103 1.153 -48.563 1.00 48.88 794 ARG A C 1
ATOM 6035 O O . ARG A 1 794 ? 78.447 0.294 -47.762 1.00 48.88 794 ARG A O 1
ATOM 6042 N N . PHE A 1 795 ? 78.193 2.456 -48.279 1.00 47.31 795 PHE A N 1
ATOM 6043 C CA . PHE A 1 795 ? 78.812 2.989 -47.054 1.00 47.31 795 PHE A CA 1
ATOM 6044 C C . PHE A 1 795 ? 78.084 2.596 -45.748 1.00 47.31 795 PHE A C 1
ATOM 6046 O O . PHE A 1 795 ? 78.631 2.773 -44.665 1.00 47.31 795 PHE A O 1
ATOM 6053 N N . TRP A 1 796 ? 76.865 2.048 -45.831 1.00 40.53 796 TRP A N 1
ATOM 6054 C CA . TRP A 1 796 ? 76.114 1.529 -44.676 1.00 40.53 796 TRP A CA 1
ATOM 6055 C C . TRP A 1 796 ? 76.182 0.000 -44.511 1.00 40.53 796 TRP A C 1
ATOM 6057 O O . TRP A 1 796 ? 75.601 -0.536 -43.569 1.00 40.53 796 TRP A O 1
ATOM 6067 N N . GLN A 1 797 ? 76.906 -0.711 -45.381 1.00 43.12 797 GLN A N 1
ATOM 6068 C CA . GLN A 1 797 ? 77.166 -2.145 -45.237 1.00 43.12 797 GLN A CA 1
ATOM 6069 C C . GLN A 1 797 ? 78.553 -2.367 -44.625 1.00 43.12 797 GLN A C 1
ATOM 6071 O O . GLN A 1 797 ? 79.525 -2.632 -45.326 1.00 43.12 797 GLN A O 1
ATOM 6076 N N . HIS A 1 798 ? 78.644 -2.272 -43.295 1.00 38.53 798 HIS A N 1
ATOM 6077 C CA . HIS A 1 798 ? 79.815 -2.779 -42.579 1.00 38.53 798 HIS A CA 1
ATOM 6078 C C . HIS A 1 798 ? 79.800 -4.312 -42.602 1.00 38.53 798 HIS A C 1
ATOM 6080 O O . HIS A 1 798 ? 78.988 -4.955 -41.938 1.00 38.53 798 HIS A O 1
ATOM 6086 N N . GLU A 1 799 ? 80.695 -4.878 -43.402 1.00 37.44 799 GLU A N 1
ATOM 6087 C CA . GLU A 1 799 ? 80.863 -6.316 -43.584 1.00 37.44 799 GLU A CA 1
ATOM 6088 C C . GLU A 1 799 ? 81.613 -6.944 -42.395 1.00 37.44 799 GLU A C 1
ATOM 6090 O O . GLU A 1 799 ? 82.509 -6.330 -41.809 1.00 37.44 799 GLU A O 1
ATOM 6095 N N . ALA A 1 800 ? 81.222 -8.158 -41.996 1.00 31.69 800 ALA A N 1
ATOM 6096 C CA . ALA A 1 800 ? 81.833 -8.852 -40.864 1.00 31.69 800 ALA A CA 1
ATOM 6097 C C . ALA A 1 800 ? 83.166 -9.510 -41.281 1.00 31.69 800 ALA A C 1
ATOM 6099 O O . ALA A 1 800 ? 83.223 -10.134 -42.342 1.00 31.69 800 ALA A O 1
ATOM 6100 N N . PRO A 1 801 ? 84.237 -9.426 -40.467 1.00 35.00 801 PRO A N 1
ATOM 6101 C CA . PRO A 1 801 ? 85.544 -9.950 -40.850 1.00 35.00 801 PRO A CA 1
ATOM 6102 C C . PRO A 1 801 ? 85.572 -11.487 -40.835 1.00 35.00 801 PRO A C 1
ATOM 6104 O O . PRO A 1 801 ? 85.476 -12.111 -39.778 1.00 35.00 801 PRO A O 1
ATOM 6107 N N . ALA A 1 802 ? 85.767 -12.094 -42.006 1.00 32.25 802 ALA A N 1
ATOM 6108 C CA . ALA A 1 802 ? 86.127 -13.504 -42.142 1.00 32.25 802 ALA A CA 1
ATOM 6109 C C . ALA A 1 802 ? 87.656 -13.681 -42.066 1.00 32.25 802 ALA A C 1
ATOM 6111 O O . ALA A 1 802 ? 88.409 -12.895 -42.643 1.00 32.25 802 ALA A O 1
ATOM 6112 N N . ALA A 1 803 ? 88.122 -14.711 -41.354 1.00 30.34 803 ALA A N 1
ATOM 6113 C CA . ALA A 1 803 ? 89.548 -14.972 -41.167 1.00 30.34 803 ALA A CA 1
ATOM 6114 C C . ALA A 1 803 ? 90.157 -15.812 -42.309 1.00 30.34 803 ALA A C 1
ATOM 6116 O O . ALA A 1 803 ? 89.539 -16.738 -42.827 1.00 30.34 803 ALA A O 1
ATOM 6117 N N . SER A 1 804 ? 91.396 -15.466 -42.656 1.00 32.06 804 SER A N 1
ATOM 6118 C CA . SER A 1 804 ? 92.270 -16.026 -43.698 1.00 32.06 804 SER A CA 1
ATOM 6119 C C . SER A 1 804 ? 92.337 -17.558 -43.820 1.00 32.06 804 SER A C 1
ATOM 6121 O O . SER A 1 804 ? 92.427 -18.266 -42.818 1.00 32.06 804 SER A O 1
ATOM 6123 N N . ALA A 1 805 ? 92.466 -18.037 -45.063 1.00 32.72 805 ALA A N 1
ATOM 6124 C CA . ALA A 1 805 ? 92.891 -19.399 -45.404 1.00 32.72 805 ALA A CA 1
ATOM 6125 C C . ALA A 1 805 ? 94.430 -19.573 -45.385 1.00 32.72 805 ALA A C 1
ATOM 6127 O O . ALA A 1 805 ? 95.171 -18.592 -45.319 1.00 32.72 805 ALA A O 1
ATOM 6128 N N . THR A 1 806 ? 94.900 -20.820 -45.510 1.00 30.50 806 THR A N 1
ATOM 6129 C CA . THR A 1 806 ? 96.307 -21.201 -45.755 1.00 30.50 806 THR A CA 1
ATOM 6130 C C . THR A 1 806 ? 96.406 -22.343 -46.783 1.00 30.50 806 THR A C 1
ATOM 6132 O O . THR A 1 806 ? 95.470 -23.126 -46.940 1.00 30.50 806 THR A O 1
ATOM 6135 N N . ASP A 1 807 ? 97.523 -22.414 -47.518 1.00 32.12 807 ASP A N 1
ATOM 6136 C CA . ASP A 1 807 ? 97.712 -23.281 -48.700 1.00 32.12 807 ASP A CA 1
ATOM 6137 C C . ASP A 1 807 ? 97.964 -24.780 -48.419 1.00 32.12 807 ASP A C 1
ATOM 6139 O O . ASP A 1 807 ? 98.575 -25.152 -47.417 1.00 32.12 807 ASP A O 1
ATOM 6143 N N . GLY A 1 808 ? 97.604 -25.647 -49.385 1.00 28.80 808 GLY A N 1
ATOM 6144 C CA . GLY A 1 808 ? 97.835 -27.105 -49.337 1.00 28.80 808 GLY A CA 1
ATOM 6145 C C . GLY A 1 808 ? 97.877 -27.795 -50.717 1.00 28.80 808 GLY A C 1
ATOM 6146 O O . GLY A 1 808 ? 96.847 -28.129 -51.289 1.00 28.80 808 GLY A O 1
ATOM 6147 N N . LYS A 1 809 ? 99.086 -28.016 -51.249 1.00 29.12 809 LYS A N 1
ATOM 6148 C CA . LYS A 1 809 ? 99.419 -28.528 -52.603 1.00 29.12 809 LYS A CA 1
ATOM 6149 C C . LYS A 1 809 ? 98.839 -29.901 -53.040 1.00 29.12 809 LYS A C 1
ATOM 6151 O O . LYS A 1 809 ? 98.913 -30.867 -52.294 1.00 29.12 809 LYS A O 1
ATOM 6156 N N . ASN A 1 810 ? 98.624 -29.992 -54.365 1.00 28.11 810 ASN A N 1
ATOM 6157 C CA . ASN A 1 810 ? 98.921 -31.107 -55.303 1.00 28.11 810 ASN A CA 1
ATOM 6158 C C . ASN A 1 810 ? 98.055 -32.392 -55.428 1.00 28.11 810 ASN A C 1
ATOM 6160 O O . ASN A 1 810 ? 97.902 -33.162 -54.491 1.00 28.11 810 ASN A O 1
ATOM 6164 N N . ALA A 1 811 ? 97.803 -32.711 -56.714 1.00 28.31 811 ALA A N 1
ATOM 6165 C CA . ALA A 1 811 ? 97.750 -34.033 -57.377 1.00 28.31 811 ALA A CA 1
ATOM 6166 C C . ALA A 1 811 ? 96.562 -35.001 -57.135 1.00 28.31 811 ALA A C 1
ATOM 6168 O O . ALA A 1 811 ? 96.111 -35.204 -56.017 1.00 28.31 811 ALA A O 1
ATOM 6169 N N . GLY A 1 812 ? 96.121 -35.682 -58.209 1.00 26.66 812 GLY A N 1
ATOM 6170 C CA . GLY A 1 812 ? 95.182 -36.820 -58.152 1.00 26.66 812 GLY A CA 1
ATOM 6171 C C . GLY A 1 812 ? 94.351 -37.031 -59.431 1.00 26.66 812 GLY A C 1
ATOM 6172 O O . GLY A 1 812 ? 93.581 -36.164 -59.824 1.00 26.66 812 GLY A O 1
ATOM 6173 N N . SER A 1 813 ? 94.511 -38.178 -60.092 1.00 26.39 813 SER A N 1
ATOM 6174 C CA . SER A 1 813 ? 93.879 -38.569 -61.368 1.00 26.39 813 SER A CA 1
ATOM 6175 C C . SER A 1 813 ? 92.441 -39.123 -61.274 1.00 26.39 813 SER A C 1
ATOM 6177 O O . SER A 1 813 ? 92.097 -39.725 -60.269 1.00 26.39 813 SER A O 1
ATOM 6179 N N . HIS A 1 814 ? 91.697 -39.022 -62.390 1.00 27.88 814 HIS A N 1
ATOM 6180 C CA . HIS A 1 814 ? 90.652 -39.920 -62.956 1.00 27.88 814 HIS A CA 1
ATOM 6181 C C . HIS A 1 814 ? 89.824 -40.915 -62.090 1.00 27.88 814 HIS A C 1
ATOM 6183 O O . HIS A 1 814 ? 90.361 -41.699 -61.318 1.00 27.88 814 HIS A O 1
ATOM 6189 N N . GLY A 1 815 ? 88.528 -41.043 -62.444 1.00 27.03 815 GLY A N 1
ATOM 6190 C CA . GLY A 1 815 ? 87.602 -42.139 -62.063 1.00 27.03 815 GLY A CA 1
ATOM 6191 C C . GLY A 1 815 ? 86.338 -41.599 -61.369 1.00 27.03 815 GLY A C 1
ATOM 6192 O O . GLY A 1 815 ? 86.451 -41.069 -60.275 1.00 27.03 815 GLY A O 1
ATOM 6193 N N . GLN A 1 816 ? 85.132 -41.495 -61.947 1.00 28.34 816 GLN A N 1
ATOM 6194 C CA . GLN A 1 816 ? 84.279 -42.376 -62.777 1.00 28.34 816 GLN A CA 1
ATOM 6195 C C . GLN A 1 816 ? 83.364 -43.334 -61.960 1.00 28.34 816 GLN A C 1
ATOM 6197 O O . GLN A 1 816 ? 83.837 -44.176 -61.211 1.00 28.34 816 GLN A O 1
ATOM 6202 N N . THR A 1 817 ? 82.045 -43.211 -62.206 1.00 26.33 817 THR A N 1
ATOM 6203 C CA . THR A 1 817 ? 80.912 -44.150 -61.946 1.00 26.33 817 THR A CA 1
ATOM 6204 C C . THR A 1 817 ? 80.436 -44.522 -60.511 1.00 26.33 817 THR A C 1
ATOM 6206 O O . THR A 1 817 ? 81.075 -45.300 -59.822 1.00 26.33 817 THR A O 1
ATOM 6209 N N . VAL A 1 818 ? 79.238 -44.007 -60.144 1.00 27.86 818 VAL A N 1
ATOM 6210 C CA . VAL A 1 818 ? 77.958 -44.666 -59.690 1.00 27.86 818 VAL A CA 1
ATOM 6211 C C . VAL A 1 818 ? 77.972 -46.079 -59.022 1.00 27.86 818 VAL A C 1
ATOM 6213 O O . VAL A 1 818 ? 78.718 -46.933 -59.481 1.00 27.86 818 VAL A O 1
ATOM 6216 N N . PRO A 1 819 ? 76.957 -46.460 -58.196 1.00 54.19 819 PRO A N 1
ATOM 6217 C CA . PRO A 1 819 ? 76.530 -45.942 -56.876 1.00 54.19 819 PRO A CA 1
ATOM 6218 C C . PRO A 1 819 ? 76.410 -47.053 -55.782 1.00 54.19 819 PRO A C 1
ATOM 6220 O O . PRO A 1 819 ? 76.528 -48.238 -56.080 1.00 54.19 819 PRO A O 1
ATOM 6223 N N . GLY A 1 820 ? 76.026 -46.712 -54.538 1.00 25.58 820 GLY A N 1
ATOM 6224 C CA . GLY A 1 820 ? 75.519 -47.720 -53.582 1.00 25.58 820 GLY A CA 1
ATOM 6225 C C . GLY A 1 820 ? 75.208 -47.243 -52.151 1.00 25.58 820 GLY A C 1
ATOM 6226 O O . GLY A 1 820 ? 76.066 -46.697 -51.469 1.00 25.58 820 GLY A O 1
ATOM 6227 N N . GLN A 1 821 ? 73.983 -47.508 -51.681 1.00 30.70 821 GLN A N 1
ATOM 6228 C CA . GLN A 1 821 ? 73.644 -47.736 -50.258 1.00 30.70 821 GLN A CA 1
ATOM 6229 C C . GLN A 1 821 ? 74.058 -49.188 -49.876 1.00 30.70 821 GLN A C 1
ATOM 6231 O O . GLN A 1 821 ? 74.206 -49.969 -50.821 1.00 30.70 821 GLN A O 1
ATOM 6236 N N . PRO A 1 822 ? 74.204 -49.614 -48.584 1.00 42.06 822 PRO A N 1
ATOM 6237 C CA . PRO A 1 822 ? 73.272 -49.279 -47.487 1.00 42.06 822 PRO A CA 1
ATOM 6238 C C . PRO A 1 822 ? 73.779 -49.286 -46.003 1.00 42.06 822 PRO A C 1
ATOM 6240 O O . PRO A 1 822 ? 74.870 -49.731 -45.681 1.00 42.06 822 PRO A O 1
ATOM 6243 N N . VAL A 1 823 ? 72.884 -48.848 -45.097 1.00 28.41 823 VAL A N 1
ATOM 6244 C CA . VAL A 1 823 ? 72.534 -49.452 -43.774 1.00 28.41 823 VAL A CA 1
ATOM 6245 C C . VAL A 1 823 ? 73.601 -49.652 -42.654 1.00 28.41 823 VAL A C 1
ATOM 6247 O O . VAL A 1 823 ? 74.339 -50.625 -42.618 1.00 28.41 823 VAL A O 1
ATOM 6250 N N . SER A 1 824 ? 73.479 -48.776 -41.638 1.00 27.64 824 SER A N 1
ATOM 6251 C CA . SER A 1 824 ? 73.417 -49.021 -40.169 1.00 27.64 824 SER A CA 1
ATOM 6252 C C . SER A 1 824 ? 74.607 -49.477 -39.286 1.00 27.64 824 SER A C 1
ATOM 6254 O O . SER A 1 824 ? 75.238 -50.494 -39.539 1.00 27.64 824 SER A O 1
ATOM 6256 N N . ASP A 1 825 ? 74.637 -48.851 -38.092 1.00 27.56 825 ASP A N 1
ATOM 6257 C CA . ASP A 1 825 ? 74.544 -49.466 -36.738 1.00 27.56 825 ASP A CA 1
ATOM 6258 C C . ASP A 1 825 ? 75.775 -49.420 -35.794 1.00 27.56 825 ASP A C 1
ATOM 6260 O O . ASP A 1 825 ? 76.825 -49.958 -36.120 1.00 27.56 825 ASP A O 1
ATOM 6264 N N . LYS A 1 826 ? 75.549 -48.900 -34.563 1.00 27.25 826 LYS A N 1
ATOM 6265 C CA . LYS A 1 826 ? 76.287 -49.137 -33.281 1.00 27.25 826 LYS A CA 1
ATOM 6266 C C . LYS A 1 826 ? 77.817 -48.868 -33.238 1.00 27.25 826 LYS A C 1
ATOM 6268 O O . LYS A 1 826 ? 78.478 -48.730 -34.250 1.00 27.25 826 LYS A O 1
ATOM 6273 N N . SER A 1 827 ? 78.497 -48.753 -32.088 1.00 24.78 827 SER A N 1
ATOM 6274 C CA . SER A 1 827 ? 78.154 -48.399 -30.686 1.00 24.78 827 SER A CA 1
ATOM 6275 C C . SER A 1 827 ? 79.471 -48.148 -29.920 1.00 24.78 827 SER A C 1
ATOM 6277 O O . SER A 1 827 ? 80.439 -48.846 -30.209 1.00 24.78 827 SER A O 1
ATOM 6279 N N . GLY A 1 828 ? 79.540 -47.247 -28.923 1.00 24.09 828 GLY A N 1
ATOM 6280 C CA . GLY A 1 828 ? 80.820 -47.001 -28.222 1.00 24.09 828 GLY A CA 1
ATOM 6281 C C . GLY A 1 828 ? 80.799 -46.068 -27.001 1.00 24.09 828 GLY A C 1
ATOM 6282 O O . GLY A 1 828 ? 81.237 -44.927 -27.077 1.00 24.09 828 GLY A O 1
ATOM 6283 N N . GLN A 1 829 ? 80.334 -46.579 -25.861 1.00 26.38 829 GLN A N 1
ATOM 6284 C CA . GLN A 1 829 ? 80.728 -46.138 -24.504 1.00 26.38 829 GLN A CA 1
ATOM 6285 C C . GLN A 1 829 ? 82.006 -46.925 -24.075 1.00 26.38 829 GLN A C 1
ATOM 6287 O O . GLN A 1 829 ? 82.374 -47.827 -24.833 1.00 26.38 829 GLN A O 1
ATOM 6292 N N . PRO A 1 830 ? 82.658 -46.726 -22.894 1.00 43.34 830 PRO A N 1
ATOM 6293 C CA . PRO A 1 830 ? 82.405 -45.790 -21.777 1.00 43.34 830 PRO A CA 1
ATOM 6294 C C . PRO A 1 830 ? 83.682 -45.113 -21.172 1.00 43.34 830 PRO A C 1
ATOM 6296 O O . PRO A 1 830 ? 84.785 -45.323 -21.655 1.00 43.34 830 PRO A O 1
ATOM 6299 N N . ALA A 1 831 ? 83.510 -44.433 -20.017 1.00 30.00 831 ALA A N 1
ATOM 6300 C CA . ALA A 1 831 ? 84.459 -44.350 -18.874 1.00 30.00 831 ALA A CA 1
ATOM 6301 C C . ALA A 1 831 ? 85.813 -43.593 -19.034 1.00 30.00 831 ALA A C 1
ATOM 6303 O O . ALA A 1 831 ? 86.394 -43.535 -20.105 1.00 30.00 831 ALA A O 1
ATOM 6304 N N . SER A 1 832 ? 86.426 -43.012 -17.986 1.00 30.70 832 SER A N 1
ATOM 6305 C CA . SER A 1 832 ? 85.967 -42.634 -16.624 1.00 30.70 832 SER A CA 1
ATOM 6306 C C . SER A 1 832 ? 86.983 -41.688 -15.951 1.00 30.70 832 SER A C 1
ATOM 6308 O O . SER A 1 832 ? 88.180 -41.854 -16.174 1.00 30.70 832 SER A O 1
ATOM 6310 N N . GLY A 1 833 ? 86.547 -40.780 -15.063 1.00 25.81 833 GLY A N 1
ATOM 6311 C CA . GLY A 1 833 ? 87.451 -39.867 -14.337 1.00 25.81 833 GLY A CA 1
ATOM 6312 C C . GLY A 1 833 ? 86.843 -39.193 -13.093 1.00 25.81 833 GLY A C 1
ATOM 6313 O O . GLY A 1 833 ? 86.201 -38.158 -13.205 1.00 25.81 833 GLY A O 1
ATOM 6314 N N . LYS A 1 834 ? 87.072 -39.819 -11.929 1.00 29.48 834 LYS A N 1
ATOM 6315 C CA . LYS A 1 834 ? 87.020 -39.322 -10.528 1.00 29.48 834 LYS A CA 1
ATOM 6316 C C . LYS A 1 834 ? 87.073 -37.785 -10.334 1.00 29.48 834 LYS A C 1
ATOM 6318 O O . LYS A 1 834 ? 87.949 -37.147 -10.899 1.00 29.48 834 LYS A O 1
ATOM 6323 N N . SER A 1 835 ? 86.101 -37.177 -9.638 1.00 28.38 835 SER A N 1
ATOM 6324 C CA . SER A 1 835 ? 85.984 -36.953 -8.164 1.00 28.38 835 SER A CA 1
ATOM 6325 C C . SER A 1 835 ? 86.441 -35.524 -7.768 1.00 28.38 835 SER A C 1
ATOM 6327 O O . SER A 1 835 ? 87.214 -34.921 -8.499 1.00 28.38 835 SER A O 1
ATOM 6329 N N . ASP A 1 836 ? 85.934 -34.867 -6.715 1.00 27.64 836 ASP A N 1
ATOM 6330 C CA . ASP A 1 836 ? 85.333 -35.392 -5.478 1.00 27.64 836 ASP A CA 1
ATOM 6331 C C . ASP A 1 836 ? 84.220 -34.509 -4.843 1.00 27.64 836 ASP A C 1
ATOM 6333 O O . ASP A 1 836 ? 84.045 -33.366 -5.245 1.00 27.64 836 ASP A O 1
ATOM 6337 N N . GLN A 1 837 ? 83.501 -35.099 -3.867 1.00 30.80 837 GLN A N 1
ATOM 6338 C CA . GLN A 1 837 ? 82.778 -34.564 -2.671 1.00 30.80 837 GLN A CA 1
ATOM 6339 C C . GLN A 1 837 ? 82.355 -33.070 -2.548 1.00 30.80 837 GLN A C 1
ATOM 6341 O O . GLN A 1 837 ? 83.071 -32.167 -2.950 1.00 30.80 837 GLN A O 1
ATOM 6346 N N . SER A 1 838 ? 81.270 -32.680 -1.851 1.00 29.91 838 SER A N 1
ATOM 6347 C CA . SER A 1 838 ? 80.209 -33.336 -1.033 1.00 29.91 838 SER A CA 1
ATOM 6348 C C . SER A 1 838 ? 79.068 -32.293 -0.875 1.00 29.91 838 SER A C 1
ATOM 6350 O O . SER A 1 838 ? 79.384 -31.115 -0.753 1.00 29.91 838 SER A O 1
ATOM 6352 N N . GLY A 1 839 ? 77.757 -32.565 -1.004 1.00 29.20 839 GLY A N 1
ATOM 6353 C CA . GLY A 1 839 ? 76.878 -33.400 -0.150 1.00 29.20 839 GLY A CA 1
ATOM 6354 C C . GLY A 1 839 ? 76.119 -32.501 0.860 1.00 29.20 839 GLY A C 1
ATOM 6355 O O . GLY A 1 839 ? 76.696 -31.526 1.321 1.00 29.20 839 GLY A O 1
ATOM 6356 N N . LYS A 1 840 ? 74.846 -32.681 1.254 1.00 28.98 840 LYS A N 1
ATOM 6357 C CA . LYS A 1 840 ? 73.758 -33.672 1.033 1.00 28.98 840 LYS A CA 1
ATOM 6358 C C . LYS A 1 840 ? 72.403 -32.900 1.048 1.00 28.98 840 LYS A C 1
ATOM 6360 O O . LYS A 1 840 ? 72.366 -31.817 1.617 1.00 28.98 840 LYS A O 1
ATOM 6365 N N . ALA A 1 841 ? 71.352 -33.263 0.298 1.00 28.23 841 ALA A N 1
ATOM 6366 C CA . ALA A 1 841 ? 70.378 -34.366 0.499 1.00 28.23 841 ALA A CA 1
ATOM 6367 C C . ALA A 1 841 ? 69.444 -34.161 1.734 1.00 28.23 841 ALA A C 1
ATOM 6369 O O . ALA A 1 841 ? 69.882 -33.573 2.715 1.00 28.23 841 ALA A O 1
ATOM 6370 N N . ASP A 1 842 ? 68.175 -34.601 1.768 1.00 28.73 842 ASP A N 1
ATOM 6371 C CA . ASP A 1 842 ? 67.482 -35.567 0.889 1.00 28.73 842 ASP A CA 1
ATOM 6372 C C . ASP A 1 842 ? 65.924 -35.512 0.994 1.00 28.73 842 ASP A C 1
ATOM 6374 O O . ASP A 1 842 ? 65.378 -34.756 1.797 1.00 28.73 842 ASP A O 1
ATOM 6378 N N . ALA A 1 843 ? 65.260 -36.429 0.272 1.00 26.95 843 ALA A N 1
ATOM 6379 C CA . ALA A 1 843 ? 63.947 -37.053 0.528 1.00 26.95 843 ALA A CA 1
ATOM 6380 C C . ALA A 1 843 ? 62.637 -36.404 0.015 1.00 26.95 843 ALA A C 1
ATOM 6382 O O . ALA A 1 843 ? 62.509 -35.209 -0.241 1.00 26.95 843 ALA A O 1
ATOM 6383 N N . THR A 1 844 ? 61.638 -37.277 -0.193 1.00 27.33 844 THR A N 1
ATOM 6384 C CA . THR A 1 844 ? 60.289 -36.994 -0.735 1.00 27.33 844 THR A CA 1
ATOM 6385 C C . THR A 1 844 ? 59.226 -37.783 0.098 1.00 27.33 844 THR A C 1
ATOM 6387 O O . THR A 1 844 ? 59.461 -37.957 1.290 1.00 27.33 844 THR A O 1
ATOM 6390 N N . PRO A 1 845 ? 58.023 -38.168 -0.386 1.00 58.78 845 PRO A N 1
ATOM 6391 C CA . PRO A 1 845 ? 56.732 -37.716 0.157 1.00 58.78 845 PRO A CA 1
ATOM 6392 C C . PRO A 1 845 ? 56.009 -38.656 1.155 1.00 58.78 845 PRO A C 1
ATOM 6394 O O . PRO A 1 845 ? 56.171 -39.869 1.086 1.00 58.78 845 PRO A O 1
ATOM 6397 N N . GLN A 1 846 ? 55.081 -38.093 1.950 1.00 26.66 846 GLN A N 1
ATOM 6398 C CA . GLN A 1 846 ? 53.825 -38.681 2.499 1.00 26.66 846 GLN A CA 1
ATOM 6399 C C . GLN A 1 846 ? 52.946 -37.509 3.022 1.00 26.66 846 GLN A C 1
ATOM 6401 O O . GLN A 1 846 ? 53.496 -36.469 3.372 1.00 26.66 846 GLN A O 1
ATOM 6406 N N . ARG A 1 847 ? 51.611 -37.449 2.863 1.00 26.67 847 ARG A N 1
ATOM 6407 C CA . ARG A 1 847 ? 50.464 -38.265 3.355 1.00 26.67 847 ARG A CA 1
ATOM 6408 C C . ARG A 1 847 ? 50.129 -38.079 4.850 1.00 26.67 847 ARG A C 1
ATOM 6410 O O . ARG A 1 847 ? 50.792 -38.663 5.694 1.00 26.67 847 ARG A O 1
ATOM 6417 N N . ASN A 1 848 ? 49.039 -37.347 5.115 1.00 27.73 848 ASN A N 1
ATOM 6418 C CA . ASN A 1 848 ? 47.911 -37.629 6.037 1.00 27.73 848 ASN A CA 1
ATOM 6419 C C . ASN A 1 848 ? 46.870 -36.491 5.849 1.00 27.73 848 ASN A C 1
ATOM 6421 O O . ASN A 1 848 ? 47.256 -35.415 5.402 1.00 27.73 848 ASN A O 1
ATOM 6425 N N . GLU A 1 849 ? 45.542 -36.640 5.943 1.00 27.27 849 GLU A N 1
ATOM 6426 C CA . GLU A 1 849 ? 44.621 -37.396 6.828 1.00 27.27 849 GLU A CA 1
ATOM 6427 C C . GLU A 1 849 ? 44.275 -36.684 8.154 1.00 27.27 849 GLU A C 1
ATOM 6429 O O . GLU A 1 849 ? 45.162 -36.280 8.900 1.00 27.27 849 GLU A O 1
ATOM 6434 N N . GLY A 1 850 ? 42.963 -36.574 8.438 1.00 28.00 850 GLY A N 1
ATOM 6435 C CA . GLY A 1 850 ? 42.366 -35.927 9.623 1.00 28.00 850 GLY A CA 1
ATOM 6436 C C . GLY A 1 850 ? 41.788 -34.518 9.359 1.00 28.00 850 GLY A C 1
ATOM 6437 O O . GLY A 1 850 ? 42.508 -33.651 8.884 1.00 28.00 850 GLY A O 1
ATOM 6438 N N . GLY A 1 851 ? 40.514 -34.187 9.630 1.00 25.84 851 GLY A N 1
ATOM 6439 C CA . GLY A 1 851 ? 39.339 -35.021 9.949 1.00 25.84 851 GLY A CA 1
ATOM 6440 C C . GLY A 1 851 ? 38.608 -34.643 11.255 1.00 25.84 851 GLY A C 1
ATOM 6441 O O . GLY A 1 851 ? 39.246 -34.585 12.299 1.00 25.84 851 GLY A O 1
ATOM 6442 N N . LYS A 1 852 ? 37.263 -34.526 11.191 1.00 27.50 852 LYS A N 1
ATOM 6443 C CA . LYS A 1 852 ? 36.293 -34.127 12.257 1.00 27.50 852 LYS A CA 1
ATOM 6444 C C . LYS A 1 852 ? 36.335 -32.630 12.638 1.00 27.50 852 LYS A C 1
ATOM 6446 O O . LYS A 1 852 ? 37.413 -32.059 12.676 1.00 27.50 852 LYS A O 1
ATOM 6451 N N . ALA A 1 853 ? 35.246 -31.881 12.870 1.00 28.75 853 ALA A N 1
ATOM 6452 C CA . ALA A 1 853 ? 33.786 -32.104 12.996 1.00 28.75 853 ALA A CA 1
ATOM 6453 C C . ALA A 1 853 ? 33.212 -32.549 14.370 1.00 28.75 853 ALA A C 1
ATOM 6455 O O . ALA A 1 853 ? 33.232 -33.734 14.697 1.00 28.75 853 ALA A O 1
ATOM 6456 N N . ALA A 1 854 ? 32.638 -31.574 15.095 1.00 28.38 854 ALA A N 1
ATOM 6457 C CA . ALA A 1 854 ? 31.554 -31.607 16.105 1.00 28.38 854 ALA A CA 1
ATOM 6458 C C . ALA A 1 854 ? 31.182 -30.118 16.384 1.00 28.38 854 ALA A C 1
ATOM 6460 O O . ALA A 1 854 ? 32.106 -29.310 16.408 1.00 28.38 854 ALA A O 1
ATOM 6461 N N . THR A 1 855 ? 29.955 -29.570 16.433 1.00 30.09 855 THR A N 1
ATOM 6462 C CA . THR A 1 855 ? 28.607 -29.936 16.947 1.00 30.09 855 THR A CA 1
ATOM 6463 C C . THR A 1 855 ? 28.367 -29.699 18.447 1.00 30.09 855 THR A C 1
ATOM 6465 O O . THR A 1 855 ? 28.453 -30.647 19.223 1.00 30.09 855 THR A O 1
ATOM 6468 N N . SER A 1 856 ? 27.956 -28.475 18.818 1.00 28.91 856 SER A N 1
ATOM 6469 C CA . SER A 1 856 ? 27.038 -28.180 19.945 1.00 28.91 856 SER A CA 1
ATOM 6470 C C . SER A 1 856 ? 26.679 -26.682 20.018 1.00 28.91 856 SER A C 1
ATOM 6472 O O . SER A 1 856 ? 27.565 -25.838 19.916 1.00 28.91 856 SER A O 1
ATOM 6474 N N . GLY A 1 857 ? 25.407 -26.372 20.265 1.00 25.17 857 GLY A N 1
ATOM 6475 C CA . GLY A 1 857 ? 24.935 -25.159 20.962 1.00 25.17 857 GLY A CA 1
ATOM 6476 C C . GLY A 1 857 ? 23.957 -25.611 22.063 1.00 25.17 857 GLY A C 1
ATOM 6477 O O . GLY A 1 857 ? 23.984 -26.808 22.371 1.00 25.17 857 GLY A O 1
ATOM 6478 N N . PRO A 1 858 ? 23.039 -24.770 22.576 1.00 53.50 858 PRO A N 1
ATOM 6479 C CA . PRO A 1 858 ? 22.911 -23.309 22.479 1.00 53.50 858 PRO A CA 1
ATOM 6480 C C . PRO A 1 858 ? 23.269 -22.638 23.831 1.00 53.50 858 PRO A C 1
ATOM 6482 O O . PRO A 1 858 ? 23.848 -23.302 24.683 1.00 53.50 858 PRO A O 1
ATOM 6485 N N . ASP A 1 859 ? 22.963 -21.346 24.020 1.00 27.22 859 ASP A N 1
ATOM 6486 C CA . ASP A 1 859 ? 22.147 -20.847 25.156 1.00 27.22 859 ASP A CA 1
ATOM 6487 C C . ASP A 1 859 ? 21.960 -19.313 25.112 1.00 27.22 859 ASP A C 1
ATOM 6489 O O . ASP A 1 859 ? 22.513 -18.627 24.249 1.00 27.22 859 ASP A O 1
ATOM 6493 N N . SER A 1 860 ? 21.094 -18.794 25.987 1.00 29.03 860 SER A N 1
ATOM 6494 C CA . SER A 1 860 ? 20.653 -17.395 26.082 1.00 29.03 860 SER A CA 1
ATOM 6495 C C . SER A 1 860 ? 21.523 -16.528 27.008 1.00 29.03 860 SER A C 1
ATOM 6497 O O . SER A 1 860 ? 22.201 -17.052 27.887 1.00 29.03 860 SER A O 1
ATOM 6499 N N . LEU A 1 861 ? 21.450 -15.193 26.850 1.00 27.98 861 LEU A N 1
ATOM 6500 C CA . LEU A 1 861 ? 21.058 -14.235 27.910 1.00 27.98 861 LEU A CA 1
ATOM 6501 C C . LEU A 1 861 ? 21.234 -12.759 27.487 1.00 27.98 861 LEU A C 1
ATOM 6503 O O . LEU A 1 861 ? 22.247 -12.368 26.918 1.00 27.98 861 LEU A O 1
ATOM 6507 N N . ASP A 1 862 ? 20.242 -11.962 27.873 1.00 28.83 862 ASP A N 1
ATOM 6508 C CA . ASP A 1 862 ? 20.183 -10.492 27.968 1.00 28.83 862 ASP A CA 1
ATOM 6509 C C . ASP A 1 862 ? 19.692 -10.188 29.417 1.00 28.83 862 ASP A C 1
ATOM 6511 O O . ASP A 1 862 ? 19.267 -11.142 30.087 1.00 28.83 862 ASP A O 1
ATOM 6515 N N . PRO A 1 863 ? 19.618 -8.941 29.942 1.00 51.38 863 PRO A N 1
ATOM 6516 C CA . PRO A 1 863 ? 20.202 -7.670 29.486 1.00 51.38 863 PRO A CA 1
ATOM 6517 C C . PRO A 1 863 ? 20.881 -6.831 30.615 1.00 51.38 863 PRO A C 1
ATOM 6519 O O . PRO A 1 863 ? 20.693 -7.089 31.802 1.00 51.38 863 PRO A O 1
ATOM 6522 N N . ALA A 1 864 ? 21.595 -5.751 30.252 1.00 27.28 864 ALA A N 1
ATOM 6523 C CA . ALA A 1 864 ? 21.804 -4.523 31.064 1.00 27.28 864 ALA A CA 1
ATOM 6524 C C . ALA A 1 864 ? 22.460 -3.430 30.176 1.00 27.28 864 ALA A C 1
ATOM 6526 O O . ALA A 1 864 ? 23.485 -3.696 29.559 1.00 27.28 864 ALA A O 1
ATOM 6527 N N . ALA A 1 865 ? 21.897 -2.241 29.921 1.00 29.91 865 ALA A N 1
ATOM 6528 C CA . ALA A 1 865 ? 21.432 -1.160 30.809 1.00 29.91 865 ALA A CA 1
ATOM 6529 C C . ALA A 1 865 ? 22.557 -0.255 31.378 1.00 29.91 865 ALA A C 1
ATOM 6531 O O . ALA A 1 865 ? 23.203 -0.593 32.365 1.00 29.91 865 ALA A O 1
ATOM 6532 N N . SER A 1 866 ? 22.729 0.938 30.785 1.00 28.23 866 SER A N 1
ATOM 6533 C CA . SER A 1 866 ? 23.244 2.152 31.450 1.00 28.23 866 SER A CA 1
ATOM 6534 C C . SER A 1 866 ? 22.836 3.405 30.669 1.00 28.23 866 SER A C 1
ATOM 6536 O O . SER A 1 866 ? 22.951 3.451 29.445 1.00 28.23 866 SER A O 1
ATOM 6538 N N . GLU A 1 867 ? 22.401 4.438 31.382 1.00 29.91 867 GLU A N 1
ATOM 6539 C CA . GLU A 1 867 ? 22.114 5.774 30.850 1.00 29.91 867 GLU A CA 1
ATOM 6540 C C . GLU A 1 867 ? 23.401 6.614 30.709 1.00 29.91 867 GLU A C 1
ATOM 6542 O O . GLU A 1 867 ? 24.409 6.302 31.346 1.00 29.91 867 GLU A O 1
ATOM 6547 N N . ALA A 1 868 ? 23.341 7.709 29.932 1.00 28.42 868 ALA A N 1
ATOM 6548 C CA . ALA A 1 868 ? 23.693 9.069 30.392 1.00 28.42 868 ALA A CA 1
ATOM 6549 C C . ALA A 1 868 ? 23.614 10.114 29.253 1.00 28.42 868 ALA A C 1
ATOM 6551 O O . ALA A 1 868 ? 24.426 10.106 28.328 1.00 28.42 868 ALA A O 1
ATOM 6552 N N . GLN A 1 869 ? 22.707 11.093 29.366 1.00 30.77 869 GLN A N 1
ATOM 6553 C CA . GLN A 1 869 ? 22.938 12.428 28.784 1.00 30.77 869 GLN A CA 1
ATOM 6554 C C . GLN A 1 869 ? 23.857 13.242 29.714 1.00 30.77 869 GLN A C 1
ATOM 6556 O O . GLN A 1 869 ? 23.979 12.928 30.900 1.00 30.77 869 GLN A O 1
ATOM 6561 N N . PRO A 1 870 ? 24.448 14.343 29.220 1.00 44.50 870 PRO A N 1
ATOM 6562 C CA . PRO A 1 870 ? 23.998 15.623 29.780 1.00 44.50 870 PRO A CA 1
ATOM 6563 C C . PRO A 1 870 ? 23.812 16.747 28.746 1.00 44.50 870 PRO A C 1
ATOM 6565 O O . PRO A 1 870 ? 24.498 16.829 27.730 1.00 44.50 870 PRO A O 1
ATOM 6568 N N . GLN A 1 871 ? 22.904 17.674 29.061 1.00 33.50 871 GLN A N 1
ATOM 6569 C CA . GLN A 1 871 ? 22.729 18.944 28.350 1.00 33.50 871 GLN A CA 1
ATOM 6570 C C . GLN A 1 871 ? 23.708 20.013 28.864 1.00 33.50 871 GLN A C 1
ATOM 6572 O O . GLN A 1 871 ? 23.921 20.098 30.071 1.00 33.50 871 GLN A O 1
ATOM 6577 N N . ALA A 1 872 ? 24.153 20.932 27.995 1.00 33.59 872 ALA A N 1
ATOM 6578 C CA . ALA A 1 872 ? 24.354 22.346 28.356 1.00 33.59 872 ALA A CA 1
ATOM 6579 C C . ALA A 1 872 ? 24.447 23.260 27.112 1.00 33.59 872 ALA A C 1
ATOM 6581 O O . ALA A 1 872 ? 25.132 22.950 26.141 1.00 33.59 872 ALA A O 1
ATOM 6582 N N . LYS A 1 873 ? 23.766 24.413 27.167 1.00 33.69 873 LYS A N 1
ATOM 6583 C CA . LYS A 1 873 ? 23.803 25.510 26.171 1.00 33.69 873 LYS A CA 1
ATOM 6584 C C . LYS A 1 873 ? 25.139 26.267 26.237 1.00 33.69 873 LYS A C 1
ATOM 6586 O O . LYS A 1 873 ? 25.750 26.271 27.304 1.00 33.69 873 LYS A O 1
ATOM 6591 N N . GLY A 1 874 ? 25.537 27.021 25.196 1.00 31.42 874 GLY A N 1
ATOM 6592 C CA . GLY A 1 874 ? 26.719 27.878 25.385 1.00 31.42 874 GLY A CA 1
ATOM 6593 C C . GLY A 1 874 ? 27.233 28.895 24.357 1.00 31.42 874 GLY A C 1
ATOM 6594 O O . GLY A 1 874 ? 28.277 29.458 24.681 1.00 31.42 874 GLY A O 1
ATOM 6595 N N . LYS A 1 875 ? 26.597 29.180 23.207 1.00 34.34 875 LYS A N 1
ATOM 6596 C CA . LYS A 1 875 ? 26.721 30.473 22.482 1.00 34.34 875 LYS A CA 1
ATOM 6597 C C . LYS A 1 875 ? 25.784 30.576 21.284 1.00 34.34 875 LYS A C 1
ATOM 6599 O O . LYS A 1 875 ? 25.348 29.503 20.820 1.00 34.34 875 LYS A O 1
#

Radius of gyration: 53.56 Å; Cα contacts (8 Å, |Δi|>4): 1037; chains: 1; bounding box: 134×83×150 Å

Foldseek 3Di:
DDDDDDDDDDDDDDDDPDDPDDQDWDWDQFPRATFTDCQWQSCLQCVVVPPLLLFFFQKAFLPLWQADSVLSVVLCVVVPRMRGPVSLNVLSNLLVLFFDTLNCLVVLDLWDFLVGGDPPHPLSVLLSVLLQVLCVVVVPPDSGTDHLVSLVVVLVVQLPALFAQPQWHALVSFDPPDPLSVLLSVLFQLLCQAANAAQDPNRGGTDGPVSSVVSLVLLVLQLVLVVCLQPDPQLQPPCSVVLVVLCVVCVVLVVLQVVLLQVCQVPVVCQCVSQVVVVVVDPVDDPVNCPDLVVLVPGHQFRHHHQDFAFLPDRGRPSCNVSSVVNCVRCVVQQDFQPPPDPDPPRGRTHGPVSSVVVVVSCVVVVVSVVSNDDHDADDPPFAWDDDPPHDIWGADDCPDPVRHGTGHHCNVVSSVPDDPVSSVSSNDVSSVVSNVVVSVVNNPDRNSVSSVVNSSNSSCSNGSSLVCCLTRGNVQLRDPPGDHRQFFFWWFDDQKIFRRKGFADDPVLLCVLCLQLLFKWWKKWWWDQDPVRDIDITIIITTQQADDDPPDDFQDWTWTAGPVRDITIIGTHDIDDGDNDLVCLLCVLVVVVVVVVVVVVVVVVVVVVVVVVVVVVVVVVPDDDDDDDDDDDDDDDDDDDDPVVVVVVVVVVVVVVVVVVVVVVVVVVVLPVVPPCSVVVVVVVSCVSRVVSSVVNVVSQQSNFCQSNVVSVVIGTSDRHTQHSVNSCVSMGGNDDDPPDDDDPPDCPDPCNVCVPVVNVVVVVVVVVVVVVVVVVQVVCCVVPVDGDPVVCVPDPDDDDDDDDDDDDDDDDDDDDDDDDDDDDDDDDDDDDDDDDDDDDDDDDDDDDDDDDDDDDDDDDDDDDDDDDDDDDD

Secondary structure (DSSP, 8-state):
-----PPPPP----------PPP-PEEEEEBTEEEEE--SHHHHHTGGGS-GGGSSEEEEESSS-SS-HHHHHTT-TT-SSEEEHHHHHHHHHHHHHHBS-GGGGGG--SSEEGGGB-SSSHHHHHHHHHHHHHHHHTT-S--SEE-HHHHHHHHHHHTT-S--SSS-EETTSS-TTSHHHHHHHHHHHHHHHHT-BEE-TTS-EEE-HHHHHHHHHHHHHHHHHHHHHHHS--TTGGGHHHHHHHHHHHHHHHHHHHHHHHHHHH-GGGHHHHTTHHHHT-TTS-HHHHTSHHHHHHS-SB---TTPPEESSSSB-TTTHHHHHHHHHHSTTTSPPPTT---STT---EEPHHHHHHHHHHHHHHHHHHTTS---PPPPTTSPEE--TTS--EEEPPTT-TT--SEEES-HHHHHHHS-HHHHHHHT-HHHHHHHHHHHHHHHTS--HHHHHHHHHHHHHHHHHHHHHHHHTS-HHHHSBTB--TT--EEEEETTEEE--EEE-S-HHHHHHHHGGG--EEEEEEEEEE-TTS-EEEEEEEEEE-SS--TT--TT-EEEEEETT--EEEEEEEEEE-----HHHHHHHHHHHHHHHHHHHHHHHHHHHHHHHHHHHHHHHTTS-------------PPPP--HHHHHHHHHHHHHHHHHHHHHHHHHHHHHHTTGGGHHHHHHHHHHHHHHHHHHHHHHHHHT-BSHHHHGGGT-EESS--B--HHHHHHSEEEP-PPTT-------TTSHHHHHTSHHHHHHHHHHHHHHHHHHHHHHHHHHHHSS--GGGGGG-------------------------------------------------------------------------------

Mean predicted aligned error: 19.73 Å

Nearest PDB structures (foldseek):
  5zlu-assembly1_m  TM=3.086E-01  e=1.261E+00  Thermus thermophilus HB8

Sequence (875 aa):
MPTDAACPPPNTEQQNPAGHCGPVFTFRRMAGLDQALLSTDAEWQDLRQLDPKLWMAMSCPTYGLEFDAQTLTLLDADSDGRIRAREILDAVDWLCQRVSHPSRLRERRTKLPLDILRQDTPEGVSMLAAARLVLDKTGAEDKTSVDRSQAAAALSAAAGYAFNGDGVVPSSSVDARDATGDAVRHFIVTGLTVVGGMRDDSGMPGLDAALAGHFREALHAVREWRQKTRDADLPLGRDTAEAWSLMQRLGPKLDDYFARCRMAAFAPQTLSALNEENELASPENTATELFSLDHLSRRPLARIAAGQPLDLQTGVNPAWEKDVRAFRRLFGSLLPPPKNGHTGADAALALDEDAWHAIQSRFAPYAVLLAQKPKFSRAPEDADPFSAHDQPPLALAPDNDSLGRKFLPLGPEEAVDRLSDEELDALLSPATEEAFAAYVDRDLAAPRMDALRDLEKLVLLHANLYTLLMNFVSFADFYEPGNRAIFLAGTLYIDSRSCSLCVHVDDVNAHVRLATQSHLCLLYCLCVRKDASGKEHTATIAAALTAGKADDLIEGRHGVFVDNAGQAWDSTLLRVVRNPISLREAMWAPYIRFANLVGGQLQKLVAAKDAVISNASSKLASSTTAGQAEAAAKAAPPKQPFDIAKSAGIFAAVSVGISMVSASFTYIARSIFSLGWWWPMALLVIFAVISGPSVVMAWFKLRRRSLGPLLDASGWAVNTGAPINFTMGGALTAVGQIPPGAQRSLDDPYGLPARLGRSRVRHAFMTVLALLLLAAASLGAYWAWHGEAPSGLRFWQHEAPAASATDGKNAGSHGQTVPGQPVSDKSGQPASGKSDQSGKADATPQRNEGGKAATSGPDSLDPAASEAQPQAKGK

Solvent-accessible surface area (backbone atoms only — not comparable to full-atom values): 51600 Å² total; per-residue (Å²): 128,77,90,84,86,81,86,82,82,96,84,78,93,75,92,75,84,90,72,91,71,75,87,73,73,50,68,47,79,52,75,84,46,74,26,65,50,69,78,42,49,63,38,56,76,45,43,87,74,56,63,67,83,67,20,32,34,52,31,38,48,60,63,76,50,66,64,66,60,68,56,38,60,72,42,23,82,84,67,82,52,51,38,37,54,63,45,56,47,59,50,46,54,58,43,56,54,30,31,70,52,64,33,60,30,73,69,52,42,64,51,40,50,63,85,43,44,22,79,88,34,74,60,3,42,48,40,49,51,39,53,50,50,40,34,62,76,69,66,47,89,62,78,57,48,50,44,59,73,51,34,51,51,46,41,61,62,46,76,73,49,71,45,43,27,85,33,49,49,33,52,84,52,43,68,64,84,46,74,71,27,40,51,37,29,52,43,37,53,50,34,35,38,38,70,16,18,37,66,30,98,90,68,46,64,15,40,31,72,66,58,49,46,55,38,49,54,50,52,49,50,45,51,52,46,55,46,53,66,66,75,45,90,48,86,58,52,87,53,34,64,61,46,48,60,47,43,71,69,48,39,67,46,51,54,50,41,50,52,45,10,52,46,24,58,76,42,58,91,45,40,53,65,71,61,47,53,66,65,80,69,41,89,84,64,54,78,70,56,67,72,28,64,68,55,40,57,72,48,63,50,43,86,62,42,55,77,60,57,48,51,61,84,57,74,52,32,79,64,46,41,68,59,44,49,48,44,54,64,68,46,52,90,74,56,72,77,59,94,78,78,64,92,55,95,86,50,74,58,51,48,42,69,67,57,51,51,51,51,54,60,60,45,44,66,58,51,57,54,61,71,61,58,82,82,66,70,56,47,65,99,84,43,59,77,41,78,55,89,100,49,75,72,30,19,49,42,62,97,79,45,95,80,70,38,44,31,20,5,72,51,18,68,58,51,59,69,69,53,50,73,69,56,50,53,52,64,68,29,68,68,40,48,55,51,43,50,56,49,35,55,52,14,54,70,29,70,37,50,67,41,36,51,52,42,37,51,46,28,47,44,39,34,42,44,46,60,51,46,34,52,33,41,38,38,43,34,67,73,41,93,86,56,76,33,45,59,44,53,24,35,42,37,44,94,66,26,42,20,48,47,18,29,51,43,90,54,68,71,64,25,51,70,42,26,62,70,9,38,54,18,36,39,32,28,47,29,40,38,70,48,99,86,68,49,78,47,77,49,40,33,42,31,37,48,39,42,74,80,74,83,90,73,53,69,74,42,68,35,42,31,30,39,80,89,68,49,75,24,55,21,33,27,68,44,76,49,90,38,72,47,38,65,68,58,30,45,47,45,62,58,54,53,49,51,52,52,52,49,53,51,50,50,51,55,48,51,51,48,51,54,52,52,52,63,48,50,57,61,57,68,73,72,79,82,88,80,88,86,88,87,90,89,81,90,86,80,89,78,81,78,88,59,61,69,73,50,45,53,54,56,46,53,53,51,48,52,54,48,53,52,49,52,50,50,53,50,52,50,54,57,46,60,69,50,54,94,49,33,66,58,52,52,48,51,52,49,46,64,65,20,41,65,42,31,53,55,35,49,54,38,49,74,53,18,24,48,19,35,47,41,41,42,57,61,30,41,48,70,47,51,51,58,47,39,75,70,56,26,50,66,32,15,44,68,77,71,83,63,91,88,68,83,80,82,84,86,46,84,81,34,72,67,45,67,36,58,50,58,71,53,42,49,51,51,52,50,52,51,49,50,51,50,50,51,51,49,51,50,50,50,47,32,74,72,66,77,49,78,63,75,85,65,52,82,78,63,82,75,80,89,80,83,82,87,86,91,84,87,83,91,85,81,89,85,86,83,90,86,83,84,84,87,88,82,90,86,87,84,79,89,86,82,86,84,81,90,81,90,79,89,85,90,83,94,83,93,82,88,88,82,83,90,84,93,85,82,88,86,89,88,85,88,84,92,81,87,82,86,84,89,82,88,90,132

pLDDT: mean 76.37, std 20.86, range [24.09, 96.5]